Protein AF-A0A3D0CVY9-F1 (afdb_monomer)

Secondary structure (DSSP, 8-state):
--TTSPPSSEEEETTS--TT-B-HHHHTTTS-EEEEEEETT------HHHHTT-SS-SEEEE-SSEEEEEEETT--HHHHHHHHTEEE--TT-HHHHHHHHHHHSS-BSEEEEEETTTS-EEEP---HHHHHHTTTEEEEEHHHHHT----TTS-HHHHHHHHHHHHH--EEEEEEEETTEEEEEEEEEES--GGG-SEEE-S--B-SEEE-SSEEEEEEEE---BS-EEEEHHHHHHHTTSS-HHHHHHHHHHHHHHHHHHHHTTTHHHHHHHH-TT--HHHHHTSHHHHHHHTT--GGG-HHHHHHHHHHHHHTTTGGGGGG-EEEES-EEEEEEEHHHHHHTT-TT----TTEEEEETTTTEEEE-HHHHH--TT-TT---HHHHTTS--TTPEEEEEEEE-TTS-EEEEEE-SS--TT--EEEEEPTTPPP--EEPTTS-EESS-B--GGGSPPPGGG--------S-GGGSS-TTTTSPP-HHHHHHHHHHHHHHTTHHHHHHHHHHHHHHHHSSS-SS-SS-HHHHHHIIIII----HHHHHHHHHHHHHHHHTT--B-GGGGGGSSS-HHHHTTPPBPSS-HHHHHHHHHHHHHHHHHHHHHHHHHH----HHHHHHHHT-HHHHHHHHHHHHHHHHHHT-TT-TTS-HHHHHHHHHHHHHHHHTTS-HHHHHHHHHHHHHHHHT---TT--GGGGG----EETTEE------TTSPPPPPHHHHHHHHHHTTTSS---EE-TTS-EE-----------EEEEEESHHHHHHHHHHHHTTPPPPSSGGGS-HHHHHHHHHHHHHHHTTTTTT-EEEEEEETTEEEEE-TTS-EEEEEPTT----TT-EEEEEEEEEETTEEEEEE-S----TT------

Structure (mmCIF, N/CA/C/O backbone):
data_AF-A0A3D0CVY9-F1
#
_entry.id   AF-A0A3D0CVY9-F1
#
loop_
_atom_site.group_PDB
_atom_site.id
_atom_site.type_symbol
_atom_site.label_atom_id
_atom_site.label_alt_id
_atom_site.label_comp_id
_atom_site.label_asym_id
_atom_site.label_entity_id
_atom_site.label_seq_id
_atom_site.pdbx_PDB_ins_code
_atom_site.Cartn_x
_atom_site.Cartn_y
_atom_site.Cartn_z
_atom_site.occupancy
_atom_site.B_iso_or_equiv
_atom_site.auth_seq_id
_atom_site.auth_comp_id
_atom_site.auth_asym_id
_atom_site.auth_atom_id
_atom_site.pdbx_PDB_model_num
ATOM 1 N N . MET A 1 1 ? -30.158 -17.301 -20.193 1.00 41.97 1 MET A N 1
ATOM 2 C CA . MET A 1 1 ? -28.993 -16.488 -19.794 1.00 41.97 1 MET A CA 1
ATOM 3 C C . MET A 1 1 ? -27.790 -17.409 -19.795 1.00 41.97 1 MET A C 1
ATOM 5 O O . MET A 1 1 ? -27.898 -18.497 -19.237 1.00 41.97 1 MET A O 1
ATOM 9 N N . SER A 1 2 ? -26.732 -17.072 -20.533 1.00 38.12 2 SER A N 1
ATOM 10 C CA . SER A 1 2 ? -25.506 -17.877 -20.563 1.00 38.12 2 SER A CA 1
ATOM 11 C C . SER A 1 2 ? -24.929 -17.959 -19.154 1.00 38.12 2 SER A C 1
ATOM 13 O O . SER A 1 2 ? -24.841 -16.944 -18.475 1.00 38.12 2 SER A O 1
ATOM 15 N N . ARG A 1 3 ? -24.542 -19.160 -18.715 1.00 47.50 3 ARG A N 1
ATOM 16 C CA . ARG A 1 3 ? -23.958 -19.419 -17.386 1.00 47.50 3 ARG A CA 1
ATOM 17 C C . ARG A 1 3 ? -22.575 -18.768 -17.163 1.00 47.50 3 ARG A C 1
ATOM 19 O O . ARG A 1 3 ? -22.016 -18.953 -16.091 1.00 47.50 3 ARG A O 1
ATOM 26 N N . ASP A 1 4 ? -22.079 -17.987 -18.125 1.00 54.25 4 ASP A N 1
ATOM 27 C CA . ASP A 1 4 ? -20.678 -17.553 -18.212 1.00 54.25 4 ASP A CA 1
ATOM 28 C C . ASP A 1 4 ? -20.463 -16.027 -18.127 1.00 54.25 4 ASP A C 1
ATOM 30 O O . ASP A 1 4 ? -19.349 -15.568 -18.357 1.00 54.25 4 ASP A O 1
ATOM 34 N N . GLU A 1 5 ? -21.480 -15.211 -17.822 1.00 64.50 5 GLU A N 1
ATOM 35 C CA . GLU A 1 5 ? -21.205 -13.807 -17.461 1.00 64.50 5 GLU A CA 1
ATOM 36 C C . GLU A 1 5 ? -20.689 -13.757 -16.021 1.00 64.50 5 GLU A C 1
ATOM 38 O O . GLU A 1 5 ? -21.258 -14.405 -15.145 1.00 64.50 5 GLU A O 1
ATOM 43 N N . GLU A 1 6 ? -19.603 -13.031 -15.758 1.00 73.94 6 GLU A N 1
ATOM 44 C CA . GLU A 1 6 ? -19.131 -12.801 -14.389 1.00 73.94 6 GLU A CA 1
ATOM 45 C C . GLU A 1 6 ? -20.167 -11.965 -13.615 1.00 73.94 6 GLU A C 1
ATOM 47 O O . GLU A 1 6 ? -20.751 -11.033 -14.177 1.00 73.94 6 GLU A O 1
ATOM 52 N N . PRO A 1 7 ? -20.469 -12.312 -12.351 1.00 82.62 7 PRO A N 1
ATOM 53 C CA . PRO A 1 7 ? -21.402 -11.531 -11.551 1.00 82.62 7 PRO A CA 1
ATOM 54 C C . PRO A 1 7 ? -20.848 -10.115 -11.290 1.00 82.62 7 PRO A C 1
ATOM 56 O O . PRO A 1 7 ? -19.637 -9.955 -11.149 1.00 82.62 7 PRO A O 1
ATOM 59 N N . PRO A 1 8 ? -21.704 -9.083 -11.155 1.00 85.25 8 PRO A N 1
ATOM 60 C CA . PRO A 1 8 ? -21.285 -7.706 -10.854 1.00 85.25 8 PRO A CA 1
ATOM 61 C C . PRO A 1 8 ? -20.867 -7.511 -9.381 1.00 85.25 8 PRO A C 1
ATOM 63 O O . PRO A 1 8 ? -20.978 -6.414 -8.838 1.00 85.25 8 PRO A O 1
ATOM 66 N N . TYR A 1 9 ? -20.446 -8.584 -8.714 1.00 88.38 9 TYR A N 1
ATOM 67 C CA . TYR A 1 9 ? -20.070 -8.631 -7.307 1.00 88.38 9 TYR A CA 1
ATOM 68 C C . TYR A 1 9 ? -18.950 -9.647 -7.094 1.00 88.38 9 TYR A C 1
ATOM 70 O O . TYR A 1 9 ? -18.844 -10.643 -7.814 1.00 88.38 9 TYR A O 1
ATOM 78 N N . ALA A 1 10 ? -18.136 -9.415 -6.069 1.00 88.31 10 ALA A N 1
ATOM 79 C CA . ALA A 1 10 ? -17.170 -10.394 -5.605 1.00 88.31 10 ALA A CA 1
ATOM 80 C C . ALA A 1 10 ? -17.887 -11.451 -4.753 1.00 88.31 10 ALA A C 1
ATOM 82 O O . ALA A 1 10 ? -18.637 -11.122 -3.833 1.00 88.31 10 ALA A O 1
ATOM 83 N N . ARG A 1 11 ? -17.653 -12.727 -5.072 1.00 91.12 11 ARG A N 1
ATOM 84 C CA . ARG A 1 11 ? -18.157 -13.878 -4.317 1.00 91.12 11 ARG A CA 1
ATOM 85 C C . ARG A 1 11 ? -17.014 -14.493 -3.518 1.00 91.12 11 ARG A C 1
ATOM 87 O O . ARG A 1 11 ? -16.023 -14.912 -4.113 1.00 91.12 11 ARG A O 1
ATOM 94 N N . ILE A 1 12 ? -17.189 -14.597 -2.205 1.00 90.44 12 ILE A N 1
ATOM 95 C CA . ILE A 1 12 ? -16.275 -15.292 -1.292 1.00 90.44 12 ILE A CA 1
ATOM 96 C C . ILE A 1 12 ? -17.067 -16.402 -0.599 1.00 90.44 12 ILE A C 1
ATOM 98 O O . ILE A 1 12 ? -18.124 -16.135 -0.041 1.00 90.44 12 ILE A O 1
ATOM 102 N N . ALA A 1 13 ? -16.590 -17.638 -0.636 1.00 91.88 13 ALA A N 1
ATOM 103 C CA . ALA A 1 13 ? -17.253 -18.798 -0.034 1.00 91.88 13 ALA A CA 1
ATOM 104 C C . ALA A 1 13 ? -16.212 -19.825 0.439 1.00 91.88 13 ALA A C 1
ATOM 106 O O . ALA A 1 13 ? -15.012 -19.602 0.284 1.00 91.88 13 ALA A O 1
ATOM 107 N N . GLU A 1 14 ? -16.663 -20.970 0.954 1.00 84.94 14 GLU A N 1
ATOM 108 C CA . GLU A 1 14 ? -15.798 -22.071 1.422 1.00 84.94 14 GLU A CA 1
ATOM 109 C C . GLU A 1 14 ? -14.785 -22.557 0.373 1.00 84.94 14 GLU A C 1
ATOM 111 O O . GLU A 1 14 ? -13.689 -22.993 0.710 1.00 84.94 14 GLU A O 1
ATOM 116 N N . ASP A 1 15 ? -15.131 -22.468 -0.914 1.00 81.00 15 ASP A N 1
ATOM 117 C CA . ASP A 1 15 ? -14.267 -22.881 -2.021 1.00 81.00 15 ASP A CA 1
ATOM 118 C C . ASP A 1 15 ? -13.319 -21.774 -2.516 1.00 81.00 15 ASP A C 1
ATOM 120 O O . ASP A 1 15 ? -12.544 -21.987 -3.455 1.00 81.00 15 ASP A O 1
ATOM 124 N N . THR A 1 16 ? -13.360 -20.585 -1.905 1.00 78.50 16 THR A N 1
ATOM 125 C CA . THR A 1 16 ? -12.443 -19.488 -2.224 1.00 78.50 16 THR A CA 1
ATOM 126 C C . THR A 1 16 ? -11.051 -19.771 -1.646 1.00 78.50 16 THR A C 1
ATOM 128 O O . THR A 1 16 ? -10.917 -20.035 -0.455 1.00 78.50 16 THR A O 1
ATOM 131 N N . PRO A 1 17 ? -9.974 -19.696 -2.449 1.00 71.25 17 PRO A N 1
ATOM 132 C CA . PRO A 1 17 ? -8.620 -19.901 -1.948 1.00 71.25 17 PRO A CA 1
ATOM 133 C C . PRO A 1 17 ? -8.174 -18.707 -1.091 1.00 71.25 17 PRO A C 1
ATOM 135 O O . PRO A 1 17 ? -7.850 -17.644 -1.614 1.00 71.25 17 PRO A O 1
ATOM 138 N N . LEU A 1 18 ? -8.118 -18.896 0.229 1.00 67.12 18 LEU A N 1
ATOM 139 C CA . LEU A 1 18 ? -7.779 -17.846 1.205 1.00 67.12 18 LEU A CA 1
ATOM 140 C C . LEU A 1 18 ? -6.325 -17.885 1.692 1.00 67.12 18 LEU A C 1
ATOM 142 O O . LEU A 1 18 ? -5.956 -17.185 2.632 1.00 67.12 18 LEU A O 1
ATOM 146 N N . GLY A 1 19 ? -5.478 -18.723 1.090 1.00 60.81 19 GLY A N 1
ATOM 147 C CA . GLY A 1 19 ? -4.076 -18.821 1.488 1.00 60.81 19 GLY A CA 1
ATOM 148 C C . GLY A 1 19 ? -3.930 -19.168 2.973 1.00 60.81 19 GLY A C 1
ATOM 149 O O . GLY A 1 19 ? -3.215 -18.473 3.692 1.00 60.81 19 GLY A O 1
ATOM 150 N N . ALA A 1 20 ? -4.572 -20.253 3.411 1.00 71.25 20 ALA A N 1
ATOM 151 C CA . ALA A 1 20 ? -4.610 -20.764 4.789 1.00 71.25 20 ALA A CA 1
ATOM 152 C C . ALA A 1 20 ? -5.264 -19.856 5.841 1.00 71.25 20 ALA A C 1
ATOM 154 O O . ALA A 1 20 ? -5.331 -20.241 7.006 1.00 71.25 20 ALA A O 1
ATOM 155 N N . ALA A 1 21 ? -5.736 -18.672 5.453 1.00 78.88 21 ALA A N 1
ATOM 156 C CA . ALA A 1 21 ? -6.642 -17.917 6.290 1.00 78.88 21 ALA A CA 1
ATOM 157 C C . ALA A 1 21 ? -8.031 -18.564 6.261 1.00 78.88 21 ALA A C 1
ATOM 159 O O . ALA A 1 21 ? -8.429 -19.140 5.251 1.00 78.88 21 ALA A O 1
ATOM 160 N N . ILE A 1 22 ? -8.753 -18.439 7.363 1.00 83.31 22 ILE A N 1
ATOM 161 C CA . ILE A 1 22 ? -10.087 -19.007 7.551 1.00 83.31 22 ILE A CA 1
ATOM 162 C C . ILE A 1 22 ? -11.064 -17.929 7.998 1.00 83.31 22 ILE A C 1
ATOM 164 O O . ILE A 1 22 ? -10.629 -16.903 8.521 1.00 83.31 22 ILE A O 1
ATOM 168 N N . TYR A 1 23 ? -12.368 -18.149 7.840 1.00 91.75 23 TYR A N 1
ATOM 169 C CA . TYR A 1 23 ? -13.398 -17.302 8.460 1.00 91.75 23 TYR A CA 1
ATOM 170 C C . TYR A 1 23 ? -13.871 -17.962 9.763 1.00 91.75 23 TYR A C 1
ATOM 172 O O . TYR A 1 23 ? -14.784 -18.790 9.720 1.00 91.75 23 TYR A O 1
ATOM 180 N N . PRO A 1 24 ? -13.306 -17.621 10.942 1.00 91.06 24 PRO A N 1
ATOM 181 C CA . PRO A 1 24 ? -13.443 -18.460 12.138 1.00 91.06 24 PRO A CA 1
ATOM 182 C C . PRO A 1 24 ? -14.890 -18.586 12.631 1.00 91.06 24 PRO A C 1
ATOM 184 O O . PRO A 1 24 ? -15.291 -19.625 13.148 1.00 91.06 24 PRO A O 1
ATOM 187 N N . PHE A 1 25 ? -15.688 -17.530 12.459 1.00 93.62 25 PHE A N 1
ATOM 188 C CA . PHE A 1 25 ? -17.104 -17.513 12.834 1.00 93.62 25 PHE A CA 1
ATOM 189 C C . PHE A 1 25 ? -18.012 -18.241 11.837 1.00 93.62 25 PHE A C 1
ATOM 191 O O . PHE A 1 25 ? -19.135 -18.573 12.200 1.00 93.62 25 PHE A O 1
ATOM 198 N N . LEU A 1 26 ? -17.549 -18.488 10.608 1.00 94.94 26 LEU A N 1
ATOM 199 C CA . LEU A 1 26 ? -18.335 -19.152 9.567 1.00 94.94 26 LEU A CA 1
ATOM 200 C C . LEU A 1 26 ? -18.007 -20.646 9.493 1.00 94.94 26 LEU A C 1
ATOM 202 O O . LEU A 1 26 ? -18.912 -21.473 9.470 1.00 94.94 26 LEU A O 1
ATOM 206 N N . GLU A 1 27 ? -16.726 -21.010 9.558 1.00 88.62 27 GLU A N 1
ATOM 207 C CA . GLU A 1 27 ? -16.293 -22.413 9.482 1.00 88.62 27 GLU A CA 1
ATOM 208 C C . GLU A 1 27 ? -16.772 -23.249 10.674 1.00 88.62 27 GLU A C 1
ATOM 210 O O . GLU A 1 27 ? -17.171 -24.402 10.512 1.00 88.62 27 GLU A O 1
ATOM 215 N N . ASN A 1 28 ? -16.844 -22.649 11.865 1.00 85.38 28 ASN A N 1
ATOM 216 C CA . ASN A 1 28 ? -17.339 -23.328 13.065 1.00 85.38 28 ASN A CA 1
ATOM 217 C C . ASN A 1 28 ? -18.839 -23.666 13.018 1.00 85.38 28 ASN A C 1
ATOM 219 O O . ASN A 1 28 ? -19.308 -24.437 13.856 1.00 85.38 28 ASN A O 1
ATOM 223 N N . LEU A 1 29 ? -19.599 -23.114 12.066 1.00 91.88 29 LEU A N 1
ATOM 224 C CA . LEU A 1 29 ? -21.027 -23.411 11.928 1.00 91.88 29 LEU A CA 1
ATOM 225 C C . LEU A 1 29 ? -21.279 -24.780 11.287 1.00 91.88 29 LEU A C 1
ATOM 227 O O . LEU A 1 29 ? -22.366 -25.334 11.459 1.00 91.88 29 LEU A O 1
ATOM 231 N N . GLY A 1 30 ? -20.311 -25.320 10.535 1.00 90.31 30 GLY A N 1
ATOM 232 C CA . GLY A 1 30 ? -20.497 -26.548 9.754 1.00 90.31 30 GLY A CA 1
ATOM 233 C C . GLY A 1 30 ? -21.605 -26.423 8.698 1.00 90.31 30 GLY A C 1
ATOM 234 O O . GLY A 1 30 ? -22.334 -27.385 8.445 1.00 90.31 30 GLY A O 1
ATOM 235 N N . ARG A 1 31 ? -21.781 -25.222 8.134 1.00 94.31 31 ARG A N 1
ATOM 236 C CA . ARG A 1 31 ? -22.812 -24.869 7.147 1.00 94.31 31 ARG A CA 1
ATOM 237 C C . ARG A 1 31 ? -22.184 -24.111 5.989 1.00 94.31 31 ARG A C 1
ATOM 239 O O . ARG A 1 31 ? -21.355 -23.244 6.237 1.00 94.31 31 ARG A O 1
ATOM 246 N N . ALA A 1 32 ? -22.691 -24.364 4.781 1.00 95.94 32 ALA A N 1
ATOM 247 C CA . ALA A 1 32 ? -22.317 -23.603 3.600 1.00 95.94 32 ALA A CA 1
ATOM 248 C C . ALA A 1 32 ? -22.626 -22.114 3.797 1.00 95.94 32 ALA A C 1
ATOM 250 O O . ALA A 1 32 ? -23.711 -21.741 4.250 1.00 95.94 32 ALA A O 1
ATOM 251 N N . TRP A 1 33 ? -21.673 -21.264 3.431 1.00 97.38 33 TRP A N 1
ATOM 252 C CA . TRP A 1 33 ? -21.807 -19.817 3.516 1.00 97.38 33 TRP A CA 1
ATOM 253 C C . TRP A 1 33 ? -21.249 -19.135 2.268 1.00 97.38 33 TRP A C 1
ATOM 255 O O . TRP A 1 33 ? -20.439 -19.691 1.520 1.00 97.38 33 TRP A O 1
ATOM 265 N N . THR A 1 34 ? -21.714 -17.921 1.999 1.00 97.31 34 THR A N 1
ATOM 266 C CA . THR A 1 34 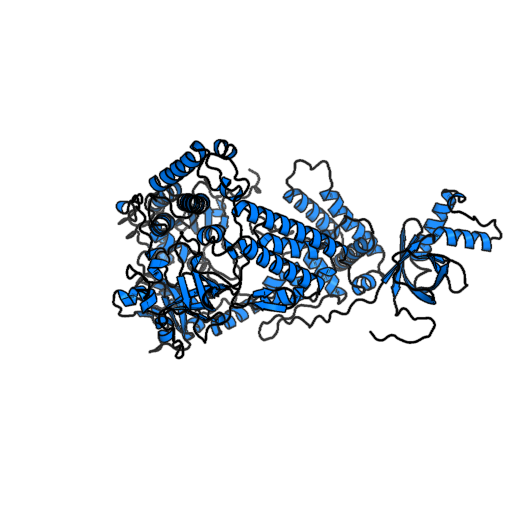? -21.216 -17.071 0.915 1.00 97.31 34 THR A CA 1
ATOM 267 C C . THR A 1 34 ? -21.322 -15.608 1.328 1.00 97.31 34 THR A C 1
ATOM 269 O O . THR A 1 34 ? -22.361 -15.160 1.802 1.00 97.31 34 THR A O 1
ATOM 272 N N . ILE A 1 35 ? -20.240 -14.857 1.144 1.00 96.00 35 ILE A N 1
ATOM 273 C CA . ILE A 1 35 ? -20.203 -13.401 1.244 1.00 96.00 35 ILE A CA 1
ATOM 274 C C . ILE A 1 35 ? -20.248 -12.833 -0.173 1.00 96.00 35 ILE A C 1
ATOM 276 O O . ILE A 1 35 ? -19.407 -13.149 -1.020 1.00 96.00 35 ILE A O 1
ATOM 280 N N . VAL A 1 36 ? -21.228 -11.974 -0.412 1.00 95.31 36 VAL A N 1
ATOM 281 C CA . VAL A 1 36 ? -21.396 -11.198 -1.634 1.00 95.31 36 VAL A CA 1
ATOM 282 C C . VAL A 1 36 ? -20.993 -9.760 -1.334 1.00 95.31 36 VAL A C 1
ATOM 284 O O . VAL A 1 36 ? -21.679 -9.064 -0.589 1.00 95.31 36 VAL A O 1
ATOM 287 N N . ALA A 1 37 ? -19.869 -9.321 -1.899 1.00 93.31 37 ALA A N 1
ATOM 288 C CA . ALA A 1 37 ? -19.351 -7.967 -1.729 1.00 93.31 37 ALA A CA 1
ATOM 289 C C . ALA A 1 37 ? -19.521 -7.157 -3.017 1.00 93.31 37 ALA A C 1
ATOM 291 O O . ALA A 1 37 ? -19.150 -7.610 -4.104 1.00 93.31 37 ALA A O 1
ATOM 292 N N . TYR A 1 38 ? -20.086 -5.958 -2.905 1.00 92.38 38 TYR A N 1
ATOM 293 C CA . TYR A 1 38 ? -20.409 -5.127 -4.060 1.00 92.38 38 TYR A CA 1
ATOM 294 C C . TYR A 1 38 ? -20.272 -3.631 -3.789 1.00 92.38 38 TYR A C 1
ATOM 296 O O . TYR A 1 38 ? -20.371 -3.155 -2.660 1.00 92.38 38 TYR A O 1
ATOM 304 N N . ASP A 1 39 ? -20.050 -2.880 -4.865 1.00 89.94 39 ASP A N 1
ATOM 305 C CA . ASP A 1 39 ? -19.974 -1.423 -4.842 1.00 89.94 39 ASP A CA 1
ATOM 306 C C . ASP A 1 39 ? -21.279 -0.791 -4.332 1.00 89.94 39 ASP A C 1
ATOM 308 O O . ASP A 1 39 ? -22.371 -1.222 -4.696 1.00 89.94 39 ASP A O 1
ATOM 312 N N . LEU A 1 40 ? -21.178 0.312 -3.579 1.00 87.00 40 LEU A N 1
ATOM 313 C CA . LEU A 1 40 ? -22.342 1.034 -3.032 1.00 87.00 40 LEU A CA 1
ATOM 314 C C . LEU A 1 40 ? -23.405 1.409 -4.081 1.00 87.00 40 LEU A C 1
ATOM 316 O O . LEU A 1 40 ? -24.575 1.518 -3.725 1.00 87.00 40 LEU A O 1
ATOM 320 N N . ASP A 1 41 ? -23.025 1.625 -5.343 1.00 82.88 41 ASP A N 1
ATOM 321 C CA . ASP A 1 41 ? -23.928 2.015 -6.441 1.00 82.88 41 ASP A CA 1
ATOM 322 C C . ASP A 1 41 ? -24.398 0.834 -7.304 1.00 82.88 41 ASP A C 1
ATOM 324 O O . ASP A 1 41 ? -25.216 1.018 -8.207 1.00 82.88 41 ASP A O 1
ATOM 328 N N . ALA A 1 42 ? -23.887 -0.372 -7.059 1.00 84.25 42 ALA A N 1
ATOM 329 C CA . ALA A 1 42 ? -24.253 -1.535 -7.844 1.00 84.25 42 ALA A CA 1
ATOM 330 C C . ALA A 1 42 ? -25.675 -1.992 -7.483 1.00 84.25 42 ALA A C 1
ATOM 332 O O . ALA A 1 42 ? -25.993 -2.262 -6.324 1.00 84.25 42 ALA A O 1
ATOM 333 N N . GLU A 1 43 ? -26.538 -2.108 -8.492 1.00 82.31 43 GLU A N 1
ATOM 334 C CA . GLU A 1 43 ? -27.782 -2.862 -8.363 1.00 82.31 43 GLU A CA 1
ATOM 335 C C . GLU A 1 43 ? -27.443 -4.347 -8.463 1.00 82.31 43 GLU A C 1
ATOM 337 O O . GLU A 1 43 ? -27.254 -4.894 -9.552 1.00 82.31 43 GLU A O 1
ATOM 342 N N . VAL A 1 44 ? -27.308 -4.992 -7.307 1.00 86.00 44 VAL A N 1
ATOM 343 C CA . VAL A 1 44 ? -26.939 -6.402 -7.227 1.00 86.00 44 VAL A CA 1
ATOM 344 C C . VAL A 1 44 ? -28.152 -7.238 -6.860 1.00 86.00 44 VAL A C 1
ATOM 346 O O . VAL A 1 44 ? -28.785 -7.043 -5.829 1.00 86.00 44 VAL A O 1
ATOM 349 N N . THR A 1 45 ? -28.461 -8.204 -7.720 1.00 89.94 45 THR A N 1
ATOM 350 C CA . THR A 1 45 ? -29.300 -9.353 -7.380 1.00 89.94 45 THR A CA 1
ATOM 351 C C . THR A 1 45 ? -28.388 -10.574 -7.378 1.00 89.94 45 THR A C 1
ATOM 353 O O . THR A 1 45 ? -27.996 -11.024 -8.462 1.00 89.94 45 THR A O 1
ATOM 356 N N . PRO A 1 46 ? -27.979 -11.079 -6.201 1.00 91.44 46 PRO A N 1
ATOM 357 C CA . PRO A 1 46 ? -27.129 -12.255 -6.138 1.00 91.44 46 PRO A CA 1
ATOM 358 C C . PRO A 1 46 ? -27.826 -13.465 -6.767 1.00 91.44 46 PRO A C 1
ATOM 360 O O . PRO A 1 46 ? -29.056 -13.563 -6.798 1.00 91.44 46 PRO A O 1
ATOM 363 N N . ARG A 1 47 ? -27.042 -14.391 -7.314 1.00 92.00 47 ARG A N 1
ATOM 364 C CA . ARG A 1 47 ? -27.576 -15.629 -7.893 1.00 92.00 47 ARG A CA 1
ATOM 365 C C . ARG A 1 47 ? -28.177 -16.489 -6.789 1.00 92.00 47 ARG A C 1
ATOM 367 O O . ARG A 1 47 ? -27.616 -16.571 -5.708 1.00 92.00 47 ARG A O 1
ATOM 374 N N . GLU A 1 48 ? -29.227 -17.237 -7.112 1.00 92.75 48 GLU A N 1
ATOM 375 C CA . GLU A 1 48 ? -29.883 -18.159 -6.169 1.00 92.75 48 GLU A CA 1
ATOM 376 C C . GLU A 1 48 ? -28.907 -19.158 -5.514 1.00 92.75 48 GLU A C 1
ATOM 378 O O . GLU A 1 48 ? -29.046 -19.488 -4.341 1.00 92.75 48 GLU A O 1
ATOM 383 N N . VAL A 1 49 ? -27.876 -19.596 -6.250 1.00 91.62 49 VAL A N 1
ATOM 384 C CA . VAL A 1 49 ? -26.816 -20.475 -5.722 1.00 91.62 49 VAL A CA 1
ATOM 385 C C . VAL A 1 49 ? -25.922 -19.791 -4.681 1.00 91.62 49 VAL A C 1
ATOM 387 O O . VAL A 1 49 ? -25.400 -20.467 -3.804 1.00 91.62 49 VAL A O 1
ATOM 390 N N . ASP A 1 50 ? -25.762 -18.471 -4.767 1.00 93.12 50 ASP A N 1
ATOM 391 C CA . ASP A 1 50 ? -24.936 -17.675 -3.853 1.00 93.12 50 ASP A CA 1
ATOM 392 C C . ASP A 1 50 ? -25.728 -17.207 -2.622 1.00 93.12 50 ASP A C 1
ATOM 394 O O . ASP A 1 50 ? -25.129 -16.772 -1.644 1.00 93.12 50 ASP A O 1
ATOM 398 N N . THR A 1 51 ? -27.063 -17.303 -2.658 1.00 96.06 51 THR A N 1
ATOM 399 C CA . THR A 1 51 ? -27.944 -16.984 -1.521 1.00 96.06 51 THR A CA 1
ATOM 400 C C . THR A 1 51 ? -28.519 -18.212 -0.831 1.00 96.06 51 THR A C 1
ATOM 402 O O . THR A 1 51 ? -29.233 -18.068 0.156 1.00 96.06 51 THR A O 1
ATOM 405 N N . PHE A 1 52 ? -28.274 -19.416 -1.356 1.00 96.25 52 PHE A N 1
ATOM 406 C CA . PHE A 1 52 ? -28.903 -20.660 -0.890 1.00 96.25 52 PHE A CA 1
ATOM 407 C C . PHE A 1 52 ? -30.443 -20.605 -0.912 1.00 96.25 52 PHE A C 1
ATOM 409 O O . PHE A 1 52 ? -31.121 -21.227 -0.099 1.00 96.25 52 PHE A O 1
ATOM 416 N N . GLY A 1 53 ? -31.013 -19.831 -1.843 1.00 94.56 53 GLY A N 1
ATOM 417 C CA . GLY A 1 53 ? -32.458 -19.604 -1.936 1.00 94.56 53 GLY A CA 1
ATOM 418 C C . GLY A 1 53 ? -33.032 -18.649 -0.881 1.00 94.56 53 GLY A C 1
ATOM 419 O O . GLY A 1 53 ? -34.249 -18.460 -0.844 1.00 94.56 53 GLY A O 1
ATOM 420 N N . LEU A 1 54 ? -32.194 -18.024 -0.047 1.00 94.81 54 LEU A N 1
ATOM 421 C CA . LEU A 1 54 ? -32.623 -16.990 0.893 1.00 94.81 54 LEU A CA 1
ATOM 422 C C . LEU A 1 54 ? -32.995 -15.704 0.144 1.00 94.81 54 LEU A C 1
ATOM 424 O O . LEU A 1 54 ? -32.321 -15.301 -0.809 1.00 94.81 54 LEU A O 1
ATOM 428 N N . SER A 1 55 ? -34.076 -15.059 0.587 1.00 92.31 55 SER A N 1
ATOM 429 C CA . SER A 1 55 ? -34.544 -13.776 0.046 1.00 92.31 55 SER A CA 1
ATOM 430 C C . SER A 1 55 ? -33.828 -12.567 0.646 1.00 92.31 55 SER A C 1
ATOM 432 O O . SER A 1 55 ? -33.863 -11.490 0.059 1.00 92.31 55 SER A O 1
ATOM 434 N N . GLU A 1 56 ? -33.204 -12.743 1.810 1.00 94.38 56 GLU A N 1
ATOM 435 C CA . GLU A 1 56 ? -32.485 -11.713 2.556 1.00 94.38 56 GLU A CA 1
ATOM 436 C C . GLU A 1 56 ? -31.161 -12.292 3.073 1.00 94.38 56 GLU A C 1
ATOM 438 O O . GLU A 1 56 ? -31.089 -13.500 3.329 1.00 94.38 56 GLU A O 1
ATOM 443 N N . PRO A 1 57 ? -30.104 -11.472 3.204 1.00 97.25 57 PRO A N 1
ATOM 444 C CA . PRO A 1 57 ? -28.851 -11.925 3.788 1.00 97.25 57 PRO A CA 1
ATOM 445 C C . PRO A 1 57 ? -29.007 -12.221 5.282 1.00 97.25 57 PRO A C 1
ATOM 447 O O . PRO A 1 57 ? -29.782 -11.582 5.986 1.00 97.25 57 PRO A O 1
ATOM 450 N N . THR A 1 58 ? -28.207 -13.160 5.774 1.00 97.56 58 THR A N 1
ATOM 451 C CA . THR A 1 58 ? -28.065 -13.487 7.197 1.00 97.56 58 THR A CA 1
ATOM 452 C C . THR A 1 58 ? -27.422 -12.338 7.982 1.00 97.56 58 THR A C 1
ATOM 454 O O . THR A 1 58 ? -27.794 -12.090 9.121 1.00 97.56 58 THR A O 1
ATOM 457 N N . LEU A 1 59 ? -26.454 -11.624 7.394 1.00 97.38 59 LEU A N 1
ATOM 458 C CA . LEU A 1 59 ? -25.904 -10.374 7.935 1.00 97.38 59 LEU A CA 1
ATOM 459 C C . LEU A 1 59 ? -25.550 -9.409 6.804 1.00 97.38 59 LEU A C 1
ATOM 461 O O . LEU A 1 59 ? -25.087 -9.822 5.744 1.00 97.38 59 LEU A O 1
ATOM 465 N N . ARG A 1 60 ? -25.678 -8.111 7.078 1.00 96.75 60 ARG A N 1
ATOM 466 C CA . ARG A 1 60 ? -25.223 -7.014 6.215 1.00 96.75 60 ARG A CA 1
ATOM 467 C C . ARG A 1 60 ? -24.365 -6.027 6.994 1.00 96.75 60 ARG A C 1
ATOM 469 O O . ARG A 1 60 ? -24.715 -5.645 8.115 1.00 96.75 60 ARG A O 1
ATOM 476 N N . TRP A 1 61 ? -23.280 -5.566 6.381 1.00 95.31 61 TRP A N 1
ATOM 477 C CA . TRP A 1 61 ? -22.481 -4.452 6.891 1.00 95.31 61 TRP A CA 1
ATOM 478 C C . TRP A 1 61 ? -21.883 -3.616 5.757 1.00 95.31 61 TRP A C 1
ATOM 480 O O . TRP A 1 61 ? -21.735 -4.072 4.623 1.00 95.31 61 TRP A O 1
ATOM 490 N N . VAL A 1 62 ? -21.539 -2.371 6.080 1.00 91.25 62 VAL A N 1
ATOM 491 C CA . VAL A 1 62 ? -20.838 -1.453 5.173 1.00 91.25 62 VAL A CA 1
ATOM 492 C C . VAL A 1 62 ? -19.326 -1.575 5.386 1.00 91.25 62 VAL A C 1
ATOM 494 O O . VAL A 1 62 ? -18.845 -1.472 6.516 1.00 91.25 62 VAL A O 1
ATOM 497 N N . GLY A 1 63 ? -18.585 -1.834 4.309 1.00 83.88 63 GLY A N 1
ATOM 498 C CA . GLY A 1 63 ? -17.120 -1.792 4.269 1.00 83.88 63 GLY A CA 1
ATOM 499 C C . GLY A 1 63 ? -16.594 -0.422 3.827 1.00 83.88 63 GLY A C 1
ATOM 500 O O . GLY A 1 63 ? -17.367 0.517 3.652 1.00 83.88 63 GLY A O 1
ATOM 501 N N . ASP A 1 64 ? -15.281 -0.313 3.620 1.00 69.88 64 ASP A N 1
ATOM 502 C CA . ASP A 1 64 ? -14.629 0.961 3.268 1.00 69.88 64 ASP A CA 1
ATOM 503 C C . ASP A 1 64 ? -15.100 1.516 1.903 1.00 69.88 64 ASP A C 1
ATOM 505 O O . ASP A 1 64 ? -15.185 2.729 1.701 1.00 69.88 64 ASP A O 1
ATOM 509 N N . ASP A 1 65 ? -15.454 0.633 0.971 1.00 72.06 65 ASP A N 1
ATOM 510 C CA . ASP A 1 65 ? -15.744 0.941 -0.431 1.00 72.06 65 ASP A CA 1
ATOM 511 C C . ASP A 1 65 ? -17.020 0.263 -0.976 1.00 72.06 65 ASP A C 1
ATOM 513 O O . ASP A 1 65 ? -17.447 0.538 -2.105 1.00 72.06 65 ASP A O 1
ATOM 517 N N . GLY A 1 66 ? -17.707 -0.539 -0.156 1.00 89.69 66 GLY A N 1
ATOM 518 C CA . GLY A 1 66 ? -18.853 -1.333 -0.595 1.00 89.69 66 GLY A CA 1
ATOM 519 C C . GLY A 1 66 ? -19.772 -1.833 0.517 1.00 89.69 66 GLY A C 1
ATOM 520 O O . GLY A 1 66 ? -19.668 -1.449 1.682 1.00 89.69 66 GLY A O 1
ATOM 521 N N . VAL A 1 67 ? -20.694 -2.705 0.128 1.00 93.38 67 VAL A N 1
ATOM 522 C CA . VAL A 1 67 ? -21.580 -3.455 1.021 1.00 93.38 67 VAL A CA 1
ATOM 523 C C . VAL A 1 67 ? -21.192 -4.922 0.956 1.00 93.38 67 VAL A C 1
ATOM 525 O O . VAL A 1 67 ? -20.907 -5.440 -0.126 1.00 93.38 67 VAL A O 1
ATOM 528 N N . SER A 1 68 ? -21.209 -5.579 2.109 1.00 95.88 68 SER A N 1
ATOM 529 C CA . SER A 1 68 ? -21.020 -7.019 2.216 1.00 95.88 68 SER A CA 1
ATOM 530 C C . SER A 1 68 ? -22.271 -7.661 2.791 1.00 95.88 68 SER A C 1
ATOM 532 O O . SER A 1 68 ? -22.718 -7.302 3.884 1.00 95.88 68 SER A O 1
ATOM 534 N N . ASP A 1 69 ? -22.787 -8.635 2.052 1.00 97.12 69 ASP A N 1
ATOM 535 C CA . ASP A 1 69 ? -23.917 -9.470 2.431 1.00 97.12 69 ASP A CA 1
ATOM 536 C C . ASP A 1 69 ? -23.431 -10.893 2.685 1.00 97.12 69 ASP A C 1
ATOM 538 O O . ASP A 1 69 ? -22.894 -11.541 1.789 1.00 97.12 69 ASP A O 1
ATOM 542 N N . LEU A 1 70 ? -23.628 -11.390 3.900 1.00 97.75 70 LEU A N 1
ATOM 543 C CA . LEU A 1 70 ? -23.379 -12.778 4.266 1.00 97.75 70 LEU A CA 1
ATOM 544 C C . LEU A 1 70 ? -24.674 -13.577 4.142 1.00 97.75 70 LEU A C 1
ATOM 546 O O . LEU A 1 70 ? -25.679 -13.217 4.746 1.00 97.75 70 LEU A O 1
ATOM 550 N N . TYR A 1 71 ? -24.610 -14.700 3.441 1.00 98.12 71 TYR A N 1
ATOM 551 C CA . TYR A 1 71 ? -25.644 -15.726 3.388 1.00 98.12 71 TYR A CA 1
ATOM 552 C C . TYR A 1 71 ? -25.093 -17.001 4.024 1.00 98.12 71 TYR A C 1
ATOM 554 O O . TYR A 1 71 ? -24.005 -17.450 3.658 1.00 98.12 71 TYR A O 1
ATOM 562 N N . VAL A 1 72 ? -25.833 -17.591 4.960 1.00 97.88 72 VAL A N 1
ATOM 563 C CA . VAL A 1 72 ? -25.524 -18.901 5.551 1.00 97.88 72 VAL A CA 1
ATOM 564 C C . VAL A 1 72 ? -26.712 -19.826 5.320 1.00 97.88 72 VAL A C 1
ATOM 566 O O . VAL A 1 72 ? -27.843 -19.471 5.645 1.00 97.88 72 VAL A O 1
ATOM 569 N N . ASP A 1 73 ? -26.460 -20.999 4.740 1.00 97.38 73 ASP A N 1
ATOM 570 C CA . ASP A 1 73 ? -27.497 -21.933 4.295 1.00 97.38 73 ASP A CA 1
ATOM 571 C C . ASP A 1 73 ? -28.503 -22.266 5.410 1.00 97.38 73 ASP A C 1
ATOM 573 O O . ASP A 1 73 ? -28.169 -22.884 6.429 1.00 97.38 73 ASP A O 1
ATOM 577 N N . GLY A 1 74 ? -29.750 -21.838 5.192 1.00 96.12 74 GLY A N 1
ATOM 578 C CA . GLY A 1 74 ? -30.874 -22.071 6.092 1.00 96.12 74 GLY A CA 1
ATOM 579 C C . GLY A 1 74 ? -30.814 -21.323 7.426 1.00 96.12 74 GLY A C 1
ATOM 580 O O . GLY A 1 74 ? -31.478 -21.772 8.356 1.00 96.12 74 GLY A O 1
ATOM 581 N N . MET A 1 75 ? -30.039 -20.236 7.545 1.00 97.31 75 MET A N 1
ATOM 582 C CA . MET A 1 75 ? -29.952 -19.433 8.772 1.00 97.31 75 MET A CA 1
ATOM 583 C C . MET A 1 75 ? -30.435 -17.993 8.579 1.00 97.31 75 MET A C 1
ATOM 585 O O . MET A 1 75 ? -29.909 -17.230 7.761 1.00 97.31 75 MET A O 1
ATOM 589 N N . THR A 1 76 ? -31.391 -17.603 9.415 1.00 96.62 76 THR A N 1
ATOM 590 C CA . THR A 1 76 ? -31.763 -16.205 9.662 1.00 96.62 76 THR A CA 1
ATOM 591 C C . THR A 1 76 ? -30.702 -15.479 10.500 1.00 96.62 76 THR A C 1
ATOM 593 O O . THR A 1 76 ? -29.835 -16.108 11.111 1.00 96.62 76 THR A O 1
ATOM 596 N N . THR A 1 77 ? -30.789 -14.146 10.579 1.00 96.69 77 THR A N 1
ATOM 597 C CA . THR A 1 77 ? -29.944 -13.318 11.459 1.00 96.69 77 THR A CA 1
ATOM 598 C C . THR A 1 77 ? -29.957 -13.813 12.907 1.00 96.69 77 THR A C 1
ATOM 600 O O . THR A 1 77 ? -28.901 -13.988 13.509 1.00 96.69 77 THR A O 1
ATOM 603 N N . GLU A 1 78 ? -31.141 -14.071 13.472 1.00 96.62 78 GLU A N 1
ATOM 604 C CA . GLU A 1 78 ? -31.295 -14.498 14.869 1.00 96.62 78 GLU A CA 1
ATOM 605 C C . GLU A 1 78 ? -30.636 -15.862 15.117 1.00 96.62 78 GLU A C 1
ATOM 607 O O . GLU A 1 78 ? -29.877 -16.024 16.073 1.00 96.62 78 GLU A O 1
ATOM 612 N N . GLU A 1 79 ? -30.860 -16.825 14.220 1.00 97.25 79 GLU A N 1
ATOM 613 C CA . GLU A 1 79 ? -30.255 -18.158 14.307 1.00 97.25 79 GLU A CA 1
ATOM 614 C C . GLU A 1 79 ? -28.731 -18.101 14.186 1.00 97.25 79 GLU A C 1
ATOM 616 O O . GLU A 1 79 ? -28.031 -18.793 14.926 1.00 97.25 79 GLU A O 1
ATOM 621 N N . PHE A 1 80 ? -28.205 -17.255 13.298 1.00 97.06 80 PHE A N 1
ATOM 622 C CA . PHE A 1 80 ? -26.768 -17.053 13.147 1.00 97.06 80 PHE A CA 1
ATOM 623 C C . PHE A 1 80 ? -26.136 -16.442 14.401 1.00 97.06 80 PHE A C 1
ATOM 625 O O . PHE A 1 80 ? -25.114 -16.938 14.885 1.00 97.06 80 PHE A O 1
ATOM 632 N N . LEU A 1 81 ? -26.735 -15.384 14.955 1.00 97.19 81 LEU A N 1
ATOM 633 C CA . LEU A 1 81 ? -26.245 -14.739 16.176 1.00 97.19 81 LEU A CA 1
ATOM 634 C C . LEU A 1 81 ? -26.289 -15.705 17.366 1.00 97.19 81 LEU A C 1
ATOM 636 O O . LEU A 1 81 ? -25.310 -15.812 18.105 1.00 97.19 81 LEU A O 1
ATOM 640 N N . ALA A 1 82 ? -27.361 -16.490 17.495 1.00 96.38 82 ALA A N 1
ATOM 641 C CA . ALA A 1 82 ? -27.471 -17.530 18.514 1.00 96.38 82 ALA A CA 1
ATOM 642 C C . ALA A 1 82 ? -26.423 -18.646 18.339 1.00 96.38 82 ALA A C 1
ATOM 644 O O . ALA A 1 82 ? -25.806 -19.066 19.318 1.00 96.38 82 ALA A O 1
ATOM 645 N N . ALA A 1 83 ? -26.187 -19.112 17.108 1.00 96.25 83 ALA A N 1
ATOM 646 C CA . ALA A 1 83 ? -25.230 -20.183 16.818 1.00 96.25 83 ALA A CA 1
ATOM 647 C C . ALA A 1 83 ? -23.769 -19.751 17.018 1.00 96.25 83 ALA A C 1
ATOM 649 O O . ALA A 1 83 ? -22.945 -20.536 17.487 1.00 96.25 83 ALA A O 1
ATOM 650 N N . THR A 1 84 ? -23.445 -18.502 16.684 1.00 95.94 84 THR A N 1
ATOM 651 C CA . THR A 1 84 ? -22.096 -17.935 16.846 1.00 95.94 84 THR A CA 1
ATOM 652 C C . THR A 1 84 ? -21.844 -17.361 18.242 1.00 95.94 84 THR A C 1
ATOM 654 O O . THR A 1 84 ? -20.691 -17.145 18.617 1.00 95.94 84 THR A O 1
ATOM 657 N N . GLY A 1 85 ? -22.904 -17.108 19.016 1.00 96.31 85 GLY A N 1
ATOM 658 C CA . GLY A 1 85 ? -22.849 -16.399 20.294 1.00 96.31 85 GLY A CA 1
ATOM 659 C C . GLY A 1 85 ? -22.573 -14.900 20.156 1.00 96.31 85 GLY A C 1
ATOM 660 O O . GLY A 1 85 ? -22.189 -14.262 21.139 1.00 96.31 85 GLY A O 1
ATOM 661 N N . LEU A 1 86 ? -22.710 -14.334 18.957 1.00 97.25 86 LEU A N 1
ATOM 662 C CA . LEU A 1 86 ? -22.493 -12.912 18.714 1.00 97.25 86 LEU A CA 1
ATOM 663 C C . LEU A 1 86 ? -23.685 -12.086 19.204 1.00 97.25 86 LEU A C 1
ATOM 665 O O . LEU A 1 86 ? -24.835 -12.389 18.911 1.00 97.25 86 LEU A O 1
ATOM 669 N N . GLU A 1 87 ? -23.395 -10.990 19.896 1.00 97.38 87 GLU A N 1
ATOM 670 C CA . GLU A 1 87 ? -24.375 -9.960 20.245 1.00 97.38 87 GLU A CA 1
ATOM 671 C C . GLU A 1 87 ? -23.981 -8.656 19.546 1.00 97.38 87 GLU A C 1
ATOM 673 O O . GLU A 1 87 ? -22.843 -8.192 19.681 1.00 97.38 87 GLU A O 1
ATOM 678 N N . LEU A 1 88 ? -24.914 -8.073 18.789 1.00 96.94 88 LEU A N 1
ATOM 679 C CA . LEU A 1 88 ? -24.711 -6.844 18.023 1.00 96.94 88 LEU A CA 1
ATOM 680 C C . LEU A 1 88 ? -25.474 -5.685 18.666 1.00 96.94 88 LEU A C 1
ATOM 682 O O . LEU A 1 88 ? -26.625 -5.833 19.071 1.00 96.94 88 LEU A O 1
ATOM 686 N N . SER A 1 89 ? -24.854 -4.509 18.723 1.00 94.31 89 SER A N 1
ATOM 687 C CA . SER A 1 89 ? -25.461 -3.304 19.281 1.00 94.31 89 SER A CA 1
ATOM 688 C C . SER A 1 89 ? -25.256 -2.099 18.373 1.00 94.31 89 SER A C 1
ATOM 690 O O . SER A 1 89 ? -24.132 -1.739 18.020 1.00 94.31 89 SER A O 1
ATOM 692 N N . LEU A 1 90 ? -26.359 -1.416 18.066 1.00 92.25 90 LEU A N 1
ATOM 693 C CA . LEU A 1 90 ? -26.378 -0.149 17.337 1.00 92.25 90 LEU A CA 1
ATOM 694 C C . LEU A 1 90 ? -26.259 1.072 18.263 1.00 92.25 90 LEU A C 1
ATOM 696 O O . LEU A 1 90 ? -26.562 2.182 17.847 1.00 92.25 90 LEU A O 1
ATOM 700 N N . ALA A 1 91 ? -25.785 0.923 19.505 1.00 90.75 91 ALA A N 1
ATOM 701 C CA . ALA A 1 91 ? -25.677 2.034 20.462 1.00 90.75 91 ALA A CA 1
ATOM 702 C C . ALA A 1 91 ? -24.802 3.213 19.984 1.00 90.75 91 ALA A C 1
ATOM 704 O O . ALA A 1 91 ? -24.884 4.295 20.551 1.00 90.75 91 ALA A O 1
ATOM 705 N N . LYS A 1 92 ? -23.961 3.013 18.960 1.00 89.06 92 LYS A N 1
ATOM 706 C CA . LYS A 1 92 ? -23.199 4.076 18.276 1.00 89.06 92 LYS A CA 1
ATOM 707 C C . LYS A 1 92 ? -23.526 4.198 16.779 1.00 89.06 92 LYS A C 1
ATOM 709 O O . LYS A 1 92 ? -22.771 4.803 16.023 1.00 89.06 92 LYS A O 1
ATOM 714 N N . GLY A 1 93 ? -24.639 3.609 16.345 1.00 90.88 93 GLY A N 1
ATOM 715 C CA . GLY A 1 93 ? -25.105 3.581 14.960 1.00 90.88 93 GLY A CA 1
ATOM 716 C C . GLY A 1 93 ? -24.458 2.513 14.067 1.00 90.88 93 GLY A C 1
ATOM 717 O O . GLY A 1 93 ? -23.490 1.837 14.431 1.00 90.88 93 GLY A O 1
ATOM 718 N N . GLY A 1 94 ? -25.014 2.371 12.862 1.00 91.69 94 GLY A N 1
ATOM 719 C CA . GLY A 1 94 ? -24.678 1.304 11.917 1.00 91.69 94 GLY A CA 1
ATOM 720 C C . GLY A 1 94 ? -23.280 1.371 11.299 1.00 91.69 94 GLY A C 1
ATOM 721 O O . GLY A 1 94 ? -22.728 0.318 10.985 1.00 91.69 94 GLY A O 1
ATOM 722 N N . PHE A 1 95 ? -22.656 2.550 11.178 1.00 89.94 95 PHE A N 1
ATOM 723 C CA . PHE A 1 95 ? -21.265 2.667 10.698 1.00 89.94 95 PHE A CA 1
ATOM 724 C C . PHE A 1 95 ? -20.273 2.062 11.689 1.00 89.94 95 PHE A C 1
ATOM 726 O O . PHE A 1 95 ? -19.435 1.238 11.316 1.00 89.94 95 PHE A O 1
ATOM 733 N N . VAL A 1 96 ? -20.402 2.425 12.970 1.00 90.94 96 VAL A N 1
ATOM 734 C CA . VAL A 1 96 ? -19.530 1.892 14.019 1.00 90.94 96 VAL A CA 1
ATOM 735 C C . VAL A 1 96 ? -19.726 0.387 14.127 1.00 90.94 96 VAL A C 1
ATOM 737 O O . VAL A 1 96 ? -18.734 -0.337 14.119 1.00 90.94 96 VAL A O 1
ATOM 740 N N . LEU A 1 97 ? -20.974 -0.094 14.145 1.00 93.75 97 LEU A N 1
ATOM 741 C CA . LEU A 1 97 ? -21.259 -1.529 14.155 1.00 93.75 97 LEU A CA 1
ATOM 742 C C . LEU A 1 97 ? -20.659 -2.240 12.932 1.00 93.75 97 LEU A C 1
ATOM 744 O O . LEU A 1 97 ? -19.960 -3.237 13.097 1.00 93.75 97 LEU A O 1
ATOM 748 N N . SER A 1 98 ? -20.856 -1.704 11.724 1.00 93.62 98 SER A N 1
ATOM 749 C CA . SER A 1 98 ? -20.327 -2.293 10.485 1.00 93.62 98 SER A CA 1
ATOM 750 C C . SER A 1 98 ? -18.804 -2.432 10.515 1.00 93.62 98 SER A C 1
ATOM 752 O O . SER A 1 98 ? -18.278 -3.491 10.177 1.00 93.62 98 SER A O 1
ATOM 754 N N . LYS A 1 99 ? -18.092 -1.419 11.027 1.00 90.12 99 LYS A N 1
ATOM 755 C CA . LYS A 1 99 ? -16.635 -1.462 11.232 1.00 90.12 99 LYS A CA 1
ATOM 756 C C . LYS A 1 99 ? -16.202 -2.538 12.235 1.00 90.12 99 LYS A C 1
ATOM 758 O O . LYS A 1 99 ? -15.086 -3.048 12.156 1.00 90.12 99 LYS A O 1
ATOM 763 N N . ARG A 1 100 ? -17.035 -2.861 13.228 1.00 92.62 100 ARG A N 1
ATOM 764 C CA . ARG A 1 100 ? -16.746 -3.926 14.207 1.00 92.62 100 ARG A CA 1
ATOM 765 C C . ARG A 1 100 ? -17.059 -5.310 13.649 1.00 92.62 100 ARG A C 1
ATOM 767 O O . ARG A 1 100 ? -16.288 -6.229 13.917 1.00 92.62 100 ARG A O 1
ATOM 774 N N . ILE A 1 101 ? -18.125 -5.443 12.854 1.00 94.75 101 ILE A N 1
ATOM 775 C CA . ILE A 1 101 ? -18.475 -6.676 12.133 1.00 94.75 101 ILE A CA 1
ATOM 776 C C . ILE A 1 101 ? -17.390 -7.009 11.108 1.00 94.75 101 ILE A C 1
ATOM 778 O O . ILE A 1 101 ? -16.878 -8.125 11.123 1.00 94.75 101 ILE A O 1
ATOM 782 N N . SER A 1 102 ? -16.962 -6.045 10.284 1.00 91.88 102 SER A N 1
ATOM 783 C CA . SER A 1 102 ? -15.929 -6.270 9.259 1.00 91.88 102 SER A CA 1
ATOM 784 C C . SER A 1 102 ? -14.621 -6.806 9.845 1.00 91.88 102 SER A C 1
ATOM 786 O O . SER A 1 102 ? -13.906 -7.566 9.199 1.00 91.88 102 SER A O 1
ATOM 788 N N . ARG A 1 103 ? -14.325 -6.459 11.101 1.00 90.00 103 ARG A N 1
ATOM 789 C CA . ARG A 1 103 ? -13.125 -6.902 11.806 1.00 90.00 103 ARG A CA 1
ATOM 790 C C . ARG A 1 103 ? -13.143 -8.378 12.207 1.00 90.00 103 ARG A C 1
ATOM 792 O O . ARG A 1 103 ? -12.067 -8.962 12.298 1.00 90.00 103 ARG A O 1
ATOM 799 N N . ILE A 1 104 ? -14.321 -8.952 12.457 1.00 92.06 104 ILE A N 1
ATOM 800 C CA . ILE A 1 104 ? -14.496 -10.373 12.819 1.00 92.06 104 ILE A CA 1
ATOM 801 C C . ILE A 1 104 ? -14.966 -11.230 11.636 1.00 92.06 104 ILE A C 1
ATOM 803 O O . ILE A 1 104 ? -14.731 -12.433 11.624 1.00 92.06 104 ILE A O 1
ATOM 807 N N . MET A 1 105 ? -15.571 -10.605 10.621 1.00 92.56 105 MET A N 1
ATOM 808 C CA . MET A 1 105 ? -15.966 -11.216 9.347 1.00 92.56 105 MET A CA 1
ATOM 809 C C . MET A 1 105 ? -14.889 -11.011 8.272 1.00 92.56 105 MET A C 1
ATOM 811 O O . MET A 1 105 ? -15.195 -10.759 7.107 1.00 92.56 105 MET A O 1
ATOM 815 N N . ARG A 1 106 ? -13.615 -11.097 8.669 1.00 87.69 106 ARG A N 1
ATOM 816 C CA . ARG A 1 106 ? -12.456 -11.112 7.768 1.00 87.69 106 ARG A CA 1
ATOM 817 C C . ARG A 1 106 ? -11.716 -12.441 7.908 1.00 87.69 106 ARG A C 1
ATOM 819 O O . ARG A 1 106 ? -11.827 -13.079 8.956 1.00 87.69 106 ARG A O 1
ATOM 826 N N . PRO A 1 107 ? -10.940 -12.857 6.899 1.00 87.19 107 PRO A N 1
ATOM 827 C CA . PRO A 1 107 ? -10.166 -14.077 7.014 1.00 87.19 107 PRO A CA 1
ATOM 828 C C . PRO A 1 107 ? -8.989 -13.881 7.986 1.00 87.19 107 PRO A C 1
ATOM 830 O O . PRO A 1 107 ? -8.320 -12.845 7.973 1.00 87.19 107 PRO A O 1
ATOM 833 N N . HIS A 1 108 ? -8.723 -14.882 8.823 1.00 85.38 108 HIS A N 1
ATOM 834 C CA . HIS A 1 108 ? -7.638 -14.902 9.802 1.00 85.38 108 HIS A CA 1
ATOM 835 C C . HIS A 1 108 ? -6.711 -16.091 9.566 1.00 85.38 108 HIS A C 1
ATOM 837 O O . HIS A 1 108 ? -7.163 -17.229 9.500 1.00 85.38 108 HIS A O 1
ATOM 843 N N . VAL A 1 109 ? -5.405 -15.831 9.496 1.00 81.75 109 VAL A N 1
ATOM 844 C CA . VAL A 1 109 ? -4.379 -16.888 9.427 1.00 81.75 109 VAL A CA 1
ATOM 845 C C . VAL A 1 109 ? -4.084 -17.462 10.813 1.00 81.75 109 VAL A C 1
ATOM 847 O O . VAL A 1 109 ? -3.943 -18.669 10.972 1.00 81.75 109 VAL A O 1
ATOM 850 N N . VAL A 1 110 ? -4.008 -16.593 11.824 1.00 88.19 110 VAL A N 1
ATOM 851 C CA . VAL A 1 110 ? -3.786 -16.976 13.221 1.00 88.19 110 VAL A CA 1
ATOM 852 C C . VAL A 1 110 ? -4.973 -16.482 14.031 1.00 88.19 110 VAL A C 1
ATOM 854 O O . VAL A 1 110 ? -5.163 -15.279 14.221 1.00 88.19 110 VAL A O 1
ATOM 857 N N . SER A 1 111 ? -5.814 -17.413 14.469 1.00 92.75 111 SER A N 1
ATOM 858 C CA . SER A 1 111 ? -6.941 -17.114 15.346 1.00 92.75 111 SER A CA 1
ATOM 859 C C . SER A 1 111 ? -7.357 -18.333 16.158 1.00 92.75 111 SER A C 1
ATOM 861 O O . SER A 1 111 ? -6.959 -19.455 15.851 1.00 92.75 111 SER A O 1
ATOM 863 N N . GLY A 1 112 ? -8.137 -18.112 17.210 1.00 93.44 112 GLY A N 1
ATOM 864 C CA . GLY A 1 112 ? -8.632 -19.176 18.067 1.00 93.44 112 GLY A CA 1
ATOM 865 C C . GLY A 1 112 ? -9.784 -18.713 18.944 1.00 93.44 112 GLY A C 1
ATOM 866 O O . GLY A 1 112 ? -9.936 -17.523 19.225 1.00 93.44 112 GLY A O 1
ATOM 867 N N . PHE A 1 113 ? -10.587 -19.680 19.375 1.00 94.88 113 PHE A N 1
ATOM 868 C CA . PHE A 1 113 ? -11.608 -19.487 20.392 1.00 94.88 113 PHE A CA 1
ATOM 869 C C . PHE A 1 113 ? -11.183 -20.219 21.662 1.00 94.88 113 PHE A C 1
ATOM 871 O O . PHE A 1 113 ? -11.002 -21.436 21.652 1.00 94.88 113 PHE A O 1
ATOM 878 N N . PHE A 1 114 ? -11.086 -19.475 22.748 1.00 96.00 114 PHE A N 1
ATOM 879 C CA . PHE A 1 114 ? -10.598 -19.920 24.044 1.00 96.00 114 PHE A CA 1
ATOM 880 C C . PHE A 1 114 ? -11.726 -19.867 25.066 1.00 96.00 114 PHE A C 1
ATOM 882 O O . PHE A 1 114 ? -12.667 -19.084 24.907 1.00 96.00 114 PHE A O 1
ATOM 889 N N . ASP A 1 115 ? -11.648 -20.657 26.125 1.00 94.56 115 ASP A N 1
ATOM 890 C CA . ASP A 1 115 ? -12.559 -20.486 27.254 1.00 94.56 115 ASP A CA 1
ATOM 891 C C . ASP A 1 115 ? -12.262 -19.156 27.969 1.00 94.56 115 ASP A C 1
ATOM 893 O O . ASP A 1 115 ? -11.132 -18.663 27.962 1.00 94.56 115 ASP A O 1
ATOM 897 N N . ALA A 1 116 ? -13.267 -18.547 28.609 1.00 83.69 116 ALA A N 1
ATOM 898 C CA . ALA A 1 116 ? -13.134 -17.207 29.198 1.00 83.69 116 ALA A CA 1
ATOM 899 C C . ALA A 1 116 ? -11.963 -17.056 30.200 1.00 83.69 116 ALA A C 1
ATOM 901 O O . ALA A 1 116 ? -11.456 -15.951 30.384 1.00 83.69 116 ALA A O 1
ATOM 902 N N . GLY A 1 117 ? -11.526 -18.147 30.841 1.00 86.94 117 GLY A N 1
ATOM 903 C CA . GLY A 1 117 ? -10.390 -18.164 31.773 1.00 86.94 117 GLY A CA 1
ATOM 904 C C . GLY A 1 117 ? -9.025 -18.470 31.144 1.00 86.94 117 GLY A C 1
ATOM 905 O O . GLY A 1 117 ? -8.012 -18.347 31.828 1.00 86.94 117 GLY A O 1
ATOM 906 N N . GLU A 1 118 ? -8.973 -18.875 29.874 1.00 93.62 118 GLU A N 1
ATOM 907 C CA . GLU A 1 118 ? -7.727 -19.244 29.185 1.00 93.62 118 GLU A CA 1
ATOM 908 C C . GLU A 1 118 ? -6.974 -18.041 28.610 1.00 93.62 118 GLU A C 1
ATOM 910 O O . GLU A 1 118 ? -5.787 -18.166 28.307 1.00 93.62 118 GLU A O 1
ATOM 915 N N . VAL A 1 119 ? -7.643 -16.890 28.474 1.00 95.56 119 VAL A N 1
ATOM 916 C CA . VAL A 1 119 ? -7.045 -15.627 28.019 1.00 95.56 119 VAL A CA 1
ATOM 917 C C . VAL A 1 119 ? -7.061 -14.623 29.167 1.00 95.56 119 VAL A C 1
ATOM 919 O O . VAL A 1 119 ? -8.091 -14.029 29.490 1.00 95.56 119 VAL A O 1
ATOM 922 N N . ALA A 1 120 ? -5.907 -14.419 29.791 1.00 95.69 120 ALA A N 1
ATOM 923 C CA . ALA A 1 120 ? -5.746 -13.516 30.920 1.00 95.69 120 ALA A CA 1
ATOM 924 C C . ALA A 1 120 ? -5.454 -12.084 30.441 1.00 95.69 120 ALA A C 1
ATOM 926 O O . ALA A 1 120 ? -4.354 -11.776 29.983 1.00 95.69 120 ALA A O 1
ATOM 927 N N . ILE A 1 121 ? -6.437 -11.189 30.562 1.00 95.38 121 ILE A N 1
ATOM 928 C CA . ILE A 1 121 ? -6.309 -9.783 30.150 1.00 95.38 121 ILE A CA 1
ATOM 929 C C . ILE A 1 121 ? -6.238 -8.887 31.383 1.00 95.38 121 ILE A C 1
ATOM 931 O O . ILE A 1 121 ? -7.191 -8.804 32.166 1.00 95.38 121 ILE A O 1
ATOM 935 N N . ARG A 1 122 ? -5.135 -8.150 31.519 1.00 95.25 122 ARG A N 1
ATOM 936 C CA . ARG A 1 122 ? -5.004 -7.070 32.494 1.00 95.25 122 ARG A CA 1
ATOM 937 C C . ARG A 1 122 ? -5.285 -5.738 31.819 1.00 95.25 122 ARG A C 1
ATOM 939 O O . ARG A 1 122 ? -4.598 -5.346 30.882 1.00 95.25 122 ARG A O 1
ATOM 946 N N . TYR A 1 123 ? -6.270 -5.020 32.344 1.00 94.88 123 TYR A N 1
ATOM 947 C CA . TYR A 1 123 ? -6.546 -3.660 31.903 1.00 94.88 123 TYR A CA 1
ATOM 948 C C . TYR A 1 123 ? -5.801 -2.653 32.774 1.00 94.88 123 TYR A C 1
ATOM 950 O O . TYR A 1 123 ? -5.791 -2.776 34.001 1.00 94.88 123 TYR A O 1
ATOM 958 N N . LEU A 1 124 ? -5.196 -1.659 32.136 1.00 93.25 124 LEU A N 1
ATOM 959 C CA . LEU A 1 124 ? -4.479 -0.582 32.799 1.00 93.25 124 LEU A CA 1
ATOM 960 C C . LEU A 1 124 ? -5.453 0.383 33.489 1.00 93.25 124 LEU A C 1
ATOM 962 O O . LEU A 1 124 ? -6.514 0.718 32.956 1.00 93.25 124 LEU A O 1
ATOM 966 N N . ASP A 1 125 ? -5.070 0.850 34.676 1.00 90.00 125 ASP A N 1
ATOM 967 C CA . ASP A 1 125 ? -5.730 1.965 35.351 1.00 90.00 125 ASP A CA 1
ATOM 968 C C . ASP A 1 125 ? -5.001 3.251 34.952 1.00 90.00 125 ASP A C 1
ATOM 970 O O . ASP A 1 125 ? -3.867 3.485 35.366 1.00 90.00 125 ASP A O 1
ATOM 974 N N . GLN A 1 126 ? -5.632 4.047 34.087 1.00 90.31 126 GLN A N 1
ATOM 975 C CA . GLN A 1 126 ? -5.013 5.202 33.432 1.00 90.31 126 GLN A CA 1
ATOM 976 C C . GLN A 1 126 ? -5.867 6.455 33.603 1.00 90.31 126 GLN A C 1
ATOM 978 O O . GLN A 1 126 ? -7.101 6.397 33.575 1.00 90.31 126 GLN A O 1
ATOM 983 N N . ASP A 1 127 ? -5.195 7.594 33.739 1.00 91.94 127 ASP A N 1
ATOM 984 C CA . ASP A 1 127 ? -5.803 8.906 33.557 1.00 91.94 127 ASP A CA 1
ATOM 985 C C . ASP A 1 127 ? -5.956 9.237 32.057 1.00 91.94 127 ASP A C 1
ATOM 987 O O . ASP A 1 127 ? -5.631 8.434 31.181 1.00 91.94 127 ASP A O 1
ATOM 991 N N . GLU A 1 128 ? -6.484 10.419 31.737 1.00 89.12 128 GLU A N 1
ATOM 992 C CA . GLU A 1 128 ? -6.704 10.830 30.341 1.00 89.12 128 GLU A CA 1
ATOM 993 C C . GLU A 1 128 ? -5.406 10.934 29.526 1.00 89.12 128 GLU A C 1
ATOM 995 O O . GLU A 1 128 ? -5.417 10.697 28.319 1.00 89.12 128 GLU A O 1
ATOM 1000 N N . ALA A 1 129 ? -4.281 11.265 30.168 1.00 90.12 129 ALA A N 1
ATOM 1001 C CA . ALA A 1 129 ? -2.979 11.302 29.510 1.00 90.12 129 ALA A CA 1
ATOM 1002 C C . ALA A 1 129 ? -2.506 9.883 29.169 1.00 90.12 129 ALA A C 1
ATOM 1004 O O . ALA A 1 129 ? -2.148 9.611 28.023 1.00 90.12 129 ALA A O 1
ATOM 1005 N N . GLY A 1 130 ? -2.586 8.961 30.130 1.00 91.62 130 GLY A N 1
ATOM 1006 C CA . GLY A 1 130 ? -2.248 7.555 29.938 1.00 91.62 130 GLY A CA 1
ATOM 1007 C C . GLY A 1 130 ? -3.103 6.876 28.869 1.00 91.62 130 GLY A C 1
ATOM 1008 O O . GLY A 1 130 ? -2.560 6.121 28.067 1.00 91.62 130 GLY A O 1
ATOM 1009 N N . LYS A 1 131 ? -4.406 7.190 28.795 1.00 91.50 131 LYS A N 1
ATOM 1010 C CA . LYS A 1 131 ? -5.285 6.691 27.720 1.00 91.50 131 LYS A CA 1
ATOM 1011 C C . LYS A 1 131 ? -4.777 7.098 26.342 1.00 91.50 131 LYS A C 1
ATOM 1013 O O . LYS A 1 131 ? -4.623 6.243 25.487 1.00 91.50 131 LYS A O 1
ATOM 1018 N N . LYS A 1 132 ? -4.428 8.374 26.153 1.00 91.00 132 LYS A N 1
ATOM 1019 C CA . LYS A 1 132 ? -3.887 8.872 24.877 1.00 91.00 132 LYS A CA 1
ATOM 1020 C C . LYS A 1 132 ? -2.546 8.245 24.507 1.00 91.00 132 LYS A C 1
ATOM 1022 O O . LYS A 1 132 ? -2.315 7.978 23.337 1.00 91.00 132 LYS A O 1
ATOM 1027 N N . VAL A 1 133 ? -1.665 8.016 25.483 1.00 94.31 133 VAL A N 1
ATOM 1028 C CA . VAL A 1 133 ? -0.378 7.328 25.256 1.00 94.31 133 VAL A CA 1
ATOM 1029 C C . VAL A 1 133 ? -0.596 5.890 24.780 1.00 94.31 133 VAL A C 1
ATOM 1031 O O . VAL A 1 133 ? 0.192 5.387 23.990 1.00 94.31 133 VAL A O 1
ATOM 1034 N N . TRP A 1 134 ? -1.673 5.241 25.221 1.00 95.44 134 TRP A N 1
ATOM 1035 C CA . TRP A 1 134 ? -1.980 3.849 24.898 1.00 95.44 134 TRP A CA 1
ATOM 1036 C C . TRP A 1 134 ? -3.078 3.672 23.841 1.00 95.44 134 TRP A C 1
ATOM 1038 O O . TRP A 1 134 ? -3.482 2.540 23.588 1.00 95.44 134 TRP A O 1
ATOM 1048 N N . ASP A 1 135 ? -3.556 4.744 23.208 1.00 92.31 135 ASP A N 1
ATOM 1049 C CA . ASP A 1 135 ? -4.628 4.665 22.210 1.00 92.31 135 ASP A CA 1
ATOM 1050 C C . ASP A 1 135 ? -4.170 3.824 21.008 1.00 92.31 135 ASP A C 1
ATOM 1052 O O . ASP A 1 135 ? -3.110 4.069 20.434 1.00 92.31 135 ASP A O 1
ATOM 1056 N N . GLY A 1 136 ? -4.908 2.760 20.693 1.00 91.94 136 GLY A N 1
ATOM 1057 C CA . GLY A 1 136 ? -4.512 1.770 19.683 1.00 91.94 136 GLY A CA 1
ATOM 1058 C C . GLY A 1 136 ? -3.347 0.841 20.073 1.00 91.94 136 GLY A C 1
ATOM 1059 O O . GLY A 1 136 ? -2.937 0.017 19.254 1.00 91.94 136 GLY A O 1
ATOM 1060 N N . ALA A 1 137 ? -2.823 0.913 21.305 1.00 95.88 137 ALA A N 1
ATOM 1061 C CA . ALA A 1 137 ? -1.674 0.128 21.767 1.00 95.88 137 ALA A CA 1
ATOM 1062 C C . ALA A 1 137 ? -2.027 -0.975 22.779 1.00 95.88 137 ALA A C 1
ATOM 1064 O O . ALA A 1 137 ? -3.022 -0.926 23.504 1.00 95.88 137 ALA A O 1
ATOM 1065 N N . GLY A 1 138 ? -1.142 -1.962 22.881 1.00 96.50 138 GLY A N 1
ATOM 1066 C CA . GLY A 1 138 ? -1.188 -3.020 23.878 1.00 96.50 138 GLY A CA 1
ATOM 1067 C C . GLY A 1 138 ? 0.149 -3.744 24.012 1.00 96.50 138 GLY A C 1
ATOM 1068 O O . GLY A 1 138 ? 1.104 -3.490 23.275 1.00 96.50 138 GLY A O 1
ATOM 1069 N N . VAL A 1 139 ? 0.206 -4.691 24.940 1.00 97.75 139 VAL A N 1
ATOM 1070 C CA . VAL A 1 139 ? 1.295 -5.669 25.025 1.00 97.75 139 VAL A CA 1
ATOM 1071 C C . VAL A 1 139 ? 0.687 -7.061 25.064 1.00 97.75 139 VAL A C 1
ATOM 1073 O O . VAL A 1 139 ? -0.313 -7.280 25.747 1.00 97.75 139 VAL A O 1
ATOM 1076 N N . ILE A 1 140 ? 1.282 -7.993 24.331 1.00 97.88 140 ILE A N 1
ATOM 1077 C CA . ILE A 1 140 ? 0.889 -9.402 24.303 1.00 97.88 140 ILE A CA 1
ATOM 1078 C C . ILE A 1 140 ? 2.069 -10.267 24.742 1.00 97.88 140 ILE A C 1
ATOM 1080 O O . ILE A 1 140 ? 3.210 -9.995 24.373 1.00 97.88 140 ILE A O 1
ATOM 1084 N N . SER A 1 141 ? 1.818 -11.314 25.522 1.00 97.44 141 SER A N 1
ATOM 1085 C CA . SER A 1 141 ? 2.865 -12.262 25.895 1.00 97.44 141 SER A CA 1
ATOM 1086 C C . SER A 1 141 ? 3.163 -13.240 24.758 1.00 97.44 141 SER A C 1
ATOM 1088 O O . SER A 1 141 ? 2.277 -13.674 24.012 1.00 97.44 141 SER A O 1
ATOM 1090 N N . ARG A 1 142 ? 4.413 -13.691 24.653 1.00 95.06 142 ARG A N 1
ATOM 1091 C CA . ARG A 1 142 ? 4.760 -14.766 23.720 1.00 95.06 142 ARG A CA 1
ATOM 1092 C C . ARG A 1 142 ? 4.109 -16.091 24.095 1.00 95.06 142 ARG A C 1
ATOM 1094 O O . ARG A 1 142 ? 3.862 -16.920 23.221 1.00 95.06 142 ARG A O 1
ATOM 1101 N N . ALA A 1 143 ? 3.793 -16.288 25.375 1.00 94.62 143 ALA A N 1
ATOM 1102 C CA . ALA A 1 143 ? 3.005 -17.426 25.829 1.00 94.62 143 ALA A CA 1
ATOM 1103 C C . ALA A 1 143 ? 1.626 -17.460 25.151 1.00 94.62 143 ALA A C 1
ATOM 1105 O O . ALA A 1 143 ? 1.234 -18.522 24.675 1.00 94.62 143 ALA A O 1
ATOM 1106 N N . MET A 1 144 ? 0.948 -16.315 25.005 1.00 95.62 144 MET A N 1
ATOM 1107 C CA . MET A 1 144 ? -0.319 -16.229 24.272 1.00 95.62 144 MET A CA 1
ATOM 1108 C C . MET A 1 144 ? -0.160 -16.621 22.799 1.00 95.62 144 MET A C 1
ATOM 1110 O O . MET A 1 144 ? -0.960 -17.397 22.281 1.00 95.62 144 MET A O 1
ATOM 1114 N N . LEU A 1 145 ? 0.899 -16.157 22.123 1.00 93.81 145 LEU A N 1
ATOM 1115 C CA . LEU A 1 145 ? 1.172 -16.550 20.731 1.00 93.81 145 LEU A CA 1
ATOM 1116 C C . LEU A 1 145 ? 1.390 -18.064 20.577 1.00 93.81 145 LEU A C 1
ATOM 1118 O O . LEU A 1 145 ? 1.006 -18.644 19.566 1.00 93.81 145 LEU A O 1
ATOM 1122 N N . ARG A 1 146 ? 1.964 -18.719 21.591 1.00 91.31 146 ARG A N 1
ATOM 1123 C CA . ARG A 1 146 ? 2.171 -20.176 21.612 1.00 91.31 146 ARG A CA 1
ATOM 1124 C C . ARG A 1 146 ? 0.898 -20.978 21.903 1.00 91.31 146 ARG A C 1
ATOM 1126 O O . ARG A 1 146 ? 0.915 -22.188 21.709 1.00 91.31 146 ARG A O 1
ATOM 1133 N N . LYS A 1 147 ? -0.189 -20.343 22.363 1.00 92.38 147 LYS A N 1
ATOM 1134 C CA . LYS A 1 147 ? -1.484 -21.016 22.583 1.00 92.38 147 LYS A CA 1
ATOM 1135 C C . LYS A 1 147 ? -2.231 -21.307 21.281 1.00 92.38 147 LYS A C 1
ATOM 1137 O O . LYS A 1 147 ? -3.137 -22.135 21.284 1.00 92.38 147 LYS A O 1
ATOM 1142 N N . PHE A 1 148 ? -1.889 -20.633 20.181 1.00 88.38 148 PHE A N 1
ATOM 1143 C CA . PHE A 1 148 ? -2.552 -20.869 18.903 1.00 88.38 148 PHE A CA 1
ATOM 1144 C C . PHE A 1 148 ? -2.168 -22.232 18.337 1.00 88.38 148 PHE A C 1
ATOM 1146 O O . PHE A 1 148 ? -1.003 -22.502 18.052 1.00 88.38 148 PHE A O 1
ATOM 1153 N N . VAL A 1 149 ? -3.180 -23.069 18.127 1.00 76.56 149 VAL A N 1
ATOM 1154 C CA . VAL A 1 149 ? -3.051 -24.299 17.351 1.00 76.56 149 VAL A CA 1
ATOM 1155 C C . VAL A 1 149 ? -3.330 -23.942 15.898 1.00 76.56 149 VAL A C 1
ATOM 1157 O O . VAL A 1 149 ? -4.452 -23.590 15.540 1.00 76.56 149 VAL A O 1
ATOM 1160 N N . LEU A 1 150 ? -2.297 -23.988 15.060 1.00 77.88 150 LEU A N 1
ATOM 1161 C CA . LEU A 1 150 ? -2.464 -23.829 13.616 1.00 77.88 150 LEU A CA 1
ATOM 1162 C C . LEU A 1 150 ? -3.203 -25.055 13.060 1.00 77.88 150 LEU A C 1
ATOM 1164 O O . LEU A 1 150 ? -3.002 -26.154 13.564 1.00 77.88 150 LEU A O 1
ATOM 1168 N N . SER A 1 151 ? -4.030 -24.905 12.023 1.00 69.31 151 SER A N 1
ATOM 1169 C CA . SER A 1 151 ? -4.794 -26.029 11.443 1.00 69.31 151 SER A CA 1
ATOM 1170 C C . SER A 1 151 ? -3.886 -27.165 10.946 1.00 69.31 151 SER A C 1
ATOM 1172 O O . SER A 1 151 ? -2.852 -26.892 10.335 1.00 69.31 151 SER A O 1
ATOM 1174 N N . ASP A 1 152 ? -4.261 -28.429 11.199 1.00 67.44 152 ASP A N 1
ATOM 1175 C CA . ASP A 1 152 ? -3.575 -29.626 10.662 1.00 67.44 152 ASP A CA 1
ATOM 1176 C C . ASP A 1 152 ? -3.763 -29.779 9.149 1.00 67.44 152 ASP A C 1
ATOM 1178 O O . ASP A 1 152 ? -2.973 -30.449 8.489 1.00 67.44 152 ASP A O 1
ATOM 1182 N N . GLU A 1 153 ? -4.779 -29.122 8.593 1.00 67.75 153 GLU A N 1
ATOM 1183 C CA . GLU A 1 153 ? -5.032 -29.065 7.152 1.00 67.75 153 GLU A CA 1
ATOM 1184 C C . GLU A 1 153 ? -4.149 -28.019 6.452 1.00 67.75 153 GLU A C 1
ATOM 1186 O O . GLU A 1 153 ? -4.115 -27.944 5.223 1.00 67.75 153 GLU A O 1
ATOM 1191 N N . MET A 1 154 ? -3.418 -27.205 7.224 1.00 70.81 154 MET A N 1
ATOM 1192 C CA . MET A 1 154 ? -2.445 -26.268 6.683 1.00 70.81 154 MET A CA 1
ATOM 1193 C C . MET A 1 154 ? -1.242 -27.018 6.113 1.00 70.81 154 MET A C 1
ATOM 1195 O O . MET A 1 154 ? -0.723 -27.958 6.711 1.00 70.81 154 MET A O 1
ATOM 1199 N N . GLU A 1 155 ? -0.754 -26.548 4.968 1.00 70.88 155 GLU A N 1
ATOM 1200 C CA . GLU A 1 155 ? 0.442 -27.098 4.338 1.00 70.88 155 GLU A CA 1
ATOM 1201 C C . GLU A 1 155 ? 1.652 -27.040 5.314 1.00 70.88 155 GLU A C 1
ATOM 1203 O O . GLU A 1 155 ? 1.877 -25.993 5.942 1.00 70.88 155 GLU A O 1
ATOM 1208 N N . PRO A 1 156 ? 2.417 -28.141 5.491 1.00 70.00 156 PRO A N 1
ATOM 1209 C CA . PRO A 1 156 ? 3.477 -28.231 6.501 1.00 70.00 156 PRO A CA 1
ATOM 1210 C C . PRO A 1 156 ? 4.534 -27.119 6.463 1.00 70.00 156 PRO A C 1
ATOM 1212 O O . PRO A 1 156 ? 4.931 -26.615 7.517 1.00 70.00 156 PRO A O 1
ATOM 1215 N N . ALA A 1 157 ? 4.984 -26.694 5.281 1.00 63.03 157 ALA A N 1
ATOM 1216 C CA . ALA A 1 157 ? 5.974 -25.629 5.134 1.00 63.03 157 ALA A CA 1
ATOM 1217 C C . ALA A 1 157 ? 5.412 -24.279 5.586 1.00 63.03 157 ALA A C 1
ATOM 1219 O O . ALA A 1 157 ? 6.105 -23.475 6.223 1.00 63.03 157 ALA A O 1
ATOM 1220 N N . LYS A 1 158 ? 4.137 -24.030 5.284 1.00 64.69 158 LYS A N 1
ATOM 1221 C CA . LYS A 1 158 ? 3.438 -22.820 5.715 1.00 64.69 158 LYS A CA 1
ATOM 1222 C C . LYS A 1 158 ? 3.212 -22.792 7.222 1.00 64.69 158 LYS A C 1
ATOM 1224 O O . LYS A 1 158 ? 3.449 -21.751 7.839 1.00 64.69 158 LYS A O 1
ATOM 1229 N N . ARG A 1 159 ? 2.834 -23.927 7.814 1.00 75.88 159 ARG A N 1
ATOM 1230 C CA . ARG A 1 159 ? 2.741 -24.096 9.271 1.00 75.88 159 ARG A CA 1
ATOM 1231 C C . ARG A 1 159 ? 4.083 -23.787 9.938 1.00 75.88 159 ARG A C 1
ATOM 1233 O O . ARG A 1 159 ? 4.136 -22.906 10.789 1.00 75.88 159 ARG A O 1
ATOM 1240 N N . ALA A 1 160 ? 5.176 -24.398 9.478 1.00 74.44 160 ALA A N 1
ATOM 1241 C CA . ALA A 1 160 ? 6.516 -24.159 10.025 1.00 74.44 160 ALA A CA 1
ATOM 1242 C C . ALA A 1 160 ? 6.984 -22.696 9.876 1.00 74.44 160 ALA A C 1
ATOM 1244 O O . ALA A 1 160 ? 7.734 -22.185 10.711 1.00 74.44 160 ALA A O 1
ATOM 1245 N N . ARG A 1 161 ? 6.566 -21.981 8.818 1.00 72.38 161 ARG A N 1
ATOM 1246 C CA . ARG A 1 161 ? 6.809 -20.532 8.700 1.00 72.38 161 ARG A CA 1
ATOM 1247 C C . ARG A 1 161 ? 6.064 -19.756 9.778 1.00 72.38 161 ARG A C 1
ATOM 1249 O O . ARG A 1 161 ? 6.688 -18.942 10.447 1.00 72.38 161 ARG A O 1
ATOM 1256 N N . LEU A 1 162 ? 4.764 -19.989 9.927 1.00 77.56 162 LEU A N 1
ATOM 1257 C CA . LEU A 1 162 ? 3.953 -19.267 10.906 1.00 77.56 162 LEU A CA 1
ATOM 1258 C C . LEU A 1 162 ? 4.402 -19.566 12.334 1.00 77.56 162 LEU A C 1
ATOM 1260 O O . LEU A 1 162 ? 4.461 -18.651 13.140 1.00 77.56 162 LEU A O 1
ATOM 1264 N N . GLU A 1 163 ? 4.798 -20.799 12.644 1.00 83.00 163 GLU A N 1
ATOM 1265 C CA . GLU A 1 163 ? 5.381 -21.142 13.947 1.00 83.00 163 GLU A CA 1
ATOM 1266 C C . GLU A 1 163 ? 6.662 -20.347 14.224 1.00 83.00 163 GLU A C 1
ATOM 1268 O O . GLU A 1 163 ? 6.814 -19.781 15.308 1.00 83.00 163 GLU A O 1
ATOM 1273 N N . ARG A 1 164 ? 7.563 -20.242 13.236 1.00 82.06 164 ARG A N 1
ATOM 1274 C CA . ARG A 1 164 ? 8.771 -19.409 13.346 1.00 82.06 164 ARG A CA 1
ATOM 1275 C C . ARG A 1 164 ? 8.428 -17.931 13.490 1.00 82.06 164 ARG A C 1
ATOM 1277 O O . ARG A 1 164 ? 8.976 -17.271 14.366 1.00 82.06 164 ARG A O 1
ATOM 1284 N N . GLU A 1 165 ? 7.509 -17.421 12.675 1.00 84.38 165 GLU A N 1
ATOM 1285 C CA . GLU A 1 165 ? 7.072 -16.028 12.741 1.00 84.38 165 GLU A CA 1
ATOM 1286 C C . GLU A 1 165 ? 6.457 -15.717 14.108 1.00 84.38 165 GLU A C 1
ATOM 1288 O O . GLU A 1 165 ? 6.884 -14.773 14.759 1.00 84.38 165 GLU A O 1
ATOM 1293 N N . LEU A 1 166 ? 5.554 -16.551 14.626 1.00 86.50 166 LEU A N 1
ATOM 1294 C CA . LEU A 1 166 ? 4.991 -16.408 15.973 1.00 86.50 166 LEU A CA 1
ATOM 1295 C C . LEU A 1 166 ? 6.055 -16.529 17.075 1.00 86.50 166 LEU A C 1
ATOM 1297 O O . LEU A 1 166 ? 5.920 -15.915 18.137 1.00 86.50 166 LEU A O 1
ATOM 1301 N N . ALA A 1 167 ? 7.137 -17.274 16.838 1.00 86.19 167 ALA A N 1
ATOM 1302 C CA . ALA A 1 167 ? 8.256 -17.368 17.768 1.00 86.19 167 ALA A CA 1
ATOM 1303 C C . ALA A 1 167 ? 9.126 -16.100 17.800 1.00 86.19 167 ALA A C 1
ATOM 1305 O O . ALA A 1 167 ? 9.684 -15.802 18.855 1.00 86.19 167 ALA A O 1
ATOM 1306 N N . THR A 1 168 ? 9.227 -15.343 16.701 1.00 86.62 168 THR A N 1
ATOM 1307 C CA . THR A 1 168 ? 10.167 -14.208 16.583 1.00 86.62 168 THR A CA 1
ATOM 1308 C C . THR A 1 168 ? 9.512 -12.841 16.400 1.00 86.62 168 THR A C 1
ATOM 1310 O O . THR A 1 168 ? 10.182 -11.823 16.561 1.00 86.62 168 THR A O 1
ATOM 1313 N N . VAL A 1 169 ? 8.224 -12.782 16.057 1.00 89.81 169 VAL A N 1
ATOM 1314 C CA . VAL A 1 169 ? 7.507 -11.538 15.754 1.00 89.81 169 VAL A CA 1
ATOM 1315 C C . VAL A 1 169 ? 7.509 -10.614 16.964 1.00 89.81 169 VAL A C 1
ATOM 1317 O O . VAL A 1 169 ? 7.135 -11.030 18.058 1.00 89.81 169 VAL A O 1
ATOM 1320 N N . ARG A 1 170 ? 7.922 -9.359 16.786 1.00 92.88 170 ARG A N 1
ATOM 1321 C CA . ARG A 1 170 ? 8.011 -8.366 17.873 1.00 92.88 170 ARG A CA 1
ATOM 1322 C C . ARG A 1 170 ? 6.772 -7.488 18.001 1.00 92.88 170 ARG A C 1
ATOM 1324 O O . ARG A 1 170 ? 6.555 -6.897 19.053 1.00 92.88 170 ARG A O 1
ATOM 1331 N N . ARG A 1 171 ? 5.950 -7.428 16.953 1.00 94.19 171 ARG A N 1
ATOM 1332 C CA . ARG A 1 171 ? 4.746 -6.603 16.891 1.00 94.19 171 ARG A CA 1
ATOM 1333 C C . ARG A 1 171 ? 3.629 -7.315 16.145 1.00 94.19 171 ARG A C 1
ATOM 1335 O O . ARG A 1 171 ? 3.848 -7.891 15.082 1.00 94.19 171 ARG A O 1
ATOM 1342 N N . VAL A 1 172 ? 2.420 -7.237 16.682 1.00 94.81 172 VAL A N 1
ATOM 1343 C CA . VAL A 1 172 ? 1.235 -7.824 16.056 1.00 94.81 172 VAL A CA 1
ATOM 1344 C C . VAL A 1 172 ? 0.059 -6.860 16.062 1.00 94.81 172 VAL A C 1
ATOM 1346 O O . VAL A 1 172 ? -0.095 -6.052 16.969 1.00 94.81 172 VAL A O 1
ATOM 1349 N N . GLU A 1 173 ? -0.806 -6.979 15.071 1.00 95.06 173 GLU A N 1
ATOM 1350 C CA . GLU A 1 173 ? -2.170 -6.480 15.116 1.00 95.06 173 GLU A CA 1
ATOM 1351 C C . GLU A 1 173 ? -3.027 -7.545 15.802 1.00 95.06 173 GLU A C 1
ATOM 1353 O O . GLU A 1 173 ? -2.949 -8.725 15.452 1.00 95.06 173 GLU A O 1
ATOM 1358 N N . PHE A 1 174 ? -3.858 -7.147 16.763 1.00 95.50 174 PHE A N 1
ATOM 1359 C CA . PHE A 1 174 ? -4.742 -8.072 17.466 1.00 95.50 174 PHE A CA 1
ATOM 1360 C C . PHE A 1 174 ? -6.212 -7.656 17.375 1.00 95.50 174 PHE A C 1
ATOM 1362 O O . PHE A 1 174 ? -6.586 -6.513 17.083 1.00 95.50 174 PHE A O 1
ATOM 1369 N N . THR A 1 175 ? -7.086 -8.627 17.599 1.00 96.12 175 THR A N 1
ATOM 1370 C CA . THR A 1 175 ? -8.513 -8.437 17.851 1.00 96.12 175 THR A CA 1
ATOM 1371 C C . THR A 1 175 ? -8.937 -9.470 18.873 1.00 96.12 175 THR A C 1
ATOM 1373 O O . THR A 1 175 ? -8.739 -10.661 18.652 1.00 96.12 175 THR A O 1
ATOM 1376 N N . ILE A 1 176 ? -9.513 -9.017 19.979 1.00 96.81 176 ILE A N 1
ATOM 1377 C CA . ILE A 1 176 ? -10.087 -9.874 21.011 1.00 96.81 176 ILE A CA 1
ATOM 1378 C C . ILE A 1 176 ? -11.577 -9.586 21.051 1.00 96.81 176 ILE A C 1
ATOM 1380 O O . ILE A 1 176 ? -11.973 -8.425 21.114 1.00 96.81 176 ILE A O 1
ATOM 1384 N N . LEU A 1 177 ? -12.400 -10.628 21.026 1.00 97.38 177 LEU A N 1
ATOM 1385 C CA . LEU A 1 177 ? -13.836 -10.512 21.231 1.00 97.38 177 LEU A CA 1
ATOM 1386 C C . LEU A 1 177 ? -14.243 -11.362 22.434 1.00 97.38 177 LEU A C 1
ATOM 1388 O O . LEU A 1 177 ? -14.034 -12.573 22.445 1.00 97.38 177 LEU A O 1
ATOM 1392 N N . SER A 1 178 ? -14.821 -10.712 23.439 1.00 96.12 178 SER A N 1
ATOM 1393 C CA . SER A 1 178 ? -15.294 -11.326 24.683 1.00 96.12 178 SER A CA 1
ATOM 1394 C C . SER A 1 178 ? -16.694 -10.817 25.038 1.00 96.12 178 SER A C 1
ATOM 1396 O O . SER A 1 178 ? -17.259 -9.972 24.336 1.00 96.12 178 SER A O 1
ATOM 1398 N N . GLU A 1 179 ? -17.232 -11.254 26.175 1.00 95.69 179 GLU A N 1
ATOM 1399 C CA . GLU A 1 179 ? -18.491 -10.732 26.729 1.00 95.69 179 GLU A CA 1
ATOM 1400 C C . GLU A 1 179 ? -18.439 -9.221 27.008 1.00 95.69 179 GLU A C 1
ATOM 1402 O O . GLU A 1 179 ? -19.466 -8.542 27.006 1.00 95.69 179 GLU A O 1
ATOM 1407 N N . ARG A 1 180 ? -17.243 -8.657 27.229 1.00 94.44 180 ARG A N 1
ATOM 1408 C CA . ARG A 1 180 ? -17.065 -7.209 27.435 1.00 94.44 180 ARG A CA 1
ATOM 1409 C C . ARG A 1 180 ? -17.187 -6.411 26.140 1.00 94.44 180 ARG A C 1
ATOM 1411 O O . ARG A 1 180 ? -17.488 -5.216 26.194 1.00 94.44 180 ARG A O 1
ATOM 1418 N N . GLY A 1 181 ? -16.938 -7.060 25.008 1.00 96.00 181 GLY A N 1
ATOM 1419 C CA . GLY A 1 181 ? -16.882 -6.461 23.685 1.00 96.00 181 GLY A CA 1
ATOM 1420 C C . GLY A 1 181 ? -15.582 -6.760 22.952 1.00 96.00 181 GLY A C 1
ATOM 1421 O O . GLY A 1 181 ? -14.928 -7.775 23.200 1.00 96.00 181 GLY A O 1
ATOM 1422 N N . GLN A 1 182 ? -15.241 -5.866 22.031 1.00 96.00 182 GLN A N 1
ATOM 1423 C CA . GLN A 1 182 ? -14.105 -5.970 21.131 1.00 96.00 182 GLN A CA 1
ATOM 1424 C C . GLN A 1 182 ? -12.953 -5.059 21.580 1.00 96.00 182 GLN A C 1
ATOM 1426 O O . GLN A 1 182 ? -13.092 -3.833 21.582 1.00 96.00 182 GLN A O 1
ATOM 1431 N N . ASP A 1 183 ? -11.803 -5.649 21.900 1.00 95.94 183 ASP A N 1
ATOM 1432 C CA . ASP A 1 183 ? -10.525 -4.944 22.036 1.00 95.94 183 ASP A CA 1
ATOM 1433 C C . ASP A 1 183 ? -9.722 -5.105 20.736 1.00 95.94 183 ASP A C 1
ATOM 1435 O O . ASP A 1 183 ? -9.716 -6.175 20.118 1.00 95.94 183 ASP A O 1
ATOM 1439 N N . LYS A 1 184 ? -9.056 -4.039 20.287 1.00 93.12 184 LYS A N 1
ATOM 1440 C CA . LYS A 1 184 ? -8.250 -4.049 19.060 1.00 93.12 184 LYS A CA 1
ATOM 1441 C C . LYS A 1 184 ? -7.111 -3.040 19.136 1.00 93.12 184 LYS A C 1
ATOM 1443 O O . LYS A 1 184 ? -7.220 -2.050 19.854 1.00 93.12 184 LYS A O 1
ATOM 1448 N N . GLY A 1 185 ? -6.094 -3.260 18.318 1.00 94.19 185 GLY A N 1
ATOM 1449 C CA . GLY A 1 185 ? -4.977 -2.341 18.144 1.00 94.19 185 GLY A CA 1
ATOM 1450 C C . GLY A 1 185 ? -3.730 -3.091 17.708 1.00 94.19 185 GLY A C 1
ATOM 1451 O O . GLY A 1 185 ? -3.799 -4.248 17.273 1.00 94.19 185 GLY A O 1
ATOM 1452 N N . HIS A 1 186 ? -2.589 -2.436 17.858 1.00 96.56 186 HIS A N 1
ATOM 1453 C CA . HIS A 1 186 ? -1.279 -3.053 17.746 1.00 96.56 186 HIS A CA 1
ATOM 1454 C C . HIS A 1 186 ? -0.736 -3.377 19.136 1.00 96.56 186 HIS A C 1
ATOM 1456 O O . HIS A 1 186 ? -0.900 -2.609 20.077 1.00 96.56 186 HIS A O 1
ATOM 1462 N N . ALA A 1 187 ? -0.078 -4.523 19.268 1.00 97.12 187 ALA A N 1
ATOM 1463 C CA . ALA A 1 187 ? 0.580 -4.936 20.490 1.00 97.12 187 ALA A CA 1
ATOM 1464 C C . ALA A 1 187 ? 2.057 -5.234 20.252 1.00 97.12 187 ALA A C 1
ATOM 1466 O O . ALA A 1 187 ? 2.428 -5.877 19.265 1.00 97.12 187 ALA A O 1
ATOM 1467 N N . ILE A 1 188 ? 2.886 -4.795 21.192 1.00 97.69 188 ILE A N 1
ATOM 1468 C CA . ILE A 1 188 ? 4.282 -5.217 21.283 1.00 97.69 188 ILE A CA 1
ATOM 1469 C C . ILE A 1 188 ? 4.313 -6.585 21.953 1.00 97.69 188 ILE A C 1
ATOM 1471 O O . ILE A 1 188 ? 3.575 -6.835 22.908 1.00 97.69 188 ILE A O 1
ATOM 1475 N N . VAL A 1 189 ? 5.131 -7.493 21.435 1.00 96.75 189 VAL A N 1
ATOM 1476 C CA . VAL A 1 189 ? 5.220 -8.847 21.971 1.00 96.75 189 VAL A CA 1
ATOM 1477 C C . VAL A 1 189 ? 6.315 -8.908 23.027 1.00 96.75 189 VAL A C 1
ATOM 1479 O O . VAL A 1 189 ? 7.498 -8.802 22.709 1.00 96.75 189 VAL A O 1
ATOM 1482 N N . ALA A 1 190 ? 5.909 -9.117 24.274 1.00 96.56 190 ALA A N 1
ATOM 1483 C CA . ALA A 1 190 ? 6.795 -9.353 25.404 1.00 96.56 190 ALA A CA 1
ATOM 1484 C C . ALA A 1 190 ? 7.074 -10.852 25.556 1.00 96.56 190 ALA A C 1
ATOM 1486 O O . ALA A 1 190 ? 6.174 -11.675 25.378 1.00 96.56 190 ALA A O 1
ATOM 1487 N N . ASP A 1 191 ? 8.294 -11.228 25.933 1.00 92.75 191 ASP A N 1
ATOM 1488 C CA . ASP A 1 191 ? 8.597 -12.637 26.211 1.00 92.75 191 ASP A CA 1
ATOM 1489 C C . ASP A 1 191 ? 7.848 -13.138 27.451 1.00 92.75 191 ASP A C 1
ATOM 1491 O O . ASP A 1 191 ? 7.292 -14.238 27.441 1.00 92.75 191 ASP A O 1
ATOM 1495 N N . GLU A 1 192 ? 7.745 -12.289 28.474 1.00 89.19 192 GLU A N 1
ATOM 1496 C CA . GLU A 1 192 ? 6.979 -12.542 29.689 1.00 89.19 192 GLU A CA 1
ATOM 1497 C C . GLU A 1 192 ? 6.191 -11.291 30.085 1.00 89.19 192 GLU A C 1
ATOM 1499 O O . GLU A 1 192 ? 6.700 -10.172 30.029 1.00 89.19 192 GLU A O 1
ATOM 1504 N N . LEU A 1 193 ? 4.942 -11.491 30.509 1.00 93.00 193 LEU A N 1
ATOM 1505 C CA . LEU A 1 193 ? 4.135 -10.460 31.156 1.00 93.00 193 LEU A CA 1
ATOM 1506 C C . LEU A 1 193 ? 3.983 -10.782 32.649 1.00 93.00 193 LEU A C 1
ATOM 1508 O O . LEU A 1 193 ? 3.942 -11.962 33.019 1.00 93.00 193 LEU A O 1
ATOM 1512 N N . PRO A 1 194 ? 3.856 -9.761 33.519 1.00 85.75 194 PRO A N 1
ATOM 1513 C CA . PRO A 1 194 ? 3.634 -9.969 34.944 1.00 85.75 194 PRO A CA 1
ATOM 1514 C C . PRO A 1 194 ? 2.421 -10.861 35.215 1.00 85.75 194 PRO A C 1
ATOM 1516 O O . PRO A 1 194 ? 1.434 -10.824 34.479 1.00 85.75 194 PRO A O 1
ATOM 1519 N N . ASP A 1 195 ? 2.484 -11.631 36.300 1.00 86.56 195 ASP A N 1
ATOM 1520 C CA . ASP A 1 195 ? 1.371 -12.438 36.819 1.00 86.56 195 ASP A CA 1
ATOM 1521 C C . ASP A 1 195 ? 0.807 -13.483 35.829 1.00 86.56 195 ASP A C 1
ATOM 1523 O O . ASP A 1 195 ? -0.318 -13.951 35.995 1.00 86.56 195 ASP A O 1
ATOM 1527 N N . GLY A 1 196 ? 1.576 -13.861 34.798 1.00 86.31 196 GLY A N 1
ATOM 1528 C CA . GLY A 1 196 ? 1.149 -14.832 33.785 1.00 86.31 196 GLY A CA 1
ATOM 1529 C C . GLY A 1 196 ? 0.049 -14.314 32.854 1.00 86.31 196 GLY A C 1
ATOM 1530 O O . GLY A 1 196 ? -0.702 -15.114 32.300 1.00 86.31 196 GLY A O 1
ATOM 1531 N N . MET A 1 197 ? -0.078 -12.992 32.708 1.00 94.94 197 MET A N 1
ATOM 1532 C CA . MET A 1 197 ? -1.061 -12.381 31.812 1.00 94.94 197 MET A CA 1
ATOM 1533 C C . MET A 1 197 ? -0.737 -12.660 30.336 1.00 94.94 197 MET A C 1
ATOM 1535 O O . MET A 1 197 ? 0.421 -12.771 29.933 1.00 94.94 197 MET A O 1
ATOM 1539 N N . ASP A 1 198 ? -1.774 -12.723 29.509 1.00 97.31 198 ASP A N 1
ATOM 1540 C CA . ASP A 1 198 ? -1.652 -12.825 28.054 1.00 97.31 198 ASP A CA 1
ATOM 1541 C C . ASP A 1 198 ? -1.622 -11.454 27.391 1.00 97.31 198 ASP A C 1
ATOM 1543 O O . ASP A 1 198 ? -0.889 -11.260 26.425 1.00 97.31 198 ASP A O 1
ATOM 1547 N N . PHE A 1 199 ? -2.391 -10.504 27.927 1.00 97.56 199 PHE A N 1
ATOM 1548 C CA . PHE A 1 199 ? -2.489 -9.150 27.398 1.00 97.56 199 PHE A CA 1
ATOM 1549 C C . PHE A 1 199 ? -2.440 -8.089 28.496 1.00 97.56 199 PHE A C 1
ATOM 1551 O O . PHE A 1 199 ? -3.015 -8.255 29.576 1.00 97.56 199 PHE A O 1
ATOM 1558 N N . LEU A 1 200 ? -1.824 -6.958 28.162 1.00 96.81 200 LEU A N 1
ATOM 1559 C CA . LEU A 1 200 ? -1.888 -5.705 28.903 1.00 96.81 200 LEU A CA 1
ATOM 1560 C C . LEU A 1 200 ? -2.483 -4.628 27.991 1.00 96.81 200 LEU A C 1
ATOM 1562 O O . LEU A 1 200 ? -1.850 -4.245 27.007 1.00 96.81 200 LEU A O 1
ATOM 1566 N N . LEU A 1 201 ? -3.699 -4.168 28.295 1.00 95.75 201 LEU A N 1
ATOM 1567 C CA . LEU A 1 201 ? -4.488 -3.297 27.411 1.00 95.75 201 LEU A CA 1
ATOM 1568 C C . LEU A 1 201 ? -5.008 -2.046 28.135 1.00 95.75 201 LEU A C 1
ATOM 1570 O O . LEU A 1 201 ? -5.274 -2.102 29.340 1.00 95.75 201 LEU A O 1
ATOM 1574 N N . PRO A 1 202 ? -5.241 -0.928 27.428 1.00 93.06 202 PRO A N 1
ATOM 1575 C CA . PRO A 1 202 ? -6.025 0.181 27.963 1.00 93.06 202 PRO A CA 1
ATOM 1576 C C . PRO A 1 202 ? -7.510 -0.210 28.090 1.00 93.06 202 PRO A C 1
ATOM 1578 O O . PRO A 1 202 ? -8.002 -1.112 27.408 1.00 93.06 202 PRO A O 1
ATOM 1581 N N . ARG A 1 203 ? -8.270 0.468 28.963 1.00 88.88 203 ARG A N 1
ATOM 1582 C CA . ARG A 1 203 ? -9.725 0.235 29.129 1.00 88.88 203 ARG A CA 1
ATOM 1583 C C . ARG A 1 203 ? -10.539 0.871 28.000 1.00 88.88 203 ARG A C 1
ATOM 1585 O O . ARG A 1 203 ? -11.284 1.825 28.220 1.00 88.88 203 ARG A O 1
ATOM 1592 N N . GLU A 1 204 ? -10.424 0.305 26.807 1.00 85.88 204 GLU A N 1
ATOM 1593 C CA . GLU A 1 204 ? -10.989 0.858 25.573 1.00 85.88 204 GLU A CA 1
ATOM 1594 C C . GLU A 1 204 ? -11.904 -0.093 24.796 1.00 85.88 204 GLU A C 1
ATOM 1596 O O . GLU A 1 204 ? -12.212 0.148 23.625 1.00 85.88 204 GLU A O 1
ATOM 1601 N N . THR A 1 205 ? -12.400 -1.135 25.460 1.00 92.00 205 THR A N 1
ATOM 1602 C CA . THR A 1 205 ? -13.251 -2.161 24.856 1.00 92.00 205 THR A CA 1
ATOM 1603 C C . THR A 1 205 ? -14.484 -1.557 24.184 1.00 92.00 205 THR A C 1
ATOM 1605 O O . THR A 1 205 ? -15.324 -0.905 24.819 1.00 92.00 205 THR A O 1
ATOM 1608 N N . LYS A 1 206 ? -14.599 -1.781 22.874 1.00 93.62 206 LYS A N 1
ATOM 1609 C CA . LYS A 1 206 ? -15.698 -1.295 22.035 1.00 93.62 206 LYS A CA 1
ATOM 1610 C C . LYS A 1 206 ? -16.868 -2.279 22.159 1.00 93.62 206 LYS A C 1
ATOM 1612 O O . LYS A 1 206 ? -16.678 -3.484 22.044 1.00 93.62 206 LYS A O 1
ATOM 1617 N N . ARG A 1 207 ? -18.076 -1.798 22.458 1.00 94.75 207 ARG A N 1
ATOM 1618 C CA . ARG A 1 207 ? -19.183 -2.648 22.953 1.00 94.75 207 ARG A CA 1
ATOM 1619 C C . ARG A 1 207 ? -20.193 -3.053 21.888 1.00 94.75 207 ARG A C 1
ATOM 1621 O O . ARG A 1 207 ? -21.155 -3.737 22.228 1.00 94.75 207 ARG A O 1
ATOM 1628 N N . GLU A 1 208 ? -20.000 -2.599 20.653 1.00 94.50 208 GLU A N 1
ATOM 1629 C CA . GLU A 1 208 ? -20.968 -2.765 19.566 1.00 94.50 208 GLU A CA 1
ATOM 1630 C C . GLU A 1 208 ? -21.046 -4.213 19.068 1.00 94.50 208 GLU A C 1
ATOM 1632 O O . GLU A 1 208 ? -22.059 -4.608 18.506 1.00 94.50 208 GLU A O 1
ATOM 1637 N N . VAL A 1 209 ? -20.010 -5.017 19.313 1.00 96.00 209 VAL A N 1
ATOM 1638 C CA . VAL A 1 209 ? -20.026 -6.466 19.090 1.00 96.00 209 VAL A CA 1
ATOM 1639 C C . VAL A 1 209 ? -19.472 -7.140 20.335 1.00 96.00 209 VAL A C 1
ATOM 1641 O O . VAL A 1 209 ? -18.433 -6.710 20.844 1.00 96.00 209 VAL A O 1
ATOM 1644 N N . ARG A 1 210 ? -20.151 -8.178 20.826 1.00 97.19 210 ARG A N 1
ATOM 1645 C CA . ARG A 1 210 ? -19.729 -9.001 21.972 1.00 97.19 210 ARG A CA 1
ATOM 1646 C C . ARG A 1 210 ? -19.846 -10.479 21.638 1.00 97.19 210 ARG A C 1
ATOM 1648 O O . ARG A 1 210 ? -20.593 -10.856 20.739 1.00 97.19 210 ARG A O 1
ATOM 1655 N N . LEU A 1 211 ? -19.125 -11.299 22.391 1.00 96.31 211 LEU A N 1
ATOM 1656 C CA . LEU A 1 211 ? -19.223 -12.753 22.332 1.00 96.31 211 LEU A CA 1
ATOM 1657 C C . LEU A 1 211 ? -19.785 -13.268 23.655 1.00 96.31 211 LEU A C 1
ATOM 1659 O O . LEU A 1 211 ? -19.131 -13.160 24.685 1.00 96.31 211 LEU A O 1
ATOM 1663 N N . THR A 1 212 ? -21.003 -13.799 23.622 1.00 95.31 212 THR A N 1
ATOM 1664 C CA . THR A 1 212 ? -21.783 -14.235 24.796 1.00 95.31 212 THR A CA 1
ATOM 1665 C C . THR A 1 212 ? -21.806 -15.753 24.971 1.00 95.31 212 THR A C 1
ATOM 1667 O O . THR A 1 212 ? -22.468 -16.278 25.861 1.00 95.31 212 THR A O 1
ATOM 1670 N N . SER A 1 213 ? -21.035 -16.484 24.162 1.00 91.56 213 SER A N 1
ATOM 1671 C CA . SER A 1 213 ? -20.929 -17.945 24.228 1.00 91.56 213 SER A CA 1
ATOM 1672 C C . SER A 1 213 ? -20.110 -18.464 25.423 1.00 91.56 213 SER A C 1
ATOM 1674 O O . SER A 1 213 ? -19.775 -19.646 25.447 1.00 91.56 213 SER A O 1
ATOM 1676 N N . GLY A 1 214 ? -19.687 -17.599 26.354 1.00 90.88 214 GLY A N 1
ATOM 1677 C CA . GLY A 1 214 ? -18.718 -17.929 27.409 1.00 90.88 214 GLY A CA 1
ATOM 1678 C C . GLY A 1 214 ? -17.292 -18.197 26.901 1.00 90.88 214 GLY A C 1
ATOM 1679 O O . GLY A 1 214 ? -16.464 -18.739 27.635 1.00 90.88 214 GLY A O 1
ATOM 1680 N N . ARG A 1 215 ? -16.999 -17.828 25.645 1.00 95.06 215 ARG A N 1
ATOM 1681 C CA . ARG A 1 215 ? -15.680 -17.963 25.007 1.00 95.06 215 ARG A CA 1
ATOM 1682 C C . ARG A 1 215 ? -15.085 -16.594 24.697 1.00 95.06 215 ARG A C 1
ATOM 1684 O O . ARG A 1 215 ? -15.802 -15.602 24.584 1.00 95.06 215 ARG A O 1
ATOM 1691 N N . THR A 1 216 ? -13.777 -16.573 24.493 1.00 96.62 216 THR A N 1
ATOM 1692 C CA . THR A 1 216 ? -13.012 -15.424 24.015 1.00 96.62 216 THR A CA 1
ATOM 1693 C C . THR A 1 216 ? -12.408 -15.768 22.662 1.00 96.62 216 THR A C 1
ATOM 1695 O O . THR A 1 216 ? -11.633 -16.714 22.541 1.00 96.62 216 THR A O 1
ATOM 1698 N N . PHE A 1 217 ? -12.740 -14.997 21.635 1.00 96.75 217 PHE A N 1
ATOM 1699 C CA . PHE A 1 217 ? -12.064 -15.081 20.345 1.00 96.75 217 PHE A CA 1
ATOM 1700 C C . PHE A 1 217 ? -10.824 -14.190 20.354 1.00 96.75 217 PHE A C 1
ATOM 1702 O O . PHE A 1 217 ? -10.891 -13.048 20.810 1.00 96.75 217 PHE A O 1
ATOM 1709 N N . VAL A 1 218 ? -9.714 -14.686 19.810 1.00 97.06 218 VAL A N 1
ATOM 1710 C CA . VAL A 1 218 ? -8.504 -13.896 19.566 1.00 97.06 218 VAL A CA 1
ATOM 1711 C C . VAL A 1 218 ? -8.043 -14.125 18.133 1.00 97.06 218 VAL A C 1
ATOM 1713 O O . VAL A 1 218 ? -7.844 -15.264 17.722 1.00 97.06 218 VAL A O 1
ATOM 1716 N N . GLY A 1 219 ? -7.855 -13.046 17.380 1.00 94.69 219 GLY A N 1
ATOM 1717 C CA . GLY A 1 219 ? -7.253 -13.046 16.049 1.00 94.69 219 GLY A CA 1
ATOM 1718 C C . GLY A 1 219 ? -6.001 -12.178 16.026 1.00 94.69 219 GLY A C 1
ATOM 1719 O O . GLY A 1 219 ? -5.997 -11.089 16.603 1.00 94.69 219 GLY A O 1
ATOM 1720 N N . ILE A 1 220 ? -4.947 -12.653 15.363 1.00 93.06 220 ILE A N 1
ATOM 1721 C CA . ILE A 1 220 ? -3.631 -12.006 15.330 1.00 93.06 220 ILE A CA 1
ATOM 1722 C C . ILE A 1 220 ? -3.109 -11.926 13.896 1.00 93.06 220 ILE A C 1
ATOM 1724 O O . ILE A 1 220 ? -3.365 -12.795 13.059 1.00 93.06 220 ILE A O 1
ATOM 1728 N N . SER A 1 221 ? -2.375 -10.863 13.592 1.00 88.62 221 SER A N 1
ATOM 1729 C CA . SER A 1 221 ? -1.608 -10.721 12.355 1.00 88.62 221 SER A CA 1
ATOM 1730 C C . SER A 1 221 ? -0.255 -10.091 12.665 1.00 88.62 221 SER A C 1
ATOM 1732 O O . SER A 1 221 ? -0.187 -9.117 13.409 1.00 88.62 221 SER A O 1
ATOM 1734 N N . ALA A 1 222 ? 0.830 -10.655 12.135 1.00 87.94 222 ALA A N 1
ATOM 1735 C CA . ALA A 1 222 ? 2.152 -10.057 12.282 1.00 87.94 222 ALA A CA 1
ATOM 1736 C C . ALA A 1 222 ? 2.202 -8.699 11.567 1.00 87.94 222 ALA A C 1
ATOM 1738 O O . ALA A 1 222 ? 1.645 -8.546 10.478 1.00 87.94 222 ALA A O 1
ATOM 1739 N N . VAL A 1 223 ? 2.847 -7.713 12.191 1.00 88.12 223 VAL A N 1
ATOM 1740 C CA . VAL A 1 223 ? 2.980 -6.358 11.646 1.00 88.12 223 VAL A CA 1
ATOM 1741 C C . VAL A 1 223 ? 4.454 -6.064 11.437 1.00 88.12 223 VAL A C 1
ATOM 1743 O O . VAL A 1 223 ? 5.239 -6.110 12.381 1.00 88.12 223 VAL A O 1
ATOM 1746 N N . HIS A 1 224 ? 4.806 -5.721 10.199 1.00 84.06 224 HIS A N 1
ATOM 1747 C CA . HIS A 1 224 ? 6.178 -5.445 9.786 1.00 84.06 224 HIS A CA 1
ATOM 1748 C C . HIS A 1 224 ? 6.308 -4.013 9.262 1.00 84.06 224 HIS A C 1
ATOM 1750 O O . HIS A 1 224 ? 5.412 -3.492 8.585 1.00 84.06 224 HIS A O 1
ATOM 1756 N N . GLY A 1 225 ? 7.441 -3.382 9.570 1.00 84.19 225 GLY A N 1
ATOM 1757 C CA . GLY A 1 225 ? 7.862 -2.145 8.917 1.00 84.19 225 GLY A CA 1
ATOM 1758 C C . GLY A 1 225 ? 8.349 -2.397 7.487 1.00 84.19 225 GLY A C 1
ATOM 1759 O O . GLY A 1 225 ? 8.461 -3.537 7.042 1.00 84.19 225 GLY A O 1
ATOM 1760 N N . ALA A 1 226 ? 8.659 -1.326 6.765 1.00 81.81 226 ALA A N 1
ATOM 1761 C CA . ALA A 1 226 ? 9.338 -1.393 5.474 1.00 81.81 226 ALA A CA 1
ATOM 1762 C C . ALA A 1 226 ? 10.518 -0.418 5.465 1.00 81.81 226 ALA A C 1
ATOM 1764 O O . ALA A 1 226 ? 10.348 0.746 5.806 1.00 81.81 226 ALA A O 1
ATOM 1765 N N . ALA A 1 227 ? 11.700 -0.872 5.051 1.00 74.56 227 ALA A N 1
ATOM 1766 C CA . ALA A 1 227 ? 12.877 -0.013 4.870 1.00 74.56 227 ALA A CA 1
ATOM 1767 C C . ALA A 1 227 ? 12.944 0.617 3.463 1.00 74.56 227 ALA A C 1
ATOM 1769 O O . ALA A 1 227 ? 13.948 1.209 3.093 1.00 74.56 227 ALA A O 1
ATOM 1770 N N . GLU A 1 228 ? 11.873 0.477 2.679 1.00 76.38 228 GLU A N 1
ATOM 1771 C CA . GLU A 1 228 ? 11.708 1.121 1.381 1.00 76.38 228 GLU A CA 1
ATOM 1772 C C . GLU A 1 228 ? 10.535 2.094 1.442 1.00 76.38 228 GLU A C 1
ATOM 1774 O O . GLU A 1 228 ? 9.477 1.784 2.006 1.00 76.38 228 GLU A O 1
ATOM 1779 N N . MET A 1 229 ? 10.694 3.255 0.807 1.00 85.50 229 MET A N 1
ATOM 1780 C CA . MET A 1 229 ? 9.668 4.284 0.782 1.00 85.50 229 MET A CA 1
ATOM 1781 C C . MET A 1 229 ? 9.340 4.770 -0.626 1.00 85.50 229 MET A C 1
ATOM 1783 O O . MET A 1 229 ? 10.212 4.992 -1.465 1.00 85.50 229 MET A O 1
ATOM 1787 N N . ARG A 1 230 ? 8.039 4.976 -0.874 1.00 86.94 230 ARG A N 1
ATOM 1788 C CA . ARG A 1 230 ? 7.541 5.636 -2.082 1.00 86.94 230 ARG A CA 1
ATOM 1789 C C . ARG A 1 230 ? 6.582 6.760 -1.724 1.00 86.94 230 ARG A C 1
ATOM 1791 O O . ARG A 1 230 ? 5.522 6.508 -1.157 1.00 86.94 230 ARG A O 1
ATOM 1798 N N . LEU A 1 231 ? 6.917 7.980 -2.129 1.00 90.19 231 LEU A N 1
ATOM 1799 C CA . LEU A 1 231 ? 6.044 9.136 -1.987 1.00 90.19 231 LEU A CA 1
ATOM 1800 C C . LEU A 1 231 ? 4.830 9.011 -2.896 1.00 90.19 231 LEU A C 1
ATOM 1802 O O . LEU A 1 231 ? 4.954 8.924 -4.120 1.00 90.19 231 LEU A O 1
ATOM 1806 N N . ASP A 1 232 ? 3.649 9.065 -2.295 1.00 90.44 232 ASP A N 1
ATOM 1807 C CA . ASP A 1 232 ? 2.416 9.317 -3.018 1.00 90.44 232 ASP A CA 1
ATOM 1808 C C . ASP A 1 232 ? 2.331 10.781 -3.489 1.00 90.44 232 ASP A C 1
ATOM 1810 O O . ASP A 1 232 ? 2.957 11.679 -2.927 1.00 90.44 232 ASP A O 1
ATOM 1814 N N . ILE A 1 233 ? 1.538 11.036 -4.533 1.00 91.25 233 ILE A N 1
ATOM 1815 C CA . ILE A 1 233 ? 1.380 12.378 -5.112 1.00 91.25 233 ILE A CA 1
ATOM 1816 C C . ILE A 1 233 ? 0.899 13.443 -4.111 1.00 91.25 233 ILE A C 1
ATOM 1818 O O . ILE A 1 233 ? 1.275 14.605 -4.253 1.00 91.25 233 ILE A O 1
ATOM 1822 N N . GLN A 1 234 ? 0.101 13.080 -3.104 1.00 92.00 234 GLN A N 1
ATOM 1823 C CA . GLN A 1 234 ? -0.350 14.023 -2.081 1.00 92.00 234 GLN A CA 1
ATOM 1824 C C . GLN A 1 234 ? 0.825 14.419 -1.184 1.00 92.00 234 GLN A C 1
ATOM 1826 O O . GLN A 1 234 ? 1.051 15.614 -0.998 1.00 92.00 234 GLN A O 1
ATOM 1831 N N . SER A 1 235 ? 1.646 13.458 -0.754 1.00 93.62 235 SER A N 1
ATOM 1832 C CA . SER A 1 235 ? 2.901 13.720 -0.036 1.00 93.62 235 SER A CA 1
ATOM 1833 C C . SER A 1 235 ? 3.884 14.563 -0.865 1.00 93.62 235 SER A C 1
ATOM 1835 O O . SER A 1 235 ? 4.418 15.544 -0.351 1.00 93.62 235 SER A O 1
ATOM 1837 N N . VAL A 1 236 ? 4.066 14.255 -2.161 1.00 94.25 236 VAL A N 1
ATOM 1838 C CA . VAL A 1 236 ? 4.905 15.054 -3.085 1.00 94.25 236 VAL A CA 1
ATOM 1839 C C . VAL A 1 236 ? 4.449 16.517 -3.116 1.00 94.25 236 VAL A C 1
ATOM 1841 O O . VAL A 1 236 ? 5.267 17.428 -3.036 1.00 94.25 236 VAL A O 1
ATOM 1844 N N . VAL A 1 237 ? 3.140 16.761 -3.209 1.00 95.00 237 VAL A N 1
ATOM 1845 C CA . VAL A 1 237 ? 2.575 18.119 -3.251 1.00 95.00 237 VAL A CA 1
ATOM 1846 C C . VAL A 1 237 ? 2.668 18.827 -1.898 1.00 95.00 237 VAL A C 1
ATOM 1848 O O . VAL A 1 237 ? 3.024 20.005 -1.844 1.00 95.00 237 VAL A O 1
ATOM 1851 N N . ASN A 1 238 ? 2.361 18.132 -0.806 1.00 94.88 238 ASN A N 1
ATOM 1852 C CA . ASN A 1 238 ? 2.303 18.721 0.531 1.00 94.88 238 ASN A CA 1
ATOM 1853 C C . ASN A 1 238 ? 3.677 19.090 1.083 1.00 94.88 238 ASN A C 1
ATOM 1855 O O . ASN A 1 238 ? 3.794 20.116 1.758 1.00 94.88 238 ASN A O 1
ATOM 1859 N N . LEU A 1 239 ? 4.696 18.290 0.769 1.00 96.00 239 LEU A N 1
ATOM 1860 C CA . LEU A 1 239 ? 6.060 18.487 1.251 1.00 96.00 239 LEU A CA 1
ATOM 1861 C C . LEU A 1 239 ? 6.911 19.340 0.299 1.00 96.00 239 LEU A C 1
ATOM 1863 O O . LEU A 1 239 ? 7.987 19.773 0.686 1.00 96.00 239 LEU A O 1
ATOM 1867 N N . TYR A 1 240 ? 6.437 19.674 -0.905 1.00 95.19 240 TYR A N 1
ATOM 1868 C CA . TYR A 1 240 ? 7.124 20.635 -1.774 1.00 95.19 240 TYR A CA 1
ATOM 1869 C C . TYR A 1 240 ? 7.208 22.041 -1.127 1.00 95.19 240 TYR A C 1
ATOM 1871 O O . TYR A 1 240 ? 6.187 22.537 -0.611 1.00 95.19 240 TYR A O 1
ATOM 1879 N N . PRO A 1 241 ? 8.365 22.741 -1.216 1.00 95.69 241 PRO A N 1
ATOM 1880 C CA . PRO A 1 241 ? 9.586 22.400 -1.973 1.00 95.69 241 PRO A CA 1
ATOM 1881 C C . PRO A 1 241 ? 10.676 21.592 -1.246 1.00 95.69 241 PRO A C 1
ATOM 1883 O O . PRO A 1 241 ? 11.768 21.495 -1.785 1.00 95.69 241 PRO A O 1
ATOM 1886 N N . PHE A 1 242 ? 10.431 20.991 -0.076 1.00 97.25 242 PHE A N 1
ATOM 1887 C CA . PHE A 1 242 ? 11.449 20.162 0.597 1.00 97.25 242 PHE A CA 1
ATOM 1888 C C . PHE A 1 242 ? 11.956 19.023 -0.299 1.00 97.25 242 PHE A C 1
ATOM 1890 O O . PHE A 1 242 ? 13.158 18.811 -0.407 1.00 97.25 242 PHE A O 1
ATOM 1897 N N . PHE A 1 243 ? 11.037 18.335 -0.982 1.00 96.00 243 PHE A N 1
ATOM 1898 C CA . PHE A 1 243 ? 11.383 17.399 -2.048 1.00 96.00 243 PHE A CA 1
ATOM 1899 C C . PHE A 1 243 ? 11.334 18.103 -3.403 1.00 96.00 243 PHE A C 1
ATOM 1901 O O . PHE A 1 243 ? 10.264 18.274 -3.998 1.00 96.00 243 PHE A O 1
ATOM 1908 N N . GLU A 1 244 ? 12.498 18.518 -3.891 1.00 94.12 244 GLU A N 1
ATOM 1909 C CA . GLU A 1 244 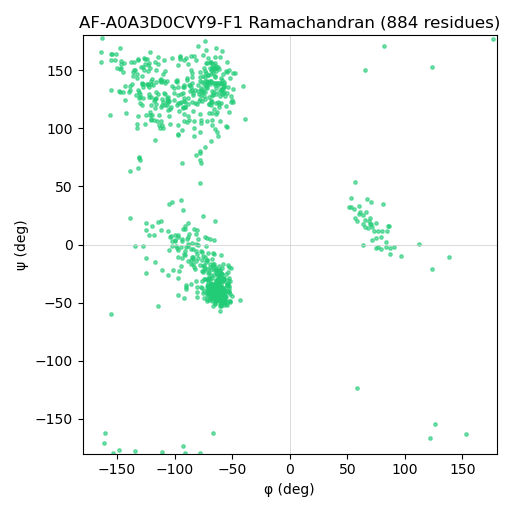? 12.620 19.166 -5.194 1.00 94.12 244 GLU A CA 1
ATOM 1910 C C . GLU A 1 244 ? 12.508 18.148 -6.347 1.00 94.12 244 GLU A C 1
ATOM 1912 O O . GLU A 1 244 ? 12.979 17.010 -6.225 1.00 94.12 244 GLU A O 1
ATOM 1917 N N . PRO A 1 245 ? 11.911 18.527 -7.497 1.00 94.88 245 PRO A N 1
ATOM 1918 C CA . PRO A 1 245 ? 11.771 17.638 -8.650 1.00 94.88 245 PRO A CA 1
ATOM 1919 C C . PRO A 1 245 ? 13.084 16.998 -9.096 1.00 94.88 245 PRO A C 1
ATOM 1921 O O . PRO A 1 245 ? 13.110 15.823 -9.448 1.00 94.88 245 PRO A O 1
ATOM 1924 N N . GLU A 1 246 ? 14.173 17.756 -9.083 1.00 95.31 246 GLU A N 1
ATOM 1925 C CA . GLU A 1 246 ? 15.489 17.322 -9.531 1.00 95.31 246 GLU A CA 1
ATOM 1926 C C . GLU A 1 246 ? 16.035 16.197 -8.641 1.00 95.31 246 GLU A C 1
ATOM 1928 O O . GLU A 1 246 ? 16.525 15.194 -9.165 1.00 95.31 246 GLU A O 1
ATOM 1933 N N . GLN A 1 247 ? 15.872 16.320 -7.319 1.00 94.06 247 GLN A N 1
ATOM 1934 C CA . GLN A 1 247 ? 16.260 15.298 -6.345 1.00 94.06 247 GLN A CA 1
ATOM 1935 C C . GLN A 1 247 ? 15.384 14.044 -6.467 1.00 94.06 247 GLN A C 1
ATOM 1937 O O . GLN A 1 247 ? 15.897 12.928 -6.511 1.00 94.06 247 GLN A O 1
ATOM 1942 N N . LEU A 1 248 ? 14.067 14.211 -6.614 1.00 95.06 248 LEU A N 1
ATOM 1943 C CA . LEU A 1 248 ? 13.147 13.090 -6.829 1.00 95.06 248 LEU A CA 1
ATOM 1944 C C . LEU A 1 248 ? 13.471 12.310 -8.112 1.00 95.06 248 LEU A C 1
ATOM 1946 O O . LEU A 1 248 ? 13.444 11.080 -8.129 1.00 95.06 248 LEU A O 1
ATOM 1950 N N . LEU A 1 249 ? 13.796 13.019 -9.195 1.00 95.50 249 LEU A N 1
ATOM 1951 C CA . LEU A 1 249 ? 14.208 12.410 -10.459 1.00 95.50 249 LEU A CA 1
ATOM 1952 C C . LEU A 1 249 ? 15.585 11.753 -10.368 1.00 95.50 249 LEU A C 1
ATOM 1954 O O . LEU A 1 249 ? 15.856 10.835 -11.138 1.00 95.50 249 LEU A O 1
ATOM 1958 N N . GLU A 1 250 ? 16.465 12.237 -9.494 1.00 93.81 250 GLU A N 1
ATOM 1959 C CA . GLU A 1 250 ? 17.757 11.612 -9.214 1.00 93.81 250 GLU A CA 1
ATOM 1960 C C . GLU A 1 250 ? 17.571 10.261 -8.529 1.00 93.81 250 GLU A C 1
ATOM 1962 O O . GLU A 1 250 ? 18.032 9.258 -9.065 1.00 93.81 250 GLU A O 1
ATOM 1967 N N . TRP A 1 251 ? 16.818 10.194 -7.430 1.00 92.56 251 TRP A N 1
ATOM 1968 C CA . TRP A 1 251 ? 16.536 8.921 -6.757 1.00 92.56 251 TRP A CA 1
ATOM 1969 C C . TRP A 1 251 ? 15.797 7.934 -7.659 1.00 92.56 251 TRP A C 1
ATOM 1971 O O . TRP A 1 251 ? 16.121 6.749 -7.678 1.00 92.56 251 TRP A O 1
ATOM 1981 N N . LEU A 1 252 ? 14.866 8.419 -8.485 1.00 91.38 252 LEU A N 1
ATOM 1982 C CA . LEU A 1 252 ? 14.216 7.590 -9.497 1.00 91.38 252 LEU A CA 1
ATOM 1983 C C . LEU A 1 252 ? 15.225 7.002 -10.500 1.00 91.38 252 LEU A C 1
ATOM 1985 O O . LEU A 1 252 ? 15.158 5.815 -10.818 1.00 91.38 252 LEU A O 1
ATOM 1989 N N . ARG A 1 253 ? 16.170 7.815 -10.989 1.00 92.31 253 ARG A N 1
ATOM 1990 C CA . ARG A 1 253 ? 17.236 7.356 -11.894 1.00 92.31 253 ARG A CA 1
ATOM 1991 C C . ARG A 1 253 ? 18.153 6.349 -11.209 1.00 92.31 253 ARG A C 1
ATOM 1993 O O . ARG A 1 253 ? 18.388 5.298 -11.789 1.00 92.31 253 ARG A O 1
ATOM 2000 N N . GLN A 1 254 ? 18.568 6.614 -9.974 1.00 88.69 254 GLN A N 1
ATOM 2001 C CA . GLN A 1 254 ? 19.388 5.704 -9.175 1.00 88.69 254 GLN A CA 1
ATOM 2002 C C . GLN A 1 254 ? 18.710 4.348 -8.949 1.00 88.69 254 GLN A C 1
ATOM 2004 O O . GLN A 1 254 ? 19.357 3.326 -9.153 1.00 88.69 254 GLN A O 1
ATOM 2009 N N . GLU A 1 255 ? 17.415 4.315 -8.599 1.00 86.19 255 GLU A N 1
ATOM 2010 C CA . GLU A 1 255 ? 16.666 3.055 -8.446 1.00 86.19 255 GLU A CA 1
ATOM 2011 C C . GLU A 1 255 ? 16.643 2.269 -9.765 1.00 86.19 255 GLU A C 1
ATOM 2013 O O . GLU A 1 255 ? 16.905 1.065 -9.785 1.00 86.19 255 GLU A O 1
ATOM 2018 N N . GLY A 1 256 ? 16.339 2.951 -10.875 1.00 86.88 256 GLY A N 1
ATOM 2019 C CA . GLY A 1 256 ? 16.283 2.330 -12.197 1.00 86.88 256 GLY A CA 1
ATOM 2020 C C . GLY A 1 256 ? 17.647 1.830 -12.675 1.00 86.88 256 GLY A C 1
ATOM 2021 O O . GLY A 1 256 ? 17.737 0.730 -13.219 1.00 86.88 256 GLY A O 1
ATOM 2022 N N . ASP A 1 257 ? 18.714 2.593 -12.443 1.00 88.25 257 ASP A N 1
ATOM 2023 C CA . ASP A 1 257 ? 20.076 2.209 -12.809 1.00 88.25 257 ASP A CA 1
ATOM 2024 C C . ASP A 1 257 ? 20.572 1.041 -11.954 1.00 88.25 257 ASP A C 1
ATOM 2026 O O . ASP A 1 257 ? 21.025 0.053 -12.526 1.00 88.25 257 ASP A O 1
ATOM 2030 N N . LEU A 1 258 ? 20.386 1.077 -10.629 1.00 83.00 258 LEU A N 1
ATOM 2031 C CA . LEU A 1 258 ? 20.715 -0.035 -9.728 1.00 83.00 258 LEU A CA 1
ATOM 2032 C C . LEU A 1 258 ? 19.998 -1.323 -10.157 1.00 83.00 258 LEU A C 1
ATOM 2034 O O . LEU A 1 258 ? 20.598 -2.399 -10.210 1.00 83.00 258 LEU A O 1
ATOM 2038 N N . PHE A 1 259 ? 18.716 -1.210 -10.502 1.00 83.31 259 PHE A N 1
ATOM 2039 C CA . PHE A 1 259 ? 17.912 -2.333 -10.962 1.00 83.31 259 PHE A CA 1
ATOM 2040 C C . PHE A 1 259 ? 18.414 -2.901 -12.299 1.00 83.31 259 PHE A C 1
ATOM 2042 O O . PHE A 1 259 ? 18.607 -4.112 -12.431 1.00 83.31 259 PHE A O 1
ATOM 2049 N N . LEU A 1 260 ? 18.665 -2.042 -13.291 1.00 86.69 260 LEU A N 1
ATOM 2050 C CA . LEU A 1 260 ? 19.143 -2.456 -14.612 1.00 86.69 260 LEU A CA 1
ATOM 2051 C C . LEU A 1 260 ? 20.580 -2.993 -14.571 1.00 86.69 260 LEU A C 1
ATOM 2053 O O . LEU A 1 260 ? 20.868 -3.989 -15.232 1.00 86.69 260 LEU A O 1
ATOM 2057 N N . GLU A 1 261 ? 21.463 -2.399 -13.769 1.00 84.75 261 GLU A N 1
ATOM 2058 C CA . GLU A 1 261 ? 22.811 -2.914 -13.498 1.00 84.75 261 GLU A CA 1
ATOM 2059 C C . GLU A 1 261 ? 22.762 -4.268 -12.784 1.00 84.75 261 GLU A C 1
ATOM 2061 O O . GLU A 1 261 ? 23.554 -5.158 -13.093 1.00 84.75 261 GLU A O 1
ATOM 2066 N N . GLY A 1 262 ? 21.808 -4.461 -11.869 1.00 79.00 262 GLY A N 1
ATOM 2067 C CA . GLY A 1 262 ? 21.542 -5.753 -11.239 1.00 79.00 262 GLY A CA 1
ATOM 2068 C C . GLY A 1 262 ? 21.178 -6.830 -12.263 1.00 79.00 262 GLY A C 1
ATOM 2069 O O . GLY A 1 262 ? 21.704 -7.942 -12.200 1.00 79.00 262 GLY A O 1
ATOM 2070 N N . ILE A 1 263 ? 20.351 -6.491 -13.258 1.00 81.50 263 ILE A N 1
ATOM 2071 C CA . ILE A 1 263 ? 20.047 -7.380 -14.389 1.00 81.50 263 ILE A CA 1
ATOM 2072 C C . ILE A 1 263 ? 21.295 -7.638 -15.231 1.00 81.50 263 ILE A C 1
ATOM 2074 O O . ILE A 1 263 ? 21.615 -8.793 -15.502 1.00 81.50 263 ILE A O 1
ATOM 2078 N N . GLU A 1 264 ? 22.018 -6.590 -15.624 1.00 82.69 264 GLU A N 1
ATOM 2079 C CA . GLU A 1 264 ? 23.225 -6.693 -16.451 1.00 82.69 264 GLU A CA 1
ATOM 2080 C C . GLU A 1 264 ? 24.305 -7.564 -15.809 1.00 82.69 264 GLU A C 1
ATOM 2082 O O . GLU A 1 264 ? 24.912 -8.381 -16.502 1.00 82.69 264 GLU A O 1
ATOM 2087 N N . ALA A 1 265 ? 24.500 -7.441 -14.497 1.00 77.19 265 ALA A N 1
ATOM 2088 C CA . ALA A 1 265 ? 25.483 -8.196 -13.728 1.00 77.19 265 ALA A CA 1
ATOM 2089 C C . ALA A 1 265 ? 25.017 -9.613 -13.344 1.00 77.19 265 ALA A C 1
ATOM 2091 O O . ALA A 1 265 ? 25.798 -10.364 -12.767 1.00 77.19 265 ALA A O 1
ATOM 2092 N N . GLY A 1 266 ? 23.766 -9.994 -13.631 1.00 70.31 266 GLY A N 1
ATOM 2093 C CA . GLY A 1 266 ? 23.201 -11.275 -13.183 1.00 70.31 266 GLY A CA 1
ATOM 2094 C C . GLY A 1 266 ? 22.938 -11.344 -11.672 1.00 70.31 266 GLY A C 1
ATOM 2095 O O . GLY A 1 266 ? 22.747 -12.426 -11.129 1.00 70.31 266 GLY A O 1
ATOM 2096 N N . ARG A 1 267 ? 22.895 -10.194 -10.987 1.00 68.19 267 ARG A N 1
ATOM 2097 C CA . ARG A 1 267 ? 22.650 -10.054 -9.538 1.00 68.19 267 ARG A CA 1
ATOM 2098 C C . ARG A 1 267 ? 21.169 -9.887 -9.190 1.00 68.19 267 ARG A C 1
ATOM 2100 O O . ARG A 1 267 ? 20.821 -9.508 -8.078 1.00 68.19 267 ARG A O 1
ATOM 2107 N N . VAL A 1 268 ? 20.272 -10.199 -10.126 1.00 65.56 268 VAL A N 1
ATOM 2108 C CA . VAL A 1 268 ? 18.814 -10.174 -9.908 1.00 65.56 268 VAL A CA 1
ATOM 2109 C C . VAL A 1 268 ? 18.417 -11.026 -8.701 1.00 65.56 268 VAL A C 1
ATOM 2111 O O . VAL A 1 268 ? 17.518 -10.645 -7.958 1.00 65.56 268 VAL A O 1
ATOM 2114 N N . ASN A 1 269 ? 19.128 -12.134 -8.467 1.00 55.78 269 ASN A N 1
ATOM 2115 C CA . ASN A 1 269 ? 18.918 -13.003 -7.312 1.00 55.78 269 ASN A CA 1
ATOM 2116 C C . ASN A 1 269 ? 19.114 -12.253 -5.988 1.00 55.78 269 ASN A C 1
ATOM 2118 O O . ASN A 1 269 ? 18.316 -12.436 -5.081 1.00 55.78 269 ASN A O 1
ATOM 2122 N N . GLU A 1 270 ? 20.120 -11.382 -5.882 1.00 56.81 270 GLU A N 1
ATOM 2123 C CA . GLU A 1 270 ? 20.400 -10.606 -4.664 1.00 56.81 270 GLU A CA 1
ATOM 2124 C C . GLU A 1 270 ? 19.279 -9.595 -4.386 1.00 56.81 270 GLU A C 1
ATOM 2126 O O . GLU A 1 270 ? 18.787 -9.501 -3.262 1.00 56.81 270 GLU A O 1
ATOM 2131 N N . ALA A 1 271 ? 18.812 -8.896 -5.427 1.00 50.47 271 ALA A N 1
ATOM 2132 C CA . ALA A 1 271 ? 17.696 -7.955 -5.326 1.00 50.47 271 ALA A CA 1
ATOM 2133 C C . ALA A 1 271 ? 16.368 -8.661 -4.984 1.00 50.47 271 ALA A C 1
ATOM 2135 O O . ALA A 1 271 ? 15.587 -8.163 -4.178 1.00 50.47 271 ALA A O 1
ATOM 2136 N N . MET A 1 272 ? 16.119 -9.847 -5.549 1.00 55.22 272 MET A N 1
ATOM 2137 C CA . MET A 1 272 ? 14.931 -10.654 -5.241 1.00 55.22 272 MET A CA 1
ATOM 2138 C C . MET A 1 272 ? 15.005 -11.284 -3.839 1.00 55.22 272 MET A C 1
ATOM 2140 O O . MET A 1 272 ? 14.003 -11.322 -3.132 1.00 55.22 272 MET A O 1
ATOM 2144 N N . GLN A 1 273 ? 16.189 -11.701 -3.377 1.00 47.53 273 GLN A N 1
ATOM 2145 C CA . GLN A 1 273 ? 16.399 -12.248 -2.028 1.00 47.53 273 GLN A CA 1
ATOM 2146 C C . GLN A 1 273 ? 16.125 -11.226 -0.915 1.00 47.53 273 GLN A C 1
ATOM 2148 O O . GLN A 1 273 ? 15.689 -11.616 0.168 1.00 47.53 273 GLN A O 1
ATOM 2153 N N . GLN A 1 274 ? 16.345 -9.930 -1.163 1.00 43.25 274 GLN A N 1
ATOM 2154 C CA . GLN A 1 274 ? 15.984 -8.866 -0.217 1.00 43.25 274 GLN A CA 1
ATOM 2155 C C . GLN A 1 274 ? 14.463 -8.706 -0.073 1.00 43.25 274 GLN A C 1
ATOM 2157 O O . GLN A 1 274 ? 13.978 -8.481 1.034 1.00 43.25 274 GLN A O 1
ATOM 2162 N N . ILE A 1 275 ? 13.715 -8.906 -1.161 1.00 39.09 275 ILE A N 1
ATOM 2163 C CA . ILE A 1 275 ? 12.244 -8.857 -1.191 1.00 39.09 275 ILE A CA 1
ATOM 2164 C C . ILE A 1 275 ? 11.632 -10.115 -0.540 1.00 39.09 275 ILE A C 1
ATOM 2166 O O . ILE A 1 275 ? 10.555 -10.053 0.050 1.00 39.09 275 ILE A O 1
ATOM 2170 N N . ASP A 1 276 ? 12.330 -11.253 -0.612 1.00 47.00 276 ASP A N 1
ATOM 2171 C CA . ASP A 1 276 ? 11.753 -12.583 -0.385 1.00 47.00 276 ASP A CA 1
ATOM 2172 C C . ASP A 1 276 ? 12.308 -13.316 0.865 1.00 47.00 276 ASP A C 1
ATOM 2174 O O . ASP A 1 276 ? 12.128 -14.531 0.987 1.00 47.00 276 ASP A O 1
ATOM 2178 N N . ARG A 1 277 ? 12.932 -12.618 1.841 1.00 44.31 277 ARG A N 1
ATOM 2179 C CA . ARG A 1 277 ? 13.510 -13.226 3.078 1.00 44.31 277 ARG A CA 1
ATOM 2180 C C . ARG A 1 277 ? 12.550 -14.142 3.861 1.00 44.31 277 ARG A C 1
ATOM 2182 O O . ARG A 1 277 ? 13.007 -14.979 4.638 1.00 44.31 277 ARG A O 1
ATOM 2189 N N . HIS A 1 278 ? 11.238 -14.007 3.654 1.00 44.25 278 HIS A N 1
ATOM 2190 C CA . HIS A 1 278 ? 10.189 -14.775 4.337 1.00 44.25 278 HIS A CA 1
ATOM 2191 C C . HIS A 1 278 ? 9.219 -15.506 3.380 1.00 44.25 278 HIS A C 1
ATOM 2193 O O . HIS A 1 278 ? 8.169 -15.995 3.817 1.00 44.25 278 HIS A O 1
ATOM 2199 N N . ALA A 1 279 ? 9.546 -15.595 2.084 1.00 45.53 279 ALA A N 1
ATOM 2200 C CA . ALA A 1 279 ? 8.691 -16.234 1.084 1.00 45.53 279 ALA A CA 1
ATOM 2201 C C . ALA A 1 279 ? 8.738 -17.776 1.168 1.00 45.53 279 ALA A C 1
ATOM 2203 O O . ALA A 1 279 ? 9.793 -18.375 1.375 1.00 45.53 279 ALA A O 1
ATOM 2204 N N . THR A 1 280 ? 7.589 -18.436 1.006 1.00 49.31 280 THR A N 1
ATOM 2205 C CA . THR A 1 280 ? 7.476 -19.911 0.937 1.00 49.31 280 THR A CA 1
ATOM 2206 C C . THR A 1 280 ? 7.771 -20.447 -0.464 1.00 49.31 280 THR A C 1
ATOM 2208 O O . THR A 1 280 ? 7.662 -19.722 -1.454 1.00 49.31 280 THR A O 1
ATOM 2211 N N . LEU A 1 281 ? 8.060 -21.752 -0.573 1.00 50.56 281 LEU A N 1
ATOM 2212 C CA . LEU A 1 281 ? 8.191 -22.436 -1.866 1.00 50.56 281 LEU A CA 1
ATOM 2213 C C . LEU A 1 281 ? 6.937 -22.247 -2.736 1.00 50.56 281 LEU A C 1
ATOM 2215 O O . LEU A 1 281 ? 7.050 -22.085 -3.946 1.00 50.56 281 LEU A O 1
ATOM 2219 N N . GLU A 1 282 ? 5.744 -22.201 -2.142 1.00 51.88 282 GLU A N 1
ATOM 2220 C CA . GLU A 1 282 ? 4.489 -21.951 -2.861 1.00 51.88 282 GLU A CA 1
ATOM 2221 C C . GLU A 1 282 ? 4.386 -20.510 -3.397 1.00 51.88 282 GLU A C 1
ATOM 2223 O O . GLU A 1 282 ? 3.985 -20.305 -4.538 1.00 51.88 282 GLU A O 1
ATOM 2228 N N . GLU A 1 283 ? 4.798 -19.499 -2.627 1.00 53.34 283 GLU A N 1
ATOM 2229 C CA . GLU A 1 283 ? 4.812 -18.094 -3.075 1.00 53.34 283 GLU A CA 1
ATOM 2230 C C . GLU A 1 283 ? 5.856 -17.848 -4.177 1.00 53.34 283 GLU A C 1
ATOM 2232 O O . GLU A 1 283 ? 5.633 -17.045 -5.089 1.00 53.34 283 GLU A O 1
ATOM 2237 N N . VAL A 1 284 ? 6.975 -18.574 -4.124 1.00 56.44 284 VAL A N 1
ATOM 2238 C CA . VAL A 1 284 ? 8.024 -18.553 -5.151 1.00 56.44 284 VAL A CA 1
ATOM 2239 C C . VAL A 1 284 ? 7.587 -19.313 -6.407 1.00 56.44 284 VAL A C 1
ATOM 2241 O O . VAL A 1 284 ? 7.700 -18.782 -7.508 1.00 56.44 284 VAL A O 1
ATOM 2244 N N . THR A 1 285 ? 7.006 -20.508 -6.272 1.00 52.53 285 THR A N 1
ATOM 2245 C CA . THR A 1 285 ? 6.495 -21.317 -7.404 1.00 52.53 285 THR A CA 1
ATOM 2246 C C . THR A 1 285 ? 5.187 -20.778 -7.989 1.00 52.53 285 THR A C 1
ATOM 2248 O O . THR A 1 285 ? 4.848 -21.038 -9.149 1.00 52.53 285 THR A O 1
ATOM 2251 N N . GLY A 1 286 ? 4.426 -19.998 -7.219 1.00 56.12 286 GLY A N 1
ATOM 2252 C CA . GLY A 1 286 ? 3.216 -19.285 -7.637 1.00 56.12 286 GLY A CA 1
ATOM 2253 C C . GLY A 1 286 ? 3.483 -18.256 -8.731 1.00 56.12 286 GLY A C 1
ATOM 2254 O O . GLY A 1 286 ? 2.615 -17.992 -9.565 1.00 56.12 286 GLY A O 1
ATOM 2255 N N . TRP A 1 287 ? 4.710 -17.739 -8.789 1.00 69.81 287 TRP A N 1
ATOM 2256 C CA . TRP A 1 287 ? 5.145 -16.782 -9.789 1.00 69.81 287 TRP A CA 1
ATOM 2257 C C . TRP A 1 287 ? 6.332 -17.338 -10.585 1.00 69.81 287 TRP A C 1
ATOM 2259 O O . TRP A 1 287 ? 7.457 -17.395 -10.115 1.00 69.81 287 TRP A O 1
ATOM 2269 N N . HIS A 1 288 ? 6.084 -17.723 -11.839 1.00 77.62 288 HIS A N 1
ATOM 2270 C CA . HIS A 1 288 ? 7.075 -18.411 -12.680 1.00 77.62 288 HIS A CA 1
ATOM 2271 C C . HIS A 1 288 ? 8.430 -17.689 -12.817 1.00 77.62 288 HIS A C 1
ATOM 2273 O O . HIS A 1 288 ? 9.452 -18.356 -12.924 1.00 77.62 288 HIS A O 1
ATOM 2279 N N . LEU A 1 289 ? 8.468 -16.349 -12.806 1.00 77.88 289 LEU A N 1
ATOM 2280 C CA . LEU A 1 289 ? 9.736 -15.611 -12.846 1.00 77.88 289 LEU A CA 1
ATOM 2281 C C . LEU A 1 289 ? 10.525 -15.791 -11.540 1.00 77.88 289 LEU A C 1
ATOM 2283 O O . LEU A 1 289 ? 11.725 -16.036 -11.603 1.00 77.88 289 LEU A O 1
ATOM 2287 N N . ARG A 1 290 ? 9.853 -15.748 -10.379 1.00 74.06 290 ARG A N 1
ATOM 2288 C CA . ARG A 1 290 ? 10.457 -16.073 -9.077 1.00 74.06 290 ARG A CA 1
ATOM 2289 C C . ARG A 1 290 ? 10.976 -17.498 -9.051 1.00 74.06 290 ARG A C 1
ATOM 2291 O O . ARG A 1 290 ? 12.125 -17.702 -8.693 1.00 74.06 290 ARG A O 1
ATOM 2298 N N . GLU A 1 291 ? 10.162 -18.465 -9.467 1.00 76.69 291 GLU A N 1
ATOM 2299 C CA . GLU A 1 291 ? 10.572 -19.870 -9.517 1.00 76.69 291 GLU A CA 1
ATOM 2300 C C . GLU A 1 291 ? 11.808 -20.067 -10.397 1.00 76.69 291 GLU A C 1
ATOM 2302 O O . GLU A 1 291 ? 12.748 -20.751 -10.001 1.00 76.69 291 GLU A O 1
ATOM 2307 N N . PHE A 1 292 ? 11.823 -19.455 -11.581 1.00 82.00 292 PHE A N 1
ATOM 2308 C CA . PHE A 1 292 ? 12.942 -19.541 -12.510 1.00 82.00 292 PHE A CA 1
ATOM 2309 C C . PHE A 1 292 ? 14.237 -19.001 -11.886 1.00 82.00 292 PHE A C 1
ATOM 2311 O O . PHE A 1 292 ? 15.233 -19.718 -11.852 1.00 82.00 292 PHE A O 1
ATOM 2318 N N . VAL A 1 293 ? 14.191 -17.784 -11.336 1.00 77.12 293 VAL A N 1
ATOM 2319 C CA . VAL A 1 293 ? 15.315 -17.112 -10.659 1.00 77.12 293 VAL A CA 1
ATOM 2320 C C . VAL A 1 293 ? 15.792 -17.925 -9.448 1.00 77.12 293 VAL A C 1
ATOM 2322 O O . VAL A 1 293 ? 16.976 -18.230 -9.321 1.00 77.12 293 VAL A O 1
ATOM 2325 N N . ALA A 1 294 ? 14.859 -18.372 -8.603 1.00 71.12 294 ALA A N 1
ATOM 2326 C CA . ALA A 1 294 ? 15.132 -19.194 -7.425 1.00 71.12 294 ALA A CA 1
ATOM 2327 C C . ALA A 1 294 ? 15.760 -20.555 -7.762 1.00 71.12 294 ALA A C 1
ATOM 2329 O O . ALA A 1 294 ? 16.535 -21.085 -6.974 1.00 71.12 294 ALA A O 1
ATOM 2330 N N . SER A 1 295 ? 15.463 -21.105 -8.940 1.00 72.31 295 SER A N 1
ATOM 2331 C CA . SER A 1 295 ? 16.033 -22.373 -9.415 1.00 72.31 295 SER A CA 1
ATOM 2332 C C . SER A 1 295 ? 17.419 -22.211 -10.061 1.00 72.31 295 SER A C 1
ATOM 2334 O O . SER A 1 295 ? 17.865 -23.110 -10.773 1.00 72.31 295 SER A O 1
ATOM 2336 N N . GLY A 1 296 ? 18.073 -21.056 -9.887 1.00 73.75 296 GLY A N 1
ATOM 2337 C CA . GLY A 1 296 ? 19.366 -20.734 -10.501 1.00 73.75 296 GLY A CA 1
ATOM 2338 C C . GLY A 1 296 ? 19.269 -20.182 -11.927 1.00 73.75 296 GLY A C 1
ATOM 2339 O O . GLY A 1 296 ? 20.278 -20.087 -12.625 1.00 73.75 296 GLY A O 1
ATOM 2340 N N . GLY A 1 297 ? 18.065 -19.828 -12.382 1.00 78.88 297 GLY A N 1
ATOM 2341 C CA . GLY A 1 297 ? 17.835 -19.281 -13.712 1.00 78.88 297 GLY A CA 1
ATOM 2342 C C . GLY A 1 297 ? 18.272 -17.827 -13.829 1.00 78.88 297 GLY A C 1
ATOM 2343 O O . GLY A 1 297 ? 17.876 -16.977 -13.036 1.00 78.88 297 GLY A O 1
ATOM 2344 N N . ASP A 1 298 ? 19.036 -17.514 -14.871 1.00 82.44 298 ASP A N 1
ATOM 2345 C CA . ASP A 1 298 ? 19.404 -16.136 -15.190 1.00 82.44 298 ASP A CA 1
ATOM 2346 C C . ASP A 1 298 ? 18.421 -15.551 -16.208 1.00 82.44 298 ASP A C 1
ATOM 2348 O O . ASP A 1 298 ? 18.226 -16.084 -17.304 1.00 82.44 298 ASP A O 1
ATOM 2352 N N . VAL A 1 299 ? 17.774 -14.440 -15.855 1.00 84.94 299 VAL A N 1
ATOM 2353 C CA . VAL A 1 299 ? 16.775 -13.788 -16.717 1.00 84.94 299 VAL A CA 1
ATOM 2354 C C . VAL A 1 299 ? 17.361 -13.355 -18.061 1.00 84.94 299 VAL A C 1
ATOM 2356 O O . VAL A 1 299 ? 16.629 -13.293 -19.048 1.00 84.94 299 VAL A O 1
ATOM 2359 N N . ARG A 1 300 ? 18.681 -13.134 -18.137 1.00 84.88 300 ARG A N 1
ATOM 2360 C CA . ARG A 1 300 ? 19.413 -12.842 -19.378 1.00 84.88 300 ARG A CA 1
ATOM 2361 C C . ARG A 1 300 ? 19.433 -14.022 -20.347 1.00 84.88 300 ARG A C 1
ATOM 2363 O O . ARG A 1 300 ? 19.866 -13.857 -21.479 1.00 84.88 300 ARG A O 1
ATOM 2370 N N . TRP A 1 301 ? 18.956 -15.203 -19.969 1.00 86.50 301 TRP A N 1
ATOM 2371 C CA . TRP A 1 301 ? 18.794 -16.306 -20.916 1.00 86.50 301 TRP A CA 1
ATOM 2372 C C . TRP A 1 301 ? 17.660 -16.065 -21.916 1.00 86.50 301 TRP A C 1
ATOM 2374 O O . TRP A 1 301 ? 17.663 -16.639 -23.004 1.00 86.50 301 TRP A O 1
ATOM 2384 N N . PHE A 1 302 ? 16.690 -15.220 -21.557 1.00 88.06 302 PHE A N 1
ATOM 2385 C CA . PHE A 1 302 ? 15.389 -15.170 -22.213 1.00 88.06 302 PHE A CA 1
ATOM 2386 C C . PHE A 1 302 ? 14.873 -13.726 -22.347 1.00 88.06 302 PHE A C 1
ATOM 2388 O O . PHE A 1 302 ? 14.542 -13.092 -21.339 1.00 88.06 302 PHE A O 1
ATOM 2395 N N . PRO A 1 303 ? 14.753 -13.183 -23.577 1.00 86.44 303 PRO A N 1
ATOM 2396 C CA . PRO A 1 303 ? 14.309 -11.806 -23.808 1.00 86.44 303 PRO A CA 1
ATOM 2397 C C . PRO A 1 303 ? 12.981 -11.445 -23.124 1.00 86.44 303 PRO A C 1
ATOM 2399 O O . PRO A 1 303 ? 12.800 -10.316 -22.666 1.00 86.44 303 PRO A O 1
ATOM 2402 N N . SER A 1 304 ? 12.020 -12.368 -23.069 1.00 87.25 304 SER A N 1
ATOM 2403 C CA . SER A 1 304 ? 10.729 -12.152 -22.413 1.00 87.25 304 SER A CA 1
ATOM 2404 C C . SER A 1 304 ? 10.821 -12.093 -20.890 1.00 87.25 304 SER A C 1
ATOM 2406 O O . SER A 1 304 ? 10.030 -11.363 -20.293 1.00 87.25 304 SER A O 1
ATOM 2408 N N . LEU A 1 305 ? 11.772 -12.789 -20.258 1.00 85.94 305 LEU A N 1
ATOM 2409 C CA . LEU A 1 305 ? 11.979 -12.693 -18.809 1.00 85.94 305 LEU A CA 1
ATOM 2410 C C . LEU A 1 305 ? 12.596 -11.346 -18.431 1.00 85.94 305 LEU A C 1
ATOM 2412 O O . LEU A 1 305 ? 12.108 -10.712 -17.499 1.00 85.94 305 LEU A O 1
ATOM 2416 N N . VAL A 1 306 ? 13.569 -10.854 -19.211 1.00 85.56 306 VAL A N 1
ATOM 2417 C CA . VAL A 1 306 ? 14.098 -9.485 -19.061 1.00 85.56 306 VAL A CA 1
ATOM 2418 C C . VAL A 1 306 ? 12.971 -8.458 -19.166 1.00 85.56 306 VAL A C 1
ATOM 2420 O O . VAL A 1 306 ? 12.836 -7.605 -18.292 1.00 85.56 306 VAL A O 1
ATOM 2423 N N . ARG A 1 307 ? 12.130 -8.550 -20.209 1.00 86.50 307 ARG A N 1
ATOM 2424 C CA . ARG A 1 307 ? 11.005 -7.617 -20.380 1.00 86.50 307 ARG A CA 1
ATOM 2425 C C . ARG A 1 307 ? 10.033 -7.674 -19.210 1.00 86.50 307 ARG A C 1
ATOM 2427 O O . ARG A 1 307 ? 9.735 -6.636 -18.641 1.00 86.50 307 ARG A O 1
ATOM 2434 N N . THR A 1 308 ? 9.613 -8.874 -18.814 1.00 82.06 308 THR A N 1
ATOM 2435 C CA . THR A 1 308 ? 8.683 -9.072 -17.692 1.00 82.06 308 THR A CA 1
ATOM 2436 C C . THR A 1 308 ? 9.227 -8.463 -16.403 1.00 82.06 308 THR A C 1
ATOM 2438 O O . THR A 1 308 ? 8.500 -7.761 -15.707 1.00 82.06 308 THR A O 1
ATOM 2441 N N . LEU A 1 309 ? 10.509 -8.688 -16.108 1.00 81.31 309 LEU A N 1
ATOM 2442 C CA . LEU A 1 309 ? 11.155 -8.170 -14.908 1.00 81.31 309 LEU A CA 1
ATOM 2443 C C . LEU A 1 309 ? 11.216 -6.631 -14.908 1.00 81.31 309 LEU A C 1
ATOM 2445 O O . LEU A 1 309 ? 10.862 -5.995 -13.916 1.00 81.31 309 LEU A O 1
ATOM 2449 N N . VAL A 1 310 ? 11.611 -6.015 -16.027 1.00 83.44 310 VAL A N 1
ATOM 2450 C CA . VAL A 1 310 ? 11.667 -4.546 -16.137 1.00 83.44 310 VAL A CA 1
ATOM 2451 C C . VAL A 1 310 ? 10.275 -3.914 -16.155 1.00 83.44 310 VAL A C 1
ATOM 2453 O O . VAL A 1 310 ? 10.061 -2.887 -15.513 1.00 83.44 310 VAL A O 1
ATOM 2456 N N . ASP A 1 311 ? 9.302 -4.531 -16.820 1.00 81.69 311 ASP A N 1
ATOM 2457 C CA . ASP A 1 311 ? 7.920 -4.040 -16.855 1.00 81.69 311 ASP A CA 1
ATOM 2458 C C . ASP A 1 311 ? 7.291 -4.048 -15.458 1.00 81.69 311 ASP A C 1
ATOM 2460 O O . ASP A 1 311 ? 6.543 -3.136 -15.106 1.00 81.69 311 ASP A O 1
ATOM 2464 N N . GLN A 1 312 ? 7.635 -5.032 -14.624 1.00 75.88 312 GLN A N 1
ATOM 2465 C CA . GLN A 1 312 ? 7.237 -5.050 -13.219 1.00 75.88 312 GLN A CA 1
ATOM 2466 C C . GLN A 1 312 ? 7.882 -3.925 -12.419 1.00 75.88 312 GLN A C 1
ATOM 2468 O O . GLN A 1 312 ? 7.184 -3.268 -11.651 1.00 75.88 312 GLN A O 1
ATOM 2473 N N . HIS A 1 313 ? 9.175 -3.660 -12.617 1.00 79.19 313 HIS A N 1
ATOM 2474 C CA . HIS A 1 313 ? 9.830 -2.509 -11.997 1.00 79.19 313 HIS A CA 1
ATOM 2475 C C . HIS A 1 313 ? 9.120 -1.200 -12.371 1.00 79.19 313 HIS A C 1
ATOM 2477 O O . HIS A 1 313 ? 8.744 -0.433 -11.484 1.00 79.19 313 HIS A O 1
ATOM 2483 N N . LEU A 1 314 ? 8.820 -0.997 -13.658 1.00 77.81 314 LEU A N 1
ATOM 2484 C CA . LEU A 1 314 ? 8.057 0.158 -14.139 1.00 77.81 314 LEU A CA 1
ATOM 2485 C C . LEU A 1 314 ? 6.628 0.193 -13.583 1.00 77.81 314 LEU A C 1
ATOM 2487 O O . LEU A 1 314 ? 6.084 1.269 -13.323 1.00 77.81 314 LEU A O 1
ATOM 2491 N N . ALA A 1 315 ? 5.974 -0.955 -13.392 1.00 70.50 315 ALA A N 1
ATOM 2492 C CA . ALA A 1 315 ? 4.643 -1.029 -12.786 1.00 70.50 315 ALA A CA 1
ATOM 2493 C C . ALA A 1 315 ? 4.628 -0.469 -11.354 1.00 70.50 315 ALA A C 1
ATOM 2495 O O . ALA A 1 315 ? 3.642 0.164 -10.980 1.00 70.50 315 ALA A O 1
ATOM 2496 N N . ARG A 1 316 ? 5.731 -0.581 -10.595 1.00 69.56 316 ARG A N 1
ATOM 2497 C CA . ARG A 1 316 ? 5.851 0.000 -9.239 1.00 69.56 316 ARG A CA 1
ATOM 2498 C C . ARG A 1 316 ? 5.786 1.530 -9.216 1.00 69.56 316 ARG A C 1
ATOM 2500 O O . ARG A 1 316 ? 5.440 2.104 -8.187 1.00 69.56 316 ARG A O 1
ATOM 2507 N N . LEU A 1 317 ? 6.064 2.190 -10.342 1.00 65.88 317 LEU A N 1
ATOM 2508 C CA . LEU A 1 317 ? 5.914 3.643 -10.507 1.00 65.88 317 LEU A CA 1
ATOM 2509 C C . LEU A 1 317 ? 4.466 4.063 -10.811 1.00 65.88 317 LEU A C 1
ATOM 2511 O O . LEU A 1 317 ? 4.199 5.248 -11.018 1.00 65.88 317 LEU A O 1
ATOM 2515 N N . ASN A 1 318 ? 3.533 3.104 -10.886 1.00 62.78 318 ASN A N 1
ATOM 2516 C CA . ASN A 1 318 ? 2.193 3.290 -11.434 1.00 62.78 318 ASN A CA 1
ATOM 2517 C C . ASN A 1 318 ? 2.235 3.896 -12.848 1.00 62.78 318 ASN A C 1
ATOM 2519 O O . ASN A 1 318 ? 1.416 4.750 -13.178 1.00 62.78 318 ASN A O 1
ATOM 2523 N N . HIS A 1 319 ? 3.180 3.472 -13.700 1.00 57.25 319 HIS A N 1
ATOM 2524 C CA . HIS A 1 319 ? 3.364 4.058 -15.038 1.00 57.25 319 HIS A CA 1
ATOM 2525 C C . HIS A 1 319 ? 2.096 3.997 -15.913 1.00 57.25 319 HIS A C 1
ATOM 2527 O O . HIS A 1 319 ? 1.867 4.880 -16.737 1.00 57.25 319 HIS A O 1
ATOM 2533 N N . SER A 1 320 ? 1.242 2.986 -15.715 1.00 48.34 320 SER A N 1
ATOM 2534 C CA . SER A 1 320 ? -0.048 2.839 -16.401 1.00 48.34 320 SER A CA 1
ATOM 2535 C C . SER A 1 320 ? -1.121 3.814 -15.893 1.00 48.34 320 SER A C 1
ATOM 2537 O O . SER A 1 320 ? -2.079 4.111 -16.606 1.00 48.34 320 SER A O 1
ATOM 2539 N N . THR A 1 321 ? -0.945 4.364 -14.689 1.00 54.97 321 THR A N 1
ATOM 2540 C CA . THR A 1 321 ? -1.819 5.356 -14.053 1.00 54.97 321 THR A CA 1
ATOM 2541 C C . THR A 1 321 ? -0.979 6.426 -13.352 1.00 54.97 321 THR A C 1
ATOM 2543 O O . THR A 1 321 ? -1.052 6.566 -12.130 1.00 54.97 321 THR A O 1
ATOM 2546 N N . LEU A 1 322 ? -0.184 7.196 -14.113 1.00 65.75 322 LEU A N 1
ATOM 2547 C CA . LEU A 1 322 ? 0.714 8.239 -13.570 1.00 65.75 322 LEU A CA 1
ATOM 2548 C C . LEU A 1 322 ? 0.004 9.266 -12.670 1.00 65.75 322 LEU A C 1
ATOM 2550 O O . LEU A 1 322 ? 0.637 9.944 -11.872 1.00 65.75 322 LEU A O 1
ATOM 2554 N N . GLU A 1 323 ? -1.322 9.356 -12.747 1.00 67.31 323 GLU A N 1
ATOM 2555 C CA . GLU A 1 323 ? -2.167 10.130 -11.831 1.00 67.31 323 GLU A CA 1
ATOM 2556 C C . GLU A 1 323 ? -2.007 9.712 -10.364 1.00 67.31 323 GLU A C 1
ATOM 2558 O O . GLU A 1 323 ? -2.139 10.552 -9.475 1.00 67.31 323 GLU A O 1
ATOM 2563 N N . ASN A 1 324 ? -1.682 8.445 -10.109 1.00 73.25 324 ASN A N 1
ATOM 2564 C CA . ASN A 1 324 ? -1.409 7.870 -8.793 1.00 73.25 324 ASN A CA 1
ATOM 2565 C C . ASN A 1 324 ? 0.095 7.697 -8.558 1.00 73.25 324 ASN A C 1
ATOM 2567 O O . ASN A 1 324 ? 0.506 6.702 -7.965 1.00 73.25 324 ASN A O 1
ATOM 2571 N N . LEU A 1 325 ? 0.903 8.642 -9.045 1.00 81.50 325 LEU A N 1
ATOM 2572 C CA . LEU A 1 325 ? 2.362 8.619 -8.976 1.00 81.50 325 LEU A CA 1
ATOM 2573 C C . LEU A 1 325 ? 2.888 8.112 -7.618 1.00 81.50 325 LEU A C 1
ATOM 2575 O O . LEU A 1 325 ? 2.371 8.478 -6.553 1.00 81.50 325 LEU A O 1
ATOM 2579 N N . ARG A 1 326 ? 3.908 7.252 -7.686 1.00 85.69 326 ARG A N 1
ATOM 2580 C CA . ARG A 1 326 ? 4.652 6.712 -6.543 1.00 85.69 326 ARG A CA 1
ATOM 2581 C C . ARG A 1 326 ? 6.146 6.834 -6.825 1.00 85.69 326 ARG A C 1
ATOM 2583 O O . ARG A 1 326 ? 6.674 6.071 -7.631 1.00 85.69 326 ARG A O 1
ATOM 2590 N N . LEU A 1 327 ? 6.809 7.806 -6.201 1.00 90.06 327 LEU A N 1
ATOM 2591 C CA . LEU A 1 327 ? 8.233 8.075 -6.433 1.00 90.06 327 LEU A CA 1
ATOM 2592 C C . LEU A 1 327 ? 9.089 7.473 -5.325 1.00 90.06 327 LEU A C 1
ATOM 2594 O O . LEU A 1 327 ? 8.780 7.713 -4.161 1.00 90.06 327 LEU A O 1
ATOM 2598 N N . PRO A 1 328 ? 10.143 6.715 -5.654 1.00 89.69 328 PRO A N 1
ATOM 2599 C CA . PRO A 1 328 ? 11.049 6.198 -4.642 1.00 89.69 328 PRO A CA 1
ATOM 2600 C C . PRO A 1 328 ? 11.848 7.324 -3.994 1.00 89.69 328 PRO A C 1
ATOM 2602 O O . PRO A 1 328 ? 12.281 8.250 -4.681 1.00 89.69 328 PRO A O 1
ATOM 2605 N N . ILE A 1 329 ? 12.049 7.225 -2.684 1.00 91.25 329 ILE A N 1
ATOM 2606 C CA . ILE A 1 329 ? 12.928 8.121 -1.933 1.00 91.25 329 ILE A CA 1
ATOM 2607 C C . ILE A 1 329 ? 13.649 7.335 -0.819 1.00 91.25 329 ILE A C 1
ATOM 2609 O O . ILE A 1 329 ? 13.115 6.319 -0.363 1.00 91.25 329 ILE A O 1
ATOM 2613 N N . PRO A 1 330 ? 14.813 7.808 -0.334 1.00 92.00 330 PRO A N 1
ATOM 2614 C CA . PRO A 1 330 ? 15.455 7.273 0.863 1.00 92.00 330 PRO A CA 1
ATOM 2615 C C . PRO A 1 330 ? 14.535 7.333 2.083 1.00 92.00 330 PRO A C 1
ATOM 2617 O O . PRO A 1 330 ? 13.850 8.338 2.294 1.00 92.00 330 PRO A O 1
ATOM 2620 N N . GLY A 1 331 ? 14.554 6.287 2.905 1.00 93.00 331 GLY A N 1
ATOM 2621 C CA . GLY A 1 331 ? 13.778 6.198 4.138 1.00 93.00 331 GLY A CA 1
ATOM 2622 C C . GLY A 1 331 ? 12.829 5.001 4.166 1.00 93.00 331 GLY A C 1
ATOM 2623 O O . GLY A 1 331 ? 12.933 4.086 3.356 1.00 93.00 331 GLY A O 1
ATOM 2624 N N . GLY A 1 332 ? 11.895 5.000 5.113 1.00 92.50 332 GLY A N 1
ATOM 2625 C CA . GLY A 1 332 ? 11.094 3.818 5.420 1.00 92.50 332 GLY A CA 1
ATOM 2626 C C . GLY A 1 332 ? 9.728 4.132 6.011 1.00 92.50 332 GLY A C 1
ATOM 2627 O O . GLY A 1 332 ? 9.338 5.287 6.182 1.00 92.50 332 GLY A O 1
ATOM 2628 N N . ARG A 1 333 ? 8.990 3.070 6.315 1.00 93.56 333 ARG A N 1
ATOM 2629 C CA . ARG A 1 333 ? 7.668 3.089 6.928 1.00 93.56 333 ARG A CA 1
ATOM 2630 C C . ARG A 1 333 ? 7.676 2.241 8.195 1.00 93.56 333 ARG A C 1
ATOM 2632 O O . ARG A 1 333 ? 7.742 1.015 8.103 1.00 93.56 333 ARG A O 1
ATOM 2639 N N . LEU A 1 334 ? 7.552 2.875 9.356 1.00 95.62 334 LEU A N 1
ATOM 2640 C CA . LEU A 1 334 ? 7.478 2.205 10.661 1.00 95.62 334 LEU A CA 1
ATOM 2641 C C . LEU A 1 334 ? 6.230 2.664 11.415 1.00 95.62 334 LEU A C 1
ATOM 2643 O O . LEU A 1 334 ? 5.720 3.753 11.168 1.00 95.62 334 LEU A O 1
ATOM 2647 N N . TYR A 1 335 ? 5.736 1.850 12.340 1.00 96.31 335 TYR A N 1
ATOM 2648 C CA . TYR A 1 335 ? 4.574 2.201 13.155 1.00 96.31 335 TYR A CA 1
ATOM 2649 C C . TYR A 1 335 ? 4.991 2.994 14.384 1.00 96.31 335 TYR A C 1
ATOM 2651 O O . TYR A 1 335 ? 5.919 2.590 15.083 1.00 96.31 335 TYR A O 1
ATOM 2659 N N . VAL A 1 336 ? 4.316 4.104 14.667 1.00 96.62 336 VAL A N 1
ATOM 2660 C CA . VAL A 1 336 ? 4.664 4.929 15.829 1.00 96.62 336 VAL A CA 1
ATOM 2661 C C . VAL A 1 336 ? 4.222 4.261 17.128 1.00 96.62 336 VAL A C 1
ATOM 2663 O O . VAL A 1 336 ? 3.217 3.551 17.165 1.00 96.62 336 VAL A O 1
ATOM 2666 N N . MET A 1 337 ? 5.015 4.423 18.186 1.00 97.00 337 MET A N 1
ATOM 2667 C CA . MET A 1 337 ? 4.671 3.940 19.521 1.00 97.00 337 MET A CA 1
ATOM 2668 C C . MET A 1 337 ? 5.398 4.762 20.602 1.00 97.00 337 MET A C 1
ATOM 2670 O O . MET A 1 337 ? 6.612 4.956 20.500 1.00 97.00 337 MET A O 1
ATOM 2674 N N . PRO A 1 338 ? 4.712 5.226 21.657 1.00 97.06 338 PRO A N 1
ATOM 2675 C CA . PRO A 1 338 ? 5.358 5.811 22.825 1.00 97.06 338 PRO A CA 1
ATOM 2676 C C . PRO A 1 338 ? 6.224 4.804 23.593 1.00 97.06 338 PRO A C 1
ATOM 2678 O O . PRO A 1 338 ? 5.892 3.617 23.697 1.00 97.06 338 PRO A O 1
ATOM 2681 N N . ALA A 1 339 ? 7.332 5.284 24.157 1.00 96.88 339 ALA A N 1
ATOM 2682 C CA . ALA A 1 339 ? 8.305 4.466 24.877 1.00 96.88 339 ALA A CA 1
ATOM 2683 C C . ALA A 1 339 ? 7.703 3.701 26.071 1.00 96.88 339 ALA A C 1
ATOM 2685 O O . ALA A 1 339 ? 8.104 2.560 26.321 1.00 96.88 339 ALA A O 1
ATOM 2686 N N . ALA A 1 340 ? 6.682 4.247 26.747 1.00 95.44 340 ALA A N 1
ATOM 2687 C CA . ALA A 1 340 ? 5.987 3.566 27.844 1.00 95.44 340 ALA A CA 1
ATOM 2688 C C . ALA A 1 340 ? 5.437 2.184 27.470 1.00 95.44 340 ALA A C 1
ATOM 2690 O O . ALA A 1 340 ? 5.436 1.277 28.309 1.00 95.44 340 ALA A O 1
ATOM 2691 N N . VAL A 1 341 ? 4.984 1.997 26.228 1.00 95.75 341 VAL A N 1
ATOM 2692 C CA . VAL A 1 341 ? 4.477 0.698 25.760 1.00 95.75 341 VAL A CA 1
ATOM 2693 C C . VAL A 1 341 ? 5.628 -0.304 25.633 1.00 95.75 341 VAL A C 1
ATOM 2695 O O . VAL A 1 341 ? 5.493 -1.458 26.039 1.00 95.75 341 VAL A O 1
ATOM 2698 N N . GLY A 1 342 ? 6.788 0.143 25.143 1.00 95.94 342 GLY A N 1
ATOM 2699 C CA . GLY A 1 342 ? 8.001 -0.671 25.061 1.00 95.94 342 GLY A CA 1
ATOM 2700 C C . GLY A 1 342 ? 8.529 -1.076 26.438 1.00 95.94 342 GLY A C 1
ATOM 2701 O O . GLY A 1 342 ? 8.857 -2.244 26.653 1.00 95.94 342 GLY A O 1
ATOM 2702 N N . TRP A 1 343 ? 8.530 -0.158 27.408 1.00 95.06 343 TRP A N 1
ATOM 2703 C CA . TRP A 1 343 ? 8.893 -0.472 28.797 1.00 95.06 343 TRP A CA 1
ATOM 2704 C C . TRP A 1 343 ? 7.953 -1.499 29.420 1.00 95.06 343 TRP A C 1
ATOM 2706 O O . TRP A 1 343 ? 8.409 -2.445 30.061 1.00 95.06 343 TRP A O 1
ATOM 2716 N N . ALA A 1 344 ? 6.646 -1.365 29.188 1.00 94.38 344 ALA A N 1
ATOM 2717 C CA . ALA A 1 344 ? 5.662 -2.338 29.649 1.00 94.38 344 ALA A CA 1
ATOM 2718 C C . ALA A 1 344 ? 5.833 -3.721 28.994 1.00 94.38 344 ALA A C 1
ATOM 2720 O O . ALA A 1 344 ? 5.453 -4.728 29.592 1.00 94.38 344 ALA A O 1
ATOM 2721 N N . ALA A 1 345 ? 6.439 -3.778 27.804 1.00 95.00 345 ALA A N 1
ATOM 2722 C CA . ALA A 1 345 ? 6.829 -5.013 27.130 1.00 95.00 345 ALA A CA 1
ATOM 2723 C C . ALA A 1 345 ? 8.199 -5.571 27.565 1.00 95.00 345 ALA A C 1
ATOM 2725 O O . ALA A 1 345 ? 8.630 -6.601 27.050 1.00 95.00 345 ALA A O 1
ATOM 2726 N N . GLY A 1 346 ? 8.886 -4.919 28.511 1.00 93.56 346 GLY A N 1
ATOM 2727 C CA . GLY A 1 346 ? 10.180 -5.361 29.037 1.00 93.56 346 GLY A CA 1
ATOM 2728 C C . GLY A 1 346 ? 11.400 -4.900 28.230 1.00 93.56 346 GLY A C 1
ATOM 2729 O O . GLY A 1 346 ? 12.494 -5.434 28.423 1.00 93.56 346 GLY A O 1
ATOM 2730 N N . LEU A 1 347 ? 11.255 -3.908 27.344 1.00 92.12 347 LEU A N 1
ATOM 2731 C CA . LEU A 1 347 ? 12.368 -3.335 26.577 1.00 92.12 347 LEU A CA 1
ATOM 2732 C C . LEU A 1 347 ? 13.193 -2.368 27.450 1.00 92.12 347 LEU A C 1
ATOM 2734 O O . LEU A 1 347 ? 13.044 -1.151 27.389 1.00 92.12 347 LEU A O 1
ATOM 2738 N N . ASN A 1 348 ? 14.080 -2.927 28.279 1.00 75.44 348 ASN A N 1
ATOM 2739 C CA . ASN A 1 348 ? 14.822 -2.217 29.338 1.00 75.44 348 ASN A CA 1
ATOM 2740 C C . ASN A 1 348 ? 15.942 -1.258 28.860 1.00 75.44 348 ASN A C 1
ATOM 2742 O O . ASN A 1 348 ? 16.674 -0.727 29.691 1.00 75.44 348 ASN A O 1
ATOM 2746 N N . GLY A 1 349 ? 16.101 -1.048 27.550 1.00 80.62 349 GLY A N 1
ATOM 2747 C CA . GLY A 1 349 ? 17.106 -0.151 26.954 1.00 80.62 349 GLY A CA 1
ATOM 2748 C C . GLY A 1 349 ? 16.518 0.945 26.064 1.00 80.62 349 GLY A C 1
ATOM 2749 O O . GLY A 1 349 ? 17.264 1.617 25.366 1.00 80.62 349 GLY A O 1
ATOM 2750 N N . LEU A 1 350 ? 15.192 1.098 26.050 1.00 92.62 350 LEU A N 1
ATOM 2751 C CA . LEU A 1 350 ? 14.514 2.084 25.218 1.00 92.62 350 LEU A CA 1
ATOM 2752 C C . LEU A 1 350 ? 14.521 3.454 25.913 1.00 92.62 350 LEU A C 1
ATOM 2754 O O . LEU A 1 350 ? 13.645 3.725 26.729 1.00 92.62 350 LEU A O 1
ATOM 2758 N N . ASP A 1 351 ? 15.500 4.308 25.621 1.00 92.75 351 ASP A N 1
ATOM 2759 C CA . ASP A 1 351 ? 15.543 5.692 26.112 1.00 92.75 351 ASP A CA 1
ATOM 2760 C C . ASP A 1 351 ? 15.355 6.659 24.941 1.00 92.75 351 ASP A C 1
ATOM 2762 O O . ASP A 1 351 ? 16.245 6.830 24.109 1.00 92.75 351 ASP A O 1
ATOM 2766 N N . VAL A 1 352 ? 14.170 7.273 24.857 1.00 96.94 352 VAL A N 1
ATOM 2767 C CA . VAL A 1 352 ? 13.838 8.247 23.809 1.00 96.94 352 VAL A CA 1
ATOM 2768 C C . VAL A 1 352 ? 13.675 9.628 24.444 1.00 96.94 352 VAL A C 1
ATOM 2770 O O . VAL A 1 352 ? 12.617 9.927 25.019 1.00 96.94 352 VAL A O 1
ATOM 2773 N N . PRO A 1 353 ? 14.698 10.499 24.356 1.00 97.19 353 PRO A N 1
ATOM 2774 C CA . PRO A 1 353 ? 14.614 11.852 24.881 1.00 97.19 353 PRO A CA 1
ATOM 2775 C C . PRO A 1 353 ? 13.575 12.698 24.143 1.00 97.19 353 PRO A C 1
ATOM 2777 O O . PRO A 1 353 ? 13.206 12.437 22.998 1.00 97.19 353 PRO A O 1
ATOM 2780 N N . ARG A 1 354 ? 13.158 13.795 24.779 1.00 97.38 354 ARG A N 1
ATOM 2781 C CA . ARG A 1 354 ? 12.263 14.769 24.148 1.00 97.38 354 ARG A CA 1
ATOM 2782 C C . ARG A 1 354 ? 12.880 15.387 22.884 1.00 97.38 354 ARG A C 1
ATOM 2784 O O . ARG A 1 354 ? 14.060 15.744 22.859 1.00 97.38 354 ARG A O 1
ATOM 2791 N N . GLY A 1 355 ? 12.065 15.556 21.849 1.00 97.06 355 GLY A N 1
ATOM 2792 C CA . GLY A 1 355 ? 12.429 15.996 20.506 1.00 97.06 355 GLY A CA 1
ATOM 2793 C C . GLY A 1 355 ? 13.167 14.938 19.682 1.00 97.06 355 GLY A C 1
ATOM 2794 O O . GLY A 1 355 ? 13.754 15.295 18.656 1.00 97.06 355 GLY A O 1
ATOM 2795 N N . GLN A 1 356 ? 13.198 13.678 20.131 1.00 97.94 356 GLN A N 1
ATOM 2796 C CA . GLN A 1 356 ? 13.905 12.589 19.457 1.00 97.94 356 GLN A CA 1
ATOM 2797 C C . GLN A 1 356 ? 12.984 11.429 19.062 1.00 97.94 356 GLN A C 1
ATOM 2799 O O . GLN A 1 356 ? 11.839 11.336 19.506 1.00 97.94 356 GLN A O 1
ATOM 2804 N N . ILE A 1 357 ? 13.501 10.563 18.194 1.00 98.19 357 ILE A N 1
ATOM 2805 C CA . ILE A 1 357 ? 12.852 9.350 17.700 1.00 98.19 357 ILE A CA 1
ATOM 2806 C C . ILE A 1 357 ? 13.882 8.221 17.640 1.00 98.19 357 ILE A C 1
ATOM 2808 O O . ILE A 1 357 ? 14.998 8.451 17.179 1.00 98.19 357 ILE A O 1
ATOM 2812 N N . GLN A 1 358 ? 13.520 7.017 18.082 1.00 98.00 358 GLN A N 1
ATOM 2813 C CA . GLN A 1 358 ? 14.344 5.822 17.883 1.00 98.00 358 GLN A CA 1
ATOM 2814 C C . GLN A 1 358 ? 13.722 4.924 16.815 1.00 98.00 358 GLN A C 1
ATOM 2816 O O . GLN A 1 358 ? 12.566 4.510 16.933 1.00 98.00 358 GLN A O 1
ATOM 2821 N N . LEU A 1 359 ? 14.489 4.623 15.770 1.00 96.94 359 LEU A N 1
ATOM 2822 C CA . LEU A 1 359 ? 14.060 3.756 14.673 1.00 96.94 359 LEU A CA 1
ATOM 2823 C C . LEU A 1 359 ? 14.447 2.303 14.976 1.00 96.94 359 LEU A C 1
ATOM 2825 O O . LEU A 1 359 ? 15.629 2.011 15.104 1.00 96.94 359 LEU A O 1
ATOM 2829 N N . ASP A 1 360 ? 13.462 1.408 15.092 1.00 94.75 360 ASP A N 1
ATOM 2830 C CA . ASP A 1 360 ? 13.649 -0.044 15.242 1.00 94.75 360 ASP A CA 1
ATOM 2831 C C . ASP A 1 360 ? 13.025 -0.746 14.028 1.00 94.75 360 ASP A C 1
ATOM 2833 O O . ASP A 1 360 ? 11.831 -1.068 14.000 1.00 94.75 360 ASP A O 1
ATOM 2837 N N . VAL A 1 361 ? 13.831 -0.946 12.986 1.00 90.69 361 VAL A N 1
ATOM 2838 C CA . VAL A 1 361 ? 13.415 -1.565 11.719 1.00 90.69 361 VAL A CA 1
ATOM 2839 C C . VAL A 1 361 ? 13.043 -3.026 11.945 1.00 90.69 361 VAL A C 1
ATOM 2841 O O . VAL A 1 361 ? 12.040 -3.494 11.404 1.00 90.69 361 VAL A O 1
ATOM 2844 N N . ALA A 1 362 ? 13.796 -3.736 12.788 1.00 85.62 362 ALA A N 1
ATOM 2845 C CA . ALA A 1 362 ? 13.534 -5.138 13.111 1.00 85.62 362 ALA A CA 1
ATOM 2846 C C . ALA A 1 362 ? 12.203 -5.330 13.861 1.00 85.62 362 ALA A C 1
ATOM 2848 O O . ALA A 1 362 ? 11.508 -6.325 13.651 1.00 85.62 362 ALA A O 1
ATOM 2849 N N . GLY A 1 363 ? 11.839 -4.391 14.735 1.00 88.38 363 GLY A N 1
ATOM 2850 C CA . GLY A 1 363 ? 10.546 -4.339 15.420 1.00 88.38 363 GLY A CA 1
ATOM 2851 C C . GLY A 1 363 ? 9.439 -3.633 14.635 1.00 88.38 363 GLY A C 1
ATOM 2852 O O . GLY A 1 363 ? 8.302 -3.576 15.110 1.00 88.38 363 GLY A O 1
ATOM 2853 N N . GLY A 1 364 ? 9.746 -3.072 13.462 1.00 92.25 364 GLY A N 1
ATOM 2854 C CA . GLY A 1 364 ? 8.804 -2.299 12.654 1.00 92.25 364 GLY A CA 1
ATOM 2855 C C . GLY A 1 364 ? 8.247 -1.064 13.369 1.00 92.25 364 GLY A C 1
ATOM 2856 O O . GLY A 1 364 ? 7.121 -0.657 13.070 1.00 92.25 364 GLY A O 1
ATOM 2857 N N . THR A 1 365 ? 8.980 -0.504 14.335 1.00 96.38 365 THR A N 1
ATOM 2858 C CA . THR A 1 365 ? 8.467 0.501 15.276 1.00 96.38 365 THR A CA 1
ATOM 2859 C C . THR A 1 365 ? 9.346 1.750 15.308 1.00 96.38 365 THR A C 1
ATOM 2861 O O . THR A 1 365 ? 10.569 1.679 15.351 1.00 96.38 365 THR A O 1
ATOM 2864 N N . ALA A 1 366 ? 8.700 2.910 15.286 1.00 97.56 366 ALA A N 1
ATOM 2865 C CA . ALA A 1 366 ? 9.306 4.207 15.522 1.00 97.56 366 ALA A CA 1
ATOM 2866 C C . ALA A 1 366 ? 8.928 4.677 16.927 1.00 97.56 366 ALA A C 1
ATOM 2868 O O . ALA A 1 366 ? 7.791 5.090 17.176 1.00 97.56 366 ALA A O 1
ATOM 2869 N N . TRP A 1 367 ? 9.878 4.581 17.848 1.00 98.06 367 TRP A N 1
ATOM 2870 C CA . TRP A 1 367 ? 9.659 4.913 19.245 1.00 98.06 367 TRP A CA 1
ATOM 2871 C C . TRP A 1 367 ? 9.784 6.413 19.480 1.00 98.06 367 TRP A C 1
ATOM 2873 O O . TRP A 1 367 ? 10.748 7.042 19.039 1.00 98.06 367 TRP A O 1
ATOM 2883 N N . VAL A 1 368 ? 8.819 6.979 20.198 1.00 98.06 368 VAL A N 1
ATOM 2884 C CA . VAL A 1 368 ? 8.773 8.406 20.541 1.00 98.06 368 VAL A CA 1
ATOM 2885 C C . VAL A 1 368 ? 8.630 8.599 22.046 1.00 98.06 368 VAL A C 1
ATOM 2887 O O . VAL A 1 368 ? 8.190 7.706 22.770 1.00 98.06 368 VAL A O 1
ATOM 2890 N N . ASN A 1 369 ? 8.997 9.781 22.531 1.00 97.88 369 ASN A N 1
ATOM 2891 C CA . ASN A 1 369 ? 8.818 10.134 23.932 1.00 97.88 369 ASN A CA 1
ATOM 2892 C C . ASN A 1 369 ? 7.323 10.298 24.288 1.00 97.88 369 ASN A C 1
ATOM 2894 O O . ASN A 1 369 ? 6.570 10.931 23.545 1.00 97.88 369 ASN A O 1
ATOM 2898 N N . ASP A 1 370 ? 6.904 9.789 25.450 1.00 97.00 370 ASP A N 1
ATOM 2899 C CA . ASP A 1 370 ? 5.502 9.845 25.897 1.00 97.00 370 ASP A CA 1
ATOM 2900 C C . ASP A 1 370 ? 4.983 11.283 26.058 1.00 97.00 370 ASP A C 1
ATOM 2902 O O . ASP A 1 370 ? 3.835 11.582 25.728 1.00 97.00 370 ASP A O 1
ATOM 2906 N N . GLU A 1 371 ? 5.818 12.204 26.551 1.00 96.94 371 GLU A N 1
ATOM 2907 C CA . GLU A 1 371 ? 5.419 13.603 26.703 1.00 96.94 371 GLU A CA 1
ATOM 2908 C C . GLU A 1 371 ? 5.294 14.291 25.350 1.00 96.94 371 GLU A C 1
ATOM 2910 O O . GLU A 1 371 ? 4.406 15.119 25.185 1.00 96.94 371 GLU A O 1
ATOM 2915 N N . ASP A 1 372 ? 6.131 13.941 24.374 1.00 97.69 372 ASP A N 1
ATOM 2916 C CA . ASP A 1 372 ? 6.058 14.490 23.019 1.00 97.69 372 ASP A CA 1
ATOM 2917 C C . ASP A 1 372 ? 4.842 13.979 22.253 1.00 97.69 372 ASP A C 1
ATOM 2919 O O . ASP A 1 372 ? 4.243 14.735 21.481 1.00 97.69 372 ASP A O 1
ATOM 2923 N N . TRP A 1 373 ? 4.425 12.735 22.516 1.00 97.31 373 TRP A N 1
ATOM 2924 C CA . TRP A 1 373 ? 3.155 12.201 22.030 1.00 97.31 373 TRP A CA 1
ATOM 2925 C C . TRP A 1 373 ? 1.982 13.118 22.392 1.00 97.31 373 TRP A C 1
ATOM 2927 O O . TRP A 1 373 ? 1.125 13.407 21.553 1.00 97.31 373 TRP A O 1
ATOM 2937 N N . LEU A 1 374 ? 1.998 13.653 23.617 1.00 96.19 374 LEU A N 1
ATOM 2938 C CA . LEU A 1 374 ? 0.945 14.508 24.167 1.00 96.19 374 LEU A CA 1
ATOM 2939 C C . LEU A 1 374 ? 1.153 16.005 23.901 1.00 96.19 374 LEU A C 1
ATOM 2941 O O . LEU A 1 374 ? 0.180 16.717 23.648 1.00 96.19 374 LEU A O 1
ATOM 2945 N N . ARG A 1 375 ? 2.396 16.487 23.961 1.00 96.19 375 ARG A N 1
ATOM 2946 C CA . ARG A 1 375 ? 2.786 17.898 23.852 1.00 96.19 375 ARG A CA 1
ATOM 2947 C C . ARG A 1 375 ? 4.228 18.020 23.384 1.00 96.19 375 ARG A C 1
ATOM 2949 O O . ARG A 1 375 ? 5.137 17.771 24.163 1.00 96.19 375 ARG A O 1
ATOM 2956 N N . LEU A 1 376 ? 4.461 18.513 22.175 1.00 94.81 376 LEU A N 1
ATOM 2957 C CA . LEU A 1 376 ? 5.807 18.718 21.644 1.00 94.81 376 LEU A CA 1
ATOM 2958 C C . LEU A 1 376 ? 6.442 20.001 22.232 1.00 94.81 376 LEU A C 1
ATOM 2960 O O . LEU A 1 376 ? 5.739 21.008 22.351 1.00 94.81 376 LEU A O 1
ATOM 2964 N N . PRO A 1 377 ? 7.748 20.032 22.572 1.00 90.69 377 PRO A N 1
ATOM 2965 C CA . PRO A 1 377 ? 8.372 21.197 23.210 1.00 90.69 377 PRO A CA 1
ATOM 2966 C C . PRO A 1 377 ? 8.349 22.464 22.349 1.00 90.69 377 PRO A C 1
ATOM 2968 O O . PRO A 1 377 ? 8.317 23.574 22.874 1.00 90.69 377 PRO A O 1
ATOM 2971 N N . ASP A 1 378 ? 8.389 22.304 21.027 1.00 92.62 378 ASP A N 1
ATOM 2972 C CA . ASP A 1 378 ? 8.456 23.395 20.051 1.00 92.62 378 ASP A CA 1
ATOM 2973 C C . ASP A 1 378 ? 7.079 23.774 19.465 1.00 92.62 378 ASP A C 1
ATOM 2975 O O . ASP A 1 378 ? 6.996 24.575 18.520 1.00 92.62 378 ASP A O 1
ATOM 2979 N N . SER A 1 379 ? 6.002 23.184 19.998 1.00 94.88 379 SER A N 1
ATOM 2980 C CA . SER A 1 379 ? 4.634 23.496 19.599 1.00 94.88 379 SER A CA 1
ATOM 2981 C C . SER A 1 379 ? 4.139 24.753 20.324 1.00 94.88 379 SER A C 1
ATOM 2983 O O . SER A 1 379 ? 4.029 24.749 21.551 1.00 94.88 379 SER A O 1
ATOM 2985 N N . PRO A 1 380 ? 3.722 25.812 19.602 1.00 94.00 380 PRO A N 1
ATOM 2986 C CA . PRO A 1 380 ? 3.187 27.022 20.226 1.00 94.00 380 PRO A CA 1
ATOM 2987 C C . PRO A 1 380 ? 1.769 26.849 20.791 1.00 94.00 380 PRO A C 1
ATOM 2989 O O . PRO A 1 380 ? 1.277 27.743 21.475 1.00 94.00 380 PRO A O 1
ATOM 2992 N N . LYS A 1 381 ? 1.093 25.736 20.481 1.00 93.12 381 LYS A N 1
ATOM 2993 C CA . LYS A 1 381 ? -0.270 25.422 20.940 1.00 93.12 381 LYS A CA 1
ATOM 2994 C C . LYS A 1 381 ? -0.315 24.257 21.922 1.00 93.12 381 LYS A C 1
ATOM 2996 O O . LYS A 1 381 ? -1.383 23.701 22.148 1.00 93.12 381 LYS A O 1
ATOM 3001 N N . ASP A 1 382 ? 0.840 23.844 22.440 1.00 93.19 382 ASP A N 1
ATOM 3002 C CA . ASP A 1 382 ? 0.948 22.675 23.316 1.00 93.19 382 ASP A CA 1
ATOM 3003 C C . ASP A 1 382 ? 0.410 21.364 22.706 1.00 93.19 382 ASP A C 1
ATOM 3005 O O . ASP A 1 382 ? 0.073 20.432 23.429 1.00 93.19 382 ASP A O 1
ATOM 3009 N N . ALA A 1 383 ? 0.349 21.277 21.373 1.00 95.12 383 ALA A N 1
ATOM 3010 C CA . ALA A 1 383 ? -0.001 20.073 20.637 1.00 95.12 383 ALA A CA 1
ATOM 3011 C C . ALA A 1 383 ? 1.149 19.054 20.655 1.00 95.12 383 ALA A C 1
ATOM 3013 O O . ALA A 1 383 ? 2.318 19.415 20.504 1.00 95.12 383 ALA A O 1
ATOM 3014 N N . GLY A 1 384 ? 0.812 17.780 20.838 1.00 96.56 384 GLY A N 1
ATOM 3015 C CA . GLY A 1 384 ? 1.731 16.650 20.697 1.00 96.56 384 GLY A CA 1
ATOM 3016 C C . GLY A 1 384 ? 1.762 16.062 19.295 1.00 96.56 384 GLY A C 1
ATOM 3017 O O . GLY A 1 384 ? 1.041 16.512 18.402 1.00 96.56 384 GLY A O 1
ATOM 3018 N N . ILE A 1 385 ? 2.571 15.018 19.129 1.00 96.75 385 ILE A N 1
ATOM 3019 C CA . ILE A 1 385 ? 2.707 14.250 17.883 1.00 96.75 385 ILE A CA 1
ATOM 3020 C C . ILE A 1 385 ? 1.342 13.795 17.360 1.00 96.75 385 ILE A C 1
ATOM 3022 O O . ILE A 1 385 ? 1.031 14.069 16.202 1.00 96.75 385 ILE A O 1
ATOM 3026 N N . ALA A 1 386 ? 0.509 13.186 18.213 1.00 94.12 386 ALA A N 1
ATOM 3027 C CA . ALA A 1 386 ? -0.803 12.675 17.816 1.00 94.12 386 ALA A CA 1
ATOM 3028 C C . ALA A 1 386 ? -1.674 13.773 17.184 1.00 94.12 386 ALA A C 1
ATOM 3030 O O . ALA A 1 386 ? -2.208 13.614 16.090 1.00 94.12 386 ALA A O 1
ATOM 3031 N N . ALA A 1 387 ? -1.754 14.938 17.834 1.00 93.75 387 ALA A N 1
ATOM 3032 C CA . ALA A 1 387 ? -2.555 16.065 17.361 1.00 93.75 387 ALA A CA 1
ATOM 3033 C C . ALA A 1 387 ? -1.969 16.735 16.106 1.00 93.75 387 ALA A C 1
ATOM 3035 O O . ALA A 1 387 ? -2.719 17.122 15.212 1.00 93.75 387 ALA A O 1
ATOM 3036 N N . ILE A 1 388 ? -0.640 16.874 16.024 1.00 95.56 388 ILE A N 1
ATOM 3037 C CA . ILE A 1 388 ? 0.042 17.470 14.864 1.00 95.56 388 ILE A CA 1
ATOM 3038 C C . ILE A 1 388 ? -0.136 16.608 13.615 1.00 95.56 388 ILE A C 1
ATOM 3040 O O . ILE A 1 388 ? -0.241 17.157 12.522 1.00 95.56 388 ILE A O 1
ATOM 3044 N N . LEU A 1 389 ? -0.182 15.286 13.773 1.00 94.31 389 LEU A N 1
ATOM 3045 C CA . LEU A 1 389 ? -0.382 14.322 12.692 1.00 94.31 389 LEU A CA 1
ATOM 3046 C C . LEU A 1 389 ? -1.861 13.956 12.483 1.00 94.31 389 LEU A C 1
ATOM 3048 O O . LEU A 1 389 ? -2.170 12.841 12.067 1.00 94.31 389 LEU A O 1
ATOM 3052 N N . GLY A 1 390 ? -2.777 14.882 12.776 1.00 88.44 390 GLY A N 1
ATOM 3053 C CA . GLY A 1 390 ? -4.194 14.719 12.450 1.00 88.44 390 GLY A CA 1
ATOM 3054 C C . GLY A 1 390 ? -4.911 13.665 13.294 1.00 88.44 390 GLY A C 1
ATOM 3055 O O . GLY A 1 390 ? -5.746 12.946 12.772 1.00 88.44 390 GLY A O 1
ATOM 3056 N N . GLY A 1 391 ? -4.575 13.537 14.580 1.00 87.62 391 GLY A N 1
ATOM 3057 C CA . GLY A 1 391 ? -5.211 12.565 15.478 1.00 87.62 391 GLY A CA 1
ATOM 3058 C C . GLY A 1 391 ? -4.646 11.152 15.352 1.00 87.62 391 GLY A C 1
ATOM 3059 O O . GLY A 1 391 ? -5.399 10.193 15.460 1.00 87.62 391 GLY A O 1
ATOM 3060 N N . ALA A 1 392 ? -3.340 11.037 15.100 1.00 90.81 392 ALA A N 1
ATOM 3061 C CA . ALA A 1 392 ? -2.675 9.748 14.965 1.00 90.81 392 ALA A CA 1
ATOM 3062 C C . ALA A 1 392 ? -2.818 8.885 16.229 1.00 90.81 392 ALA A C 1
ATOM 3064 O O . ALA A 1 392 ? -2.711 9.406 17.344 1.00 90.81 392 ALA A O 1
ATOM 3065 N N . ASP A 1 393 ? -2.993 7.583 16.036 1.00 91.94 393 ASP A N 1
ATOM 3066 C CA . ASP A 1 393 ? -2.972 6.563 17.084 1.00 91.94 393 ASP A CA 1
ATOM 3067 C C . ASP A 1 393 ? -1.734 5.657 16.948 1.00 91.94 393 ASP A C 1
ATOM 3069 O O . ASP A 1 393 ? -0.851 5.875 16.112 1.00 91.94 393 ASP A O 1
ATOM 3073 N N . ASN A 1 394 ? -1.615 4.661 17.822 1.00 93.44 394 ASN A N 1
ATOM 3074 C CA . ASN A 1 394 ? -0.453 3.777 17.837 1.00 93.44 394 ASN A CA 1
ATOM 3075 C C . ASN A 1 394 ? -0.546 2.609 16.841 1.00 93.44 394 ASN A C 1
ATOM 3077 O O . ASN A 1 394 ? 0.411 1.834 16.739 1.00 93.44 394 ASN A O 1
ATOM 3081 N N . ASP A 1 395 ? -1.660 2.438 16.117 1.00 89.88 395 ASP A N 1
ATOM 3082 C CA . ASP A 1 395 ? -1.756 1.538 14.960 1.00 89.88 395 ASP A CA 1
ATOM 3083 C C . ASP A 1 395 ? -1.419 2.221 13.624 1.00 89.88 395 ASP A C 1
ATOM 3085 O O . ASP A 1 395 ? -1.241 1.531 12.614 1.00 89.88 395 ASP A O 1
ATOM 3089 N N . ASP A 1 396 ? -1.187 3.535 13.624 1.00 92.06 396 ASP A N 1
ATOM 3090 C CA . ASP A 1 396 ? -0.735 4.284 12.456 1.00 92.06 396 ASP A CA 1
ATOM 3091 C C . ASP A 1 396 ? 0.738 4.048 12.079 1.00 92.06 396 ASP A C 1
ATOM 3093 O O . ASP A 1 396 ? 1.658 3.991 12.903 1.00 92.06 396 ASP A O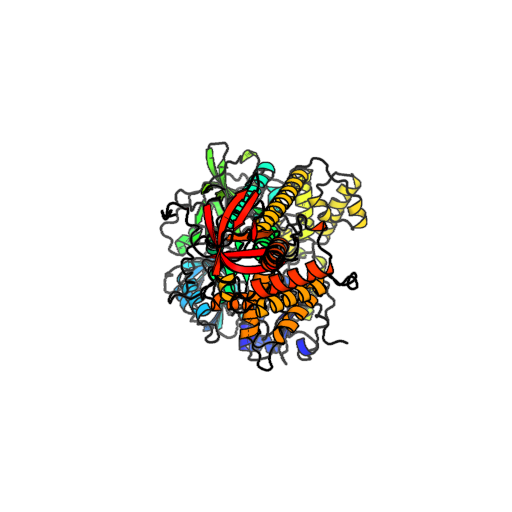 1
ATOM 3097 N N . ALA A 1 397 ? 0.973 3.982 10.768 1.00 93.00 397 ALA A N 1
ATOM 3098 C CA . ALA A 1 397 ? 2.307 3.980 10.185 1.00 93.00 397 ALA A CA 1
ATOM 3099 C C . ALA A 1 397 ? 2.767 5.404 9.844 1.00 93.00 397 ALA A C 1
ATOM 3101 O O . ALA A 1 397 ? 2.024 6.186 9.246 1.00 93.00 397 ALA A O 1
ATOM 3102 N N . LEU A 1 398 ? 4.028 5.704 10.147 1.00 95.75 398 LEU A N 1
ATOM 3103 C CA . LEU A 1 398 ? 4.719 6.913 9.722 1.00 95.75 398 LEU A CA 1
ATOM 3104 C C . LEU A 1 398 ? 5.656 6.606 8.562 1.00 95.75 398 LEU A C 1
ATOM 3106 O O . LEU A 1 398 ? 6.407 5.631 8.587 1.00 95.75 398 LEU A O 1
ATOM 3110 N N . TRP A 1 399 ? 5.636 7.483 7.569 1.00 96.19 399 TRP A N 1
ATOM 3111 C CA . TRP A 1 399 ? 6.703 7.617 6.591 1.00 96.19 399 TRP A CA 1
ATOM 3112 C C . TRP A 1 399 ? 7.835 8.431 7.209 1.00 96.19 399 TRP A C 1
ATOM 3114 O O . TRP A 1 399 ? 7.575 9.462 7.830 1.00 96.19 399 TRP A O 1
ATOM 3124 N N . LEU A 1 400 ? 9.069 7.950 7.073 1.00 97.44 400 LEU A N 1
ATOM 3125 C CA . LEU A 1 400 ? 10.239 8.437 7.799 1.00 97.44 400 LEU A CA 1
ATOM 3126 C C . LEU A 1 400 ? 11.391 8.674 6.829 1.00 97.44 400 LEU A C 1
ATOM 3128 O O . LEU A 1 400 ? 11.961 7.722 6.297 1.00 97.44 400 LEU A O 1
ATOM 3132 N N . HIS A 1 401 ? 11.744 9.939 6.624 1.00 97.31 401 HIS A N 1
ATOM 3133 C CA . HIS A 1 401 ? 12.862 10.358 5.786 1.00 97.31 401 HIS A CA 1
ATOM 3134 C C . HIS A 1 401 ? 13.990 10.928 6.660 1.00 97.31 401 HIS A C 1
ATOM 3136 O O . HIS A 1 401 ? 13.887 12.080 7.099 1.00 97.31 401 HIS A O 1
ATOM 3142 N N . PRO A 1 402 ? 15.045 10.152 6.960 1.00 97.19 402 PRO A N 1
ATOM 3143 C CA . PRO A 1 402 ? 16.247 10.688 7.584 1.00 97.19 402 PRO A CA 1
ATOM 3144 C C . PRO A 1 402 ? 17.002 11.589 6.602 1.00 97.19 402 PRO A C 1
ATOM 3146 O O . PRO A 1 402 ? 17.092 11.288 5.415 1.00 97.19 402 PRO A O 1
ATOM 3149 N N . PHE A 1 403 ? 17.550 12.699 7.089 1.00 97.62 403 PHE A N 1
ATOM 3150 C CA . PHE A 1 403 ? 18.348 13.627 6.292 1.00 97.62 403 PHE A CA 1
ATOM 3151 C C . PHE A 1 403 ? 19.326 14.423 7.164 1.00 97.62 403 PHE A C 1
ATOM 3153 O O . PHE A 1 403 ? 19.142 14.565 8.376 1.00 97.62 403 PHE A O 1
ATOM 3160 N N . THR A 1 404 ? 20.376 14.948 6.540 1.00 98.00 404 THR A N 1
ATOM 3161 C CA . THR A 1 404 ? 21.245 15.967 7.140 1.00 98.00 404 THR A CA 1
ATOM 3162 C C . THR A 1 404 ? 20.717 17.336 6.732 1.00 98.00 404 THR A C 1
ATOM 3164 O O . THR A 1 404 ? 20.659 17.640 5.539 1.00 98.00 404 THR A O 1
ATOM 3167 N N . ASP A 1 405 ? 20.302 18.141 7.704 1.00 98.00 405 ASP A N 1
ATOM 3168 C CA . ASP A 1 405 ? 19.686 19.446 7.467 1.00 98.00 405 ASP A CA 1
ATOM 3169 C C . ASP A 1 405 ? 20.733 20.536 7.152 1.00 98.00 405 ASP A C 1
ATOM 3171 O O . ASP A 1 405 ? 21.942 20.337 7.288 1.00 98.00 405 ASP A O 1
ATOM 3175 N N . HIS A 1 406 ? 20.276 21.718 6.741 1.00 96.00 406 HIS A N 1
ATOM 3176 C CA . HIS A 1 406 ? 21.104 22.876 6.386 1.00 96.00 406 HIS A CA 1
ATOM 3177 C C . HIS A 1 406 ? 22.030 23.375 7.514 1.00 96.00 406 HIS A C 1
ATOM 3179 O O . HIS A 1 406 ? 22.986 24.103 7.243 1.00 96.00 406 HIS A O 1
ATOM 3185 N N . ASP A 1 407 ? 21.734 23.029 8.768 1.00 96.50 407 ASP A N 1
ATOM 3186 C CA . ASP A 1 407 ? 22.539 23.322 9.959 1.00 96.50 407 ASP A CA 1
ATOM 3187 C C . ASP A 1 407 ? 23.566 22.215 10.280 1.00 96.50 407 ASP A C 1
ATOM 3189 O O . ASP A 1 407 ? 24.371 22.367 11.199 1.00 96.50 407 ASP A O 1
ATOM 3193 N N . GLY A 1 408 ? 23.581 21.134 9.495 1.00 96.88 408 GLY A N 1
ATOM 3194 C CA . GLY A 1 408 ? 24.444 19.969 9.674 1.00 96.88 408 GLY A CA 1
ATOM 3195 C C . GLY A 1 408 ? 23.911 18.941 10.674 1.00 96.88 408 GLY A C 1
ATOM 3196 O O . GLY A 1 408 ? 24.553 17.907 10.863 1.00 96.88 408 GLY A O 1
ATOM 3197 N N . GLU A 1 409 ? 22.764 19.184 11.314 1.00 97.38 409 GLU A N 1
ATOM 3198 C CA . GLU A 1 409 ? 22.162 18.215 12.227 1.00 97.38 409 GLU A CA 1
ATOM 3199 C C . GLU A 1 409 ? 21.445 17.096 11.463 1.00 97.38 409 GLU A C 1
ATOM 3201 O O . GLU A 1 409 ? 20.806 17.314 10.430 1.00 97.38 409 GLU A O 1
ATOM 3206 N N . ARG A 1 410 ? 21.506 15.877 12.009 1.00 97.88 410 ARG A N 1
ATOM 3207 C CA . ARG A 1 410 ? 20.696 14.754 11.530 1.00 97.88 410 ARG A CA 1
ATOM 3208 C C . ARG A 1 410 ? 19.272 14.900 12.046 1.00 97.88 410 ARG A C 1
ATOM 3210 O O . ARG A 1 410 ? 19.056 15.070 13.247 1.00 97.88 410 ARG A O 1
ATOM 3217 N N . LYS A 1 411 ? 18.302 14.811 11.142 1.00 98.19 411 LYS A N 1
ATOM 3218 C CA . LYS A 1 411 ? 16.870 14.906 11.442 1.00 98.19 411 LYS A CA 1
ATOM 3219 C C . LYS A 1 411 ? 16.115 13.807 10.706 1.00 98.19 411 LYS A C 1
ATOM 3221 O O . LYS A 1 411 ? 16.575 13.287 9.696 1.00 98.19 411 LYS A O 1
ATOM 3226 N N . VAL A 1 412 ? 14.944 13.468 11.221 1.00 98.31 412 VAL A N 1
ATOM 3227 C CA . VAL A 1 412 ? 13.967 12.581 10.598 1.00 98.31 412 VAL A CA 1
ATOM 3228 C C . VAL A 1 412 ? 12.712 13.401 10.346 1.00 98.31 412 VAL A C 1
ATOM 3230 O O . VAL A 1 412 ? 12.087 13.906 11.284 1.00 98.31 412 VAL A O 1
ATOM 3233 N N . LEU A 1 413 ? 12.357 13.548 9.072 1.00 98.38 413 LEU A N 1
ATOM 3234 C CA . LEU A 1 413 ? 11.056 14.056 8.659 1.00 98.38 413 LEU A CA 1
ATOM 3235 C C . LEU A 1 413 ? 10.048 12.908 8.743 1.00 98.38 413 LEU A C 1
ATOM 3237 O O . LEU A 1 413 ? 10.228 11.890 8.076 1.00 98.38 413 LEU A O 1
ATOM 3241 N N . ALA A 1 414 ? 9.002 13.076 9.552 1.00 97.94 414 ALA A N 1
ATOM 3242 C CA . ALA A 1 414 ? 7.972 12.060 9.767 1.00 97.94 414 ALA A CA 1
ATOM 3243 C C . ALA A 1 414 ? 6.571 12.578 9.414 1.00 97.94 414 ALA A C 1
ATOM 3245 O O . ALA A 1 414 ? 6.217 13.693 9.800 1.00 97.94 414 ALA A O 1
ATOM 3246 N N . TRP A 1 415 ? 5.764 11.790 8.700 1.00 96.62 415 TRP A N 1
ATOM 3247 C CA . TRP A 1 415 ? 4.375 12.141 8.360 1.00 96.62 415 TRP A CA 1
ATOM 3248 C C . TRP A 1 415 ? 3.501 10.898 8.115 1.00 96.62 415 TRP A C 1
ATOM 3250 O O . TRP A 1 415 ? 4.008 9.796 7.913 1.00 96.62 415 TRP A O 1
ATOM 3260 N N . ARG A 1 416 ? 2.174 11.076 8.119 1.00 92.19 416 ARG A N 1
ATOM 3261 C CA . ARG A 1 416 ? 1.183 10.043 7.753 1.00 92.19 416 ARG A CA 1
ATOM 3262 C C . ARG A 1 416 ? 0.777 10.169 6.286 1.00 92.19 416 ARG A C 1
ATOM 3264 O O . ARG A 1 416 ? 0.968 11.211 5.675 1.00 92.19 416 ARG A O 1
ATOM 3271 N N . SER A 1 417 ? 0.197 9.123 5.707 1.00 84.88 417 SER A N 1
ATOM 3272 C CA . SER A 1 417 ? -0.453 9.215 4.394 1.00 84.88 417 SER A CA 1
ATOM 3273 C C . SER A 1 417 ? -1.853 8.596 4.474 1.00 84.88 417 SER A C 1
ATOM 3275 O O . SER A 1 417 ? -1.954 7.445 4.903 1.00 84.88 417 SER A O 1
ATOM 3277 N N . PRO A 1 418 ? -2.918 9.315 4.066 1.00 83.19 418 PRO A N 1
ATOM 3278 C CA . PRO A 1 418 ? -2.902 10.688 3.546 1.00 83.19 418 PRO A CA 1
ATOM 3279 C C . PRO A 1 418 ? -2.532 11.728 4.623 1.00 83.19 418 PRO A C 1
ATOM 3281 O O . PRO A 1 418 ? -2.711 11.480 5.809 1.00 83.19 418 PRO A O 1
ATOM 3284 N N . ASN A 1 419 ? -2.038 12.896 4.200 1.00 88.25 419 ASN A N 1
ATOM 3285 C CA . ASN A 1 419 ? -1.789 14.055 5.068 1.00 88.25 419 ASN A CA 1
ATOM 3286 C C . ASN A 1 419 ? -2.353 15.355 4.482 1.00 88.25 419 ASN A C 1
ATOM 3288 O O . ASN A 1 419 ? -2.529 15.485 3.270 1.00 88.25 419 ASN A O 1
ATOM 3292 N N . GLN A 1 420 ? -2.585 16.363 5.313 1.00 90.38 420 GLN A N 1
ATOM 3293 C CA . GLN A 1 420 ? -2.813 17.741 4.870 1.00 90.38 420 GLN A CA 1
ATOM 3294 C C . GLN A 1 420 ? -1.510 18.569 4.914 1.00 90.38 420 GLN A C 1
ATOM 3296 O O . GLN A 1 420 ? -0.565 18.216 5.626 1.00 90.38 420 GLN A O 1
ATOM 3301 N N . PRO A 1 421 ? -1.418 19.694 4.177 1.00 91.81 421 PRO A N 1
ATOM 3302 C CA . PRO A 1 421 ? -0.298 20.622 4.309 1.00 91.81 421 PRO A CA 1
ATOM 3303 C C . PRO A 1 421 ? -0.012 20.997 5.773 1.00 91.81 421 PRO A C 1
ATOM 3305 O O . PRO A 1 421 ? -0.876 21.536 6.460 1.00 91.81 421 PRO A O 1
ATOM 3308 N N . GLY A 1 422 ? 1.216 20.738 6.227 1.00 92.94 422 GLY A N 1
ATOM 3309 C CA . GLY A 1 422 ? 1.663 21.023 7.594 1.00 92.94 422 GLY A CA 1
ATOM 3310 C C . GLY A 1 422 ? 1.596 19.839 8.567 1.00 92.94 422 GLY A C 1
ATOM 3311 O O . GLY A 1 422 ? 2.169 19.944 9.649 1.00 92.94 422 GLY A O 1
ATOM 3312 N N . GLU A 1 423 ? 0.969 18.714 8.211 1.00 94.94 423 GLU A N 1
ATOM 3313 C CA . GLU A 1 423 ? 1.003 17.474 9.009 1.00 94.94 423 GLU A CA 1
ATOM 3314 C C . GLU A 1 423 ? 2.330 16.734 8.806 1.00 94.94 423 GLU A C 1
ATOM 3316 O O . GLU A 1 423 ? 2.436 15.786 8.024 1.00 94.94 423 GLU A O 1
ATOM 3321 N N . TYR A 1 424 ? 3.366 17.210 9.490 1.00 96.81 424 TYR A N 1
ATOM 3322 C CA . TYR A 1 424 ? 4.676 16.573 9.551 1.00 96.81 424 TYR A CA 1
ATOM 3323 C C . TYR A 1 424 ? 5.375 16.891 10.878 1.00 96.81 424 TYR A C 1
ATOM 3325 O O . TYR A 1 424 ? 5.022 17.842 11.581 1.00 96.81 424 TYR A O 1
ATOM 3333 N N . LEU A 1 425 ? 6.414 16.123 11.192 1.00 97.56 425 LEU A N 1
ATOM 3334 C CA . LEU A 1 425 ? 7.299 16.320 12.335 1.00 97.56 425 LEU A CA 1
ATOM 3335 C C . LEU A 1 425 ? 8.755 16.356 11.888 1.00 97.56 425 LEU A C 1
ATOM 3337 O O . LEU A 1 425 ? 9.126 15.724 10.902 1.00 97.56 425 LEU A O 1
ATOM 3341 N N . LEU A 1 426 ? 9.575 17.060 12.662 1.00 97.81 426 LEU A N 1
ATOM 3342 C CA . LEU A 1 426 ? 11.028 17.009 12.577 1.00 97.81 426 LEU A CA 1
ATOM 3343 C C . LEU A 1 426 ? 11.545 16.575 13.942 1.00 97.81 426 LEU A C 1
ATOM 3345 O O . LEU A 1 426 ? 11.417 17.320 14.913 1.00 97.81 426 LEU A O 1
ATOM 3349 N N . LEU A 1 427 ? 12.093 15.368 14.009 1.00 98.06 427 LEU A N 1
ATOM 3350 C CA . LEU A 1 427 ? 12.662 14.791 15.226 1.00 98.06 427 LEU A CA 1
ATOM 3351 C C . LEU A 1 427 ? 14.128 14.451 14.974 1.00 98.06 427 LEU A C 1
ATOM 3353 O O . LEU A 1 427 ? 14.517 14.184 13.839 1.00 98.06 427 LEU A O 1
ATOM 3357 N N . ARG A 1 428 ? 14.959 14.466 16.013 1.00 97.88 428 ARG A N 1
ATOM 3358 C CA . ARG A 1 428 ? 16.344 13.986 15.893 1.00 97.88 428 ARG A CA 1
ATOM 3359 C C . ARG A 1 428 ? 16.378 12.471 16.108 1.00 97.88 428 ARG A C 1
ATOM 3361 O O . ARG A 1 428 ? 15.713 12.008 17.031 1.00 97.88 428 ARG A O 1
ATOM 3368 N N . PRO A 1 429 ? 17.106 11.693 15.293 1.00 97.81 429 PRO A N 1
ATOM 3369 C CA . PRO A 1 429 ? 17.297 10.282 15.595 1.00 97.81 429 PRO A CA 1
ATOM 3370 C C . PRO A 1 429 ? 18.106 10.141 16.892 1.00 97.81 429 PRO A C 1
ATOM 3372 O O . PRO A 1 429 ? 18.994 10.958 17.154 1.00 97.81 429 PRO A O 1
ATOM 3375 N N . THR A 1 430 ? 17.802 9.128 17.698 1.00 97.44 430 THR A N 1
ATOM 3376 C CA . THR A 1 430 ? 18.680 8.710 18.802 1.00 97.44 430 THR A CA 1
ATOM 3377 C C . THR A 1 430 ? 19.948 8.047 18.253 1.00 97.44 430 THR A C 1
ATOM 3379 O O . THR A 1 430 ? 19.958 7.573 17.116 1.00 97.44 430 THR A O 1
ATOM 3382 N N . ASP A 1 431 ? 21.006 7.964 19.066 1.00 94.31 431 ASP A N 1
ATOM 3383 C CA . ASP A 1 431 ? 22.264 7.304 18.675 1.00 94.31 431 ASP A CA 1
ATOM 3384 C C . ASP A 1 431 ? 22.079 5.803 18.362 1.00 94.31 431 ASP A C 1
ATOM 3386 O O . ASP A 1 431 ? 22.803 5.257 17.535 1.00 94.31 431 ASP A O 1
ATOM 3390 N N . ASP A 1 432 ? 21.079 5.164 18.980 1.00 93.00 432 ASP A N 1
ATOM 3391 C CA . ASP A 1 432 ? 20.733 3.745 18.804 1.00 93.00 432 ASP A CA 1
ATOM 3392 C C . ASP A 1 432 ? 19.666 3.503 17.714 1.00 93.00 432 ASP A C 1
ATOM 3394 O O . ASP A 1 432 ? 19.054 2.434 17.664 1.00 93.00 432 ASP A O 1
ATOM 3398 N N . SER A 1 433 ? 19.371 4.499 16.873 1.00 95.56 433 SER A N 1
ATOM 3399 C CA . SER A 1 433 ? 18.444 4.323 15.748 1.00 95.56 433 SER A CA 1
ATOM 3400 C C . SER A 1 433 ? 19.063 3.473 14.641 1.00 95.56 433 SER A C 1
ATOM 3402 O O . SER A 1 433 ? 20.199 3.711 14.236 1.00 95.56 433 SER A O 1
ATOM 3404 N N . ASP A 1 434 ? 18.281 2.545 14.091 1.00 94.19 434 ASP A N 1
ATOM 3405 C CA . ASP A 1 434 ? 18.630 1.861 12.849 1.00 94.19 434 ASP A CA 1
ATOM 3406 C C . ASP A 1 434 ? 18.716 2.864 11.684 1.00 94.19 434 ASP A C 1
ATOM 3408 O O . ASP A 1 434 ? 17.863 3.747 11.526 1.00 94.19 434 ASP A O 1
ATOM 3412 N N . ASP A 1 435 ? 19.720 2.688 10.823 1.00 91.19 435 ASP A N 1
ATOM 3413 C CA . ASP A 1 435 ? 19.856 3.462 9.592 1.00 91.19 435 ASP A CA 1
ATOM 3414 C C . ASP A 1 435 ? 18.865 2.966 8.524 1.00 91.19 435 ASP A C 1
ATOM 3416 O O . ASP A 1 435 ? 18.782 1.776 8.213 1.00 91.19 435 ASP A O 1
ATOM 3420 N N . LEU A 1 436 ? 18.143 3.898 7.898 1.00 90.19 436 LEU A N 1
ATOM 3421 C CA . LEU A 1 436 ? 17.298 3.622 6.732 1.00 90.19 436 LEU A CA 1
ATOM 3422 C C . LEU A 1 436 ? 18.097 3.889 5.447 1.00 90.19 436 LEU A C 1
ATOM 3424 O O . LEU A 1 436 ? 17.871 4.886 4.758 1.00 90.19 436 LEU A O 1
ATOM 3428 N N . CYS A 1 437 ? 19.078 3.025 5.171 1.00 85.62 437 CYS A N 1
ATOM 3429 C CA . CYS A 1 437 ? 20.005 3.176 4.048 1.00 85.62 437 CYS A CA 1
ATOM 3430 C C . CYS A 1 437 ? 19.305 3.119 2.682 1.00 85.62 437 CYS A C 1
ATOM 3432 O O . CYS A 1 437 ? 18.466 2.259 2.418 1.00 85.62 437 CYS A O 1
ATOM 3434 N N . TRP A 1 438 ? 19.738 3.988 1.773 1.00 86.44 438 TRP A N 1
ATOM 3435 C CA . TRP A 1 438 ? 19.419 3.954 0.351 1.00 86.44 438 TRP A CA 1
ATOM 3436 C C . TRP A 1 438 ? 20.631 3.487 -0.452 1.00 86.44 438 TRP A C 1
ATOM 3438 O O . TRP A 1 438 ? 21.703 4.082 -0.353 1.00 86.44 438 TRP A O 1
ATOM 3448 N N . SER A 1 439 ? 20.465 2.454 -1.275 1.00 82.44 439 SER A N 1
ATOM 3449 C CA . SER A 1 439 ? 21.528 1.975 -2.162 1.00 82.44 439 SER A CA 1
ATOM 3450 C C . SER A 1 439 ? 21.546 2.764 -3.472 1.00 82.44 439 SER A C 1
ATOM 3452 O O . SER A 1 439 ? 20.562 2.781 -4.214 1.00 82.44 439 SER A O 1
ATOM 3454 N N . ALA A 1 440 ? 22.684 3.376 -3.786 1.00 78.81 440 ALA A N 1
ATOM 3455 C CA . ALA A 1 440 ? 22.936 4.064 -5.046 1.00 78.81 440 ALA A CA 1
ATOM 3456 C C . ALA A 1 440 ? 23.807 3.208 -5.998 1.00 78.81 440 ALA A C 1
ATOM 3458 O O . ALA A 1 440 ? 24.497 2.277 -5.557 1.00 78.81 440 ALA A O 1
ATOM 3459 N N . PRO A 1 441 ? 23.796 3.498 -7.317 1.00 73.88 441 PRO A N 1
ATOM 3460 C CA . PRO A 1 441 ? 24.680 2.844 -8.282 1.00 73.88 441 PRO A CA 1
ATOM 3461 C C . PRO A 1 441 ? 26.153 2.905 -7.855 1.00 73.88 441 PRO A C 1
ATOM 3463 O O . PRO A 1 441 ? 26.609 3.891 -7.280 1.00 73.88 441 PRO A O 1
ATOM 3466 N N . GLY A 1 442 ? 26.910 1.840 -8.127 1.00 72.69 442 GLY A N 1
ATOM 3467 C CA . GLY A 1 442 ? 28.310 1.722 -7.694 1.00 72.69 442 GLY A CA 1
ATOM 3468 C C . GLY A 1 442 ? 28.520 1.220 -6.257 1.00 72.69 442 GLY A C 1
ATOM 3469 O O . GLY A 1 442 ? 29.670 1.077 -5.843 1.00 72.69 442 GLY A O 1
ATOM 3470 N N . GLY A 1 443 ? 27.446 0.896 -5.526 1.00 74.38 443 GLY A N 1
ATOM 3471 C CA . GLY A 1 443 ? 27.515 0.298 -4.184 1.00 74.38 443 GLY A CA 1
ATOM 3472 C C . GLY A 1 443 ? 27.652 1.309 -3.044 1.00 74.38 443 GLY A C 1
ATOM 3473 O O . GLY A 1 443 ? 28.022 0.928 -1.937 1.00 74.38 443 GLY A O 1
ATOM 3474 N N . GLU A 1 444 ? 27.382 2.587 -3.308 1.00 81.94 444 GLU A N 1
ATOM 3475 C CA . GLU A 1 444 ? 27.300 3.621 -2.277 1.00 81.94 444 GLU A CA 1
ATOM 3476 C C . GLU A 1 444 ? 25.996 3.466 -1.476 1.00 81.94 444 GLU A C 1
ATOM 3478 O O . GLU A 1 444 ? 24.924 3.274 -2.052 1.00 81.94 444 GLU A O 1
ATOM 3483 N N . GLU A 1 445 ? 26.082 3.561 -0.148 1.00 85.81 445 GLU A N 1
ATOM 3484 C CA . GLU A 1 445 ? 24.919 3.587 0.743 1.00 85.81 445 GLU A CA 1
ATOM 3485 C C . GLU A 1 445 ? 24.748 4.978 1.354 1.00 85.81 445 GLU A C 1
ATOM 3487 O O . GLU A 1 445 ? 25.688 5.565 1.894 1.00 85.81 445 GLU A O 1
ATOM 3492 N N . ILE A 1 446 ? 23.527 5.503 1.272 1.00 86.06 446 ILE A N 1
ATOM 3493 C CA . ILE A 1 446 ? 23.159 6.835 1.746 1.00 86.06 446 ILE A CA 1
ATOM 3494 C C . ILE A 1 446 ? 22.108 6.690 2.851 1.00 86.06 446 ILE A C 1
ATOM 3496 O O . ILE A 1 446 ? 20.949 6.413 2.561 1.00 86.06 446 ILE A O 1
ATOM 3500 N N . SER A 1 447 ? 22.483 6.923 4.112 1.00 85.44 447 SER A N 1
ATOM 3501 C CA . SER A 1 447 ? 21.531 6.901 5.244 1.00 85.44 447 SER A CA 1
ATOM 3502 C C . SER A 1 447 ? 20.904 8.272 5.533 1.00 85.44 447 SER A C 1
ATOM 3504 O O . SER A 1 447 ? 19.744 8.355 5.915 1.00 85.44 447 SER A O 1
ATOM 3506 N N . PHE A 1 448 ? 21.656 9.364 5.346 1.00 93.88 448 PHE A N 1
ATOM 3507 C CA . PHE A 1 448 ? 21.217 10.737 5.645 1.00 93.88 448 PHE A CA 1
ATOM 3508 C C . PHE A 1 448 ? 21.500 11.669 4.456 1.00 93.88 448 PHE A C 1
ATOM 3510 O O . PHE A 1 448 ? 22.461 12.447 4.514 1.00 93.88 448 PHE A O 1
ATOM 3517 N N . PRO A 1 449 ? 20.702 11.606 3.369 1.00 94.62 449 PRO A N 1
ATOM 3518 C CA . PRO A 1 449 ? 20.826 12.547 2.255 1.00 94.62 449 PRO A CA 1
ATOM 3519 C C . PRO A 1 449 ? 20.728 14.002 2.738 1.00 94.62 449 PRO A C 1
ATOM 3521 O O . PRO A 1 449 ? 20.166 14.283 3.794 1.00 94.62 449 PRO A O 1
ATOM 3524 N N . SER A 1 450 ? 21.273 14.951 1.979 1.00 95.12 450 SER A N 1
ATOM 3525 C CA . SER A 1 450 ? 21.115 16.373 2.303 1.00 95.12 450 SER A CA 1
ATOM 3526 C C . SER A 1 450 ? 19.666 16.830 2.109 1.00 95.12 450 SER A C 1
ATOM 3528 O O . SER A 1 450 ? 19.029 16.476 1.115 1.00 95.12 450 SER A O 1
ATOM 3530 N N . GLY A 1 451 ? 19.176 17.666 3.023 1.00 95.62 451 GLY A N 1
ATOM 3531 C CA . GLY A 1 451 ? 17.878 18.334 2.930 1.00 95.62 451 GLY A CA 1
ATOM 3532 C C . GLY A 1 451 ? 17.905 19.714 3.588 1.00 95.62 451 GLY A C 1
ATOM 3533 O O . GLY A 1 451 ? 18.863 20.071 4.271 1.00 95.62 451 GLY A O 1
ATOM 3534 N N . ASP A 1 452 ? 16.854 20.507 3.377 1.00 97.44 452 ASP A N 1
ATOM 3535 C CA . ASP A 1 452 ? 16.709 21.832 3.990 1.00 97.44 452 ASP A CA 1
ATOM 3536 C C . ASP A 1 452 ? 15.311 21.983 4.589 1.00 97.44 452 ASP A C 1
ATOM 3538 O O . ASP A 1 452 ? 14.332 22.266 3.896 1.00 97.44 452 ASP A O 1
ATOM 3542 N N . SER A 1 453 ? 15.209 21.806 5.903 1.00 96.94 453 SER A N 1
ATOM 3543 C CA . SER A 1 453 ? 13.941 21.874 6.631 1.00 96.94 453 SER A CA 1
ATOM 3544 C C . SER A 1 453 ? 13.252 23.238 6.539 1.00 96.94 453 SER A C 1
ATOM 3546 O O . SER A 1 453 ? 12.040 23.317 6.738 1.00 96.94 453 SER A O 1
ATOM 3548 N N . ARG A 1 454 ? 13.966 24.314 6.176 1.00 96.56 454 ARG A N 1
ATOM 3549 C CA . ARG A 1 454 ? 13.376 25.652 5.970 1.00 96.56 454 ARG A CA 1
ATOM 3550 C C . ARG A 1 454 ? 12.480 25.711 4.735 1.00 96.56 454 ARG A C 1
ATOM 3552 O O . ARG A 1 454 ? 11.696 26.649 4.605 1.00 96.56 454 ARG A O 1
ATOM 3559 N N . LEU A 1 455 ? 12.600 24.732 3.836 1.00 96.62 455 LEU A N 1
ATOM 3560 C CA . LEU A 1 455 ? 11.740 24.570 2.666 1.00 96.62 455 LEU A CA 1
ATOM 3561 C C . LEU A 1 455 ? 10.390 23.926 3.007 1.00 96.62 455 LEU A C 1
ATOM 3563 O O . LEU A 1 455 ? 9.479 23.954 2.181 1.00 96.62 455 LEU A O 1
ATOM 3567 N N . LEU A 1 456 ? 10.221 23.372 4.210 1.00 95.94 456 LEU A N 1
ATOM 3568 C CA . LEU A 1 456 ? 8.925 22.873 4.657 1.00 95.94 456 LEU A CA 1
ATOM 3569 C C . LEU A 1 456 ? 7.981 24.046 4.956 1.00 95.94 456 LEU A C 1
ATOM 3571 O O . LEU A 1 456 ? 8.360 25.059 5.544 1.00 95.94 456 LEU A O 1
ATOM 3575 N N . GLY A 1 457 ? 6.712 23.896 4.569 1.00 92.56 457 GLY A N 1
ATOM 3576 C CA . GLY A 1 457 ? 5.672 24.856 4.944 1.00 92.56 457 GLY A CA 1
ATOM 3577 C C . GLY A 1 457 ? 5.442 24.893 6.463 1.00 92.56 457 GLY A C 1
ATOM 3578 O O . GLY A 1 457 ? 5.915 24.011 7.181 1.00 92.56 457 GLY A O 1
ATOM 3579 N N . PRO A 1 458 ? 4.686 25.871 6.991 1.00 94.19 458 PRO A N 1
ATOM 3580 C CA . PRO A 1 458 ? 4.366 25.902 8.415 1.00 94.19 458 PRO A CA 1
ATOM 3581 C C . PRO A 1 458 ? 3.667 24.611 8.865 1.00 94.19 458 PRO A C 1
ATOM 3583 O O . PRO A 1 458 ? 2.756 24.127 8.192 1.00 94.19 458 PRO A O 1
ATOM 3586 N N . ARG A 1 459 ? 4.094 24.069 10.011 1.00 95.12 459 ARG A N 1
ATOM 3587 C CA . ARG A 1 459 ? 3.497 22.881 10.637 1.00 95.12 459 ARG A CA 1
ATOM 3588 C C . ARG A 1 459 ? 2.055 23.155 11.090 1.00 95.12 459 ARG A C 1
ATOM 3590 O O . ARG A 1 459 ? 1.710 24.300 11.386 1.00 95.12 459 ARG A O 1
ATOM 3597 N N . ALA A 1 460 ? 1.213 22.125 11.138 1.00 93.38 460 ALA A N 1
ATOM 3598 C CA . ALA A 1 460 ? -0.232 22.232 11.369 1.00 93.38 460 ALA A CA 1
ATOM 3599 C C . ALA A 1 460 ? -0.597 22.960 12.678 1.00 93.38 460 ALA A C 1
ATOM 3601 O O . ALA A 1 460 ? -1.509 23.787 12.714 1.00 93.38 460 ALA A O 1
ATOM 3602 N N . ASP A 1 461 ? 0.172 22.749 13.743 1.00 94.56 461 ASP A N 1
ATOM 3603 C CA . ASP A 1 461 ? 0.039 23.456 15.022 1.00 94.56 461 ASP A CA 1
ATOM 3604 C C . ASP A 1 461 ? 0.360 24.958 14.935 1.00 94.56 461 ASP A C 1
ATOM 3606 O O . ASP A 1 461 ? -0.059 25.724 15.800 1.00 94.56 461 ASP A O 1
ATOM 3610 N N . ARG A 1 462 ? 1.030 25.423 13.879 1.00 94.75 462 ARG A N 1
ATOM 3611 C CA . ARG A 1 462 ? 1.302 26.848 13.614 1.00 94.75 462 ARG A CA 1
ATOM 3612 C C . ARG A 1 462 ? 0.303 27.480 12.644 1.00 94.75 462 ARG A C 1
ATOM 3614 O O . ARG A 1 462 ? 0.282 28.701 12.507 1.00 94.75 462 ARG A O 1
ATOM 3621 N N . LEU A 1 463 ? -0.539 26.677 11.996 1.00 90.25 463 LEU A N 1
ATOM 3622 C CA . LEU A 1 463 ? -1.594 27.150 11.101 1.00 90.25 463 LEU A CA 1
ATOM 3623 C C . LEU A 1 463 ? -2.862 27.498 11.892 1.00 90.25 463 LEU A C 1
ATOM 3625 O O . LEU A 1 463 ? -3.179 26.863 12.894 1.00 90.25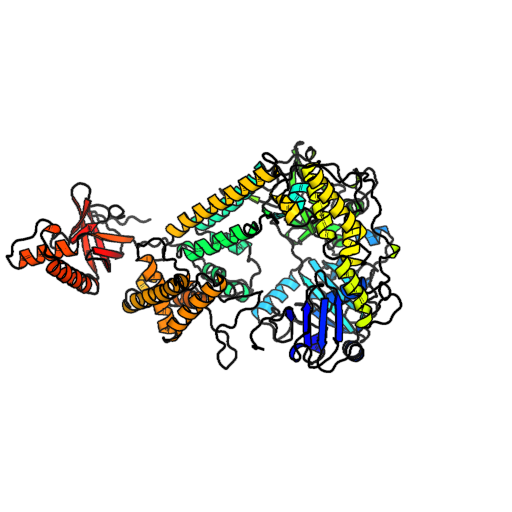 463 LEU A O 1
ATOM 3629 N N . MET A 1 464 ? -3.623 28.494 11.442 1.00 85.19 464 MET A N 1
ATOM 3630 C CA . MET A 1 464 ? -4.958 28.805 11.977 1.00 85.19 464 MET A CA 1
ATOM 3631 C C . MET A 1 464 ? -5.963 28.938 10.826 1.00 85.19 464 MET A C 1
ATOM 3633 O O . MET A 1 464 ? -6.330 30.059 10.476 1.00 85.19 464 MET A O 1
ATOM 3637 N N . PRO A 1 465 ? -6.360 27.823 10.185 1.00 87.62 465 PRO A N 1
ATOM 3638 C CA . PRO A 1 465 ? -7.336 27.874 9.102 1.00 87.62 465 PRO A CA 1
ATOM 3639 C C . PRO A 1 465 ? -8.710 28.317 9.628 1.00 87.62 465 PRO A C 1
ATOM 3641 O O . PRO A 1 465 ? -9.138 27.865 10.691 1.00 87.62 465 PRO A O 1
ATOM 3644 N N . ASP A 1 466 ? -9.411 29.169 8.874 1.00 92.75 466 ASP A N 1
ATOM 3645 C CA . ASP A 1 466 ? -10.807 29.545 9.144 1.00 92.75 466 ASP A CA 1
ATOM 3646 C C . ASP A 1 466 ? -11.738 28.451 8.607 1.00 92.75 466 ASP A C 1
ATOM 3648 O O . ASP A 1 466 ? -12.295 28.557 7.511 1.00 92.75 466 ASP A O 1
ATOM 3652 N N . TYR A 1 467 ? -11.828 27.339 9.341 1.00 94.12 467 TYR A N 1
ATOM 3653 C CA . TYR A 1 467 ? -12.693 26.226 8.960 1.00 94.12 467 TYR A CA 1
ATOM 3654 C C . TYR A 1 467 ? -14.166 26.646 8.973 1.00 94.12 467 TYR A C 1
ATOM 3656 O O . TYR A 1 467 ? -14.651 27.252 9.926 1.00 94.12 467 TYR A O 1
ATOM 3664 N N . LEU A 1 468 ? -14.896 26.273 7.922 1.00 95.12 468 LEU A N 1
ATOM 3665 C CA . LEU A 1 468 ? -16.319 26.583 7.774 1.00 95.12 468 LEU A CA 1
ATOM 3666 C C . LEU A 1 468 ? -17.226 25.739 8.684 1.00 95.12 468 LEU A C 1
ATOM 3668 O O . LEU A 1 468 ? -18.380 26.112 8.873 1.00 95.12 468 LEU A O 1
ATOM 3672 N N . GLY A 1 469 ? -16.727 24.618 9.215 1.00 92.94 469 GLY A N 1
ATOM 3673 C CA . GLY A 1 469 ? -17.496 23.704 10.061 1.00 92.94 469 GLY A CA 1
ATOM 3674 C C . GLY A 1 469 ? -18.618 22.988 9.305 1.00 92.94 469 GLY A C 1
ATOM 3675 O O . GLY A 1 469 ? -19.706 22.836 9.842 1.00 92.94 469 GLY A O 1
ATOM 3676 N N . LEU A 1 470 ? -18.380 22.583 8.050 1.00 93.81 470 LEU A N 1
ATOM 3677 C CA . LEU A 1 470 ? -19.405 21.963 7.185 1.00 93.81 470 LEU A CA 1
ATOM 3678 C C . LEU A 1 470 ? -19.652 20.470 7.457 1.00 93.81 470 LEU A C 1
ATOM 3680 O O . LEU A 1 470 ? -20.375 19.827 6.703 1.00 93.81 470 LEU A O 1
ATOM 3684 N N . VAL A 1 471 ? -19.017 19.905 8.482 1.00 90.81 471 VAL A N 1
ATOM 3685 C CA . VAL A 1 471 ? -19.331 18.563 8.978 1.00 90.81 471 VAL A CA 1
ATOM 3686 C C . VAL A 1 471 ? -20.288 18.745 10.145 1.00 90.81 471 VAL A C 1
ATOM 3688 O O . VAL A 1 471 ? -19.903 19.332 11.153 1.00 90.81 471 VAL A O 1
ATOM 3691 N N . ASP A 1 472 ? -21.523 18.267 9.997 1.00 83.00 472 ASP A N 1
ATOM 3692 C CA . ASP A 1 472 ? -22.529 18.344 11.055 1.00 83.00 472 ASP A CA 1
ATOM 3693 C C . ASP A 1 472 ? -22.356 17.174 12.046 1.00 83.00 472 ASP A C 1
ATOM 3695 O O . ASP A 1 472 ? -22.701 16.033 11.704 1.00 83.00 472 ASP A O 1
ATOM 3699 N N . PRO A 1 473 ? -21.838 17.414 13.268 1.00 78.31 473 PRO A N 1
ATOM 3700 C CA . PRO A 1 473 ? -21.648 16.362 14.260 1.00 78.31 473 PRO A CA 1
ATOM 3701 C C . PRO A 1 473 ? -22.972 15.771 14.755 1.00 78.31 473 PRO A C 1
ATOM 3703 O O . PRO A 1 473 ? -22.974 14.624 15.192 1.00 78.31 473 PRO A O 1
ATOM 3706 N N . ASP A 1 474 ? -24.100 16.481 14.641 1.00 80.75 474 ASP A N 1
ATOM 3707 C CA . ASP A 1 474 ? -25.413 15.957 15.046 1.00 80.75 474 ASP A CA 1
ATOM 3708 C C . ASP A 1 474 ? -25.916 14.875 14.075 1.00 80.75 474 ASP A C 1
ATOM 3710 O O . ASP A 1 474 ? -26.841 14.121 14.378 1.00 80.75 474 ASP A O 1
ATOM 3714 N N . THR A 1 475 ? -25.282 14.759 12.905 1.00 79.12 475 THR A N 1
ATOM 3715 C CA . THR A 1 475 ? -25.521 13.669 11.953 1.00 79.12 475 THR A CA 1
ATOM 3716 C C . THR A 1 475 ? -24.546 12.496 12.114 1.00 79.12 475 THR A C 1
ATOM 3718 O O . THR A 1 475 ? -24.648 11.526 11.354 1.00 79.12 475 THR A O 1
ATOM 3721 N N . ALA A 1 476 ? -23.589 12.593 13.045 1.00 73.38 476 ALA A N 1
ATOM 3722 C CA . ALA A 1 476 ? -22.511 11.635 13.276 1.00 73.38 476 ALA A CA 1
ATOM 3723 C C . ALA A 1 476 ? -22.908 10.600 14.341 1.00 73.38 476 ALA A C 1
ATOM 3725 O O . ALA A 1 476 ? -23.121 10.944 15.501 1.00 73.38 476 ALA A O 1
ATOM 3726 N N . GLY A 1 477 ? -22.967 9.312 13.977 1.00 65.50 477 GLY A N 1
ATOM 3727 C CA . GLY A 1 477 ? -23.639 8.317 14.826 1.00 65.50 477 GLY A CA 1
ATOM 3728 C C . GLY A 1 477 ? -25.148 8.605 14.918 1.00 65.50 477 GLY A C 1
ATOM 3729 O O . GLY A 1 477 ? -25.593 9.728 14.727 1.00 65.50 477 GLY A O 1
ATOM 3730 N N . GLY A 1 478 ? -25.981 7.580 15.093 1.00 68.31 478 GLY A N 1
ATOM 3731 C CA . GLY A 1 478 ? -27.443 7.770 15.154 1.00 68.31 478 GLY A CA 1
ATOM 3732 C C . GLY A 1 478 ? -28.243 6.958 14.138 1.00 68.31 478 GLY A C 1
ATOM 3733 O O . GLY A 1 478 ? -29.421 6.680 14.360 1.00 68.31 478 GLY A O 1
ATOM 3734 N N . LEU A 1 479 ? -27.625 6.505 13.040 1.00 81.62 479 LEU A N 1
ATOM 3735 C CA . LEU A 1 479 ? -28.310 5.636 12.076 1.00 81.62 479 LEU A CA 1
ATOM 3736 C C . LEU A 1 479 ? -28.591 4.272 12.714 1.00 81.62 479 LEU A C 1
ATOM 3738 O O . LEU A 1 479 ? -27.683 3.453 12.866 1.00 81.62 479 LEU A O 1
ATOM 3742 N N . GLY A 1 480 ? -29.847 4.066 13.113 1.00 80.88 480 GLY A N 1
ATOM 3743 C CA . GLY A 1 480 ? -30.285 2.887 13.858 1.00 80.88 480 GLY A CA 1
ATOM 3744 C C . GLY A 1 480 ? -29.979 2.937 15.358 1.00 80.88 480 GLY A C 1
ATOM 3745 O O . GLY A 1 480 ? -30.108 1.915 16.023 1.00 80.88 480 GLY A O 1
ATOM 3746 N N . GLU A 1 481 ? -29.568 4.083 15.915 1.00 85.06 481 GLU A N 1
ATOM 3747 C CA . GLU A 1 481 ? -29.233 4.161 17.341 1.00 85.06 481 GLU A CA 1
ATOM 3748 C C . GLU A 1 481 ? -30.426 3.797 18.233 1.00 85.06 481 GLU A C 1
ATOM 3750 O O . GLU A 1 481 ? -31.556 4.234 18.018 1.00 85.06 481 GLU A O 1
ATOM 3755 N N . GLY A 1 482 ? -30.160 2.941 19.223 1.00 81.94 482 GLY A N 1
ATOM 3756 C CA . GLY A 1 482 ? -31.169 2.408 20.138 1.00 81.94 482 GLY A CA 1
ATOM 3757 C C . GLY A 1 482 ? -32.080 1.328 19.543 1.00 81.94 482 GLY A C 1
ATOM 3758 O O . GLY A 1 482 ? -32.903 0.789 20.278 1.00 81.94 482 GLY A O 1
ATOM 3759 N N . GLN A 1 483 ? -31.940 0.994 18.257 1.00 89.31 483 GLN A N 1
ATOM 3760 C CA . GLN A 1 483 ? -32.676 -0.101 17.621 1.00 89.31 483 GLN A CA 1
ATOM 3761 C C . GLN A 1 483 ? -31.920 -1.426 17.768 1.00 89.31 483 GLN A C 1
ATOM 3763 O O . GLN A 1 483 ? -30.695 -1.452 17.927 1.00 89.31 483 GLN A O 1
ATOM 3768 N N . GLU A 1 484 ? -32.658 -2.534 17.711 1.00 90.81 484 GLU A N 1
ATOM 3769 C CA . GLU A 1 484 ? -32.062 -3.860 17.553 1.00 90.81 484 GLU A CA 1
ATOM 3770 C C . GLU A 1 484 ? -31.475 -4.002 16.144 1.00 90.81 484 GLU A C 1
ATOM 3772 O O . GLU A 1 484 ? -31.912 -3.339 15.199 1.00 90.81 484 GLU A O 1
ATOM 3777 N N . TYR A 1 485 ? -30.442 -4.834 16.010 1.00 93.69 485 TYR A N 1
ATOM 3778 C CA . TYR A 1 485 ? -29.851 -5.085 14.704 1.00 93.69 485 TYR A CA 1
ATOM 3779 C C . TYR A 1 485 ? -30.838 -5.830 13.804 1.00 93.69 485 TYR A C 1
ATOM 3781 O O . TYR A 1 485 ? -31.329 -6.898 14.158 1.00 93.69 485 TYR A O 1
ATOM 3789 N N . ASP A 1 486 ? -31.037 -5.291 12.608 1.00 91.69 486 ASP A N 1
ATOM 3790 C CA . ASP A 1 486 ? -31.732 -5.937 11.505 1.00 91.69 486 ASP A CA 1
ATOM 3791 C C . ASP A 1 486 ? -31.107 -5.468 10.180 1.00 91.69 486 ASP A C 1
ATOM 3793 O O . ASP A 1 486 ? -30.580 -4.351 10.084 1.00 91.69 486 ASP A O 1
ATOM 3797 N N . VAL A 1 487 ? -31.158 -6.311 9.146 1.00 91.31 487 VAL A N 1
ATOM 3798 C CA . VAL A 1 487 ? -30.596 -6.004 7.819 1.00 91.31 487 VAL A CA 1
ATOM 3799 C C . VAL A 1 487 ? -31.217 -4.731 7.231 1.00 91.31 487 VAL A C 1
ATOM 3801 O O . VAL A 1 487 ? -30.508 -3.912 6.635 1.00 91.31 487 VAL A O 1
ATOM 3804 N N . GLY A 1 488 ? -32.516 -4.516 7.443 1.00 88.62 488 GLY A N 1
ATOM 3805 C CA . GLY A 1 488 ? -33.235 -3.316 7.035 1.00 88.62 488 GLY A CA 1
ATOM 3806 C C . GLY A 1 488 ? -32.760 -2.056 7.759 1.00 88.62 488 GLY A C 1
ATOM 3807 O O . GLY A 1 488 ? -32.686 -0.994 7.144 1.00 88.62 488 GLY A O 1
ATOM 3808 N N . VAL A 1 489 ? -32.344 -2.152 9.026 1.00 88.12 489 VAL A N 1
ATOM 3809 C CA . VAL A 1 489 ? -31.796 -1.004 9.777 1.00 88.12 489 VAL A CA 1
ATOM 3810 C C . VAL A 1 489 ? -30.437 -0.571 9.211 1.00 88.12 489 VAL A C 1
ATOM 3812 O O . VAL A 1 489 ? -30.148 0.626 9.110 1.00 88.12 489 VAL A O 1
ATOM 3815 N N . VAL A 1 490 ? -29.616 -1.520 8.750 1.00 90.81 490 VAL A N 1
ATOM 3816 C CA . VAL A 1 490 ? -28.328 -1.224 8.093 1.00 90.81 490 VAL A CA 1
ATOM 3817 C C . VAL A 1 490 ? -28.523 -0.544 6.731 1.00 90.81 490 VAL A C 1
ATOM 3819 O O . VAL A 1 490 ? -27.637 0.186 6.286 1.00 90.81 490 VAL A O 1
ATOM 3822 N N . GLN A 1 491 ? -29.687 -0.672 6.089 1.00 90.69 491 GLN A N 1
ATOM 3823 C CA . GLN A 1 491 ? -29.962 -0.025 4.801 1.00 90.69 491 GLN A CA 1
ATOM 3824 C C . GLN A 1 491 ? -29.805 1.504 4.855 1.00 90.69 491 GLN A C 1
ATOM 3826 O O . GLN A 1 491 ? -29.226 2.091 3.943 1.00 90.69 491 GLN A O 1
ATOM 3831 N N . ALA A 1 492 ? -30.213 2.152 5.951 1.00 89.69 492 ALA A N 1
ATOM 3832 C CA . ALA A 1 492 ? -29.998 3.591 6.135 1.00 89.69 492 ALA A CA 1
ATOM 3833 C C . ALA A 1 492 ? -28.498 3.956 6.195 1.00 89.69 492 ALA A C 1
ATOM 3835 O O . ALA A 1 492 ? -28.080 5.015 5.725 1.00 89.69 492 ALA A O 1
ATOM 3836 N N . THR A 1 493 ? -27.670 3.051 6.731 1.00 91.19 493 THR A N 1
ATOM 3837 C CA . THR A 1 493 ? -26.201 3.182 6.747 1.00 91.19 493 THR A CA 1
ATOM 3838 C C . THR A 1 493 ? -25.637 3.079 5.329 1.00 91.19 493 THR A C 1
ATOM 3840 O O . THR A 1 493 ? -24.810 3.902 4.942 1.00 91.19 493 THR A O 1
ATOM 3843 N N . VAL A 1 494 ? -26.133 2.132 4.524 1.00 91.62 494 VAL A N 1
ATOM 3844 C CA . VAL A 1 494 ? -25.769 1.982 3.102 1.00 91.62 494 VAL A CA 1
ATOM 3845 C C . VAL A 1 494 ? -26.126 3.240 2.306 1.00 91.62 494 VAL A C 1
ATOM 3847 O O . VAL A 1 494 ? -25.306 3.743 1.540 1.00 91.62 494 VAL A O 1
ATOM 3850 N N . GLU A 1 495 ? -27.325 3.789 2.503 1.00 91.00 495 GLU A N 1
ATOM 3851 C CA . GLU A 1 495 ? -27.774 5.012 1.827 1.00 91.00 495 GLU A CA 1
ATOM 3852 C C . GLU A 1 495 ? -26.909 6.220 2.191 1.00 91.00 495 GLU A C 1
ATOM 3854 O O . GLU A 1 495 ? -26.505 6.982 1.307 1.00 91.00 495 GLU A O 1
ATOM 3859 N N . ARG A 1 496 ? -26.554 6.371 3.473 1.00 90.31 496 ARG A N 1
ATOM 3860 C CA . ARG A 1 496 ? -25.626 7.419 3.910 1.00 90.31 496 ARG A CA 1
ATOM 3861 C C . ARG A 1 496 ? -24.225 7.214 3.338 1.00 90.31 496 ARG A C 1
ATOM 3863 O O . ARG A 1 496 ? -23.629 8.177 2.862 1.00 90.31 496 ARG A O 1
ATOM 3870 N N . ALA A 1 497 ? -23.711 5.987 3.314 1.00 90.56 497 ALA A N 1
ATOM 3871 C CA . ALA A 1 497 ? -22.415 5.682 2.709 1.00 90.56 497 ALA A CA 1
ATOM 3872 C C . ALA A 1 497 ? -22.409 6.026 1.210 1.00 90.56 497 ALA A C 1
ATOM 3874 O O . ALA A 1 497 ? -21.476 6.664 0.719 1.00 90.56 497 ALA A O 1
ATOM 3875 N N . ARG A 1 498 ? -23.495 5.707 0.493 1.00 90.44 498 ARG A N 1
ATOM 3876 C CA . ARG A 1 498 ? -23.700 6.097 -0.910 1.00 90.44 498 ARG A CA 1
ATOM 3877 C C . ARG A 1 498 ? -23.719 7.621 -1.078 1.00 90.44 498 ARG A C 1
ATOM 3879 O O . ARG A 1 498 ? -23.072 8.147 -1.984 1.00 90.44 498 ARG A O 1
ATOM 3886 N N . ALA A 1 499 ? -24.401 8.347 -0.191 1.00 89.69 499 ALA A N 1
ATOM 3887 C CA . ALA A 1 499 ? -24.425 9.812 -0.203 1.00 89.69 499 ALA A CA 1
ATOM 3888 C C . ALA A 1 499 ? -23.039 10.433 0.068 1.00 89.69 499 ALA A C 1
ATOM 3890 O O . ALA A 1 499 ? -22.662 11.416 -0.579 1.00 89.69 499 ALA A O 1
ATOM 3891 N N . ASN A 1 500 ? -22.243 9.823 0.946 1.00 91.06 500 ASN A N 1
ATOM 3892 C CA . ASN A 1 500 ? -20.892 10.273 1.290 1.00 91.06 500 ASN A CA 1
ATOM 3893 C C . ASN A 1 500 ? -19.819 9.837 0.275 1.00 91.06 500 ASN A C 1
ATOM 3895 O O . ASN A 1 500 ? -18.713 10.389 0.276 1.00 91.06 500 ASN A O 1
ATOM 3899 N N . ARG A 1 501 ? -20.122 8.882 -0.618 1.00 88.56 501 ARG A N 1
ATOM 3900 C CA . ARG A 1 501 ? -19.158 8.290 -1.560 1.00 88.56 501 ARG A CA 1
ATOM 3901 C C . ARG A 1 501 ? -18.388 9.362 -2.334 1.00 88.56 501 ARG A C 1
ATOM 3903 O O . ARG A 1 501 ? -18.947 10.266 -2.960 1.00 88.56 501 ARG A O 1
ATOM 3910 N N . GLY A 1 502 ? -17.063 9.237 -2.298 1.00 88.38 502 GLY A N 1
ATOM 3911 C CA . GLY A 1 502 ? -16.133 10.119 -2.998 1.00 88.38 502 GLY A CA 1
ATOM 3912 C C . GLY A 1 502 ? -15.910 11.493 -2.357 1.00 88.38 502 GLY A C 1
ATOM 3913 O O . GLY A 1 502 ? -15.081 12.234 -2.878 1.00 88.38 502 GLY A O 1
ATOM 3914 N N . ALA A 1 503 ? -16.580 11.847 -1.253 1.00 92.44 503 ALA A N 1
ATOM 3915 C CA . ALA A 1 503 ? -16.385 13.133 -0.576 1.00 92.44 503 ALA A CA 1
ATOM 3916 C C . ALA A 1 503 ? -14.945 13.319 -0.074 1.00 92.44 503 ALA A C 1
ATOM 3918 O O . ALA A 1 503 ? -14.301 14.304 -0.430 1.00 92.44 503 ALA A O 1
ATOM 3919 N N . LEU A 1 504 ? -14.411 12.334 0.660 1.00 91.81 504 LEU A N 1
ATOM 3920 C CA . LEU A 1 504 ? -13.027 12.340 1.148 1.00 91.81 504 LEU A CA 1
ATOM 3921 C C . LEU A 1 504 ? -12.021 12.494 -0.004 1.00 91.81 504 LEU A C 1
ATOM 3923 O O . LEU A 1 504 ? -11.164 13.374 0.024 1.00 91.81 504 LEU A O 1
ATOM 3927 N N . GLY A 1 505 ? -12.174 11.701 -1.071 1.00 92.06 505 GLY A N 1
ATOM 3928 C CA . GLY A 1 505 ? -11.306 11.789 -2.249 1.00 92.06 505 GLY A CA 1
ATOM 3929 C C . GLY A 1 505 ? -11.390 13.145 -2.963 1.00 92.06 505 GLY A C 1
ATOM 3930 O O . GLY A 1 505 ? -10.365 13.693 -3.370 1.00 92.06 505 GLY A O 1
ATOM 3931 N N . GLN A 1 506 ? -12.590 13.723 -3.089 1.00 94.00 506 GLN A N 1
ATOM 3932 C CA . GLN A 1 506 ? -12.777 15.075 -3.633 1.00 94.00 506 GLN A CA 1
ATOM 3933 C C . GLN A 1 506 ? -12.114 16.137 -2.753 1.00 94.00 506 GLN A C 1
ATOM 3935 O O . GLN A 1 506 ? -11.542 17.087 -3.291 1.00 94.00 506 GLN A O 1
ATOM 3940 N N . TYR A 1 507 ? -12.148 15.964 -1.433 1.00 95.19 507 TYR A N 1
ATOM 3941 C CA . TYR A 1 507 ? -11.527 16.899 -0.509 1.00 95.19 507 TYR A CA 1
ATOM 3942 C C . TYR A 1 507 ? -9.999 16.827 -0.541 1.00 95.19 507 TYR A C 1
ATOM 3944 O O . TYR A 1 507 ? -9.365 17.857 -0.770 1.00 95.19 507 TYR A O 1
ATOM 3952 N N . CYS A 1 508 ? -9.395 15.634 -0.459 1.00 93.75 508 CYS A N 1
ATOM 3953 C CA . CYS A 1 508 ? -7.945 15.470 -0.641 1.00 93.75 508 CYS A CA 1
ATOM 3954 C C . CYS A 1 508 ? -7.477 16.060 -1.983 1.00 93.75 508 CYS A C 1
ATOM 3956 O O . CYS A 1 508 ? -6.449 16.734 -2.053 1.00 93.75 508 CYS A O 1
ATOM 3958 N N . ASN A 1 509 ? -8.260 15.875 -3.051 1.00 94.19 509 ASN A N 1
ATOM 3959 C CA . ASN A 1 509 ? -7.997 16.492 -4.350 1.00 94.19 509 ASN A CA 1
ATOM 3960 C C . ASN A 1 509 ? -8.026 18.025 -4.307 1.00 94.19 509 ASN A C 1
ATOM 3962 O O . ASN A 1 509 ? -7.150 18.662 -4.892 1.00 94.19 509 ASN A O 1
ATOM 3966 N N . ALA A 1 510 ? -9.003 18.622 -3.623 1.00 95.38 510 ALA A N 1
ATOM 3967 C CA . ALA A 1 510 ? -9.080 20.070 -3.457 1.00 95.38 510 ALA A CA 1
ATOM 3968 C C . ALA A 1 510 ? -7.899 20.618 -2.640 1.00 95.38 510 ALA A C 1
ATOM 3970 O O . ALA A 1 510 ? -7.343 21.650 -3.013 1.00 95.38 510 ALA A O 1
ATOM 3971 N N . LEU A 1 511 ? -7.466 19.911 -1.589 1.00 94.69 511 LEU A N 1
ATOM 3972 C CA . LEU A 1 511 ? -6.284 20.277 -0.802 1.00 94.69 511 LEU A CA 1
ATOM 3973 C C . LEU A 1 511 ? -4.997 20.211 -1.635 1.00 94.69 511 LEU A C 1
ATOM 3975 O O . LEU A 1 511 ? -4.213 21.159 -1.612 1.00 94.69 511 LEU A O 1
ATOM 3979 N N . MET A 1 512 ? -4.811 19.155 -2.435 1.00 94.94 512 MET A N 1
ATOM 3980 C CA . MET A 1 512 ? -3.683 19.056 -3.371 1.00 94.94 512 MET A CA 1
ATOM 3981 C C . MET A 1 512 ? -3.688 20.191 -4.399 1.00 94.94 512 MET A C 1
ATOM 3983 O O . MET A 1 512 ? -2.647 20.790 -4.659 1.00 94.94 512 MET A O 1
ATOM 3987 N N . LEU A 1 513 ? -4.850 20.510 -4.979 1.00 95.62 513 LEU A N 1
ATOM 3988 C CA . LEU A 1 513 ? -4.988 21.632 -5.910 1.00 95.62 513 LEU A CA 1
ATOM 3989 C C . LEU A 1 513 ? -4.628 22.957 -5.230 1.00 95.62 513 LEU A C 1
ATOM 3991 O O . LEU A 1 513 ? -3.851 23.728 -5.785 1.00 95.62 513 LEU A O 1
ATOM 3995 N N . ALA A 1 514 ? -5.137 23.205 -4.023 1.00 95.69 514 ALA A N 1
ATOM 3996 C CA . ALA A 1 514 ? -4.842 24.421 -3.275 1.00 95.69 514 ALA A CA 1
ATOM 3997 C C . ALA A 1 514 ? -3.344 24.560 -2.984 1.00 95.69 514 ALA A C 1
ATOM 3999 O O . ALA A 1 514 ? -2.747 25.600 -3.274 1.00 95.69 514 ALA A O 1
ATOM 4000 N N . LYS A 1 515 ? -2.716 23.485 -2.498 1.00 95.50 515 LYS A N 1
ATOM 4001 C CA . LYS A 1 515 ? -1.291 23.465 -2.178 1.00 95.50 515 LYS A CA 1
ATOM 4002 C C . LYS A 1 515 ? -0.422 23.639 -3.421 1.00 95.50 515 LYS A C 1
ATOM 4004 O O . LYS A 1 515 ? 0.504 24.446 -3.388 1.00 95.50 515 LYS A O 1
ATOM 4009 N N . ALA A 1 516 ? -0.726 22.941 -4.513 1.00 95.19 516 ALA A N 1
ATOM 4010 C CA . ALA A 1 516 ? 0.039 23.046 -5.753 1.00 95.19 516 ALA A CA 1
ATOM 4011 C C . ALA A 1 516 ? -0.075 24.441 -6.390 1.00 95.19 516 ALA A C 1
ATOM 4013 O O . ALA A 1 516 ? 0.927 24.983 -6.843 1.00 95.19 516 ALA A O 1
ATOM 4014 N N . LEU A 1 517 ? -1.275 25.030 -6.408 1.00 94.88 517 LEU A N 1
ATOM 4015 C CA . LEU A 1 517 ? -1.537 26.294 -7.105 1.00 94.88 517 LEU A CA 1
ATOM 4016 C C . LEU A 1 517 ? -1.209 27.536 -6.268 1.00 94.88 517 LEU A C 1
ATOM 4018 O O . LEU A 1 517 ? -0.808 28.556 -6.826 1.00 94.88 517 LEU A O 1
ATOM 4022 N N . PHE A 1 518 ? -1.405 27.468 -4.950 1.00 93.94 518 PHE A N 1
ATOM 4023 C CA . PHE A 1 518 ? -1.356 28.634 -4.059 1.00 93.94 518 PHE A CA 1
ATOM 4024 C C . PHE A 1 518 ? -0.413 28.457 -2.859 1.00 93.94 518 PHE A C 1
ATOM 4026 O O . PHE A 1 518 ? -0.258 29.380 -2.065 1.00 93.94 518 PHE A O 1
ATOM 4033 N N . GLY A 1 519 ? 0.241 27.301 -2.717 1.00 92.75 519 GLY A N 1
ATOM 4034 C CA . GLY A 1 519 ? 1.300 27.074 -1.728 1.00 92.75 519 GLY A CA 1
ATOM 4035 C C . GLY A 1 519 ? 0.839 26.621 -0.338 1.00 92.75 519 GLY A C 1
ATOM 4036 O O . GLY A 1 519 ? 1.695 26.289 0.487 1.00 92.75 519 GLY A O 1
ATOM 4037 N N . GLY A 1 520 ? -0.468 26.515 -0.078 1.00 92.31 520 GLY A N 1
ATOM 4038 C CA . GLY A 1 520 ? -1.005 26.121 1.229 1.00 92.31 520 GLY A CA 1
ATOM 4039 C C . GLY A 1 520 ? -2.445 25.605 1.193 1.00 92.31 520 GLY A C 1
ATOM 4040 O O . GLY A 1 520 ? -2.956 25.217 0.144 1.00 92.31 520 GLY A O 1
ATOM 4041 N N . LEU A 1 521 ? -3.087 25.583 2.364 1.00 92.56 521 LEU A N 1
ATOM 4042 C CA . LEU A 1 521 ? -4.506 25.250 2.496 1.00 92.56 521 LEU A CA 1
ATOM 4043 C C . LEU A 1 521 ? -5.393 26.306 1.802 1.00 92.56 521 LEU A C 1
ATOM 4045 O O . LEU A 1 521 ? -4.982 27.462 1.672 1.00 92.56 521 LEU A O 1
ATOM 4049 N N . PRO A 1 522 ? -6.623 25.944 1.392 1.00 92.94 522 PRO A N 1
ATOM 4050 C CA . PRO A 1 522 ? -7.647 26.928 1.043 1.00 92.94 522 PRO A CA 1
ATOM 4051 C C . PRO A 1 522 ? -7.846 27.945 2.178 1.00 92.94 522 PRO A C 1
ATOM 4053 O O . PRO A 1 522 ? -7.697 27.589 3.343 1.00 92.94 522 PRO A O 1
ATOM 4056 N N . GLU A 1 523 ? -8.241 29.183 1.859 1.00 89.62 523 GLU A N 1
ATOM 4057 C CA . GLU A 1 523 ? -8.484 30.226 2.876 1.00 89.62 523 GLU A CA 1
ATOM 4058 C C . GLU A 1 523 ? -9.562 29.818 3.890 1.00 89.62 523 GLU A C 1
ATOM 4060 O O . GLU A 1 523 ? -9.422 30.067 5.084 1.00 89.62 523 GLU A O 1
ATOM 4065 N N . ARG A 1 524 ? -10.635 29.186 3.395 1.00 94.19 524 ARG A N 1
ATOM 4066 C CA . ARG A 1 524 ? -11.794 28.755 4.188 1.00 94.19 524 ARG A CA 1
ATOM 4067 C C . ARG A 1 524 ? -12.141 27.298 3.872 1.00 94.19 524 ARG A C 1
ATOM 4069 O O . ARG A 1 524 ? -13.066 27.046 3.089 1.00 94.19 524 ARG A O 1
ATOM 4076 N N . PRO A 1 525 ? -11.338 26.339 4.366 1.00 94.75 525 PRO A N 1
ATOM 4077 C CA . PRO A 1 525 ? -11.588 24.923 4.147 1.00 94.75 525 PRO A CA 1
ATOM 4078 C C . PRO A 1 525 ? -12.883 24.482 4.860 1.00 94.75 525 PRO A C 1
ATOM 4080 O O . PRO A 1 525 ? -13.269 25.086 5.860 1.00 94.75 525 PRO A O 1
ATOM 4083 N N . PRO A 1 526 ? -13.577 23.441 4.369 1.00 95.25 526 PRO A N 1
ATOM 4084 C CA . PRO A 1 526 ? -14.854 22.996 4.919 1.00 95.25 526 PRO A CA 1
ATOM 4085 C C . PRO A 1 526 ? -14.736 22.511 6.371 1.00 95.25 526 PRO A C 1
ATOM 4087 O O . PRO A 1 526 ? -15.543 22.908 7.207 1.00 95.25 526 PRO A O 1
ATOM 4090 N N . ALA A 1 527 ? -13.728 21.689 6.669 1.00 94.25 527 ALA A N 1
ATOM 4091 C CA . ALA A 1 527 ? -13.436 21.120 7.986 1.00 94.25 527 ALA A CA 1
ATOM 4092 C C . ALA A 1 527 ? -11.990 20.567 8.013 1.00 94.25 527 ALA A C 1
ATOM 4094 O O . ALA A 1 527 ? -11.382 20.424 6.940 1.00 94.25 527 ALA A O 1
ATOM 4095 N N . PRO A 1 528 ? -11.419 20.265 9.193 1.00 91.94 528 PRO A N 1
ATOM 4096 C CA . PRO A 1 528 ? -10.198 19.467 9.315 1.00 91.94 528 PRO A CA 1
ATOM 4097 C C . PRO A 1 528 ? -10.261 18.164 8.500 1.00 91.94 528 PRO A C 1
ATOM 4099 O O . PRO A 1 528 ? -11.332 17.582 8.328 1.00 91.94 528 PRO A O 1
ATOM 4102 N N . LEU A 1 529 ? -9.116 17.700 7.981 1.00 91.75 529 LEU A N 1
ATOM 4103 C CA . LEU A 1 529 ? -9.068 16.460 7.195 1.00 91.75 529 LEU A CA 1
ATOM 4104 C C . LEU A 1 529 ? -9.516 15.238 8.013 1.00 91.75 529 LEU A C 1
ATOM 4106 O O . LEU A 1 529 ? -10.294 14.440 7.493 1.00 91.75 529 LEU A O 1
ATOM 4110 N N . GLU A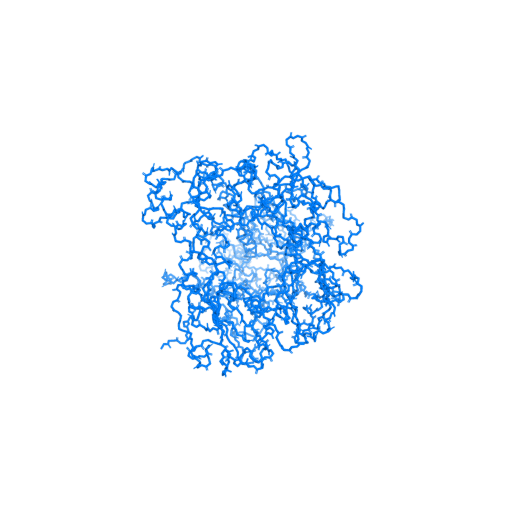 1 530 ? -9.093 15.134 9.277 1.00 89.62 530 GLU A N 1
ATOM 4111 C CA . GLU A 1 530 ? -9.490 14.027 10.161 1.00 89.62 530 GLU A CA 1
ATOM 4112 C C . GLU A 1 530 ? -11.009 13.980 10.376 1.00 89.62 530 GLU A C 1
ATOM 4114 O O . GLU A 1 530 ? -11.600 12.915 10.253 1.00 89.62 530 GLU A O 1
ATOM 4119 N N . ASP A 1 531 ? -11.678 15.125 10.555 1.00 91.44 531 ASP A N 1
ATOM 4120 C CA . ASP A 1 531 ? -13.140 15.166 10.716 1.00 91.44 531 ASP A CA 1
ATOM 4121 C C . ASP A 1 531 ? -13.866 14.590 9.487 1.00 91.44 531 ASP A C 1
ATOM 4123 O O . ASP A 1 531 ? -14.895 13.920 9.607 1.00 91.44 531 ASP A O 1
ATOM 4127 N N . ILE A 1 532 ? -13.327 14.817 8.285 1.00 92.38 532 ILE A N 1
ATOM 4128 C CA . ILE A 1 532 ? -13.887 14.291 7.032 1.00 92.38 532 ILE A CA 1
ATOM 4129 C C . ILE A 1 532 ? -13.559 12.804 6.856 1.00 92.38 532 ILE A C 1
ATOM 4131 O O . ILE A 1 532 ? -14.414 12.063 6.366 1.00 92.38 532 ILE A O 1
ATOM 4135 N N . ILE A 1 533 ? -12.366 12.352 7.264 1.00 89.56 533 ILE A N 1
ATOM 4136 C CA . ILE A 1 533 ? -12.013 10.923 7.316 1.00 89.56 533 ILE A CA 1
ATOM 4137 C C . ILE A 1 533 ? -12.982 10.206 8.258 1.00 89.56 533 ILE A C 1
ATOM 4139 O O . ILE A 1 533 ? -13.661 9.264 7.847 1.00 89.56 533 ILE A O 1
ATOM 4143 N N . ASP A 1 534 ? -13.136 10.705 9.479 1.00 88.56 534 ASP A N 1
ATOM 4144 C CA . ASP A 1 534 ? -14.019 10.136 10.491 1.00 88.56 534 ASP A CA 1
ATOM 4145 C C . ASP A 1 534 ? -15.464 10.090 10.027 1.00 88.56 534 ASP A C 1
ATOM 4147 O O . ASP A 1 534 ? -16.126 9.062 10.159 1.00 88.56 534 ASP A O 1
ATOM 4151 N N . SER A 1 535 ? -15.941 11.151 9.392 1.00 90.12 535 SER A N 1
ATOM 4152 C CA . SER A 1 535 ? -17.287 11.196 8.819 1.00 90.12 535 SER A CA 1
ATOM 4153 C C . SER A 1 535 ? -17.491 10.195 7.685 1.00 90.12 535 SER A C 1
ATOM 4155 O O . SER A 1 535 ? -18.565 9.604 7.569 1.00 90.12 535 SER A O 1
ATOM 4157 N N . ALA A 1 536 ? -16.467 9.965 6.862 1.00 86.81 536 ALA A N 1
ATOM 4158 C CA . ALA A 1 536 ? -16.542 9.035 5.744 1.00 86.81 536 ALA A CA 1
ATOM 4159 C C . ALA A 1 536 ? -16.496 7.565 6.189 1.00 86.81 536 ALA A C 1
ATOM 4161 O O . ALA A 1 536 ? -17.226 6.756 5.618 1.00 86.81 536 ALA A O 1
ATOM 4162 N N . VAL A 1 537 ? -15.662 7.219 7.183 1.00 82.12 537 VAL A N 1
ATOM 4163 C CA . VAL A 1 537 ? -15.349 5.810 7.510 1.00 82.12 537 VAL A CA 1
ATOM 4164 C C . VAL A 1 537 ? -15.611 5.386 8.962 1.00 82.12 537 VAL A C 1
ATOM 4166 O O . VAL A 1 537 ? -15.557 4.193 9.267 1.00 82.12 537 VAL A O 1
ATOM 4169 N N . LYS A 1 538 ? -15.877 6.311 9.894 1.00 83.44 538 LYS A N 1
ATOM 4170 C CA . LYS A 1 538 ? -16.120 5.994 11.320 1.00 83.44 538 LYS A CA 1
ATOM 4171 C C . LYS A 1 538 ? -17.548 6.324 11.765 1.00 83.44 538 LYS A C 1
ATOM 4173 O O . LYS A 1 538 ? -18.206 5.462 12.344 1.00 83.44 538 LYS A O 1
ATOM 4178 N N . THR A 1 539 ? -18.018 7.548 11.538 1.00 86.19 539 THR A N 1
ATOM 4179 C CA . THR A 1 539 ? -19.252 8.076 12.146 1.00 86.19 539 THR A CA 1
ATOM 4180 C C . THR A 1 539 ? -20.427 8.165 11.177 1.00 86.19 539 THR A C 1
ATOM 4182 O O . THR A 1 539 ? -21.575 8.086 11.615 1.00 86.19 539 THR A O 1
ATOM 4185 N N . GLY A 1 540 ? -20.166 8.307 9.874 1.00 87.06 540 GLY A N 1
ATOM 4186 C CA . GLY A 1 540 ? -21.214 8.463 8.866 1.00 87.06 540 GLY A CA 1
ATOM 4187 C C . GLY A 1 540 ? -21.871 9.844 8.830 1.00 87.06 540 GLY A C 1
ATOM 4188 O O . GLY A 1 540 ? -22.974 9.961 8.286 1.00 87.06 540 GLY A O 1
ATOM 4189 N N . ALA A 1 541 ? -21.244 10.879 9.404 1.00 90.88 541 ALA A N 1
ATOM 4190 C CA . ALA A 1 541 ? -21.765 12.247 9.339 1.00 90.88 541 ALA A CA 1
ATOM 4191 C C . ALA A 1 541 ? -21.994 12.686 7.881 1.00 90.88 541 ALA A C 1
ATOM 4193 O O . ALA A 1 541 ? -21.324 12.196 6.970 1.00 90.88 541 ALA A O 1
ATOM 4194 N N . ASP A 1 542 ? -22.968 13.559 7.630 1.00 91.38 542 ASP A N 1
ATOM 4195 C CA . ASP A 1 542 ? -23.303 13.974 6.266 1.00 91.38 542 ASP A CA 1
ATOM 4196 C C . ASP A 1 542 ? -22.170 14.815 5.659 1.00 91.38 542 ASP A C 1
ATOM 4198 O O . ASP A 1 542 ? -21.760 15.833 6.212 1.00 91.38 542 ASP A O 1
ATOM 4202 N N . LEU A 1 543 ? -21.669 14.385 4.499 1.00 94.19 543 LEU A N 1
ATOM 4203 C CA . LEU A 1 543 ? -20.612 15.065 3.749 1.00 94.19 543 LEU A CA 1
ATOM 4204 C C . LEU A 1 543 ? -21.133 15.793 2.500 1.00 94.19 543 LEU A C 1
ATOM 4206 O O . LEU A 1 543 ? -20.338 16.214 1.649 1.00 94.19 543 LEU A O 1
ATOM 4210 N N . SER A 1 544 ? -22.449 15.950 2.351 1.00 93.06 544 SER A N 1
ATOM 4211 C CA . SER A 1 544 ? -23.081 16.616 1.207 1.00 93.06 544 SER A CA 1
ATOM 4212 C C . SER A 1 544 ? -22.585 18.058 1.003 1.00 93.06 544 SER A C 1
ATOM 4214 O O . SER A 1 544 ? -22.233 18.439 -0.123 1.00 93.06 544 SER A O 1
ATOM 4216 N N . ASP A 1 545 ? -22.439 18.832 2.078 1.00 94.62 545 ASP A N 1
ATOM 4217 C CA . ASP A 1 545 ? -21.919 20.204 2.027 1.00 94.62 545 ASP A CA 1
ATOM 4218 C C . ASP A 1 545 ? -20.420 20.253 1.709 1.00 94.62 545 ASP A C 1
ATOM 4220 O O . ASP A 1 545 ? -19.977 21.094 0.921 1.00 94.62 545 ASP A O 1
ATOM 4224 N N . VAL A 1 546 ? -19.634 19.294 2.209 1.00 96.00 546 VAL A N 1
ATOM 4225 C CA . VAL A 1 546 ? -18.210 19.143 1.857 1.00 96.00 546 VAL A CA 1
ATOM 4226 C C . VAL A 1 546 ? -18.048 18.851 0.362 1.00 96.00 546 VAL A C 1
ATOM 4228 O O . VAL A 1 546 ? -17.215 19.466 -0.314 1.00 96.00 546 VAL A O 1
ATOM 4231 N N . ARG A 1 547 ? -18.875 17.957 -0.200 1.00 94.50 547 ARG A N 1
ATOM 4232 C CA . ARG A 1 547 ? -18.897 17.670 -1.647 1.00 94.50 547 ARG A CA 1
ATOM 4233 C C . ARG A 1 547 ? -19.260 18.912 -2.451 1.00 94.50 547 ARG A C 1
ATOM 4235 O O . ARG A 1 547 ? -18.592 19.215 -3.444 1.00 94.50 547 ARG A O 1
ATOM 4242 N N . THR A 1 548 ? -20.297 19.629 -2.027 1.00 95.12 548 THR A N 1
ATOM 4243 C CA . THR A 1 548 ? -20.737 20.871 -2.672 1.00 95.12 548 THR A CA 1
ATOM 4244 C C . THR A 1 548 ? -19.616 21.904 -2.665 1.00 95.12 548 THR A C 1
ATOM 4246 O O . THR A 1 548 ? -19.293 22.464 -3.715 1.00 95.12 548 THR A O 1
ATOM 4249 N N . TRP A 1 549 ? -18.940 22.084 -1.530 1.00 96.62 549 TRP A N 1
ATOM 4250 C CA . TRP A 1 549 ? -17.778 22.960 -1.411 1.00 96.62 549 TRP A CA 1
ATOM 4251 C C . TRP A 1 549 ? -16.664 22.564 -2.392 1.00 96.62 549 TRP A C 1
ATOM 4253 O O . TRP A 1 549 ? -16.184 23.414 -3.143 1.00 96.62 549 TRP A O 1
ATOM 4263 N N . CYS A 1 550 ? -16.308 21.276 -2.488 1.00 96.25 550 CYS A N 1
ATOM 4264 C CA . CYS A 1 550 ? -15.259 20.799 -3.403 1.00 96.25 550 CYS A CA 1
ATOM 4265 C C . CYS A 1 550 ? -15.600 21.055 -4.881 1.00 96.25 550 CYS A C 1
ATOM 4267 O O . CYS A 1 550 ? -14.727 21.396 -5.691 1.00 96.25 550 CYS A O 1
ATOM 4269 N N . GLN A 1 551 ? -16.874 20.890 -5.247 1.00 94.56 551 GLN A N 1
ATOM 4270 C CA . GLN A 1 551 ? -17.371 21.177 -6.591 1.00 94.56 551 GLN A CA 1
ATOM 4271 C C . GLN A 1 551 ? -17.320 22.673 -6.894 1.00 94.56 551 GLN A C 1
ATOM 4273 O O . GLN A 1 551 ? -16.820 23.052 -7.953 1.00 94.56 551 GLN A O 1
ATOM 4278 N N . VAL A 1 552 ? -17.791 23.520 -5.975 1.00 94.88 552 VAL A N 1
ATOM 4279 C CA . VAL A 1 552 ? -17.742 24.983 -6.117 1.00 94.88 552 VAL A CA 1
ATOM 4280 C C . VAL A 1 552 ? -16.295 25.455 -6.239 1.00 94.88 552 VAL A C 1
ATOM 4282 O O . VAL A 1 552 ? -15.980 26.185 -7.178 1.00 94.88 552 VAL A O 1
ATOM 4285 N N . TYR A 1 553 ? -15.399 24.967 -5.378 1.00 95.31 553 TYR A N 1
ATOM 4286 C CA . TYR A 1 553 ? -13.967 25.266 -5.426 1.00 95.31 553 TYR A CA 1
ATOM 4287 C C . TYR A 1 553 ? -13.352 24.902 -6.786 1.00 95.31 553 TYR A C 1
ATOM 4289 O O . TYR A 1 553 ? -12.708 25.728 -7.431 1.00 95.31 553 TYR A O 1
ATOM 4297 N N . SER A 1 554 ? -13.616 23.694 -7.294 1.00 94.12 554 SER A N 1
ATOM 4298 C CA . SER A 1 554 ? -13.105 23.270 -8.605 1.00 94.12 554 SER A CA 1
ATOM 4299 C C . SER A 1 554 ? -13.707 24.084 -9.760 1.00 94.12 554 SER A C 1
ATOM 4301 O O . SER A 1 554 ? -13.003 24.435 -10.705 1.00 94.12 554 SER A O 1
ATOM 4303 N N . GLN A 1 555 ? -15.002 24.410 -9.706 1.00 92.62 555 GLN A N 1
ATOM 4304 C CA . GLN A 1 555 ? -15.672 25.231 -10.720 1.00 92.62 555 GLN A CA 1
ATOM 4305 C C . GLN A 1 555 ? -15.142 26.665 -10.747 1.00 92.62 555 GLN A C 1
ATOM 4307 O O . GLN A 1 555 ? -15.017 27.241 -11.827 1.00 92.62 555 GLN A O 1
ATOM 4312 N N . GLU A 1 556 ? -14.815 27.231 -9.588 1.00 92.94 556 GLU A N 1
ATOM 4313 C CA . GLU A 1 556 ? -14.176 28.539 -9.469 1.00 92.94 556 GLU A CA 1
ATOM 4314 C C . GLU A 1 556 ? -12.830 28.581 -10.197 1.00 92.94 556 GLU A C 1
ATOM 4316 O O . GLU A 1 556 ? -12.597 29.521 -10.959 1.00 92.94 556 GLU A O 1
ATOM 4321 N N . LEU A 1 557 ? -11.981 27.560 -10.017 1.00 92.69 557 LEU A N 1
ATOM 4322 C CA . LEU A 1 557 ? -10.694 27.451 -10.716 1.00 92.69 557 LEU A CA 1
ATOM 4323 C C . LEU A 1 557 ? -10.882 27.431 -12.236 1.00 92.69 557 LEU A C 1
ATOM 4325 O O . LEU A 1 557 ? -10.210 28.170 -12.953 1.00 92.69 557 LEU A O 1
ATOM 4329 N N . VAL A 1 558 ? -11.842 26.639 -12.728 1.00 91.19 558 VAL A N 1
ATOM 4330 C CA . VAL A 1 558 ? -12.156 26.574 -14.165 1.00 91.19 558 VAL A CA 1
ATOM 4331 C C . VAL A 1 558 ? -12.706 27.907 -14.676 1.00 91.19 558 VAL A C 1
ATOM 4333 O O . VAL A 1 558 ? -12.280 28.380 -15.724 1.00 91.19 558 VAL A O 1
ATOM 4336 N N . ARG A 1 559 ? -13.629 28.541 -13.941 1.00 90.56 559 ARG A N 1
ATOM 4337 C CA . ARG A 1 559 ? -14.250 29.821 -14.323 1.00 90.56 559 ARG A CA 1
ATOM 4338 C C . ARG A 1 559 ? -13.236 30.961 -14.398 1.00 90.56 559 ARG A C 1
ATOM 4340 O O . ARG A 1 559 ? -13.375 31.830 -15.250 1.00 90.56 559 ARG A O 1
ATOM 4347 N N . LYS A 1 560 ? -12.254 30.972 -13.494 1.00 91.88 560 LYS A N 1
ATOM 4348 C CA . LYS A 1 560 ? -11.166 31.960 -13.458 1.00 91.88 560 LYS A CA 1
ATOM 4349 C C . LYS A 1 560 ? -10.056 31.658 -14.475 1.00 91.88 560 LYS A C 1
ATOM 4351 O O . LYS A 1 560 ? -9.096 32.416 -14.540 1.00 91.88 560 LYS A O 1
ATOM 4356 N N . GLU A 1 561 ? -10.182 30.571 -15.243 1.00 91.81 561 GLU A N 1
ATOM 4357 C CA . GLU A 1 561 ? -9.156 30.072 -16.167 1.00 91.81 561 GLU A CA 1
ATOM 4358 C C . GLU A 1 561 ? -7.789 29.873 -15.491 1.00 91.81 561 GLU A C 1
ATOM 4360 O O . GLU A 1 561 ? -6.739 30.037 -16.123 1.00 91.81 561 GLU A O 1
ATOM 4365 N N . THR A 1 562 ? -7.795 29.512 -14.201 1.00 93.06 562 THR A N 1
ATOM 4366 C CA . THR A 1 562 ? -6.574 29.246 -13.440 1.00 93.06 562 THR A CA 1
ATOM 4367 C C . THR A 1 562 ? -5.822 28.094 -14.110 1.00 93.06 562 THR A C 1
ATOM 4369 O O . THR A 1 562 ? -6.395 27.010 -14.246 1.00 93.06 562 THR A O 1
ATOM 4372 N N . PRO A 1 563 ? -4.561 28.286 -14.539 1.00 94.00 563 PRO A N 1
ATOM 4373 C CA . PRO A 1 563 ? -3.763 27.198 -15.087 1.00 94.00 563 PRO A CA 1
ATOM 4374 C C . PRO A 1 563 ? -3.558 26.090 -14.045 1.00 94.00 563 PRO A C 1
ATOM 4376 O O . PRO A 1 563 ? -3.158 26.382 -12.920 1.00 94.00 563 PRO A O 1
ATOM 4379 N N . VAL A 1 564 ? -3.803 24.831 -14.415 1.00 95.12 564 VAL A N 1
ATOM 4380 C CA . VAL A 1 564 ? -3.648 23.663 -13.529 1.00 95.12 564 VAL A CA 1
ATOM 4381 C C . VAL A 1 564 ? -2.601 22.691 -14.095 1.00 95.12 564 VAL A C 1
ATOM 4383 O O . VAL A 1 564 ? -2.656 22.410 -15.296 1.00 95.12 564 VAL A O 1
ATOM 4386 N N . PRO A 1 565 ? -1.700 22.128 -13.263 1.00 94.06 565 PRO A N 1
ATOM 4387 C CA . PRO A 1 565 ? -0.781 21.058 -13.663 1.00 94.06 565 PRO A CA 1
ATOM 4388 C C . PRO A 1 565 ? -1.501 19.869 -14.276 1.00 94.06 565 PRO A C 1
ATOM 4390 O O . PRO A 1 565 ? -2.510 19.411 -13.732 1.00 94.06 565 PRO A O 1
ATOM 4393 N N . ALA A 1 566 ? -0.975 19.343 -15.382 1.00 90.12 566 ALA A N 1
ATOM 4394 C CA . ALA A 1 566 ? -1.654 18.323 -16.184 1.00 90.12 566 ALA A CA 1
ATOM 4395 C C . ALA A 1 566 ? -2.016 17.081 -15.351 1.00 90.12 566 ALA A C 1
ATOM 4397 O O . ALA A 1 566 ? -3.129 16.560 -15.445 1.00 90.12 566 ALA A O 1
ATOM 4398 N N . ILE A 1 567 ? -1.112 16.671 -14.454 1.00 89.62 567 ILE A N 1
ATOM 4399 C CA . ILE A 1 567 ? -1.298 15.527 -13.547 1.00 89.62 567 ILE A CA 1
ATOM 4400 C C . ILE A 1 567 ? -2.478 15.700 -12.570 1.00 89.62 567 ILE A C 1
ATOM 4402 O O . ILE A 1 567 ? -3.033 14.716 -12.085 1.00 89.62 567 ILE A O 1
ATOM 4406 N N . LEU A 1 568 ? -2.906 16.938 -12.296 1.00 92.31 568 LEU A N 1
ATOM 4407 C CA . LEU A 1 568 ? -4.012 17.248 -11.385 1.00 92.31 568 LEU A CA 1
ATOM 4408 C C . LEU A 1 568 ? -5.346 17.493 -12.112 1.00 92.31 568 LEU A C 1
ATOM 4410 O O . LEU A 1 568 ? -6.374 17.662 -11.458 1.00 92.31 568 LEU A O 1
ATOM 4414 N N . HIS A 1 569 ? -5.398 17.471 -13.450 1.00 90.56 569 HIS A N 1
ATOM 4415 C CA . HIS A 1 569 ? -6.636 17.763 -14.198 1.00 90.56 569 HIS A CA 1
ATOM 4416 C C . HIS A 1 569 ? -7.781 16.812 -13.845 1.00 90.56 569 HIS A C 1
ATOM 4418 O O . HIS A 1 569 ? -8.927 17.241 -13.690 1.00 90.56 569 HIS A O 1
ATOM 4424 N N . ARG A 1 570 ? -7.488 15.516 -13.676 1.00 88.31 570 ARG A N 1
ATOM 4425 C CA . ARG A 1 570 ? -8.499 14.515 -13.295 1.00 88.31 570 ARG A CA 1
ATOM 4426 C C . ARG A 1 570 ? -8.966 14.631 -11.844 1.00 88.31 570 ARG A C 1
ATOM 4428 O O . ARG A 1 570 ? -10.014 14.076 -11.518 1.00 88.31 570 ARG A O 1
ATOM 4435 N N . ARG A 1 571 ? -8.252 15.401 -11.019 1.00 90.38 571 ARG A N 1
ATOM 4436 C CA . ARG A 1 571 ? -8.570 15.652 -9.608 1.00 90.38 571 ARG A CA 1
ATOM 4437 C C . ARG A 1 571 ? -9.590 16.778 -9.414 1.00 90.38 571 ARG A C 1
ATOM 4439 O O . ARG A 1 571 ? -10.163 16.890 -8.340 1.00 90.38 571 ARG A O 1
ATOM 4446 N N . LEU A 1 572 ? -9.890 17.565 -10.451 1.00 91.44 572 LEU A N 1
ATOM 4447 C CA . LEU A 1 572 ? -10.954 18.570 -10.395 1.00 91.44 572 LEU A CA 1
ATOM 4448 C C . LEU A 1 572 ? -12.339 17.917 -10.281 1.00 91.44 572 LEU A C 1
ATOM 4450 O O . LEU A 1 572 ? -12.732 17.111 -11.136 1.00 91.44 572 LEU A O 1
ATOM 4454 N N . SER A 1 573 ? -13.124 18.357 -9.299 1.00 90.56 573 SER A N 1
ATOM 4455 C CA . SER A 1 573 ? -14.510 17.931 -9.046 1.00 90.56 573 SER A CA 1
ATOM 4456 C C . SER A 1 573 ? -15.504 18.603 -10.005 1.00 90.56 573 SER A C 1
ATOM 4458 O O . SER A 1 573 ? -16.478 19.229 -9.593 1.00 90.56 573 SER A O 1
ATOM 4460 N N . VAL A 1 574 ? -15.245 18.505 -11.313 1.00 85.00 574 VAL A N 1
ATOM 4461 C CA . VAL A 1 574 ? -16.099 19.033 -12.390 1.00 85.00 574 VAL A CA 1
ATOM 4462 C C . VAL A 1 574 ? -16.448 17.944 -13.413 1.00 85.00 574 VAL A C 1
ATOM 4464 O O . VAL A 1 574 ? -15.633 17.048 -13.650 1.00 85.00 574 VAL A O 1
ATOM 4467 N N . PRO A 1 575 ? -17.621 18.020 -14.076 1.00 75.19 575 PRO A N 1
ATOM 4468 C CA . PRO A 1 575 ? -17.994 17.073 -15.126 1.00 75.19 575 PRO A CA 1
ATOM 4469 C C . PRO A 1 575 ? -16.987 17.039 -16.287 1.00 75.19 575 PRO A C 1
ATOM 4471 O O . PRO A 1 575 ? -16.449 18.076 -16.685 1.00 75.19 575 PRO A O 1
ATOM 4474 N N . GLY A 1 576 ? -16.804 15.866 -16.907 1.00 69.44 576 GLY A N 1
ATOM 4475 C CA . GLY A 1 576 ? -15.756 15.618 -17.911 1.00 69.44 576 GLY A CA 1
ATOM 4476 C C . GLY A 1 576 ? -15.707 16.605 -19.088 1.00 69.44 576 GLY A C 1
ATOM 4477 O O . GLY A 1 576 ? -14.622 16.996 -19.507 1.00 69.44 576 GLY A O 1
ATOM 4478 N N . ARG A 1 577 ? -16.857 17.101 -19.575 1.00 64.56 577 ARG A N 1
ATOM 4479 C CA . ARG A 1 577 ? -16.896 18.109 -20.658 1.00 64.56 577 ARG A CA 1
ATOM 4480 C C . ARG A 1 577 ? -16.257 19.449 -20.268 1.00 64.56 577 ARG A C 1
ATOM 4482 O O . ARG A 1 577 ? -15.634 20.074 -21.114 1.00 64.56 577 ARG A O 1
ATOM 4489 N N . ARG A 1 578 ? -16.389 19.880 -19.006 1.00 67.38 578 ARG A N 1
ATOM 4490 C CA . ARG A 1 578 ? -15.746 21.103 -18.477 1.00 67.38 578 ARG A CA 1
ATOM 4491 C C . ARG A 1 578 ? -14.293 20.865 -18.064 1.00 67.38 578 ARG A C 1
ATOM 4493 O O . ARG A 1 578 ? -13.515 21.806 -17.997 1.00 67.38 578 ARG A O 1
ATOM 4500 N N . ARG A 1 579 ? -13.916 19.611 -17.806 1.00 71.62 579 ARG A N 1
ATOM 4501 C CA . ARG A 1 579 ? -12.527 19.232 -17.524 1.00 71.62 579 ARG A CA 1
ATOM 4502 C C . ARG A 1 579 ? -11.637 19.366 -18.765 1.00 71.62 579 ARG A C 1
ATOM 4504 O O . ARG A 1 579 ? -10.503 19.802 -18.652 1.00 71.62 579 ARG A O 1
ATOM 4511 N N . ALA A 1 580 ? -12.170 19.068 -19.952 1.00 64.31 580 ALA A N 1
ATOM 4512 C CA . ALA A 1 580 ? -11.444 19.215 -21.219 1.00 64.31 580 ALA A CA 1
ATOM 4513 C C . ALA A 1 580 ? -11.093 20.674 -21.578 1.00 64.31 580 ALA A C 1
ATOM 4515 O O . ALA A 1 580 ? -10.212 20.901 -22.400 1.00 64.31 580 ALA A O 1
ATOM 4516 N N . SER A 1 581 ? -11.771 21.657 -20.975 1.00 73.12 581 SER A N 1
ATOM 4517 C CA . SER A 1 581 ? -11.492 23.086 -21.167 1.00 73.12 581 SER A CA 1
ATOM 4518 C C . SER A 1 581 ? -10.540 23.675 -20.119 1.00 73.12 581 SER A C 1
ATOM 4520 O O . SER A 1 581 ? -10.340 24.885 -20.101 1.00 73.12 581 SER A O 1
ATOM 4522 N N . VAL A 1 582 ? -9.985 22.858 -19.217 1.00 83.75 582 VAL A N 1
ATOM 4523 C CA . VAL A 1 582 ? -9.038 23.327 -18.196 1.00 83.75 582 VAL A CA 1
ATOM 4524 C C . VAL A 1 582 ? -7.726 23.712 -18.868 1.00 83.75 582 VAL A C 1
ATOM 4526 O O . VAL A 1 582 ? -7.125 22.922 -19.596 1.00 83.75 582 VAL A O 1
ATOM 4529 N N . ARG A 1 583 ? -7.261 24.933 -18.604 1.00 86.50 583 ARG A N 1
ATOM 4530 C CA . ARG A 1 583 ? -5.969 25.407 -19.092 1.00 86.50 583 ARG A CA 1
ATOM 4531 C C . ARG A 1 583 ? -4.845 24.669 -18.363 1.00 86.50 583 ARG A C 1
ATOM 4533 O O . ARG A 1 583 ? -4.744 24.751 -17.142 1.00 86.50 583 ARG A O 1
ATOM 4540 N N . ALA A 1 584 ? -3.993 23.968 -19.105 1.00 88.69 584 ALA A N 1
ATOM 4541 C CA . ALA A 1 584 ? -2.776 23.389 -18.547 1.00 88.69 584 ALA A CA 1
ATOM 4542 C C . ALA A 1 584 ? -1.748 24.485 -18.225 1.00 88.69 584 ALA A C 1
ATOM 4544 O O . ALA A 1 584 ? -1.653 25.494 -18.933 1.00 88.69 584 ALA A O 1
ATOM 4545 N N . THR A 1 585 ? -0.968 24.285 -17.169 1.00 90.38 585 THR A N 1
ATOM 4546 C CA . THR A 1 585 ? 0.290 25.013 -16.974 1.00 90.38 585 THR A CA 1
ATOM 4547 C C . THR A 1 585 ? 1.323 24.585 -18.022 1.00 90.38 585 THR A C 1
ATOM 4549 O O . THR A 1 585 ? 1.225 23.510 -18.608 1.00 90.38 585 THR A O 1
ATOM 4552 N N . THR A 1 586 ? 2.302 25.451 -18.298 1.00 79.31 586 THR A N 1
ATOM 4553 C CA . THR A 1 586 ? 3.401 25.162 -19.241 1.00 79.31 586 THR A CA 1
ATOM 4554 C C . THR A 1 586 ? 4.755 24.996 -18.554 1.00 79.31 586 THR A C 1
ATOM 4556 O O . THR A 1 586 ? 5.644 24.374 -19.119 1.00 79.31 586 THR A O 1
ATOM 4559 N N . GLU A 1 587 ? 4.920 25.540 -17.343 1.00 86.50 587 GLU A N 1
ATOM 4560 C CA . GLU A 1 587 ? 6.202 25.575 -16.620 1.00 86.50 587 GLU A CA 1
ATOM 4561 C C . GLU A 1 587 ? 6.046 25.278 -15.118 1.00 86.50 587 GLU A C 1
ATOM 4563 O O . GLU A 1 587 ? 6.879 25.674 -14.302 1.00 86.50 587 GLU A O 1
ATOM 4568 N N . HIS A 1 588 ? 4.972 24.600 -14.706 1.00 94.94 588 HIS A N 1
ATOM 4569 C CA . HIS A 1 588 ? 4.804 24.246 -13.298 1.00 94.94 588 HIS A CA 1
ATOM 4570 C C . HIS A 1 588 ? 5.769 23.117 -12.901 1.00 94.94 588 HIS A C 1
ATOM 4572 O O . HIS A 1 588 ? 6.081 22.238 -13.705 1.00 94.94 588 HIS A O 1
ATOM 4578 N N . TRP A 1 589 ? 6.237 23.108 -11.649 1.00 95.25 589 TRP A N 1
ATOM 4579 C CA . TRP A 1 589 ? 7.207 22.117 -11.164 1.00 95.25 589 TRP A CA 1
ATOM 4580 C C . TRP A 1 589 ? 6.688 20.672 -11.278 1.00 95.25 589 TRP A C 1
ATOM 4582 O O . TRP A 1 589 ? 7.436 19.789 -11.682 1.00 95.25 589 TRP A O 1
ATOM 4592 N N . LEU A 1 590 ? 5.391 20.443 -11.028 1.00 94.56 590 LEU A N 1
ATOM 4593 C CA . LEU A 1 590 ? 4.740 19.141 -11.253 1.00 94.56 590 LEU A CA 1
ATOM 4594 C C . LEU A 1 590 ? 4.774 18.689 -12.719 1.00 94.56 590 LEU A C 1
ATOM 4596 O O . LEU A 1 590 ? 4.916 17.495 -12.969 1.00 94.56 590 LEU A O 1
ATOM 4600 N N . ASP A 1 591 ? 4.646 19.606 -13.685 1.00 93.19 591 ASP A N 1
ATOM 4601 C CA . ASP A 1 591 ? 4.707 19.234 -15.104 1.00 93.19 591 ASP A CA 1
ATOM 4602 C C . ASP A 1 591 ? 6.139 18.861 -15.502 1.00 93.19 591 ASP A C 1
ATOM 4604 O O . ASP A 1 591 ? 6.336 17.899 -16.242 1.00 93.19 591 ASP A O 1
ATOM 4608 N N . ARG A 1 592 ? 7.147 19.570 -14.966 1.00 94.12 592 ARG A N 1
ATOM 4609 C CA . ARG A 1 592 ? 8.563 19.205 -15.147 1.00 94.12 592 ARG A CA 1
ATOM 4610 C C . ARG A 1 592 ? 8.878 17.846 -14.532 1.00 94.12 592 ARG A C 1
ATOM 4612 O O . ARG A 1 592 ? 9.515 17.025 -15.186 1.00 94.12 592 ARG A O 1
ATOM 4619 N N . LEU A 1 593 ? 8.396 17.595 -13.313 1.00 93.88 593 LEU A N 1
ATOM 4620 C CA . LEU A 1 593 ? 8.533 16.301 -12.647 1.00 93.88 593 LEU A CA 1
ATOM 4621 C C . LEU A 1 593 ? 7.891 15.190 -13.484 1.00 93.88 593 LEU A C 1
ATOM 4623 O O . LEU A 1 593 ? 8.544 14.192 -13.771 1.00 93.88 593 LEU A O 1
ATOM 4627 N N . LEU A 1 594 ? 6.650 15.381 -13.945 1.00 92.00 594 LEU A N 1
ATOM 4628 C CA . LEU A 1 594 ? 5.956 14.413 -14.796 1.00 92.00 594 LEU A CA 1
ATOM 4629 C C . LEU A 1 594 ? 6.720 14.146 -16.101 1.00 92.00 594 LEU A C 1
ATOM 4631 O O . LEU A 1 594 ? 6.882 12.987 -16.480 1.00 92.00 594 LEU A O 1
ATOM 4635 N N . ALA A 1 595 ? 7.214 15.191 -16.766 1.00 92.31 595 ALA A N 1
ATOM 4636 C CA . ALA A 1 595 ? 8.020 15.050 -17.976 1.00 92.31 595 ALA A CA 1
ATOM 4637 C C . ALA A 1 595 ? 9.318 14.268 -17.706 1.00 92.31 595 ALA A C 1
ATOM 4639 O O . ALA A 1 595 ? 9.685 13.399 -18.495 1.00 92.31 595 ALA A O 1
ATOM 4640 N N . GLY A 1 596 ? 9.981 14.519 -16.573 1.00 94.00 596 GLY A N 1
ATOM 4641 C CA . GLY A 1 596 ? 11.166 13.775 -16.144 1.00 94.00 596 GLY A CA 1
ATOM 4642 C C . GLY A 1 596 ? 10.876 12.300 -15.852 1.00 94.00 596 GLY A C 1
ATOM 4643 O O . GLY A 1 596 ? 11.629 11.434 -16.289 1.00 94.00 596 GLY A O 1
ATOM 4644 N N . VAL A 1 597 ? 9.754 11.995 -15.192 1.00 92.44 597 VAL A N 1
ATOM 4645 C CA . VAL A 1 597 ? 9.304 10.613 -14.944 1.00 92.44 597 VAL A CA 1
ATOM 4646 C C . VAL A 1 597 ? 9.022 9.897 -16.265 1.00 92.44 597 VAL A C 1
ATOM 4648 O O . VAL A 1 597 ? 9.462 8.768 -16.461 1.00 92.44 597 VAL A O 1
ATOM 4651 N N . GLN A 1 598 ? 8.339 10.555 -17.205 1.00 91.94 598 GLN A N 1
ATOM 4652 C CA . GLN A 1 598 ? 8.078 10.001 -18.537 1.00 91.94 598 GLN A CA 1
ATOM 4653 C C . GLN A 1 598 ? 9.371 9.750 -19.319 1.00 91.94 598 GLN A C 1
ATOM 4655 O O . GLN A 1 598 ? 9.507 8.703 -19.949 1.00 91.94 598 GLN A O 1
ATOM 4660 N N . ALA A 1 599 ? 10.331 10.675 -19.253 1.00 94.69 599 ALA A N 1
ATOM 4661 C CA . ALA A 1 599 ? 11.641 10.502 -19.870 1.00 94.69 599 ALA A CA 1
ATOM 4662 C C . ALA A 1 599 ? 12.416 9.331 -19.245 1.00 94.69 599 ALA A C 1
ATOM 4664 O O . ALA A 1 599 ? 13.015 8.542 -19.972 1.00 94.69 599 ALA A O 1
ATOM 4665 N N . HIS A 1 600 ? 12.361 9.172 -17.919 1.00 93.00 600 HIS A N 1
ATOM 4666 C CA . HIS A 1 600 ? 12.958 8.031 -17.226 1.00 93.00 600 HIS A CA 1
ATOM 4667 C C . HIS A 1 600 ? 12.321 6.705 -17.662 1.00 93.00 600 HIS A C 1
ATOM 4669 O O . HIS A 1 600 ? 13.047 5.780 -18.016 1.00 93.00 600 HIS A O 1
ATOM 4675 N N . ILE A 1 601 ? 10.986 6.625 -17.724 1.00 90.44 601 ILE A N 1
ATOM 4676 C CA . ILE A 1 601 ? 10.277 5.430 -18.211 1.00 90.44 601 ILE A CA 1
ATOM 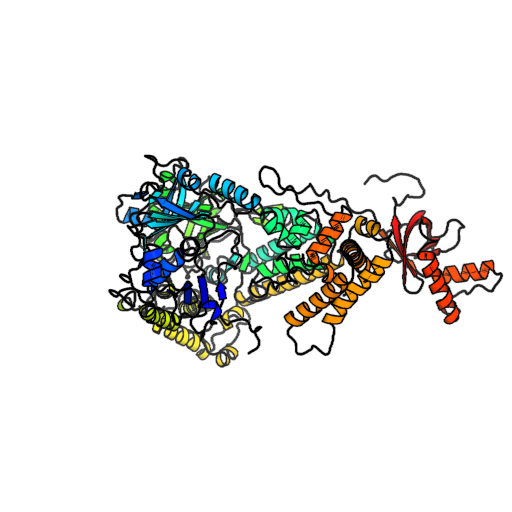4677 C C . ILE A 1 601 ? 10.752 5.075 -19.624 1.00 90.44 601 ILE A C 1
ATOM 4679 O O . ILE A 1 601 ? 11.162 3.943 -19.858 1.00 90.44 601 ILE A O 1
ATOM 4683 N N . GLN A 1 602 ? 10.788 6.045 -20.542 1.00 92.94 602 GLN A N 1
ATOM 4684 C CA . GLN A 1 602 ? 11.267 5.823 -21.911 1.00 92.94 602 GLN A CA 1
ATOM 4685 C C . GLN A 1 602 ? 12.729 5.354 -21.952 1.00 92.94 602 GLN A C 1
ATOM 4687 O O . GLN A 1 602 ? 13.078 4.488 -22.755 1.00 92.94 602 GLN A O 1
ATOM 4692 N N . ALA A 1 603 ? 13.591 5.899 -21.090 1.00 93.44 603 ALA A N 1
ATOM 4693 C CA . ALA A 1 603 ? 14.989 5.487 -20.993 1.00 93.44 603 ALA A CA 1
ATOM 4694 C C . ALA A 1 603 ? 15.130 4.043 -20.480 1.00 93.44 603 ALA A C 1
ATOM 4696 O O . ALA A 1 603 ? 15.897 3.262 -21.048 1.00 93.44 603 ALA A O 1
ATOM 4697 N N . VAL A 1 604 ? 14.357 3.664 -19.458 1.00 89.88 604 VAL A N 1
ATOM 4698 C CA . VAL A 1 604 ? 14.314 2.295 -18.923 1.00 89.88 604 VAL A CA 1
ATOM 4699 C C . VAL A 1 604 ? 13.746 1.323 -19.957 1.00 89.88 604 VAL A C 1
ATOM 4701 O O . VAL A 1 604 ? 14.322 0.258 -20.154 1.00 89.88 604 VAL A O 1
ATOM 4704 N N . GLU A 1 605 ? 12.688 1.684 -20.688 1.00 91.44 605 GLU A N 1
ATOM 4705 C CA . GLU A 1 605 ? 12.147 0.874 -21.789 1.00 91.44 605 GLU A CA 1
ATOM 4706 C C . GLU A 1 605 ? 13.161 0.693 -22.928 1.00 91.44 605 GLU A C 1
ATOM 4708 O O . GLU A 1 605 ? 13.298 -0.400 -23.480 1.00 91.44 605 GLU A O 1
ATOM 4713 N N . ALA A 1 606 ? 13.921 1.736 -23.270 1.00 92.25 606 ALA A N 1
ATOM 4714 C CA . ALA A 1 606 ? 14.984 1.631 -24.263 1.00 92.25 606 ALA A CA 1
ATOM 4715 C C . ALA A 1 606 ? 16.105 0.688 -23.790 1.00 92.25 606 ALA A C 1
ATOM 4717 O O . ALA A 1 606 ? 16.526 -0.192 -24.547 1.00 92.25 606 ALA A O 1
ATOM 4718 N N . ARG A 1 607 ? 16.555 0.810 -22.529 1.00 91.56 607 ARG A N 1
ATOM 4719 C CA . ARG A 1 607 ? 17.538 -0.116 -21.932 1.00 91.56 607 ARG A CA 1
ATOM 4720 C C . ARG A 1 607 ? 16.992 -1.542 -21.847 1.00 91.56 607 ARG A C 1
ATOM 4722 O O . ARG A 1 607 ? 17.720 -2.471 -22.185 1.00 91.56 607 ARG A O 1
ATOM 4729 N N . ARG A 1 608 ? 15.713 -1.728 -21.505 1.00 90.62 608 ARG A N 1
ATOM 4730 C CA . ARG A 1 608 ? 15.016 -3.027 -21.519 1.00 90.62 608 ARG A CA 1
ATOM 4731 C C . ARG A 1 608 ? 15.169 -3.719 -22.866 1.00 90.62 608 ARG A C 1
ATOM 4733 O O . ARG A 1 608 ? 15.532 -4.890 -22.897 1.00 90.62 608 ARG A O 1
ATOM 4740 N N . GLU A 1 609 ? 14.918 -3.020 -23.973 1.00 90.81 609 GLU A N 1
ATOM 4741 C CA . GLU A 1 609 ? 15.042 -3.619 -25.308 1.00 90.81 609 GLU A CA 1
ATOM 4742 C C . GLU A 1 609 ? 16.493 -3.943 -25.680 1.00 90.81 609 GLU A C 1
ATOM 4744 O O . GLU A 1 609 ? 16.739 -4.971 -26.310 1.00 90.81 609 GLU A O 1
ATOM 4749 N N . VAL A 1 610 ? 17.464 -3.133 -25.244 1.00 88.12 610 VAL A N 1
ATOM 4750 C CA . VAL A 1 610 ? 18.894 -3.450 -25.410 1.00 88.12 610 VAL A CA 1
ATOM 4751 C C . VAL A 1 610 ? 19.264 -4.718 -24.638 1.00 88.12 610 VAL A C 1
ATOM 4753 O O . VAL A 1 610 ? 19.910 -5.602 -25.197 1.00 88.12 610 VAL A O 1
ATOM 4756 N N . LEU A 1 611 ? 18.840 -4.843 -23.378 1.00 85.12 611 LEU A N 1
ATOM 4757 C CA . LEU A 1 611 ? 19.106 -6.023 -22.550 1.00 85.12 611 LEU A CA 1
ATOM 4758 C C . LEU A 1 611 ? 18.411 -7.269 -23.083 1.00 85.12 611 LEU A C 1
ATOM 4760 O O . LEU A 1 611 ? 19.037 -8.317 -23.213 1.00 85.12 611 LEU A O 1
ATOM 4764 N N . ALA A 1 612 ? 17.146 -7.143 -23.470 1.00 85.06 612 ALA A N 1
ATOM 4765 C CA . ALA A 1 612 ? 16.402 -8.229 -24.085 1.00 85.06 612 ALA A CA 1
ATOM 4766 C C . ALA A 1 612 ? 17.025 -8.657 -25.425 1.00 85.06 612 ALA A C 1
ATOM 4768 O O . ALA A 1 612 ? 16.982 -9.835 -25.759 1.00 85.06 612 ALA A O 1
ATOM 4769 N N . GLY A 1 613 ? 17.621 -7.733 -26.185 1.00 81.94 613 GLY A N 1
ATOM 4770 C CA . GLY A 1 613 ? 18.355 -8.042 -27.416 1.00 81.94 613 GLY A CA 1
ATOM 4771 C C . GLY A 1 613 ? 19.689 -8.761 -27.192 1.00 81.94 613 GLY A C 1
ATOM 4772 O O . GLY A 1 613 ? 20.147 -9.464 -28.087 1.00 81.94 613 GLY A O 1
ATOM 4773 N N . LYS A 1 614 ? 20.299 -8.611 -26.009 1.00 81.88 614 LYS A N 1
ATOM 4774 C CA . LYS A 1 614 ? 21.510 -9.341 -25.594 1.00 81.88 614 LYS A CA 1
ATOM 4775 C C . LYS A 1 614 ? 21.205 -10.704 -24.971 1.00 81.88 614 LYS A C 1
ATOM 4777 O O . LYS A 1 614 ? 22.127 -11.489 -24.770 1.00 81.88 614 LYS A O 1
ATOM 4782 N N . ALA A 1 615 ? 19.945 -10.964 -24.623 1.00 83.56 615 ALA A N 1
ATOM 4783 C CA . ALA A 1 615 ? 19.572 -12.178 -23.924 1.00 83.56 615 ALA A CA 1
ATOM 4784 C C . ALA A 1 615 ? 19.754 -13.416 -24.815 1.00 83.56 615 ALA A C 1
ATOM 4786 O O . ALA A 1 615 ? 19.317 -13.428 -25.969 1.00 83.56 615 ALA A O 1
ATOM 4787 N N . TYR A 1 616 ? 20.390 -14.458 -24.278 1.00 81.06 616 TYR A N 1
ATOM 4788 C CA . TYR A 1 616 ? 20.713 -15.668 -25.029 1.00 81.06 616 TYR A CA 1
ATOM 4789 C C . TYR A 1 616 ? 20.709 -16.915 -24.136 1.00 81.06 616 TYR A C 1
ATOM 4791 O O . TYR A 1 616 ? 21.342 -16.894 -23.076 1.00 81.06 616 TYR A O 1
ATOM 4799 N N . PRO A 1 617 ? 20.053 -18.020 -24.541 1.00 83.88 617 PRO A N 1
ATOM 4800 C CA . PRO A 1 617 ? 20.019 -19.215 -23.714 1.00 83.88 617 PRO A CA 1
ATOM 4801 C C . PRO A 1 617 ? 21.406 -19.847 -23.509 1.00 83.88 617 PRO A C 1
ATOM 4803 O O . PRO A 1 617 ? 22.271 -19.767 -24.383 1.00 83.88 617 PRO A O 1
ATOM 4806 N N . PRO A 1 618 ? 21.632 -20.541 -22.385 1.00 76.31 618 PRO A N 1
ATOM 4807 C CA . PRO A 1 618 ? 22.924 -21.142 -22.078 1.00 76.31 618 PRO A CA 1
ATOM 4808 C C . PRO A 1 618 ? 23.176 -22.391 -22.927 1.00 76.31 618 PRO A C 1
ATOM 4810 O O . PRO A 1 618 ? 22.247 -23.122 -23.281 1.00 76.31 618 PRO A O 1
ATOM 4813 N N . ARG A 1 619 ? 24.457 -22.699 -23.183 1.00 69.38 619 ARG A N 1
ATOM 4814 C CA . ARG A 1 619 ? 24.908 -23.864 -23.975 1.00 69.38 619 ARG A CA 1
ATOM 4815 C C . ARG A 1 619 ? 24.155 -25.148 -23.644 1.00 69.38 619 ARG A C 1
ATOM 4817 O O . ARG A 1 619 ? 23.748 -25.875 -24.541 1.00 69.38 619 ARG A O 1
ATOM 4824 N N . ARG A 1 620 ? 24.011 -25.451 -22.356 1.00 73.88 620 ARG A N 1
ATOM 4825 C CA . ARG A 1 620 ? 23.445 -26.719 -21.890 1.00 73.88 620 ARG A CA 1
ATOM 4826 C C . ARG A 1 620 ? 22.025 -26.951 -22.420 1.00 73.88 620 ARG A C 1
ATOM 4828 O O . ARG A 1 620 ? 21.652 -28.096 -22.657 1.00 73.88 620 ARG A O 1
ATOM 4835 N N . LEU A 1 621 ? 21.270 -25.879 -22.685 1.00 81.19 621 LEU A N 1
ATOM 4836 C CA . LEU A 1 621 ? 19.978 -25.968 -23.361 1.00 81.19 621 LEU A CA 1
ATOM 4837 C C . LEU A 1 621 ? 20.109 -26.448 -24.808 1.00 81.19 621 LEU A C 1
ATOM 4839 O O . LEU A 1 621 ? 19.340 -27.297 -25.242 1.00 81.19 621 LEU A O 1
ATOM 4843 N N . PHE A 1 622 ? 21.089 -25.930 -25.542 1.00 77.69 622 PHE A N 1
ATOM 4844 C CA . PHE A 1 622 ? 21.375 -26.369 -26.902 1.00 77.69 622 PHE A CA 1
ATOM 4845 C C . PHE A 1 622 ? 21.830 -27.831 -26.937 1.00 77.69 622 PHE A C 1
ATOM 4847 O O . PHE A 1 622 ? 21.289 -28.619 -27.714 1.00 77.69 622 PHE A O 1
ATOM 4854 N N . ASP A 1 623 ? 22.773 -28.209 -26.068 1.00 73.06 623 ASP A N 1
ATOM 4855 C CA . ASP A 1 623 ? 23.279 -29.584 -25.970 1.00 73.06 623 ASP A CA 1
ATOM 4856 C C . ASP A 1 623 ? 22.130 -30.575 -25.698 1.00 73.06 623 ASP A C 1
ATOM 4858 O O . ASP A 1 623 ? 22.045 -31.614 -26.347 1.00 73.06 623 ASP A O 1
ATOM 4862 N N . GLY A 1 624 ? 21.180 -30.212 -24.826 1.00 72.12 624 GLY A N 1
ATOM 4863 C CA . GLY A 1 624 ? 20.010 -31.034 -24.492 1.00 72.12 624 GLY A CA 1
ATOM 4864 C C . GLY A 1 624 ? 18.925 -31.141 -25.574 1.00 72.12 624 GLY A C 1
ATOM 4865 O O . GLY A 1 624 ? 17.912 -31.798 -25.340 1.00 72.12 624 GLY A O 1
ATOM 4866 N N . VAL A 1 625 ? 19.085 -30.479 -26.725 1.00 79.50 625 VAL A N 1
ATOM 4867 C CA . VAL A 1 625 ? 18.111 -30.493 -27.837 1.00 79.50 625 VAL A CA 1
ATOM 4868 C C . VAL A 1 625 ? 18.752 -30.924 -29.156 1.00 79.50 625 VAL A C 1
ATOM 4870 O O . VAL A 1 625 ? 18.066 -31.442 -30.035 1.00 79.50 625 VAL A O 1
ATOM 4873 N N . PHE A 1 626 ? 20.064 -30.747 -29.322 1.00 71.50 626 PHE A N 1
ATOM 4874 C CA . PHE A 1 626 ? 20.757 -31.073 -30.570 1.00 71.50 626 PHE A CA 1
ATOM 4875 C C . PHE A 1 626 ? 20.728 -32.554 -30.947 1.00 71.50 626 PHE A C 1
ATOM 4877 O O . PHE A 1 626 ? 20.801 -32.878 -32.134 1.00 71.50 626 PHE A O 1
ATOM 4884 N N . ASP A 1 627 ? 20.574 -33.441 -29.967 1.00 68.62 627 ASP A N 1
ATOM 4885 C CA . ASP A 1 627 ? 20.374 -34.869 -30.212 1.00 68.62 627 ASP A CA 1
ATOM 4886 C C . ASP A 1 627 ? 18.944 -35.205 -30.686 1.00 68.62 627 ASP A C 1
ATOM 4888 O O . ASP A 1 627 ? 18.687 -36.319 -31.142 1.00 68.62 627 ASP A O 1
ATOM 4892 N N . GLU A 1 628 ? 18.033 -34.224 -30.686 1.00 77.06 628 GLU A N 1
ATOM 4893 C CA . GLU A 1 628 ? 16.628 -34.347 -31.085 1.00 77.06 628 GLU A CA 1
ATOM 4894 C C . GLU A 1 628 ? 16.191 -33.217 -32.055 1.00 77.06 628 GLU A C 1
ATOM 4896 O O . GLU A 1 628 ? 15.320 -32.403 -31.732 1.00 77.06 628 GLU A O 1
ATOM 4901 N N . PRO A 1 629 ? 16.731 -33.143 -33.289 1.00 75.12 629 PRO A N 1
ATOM 4902 C CA . PRO A 1 629 ? 16.460 -32.038 -34.223 1.00 75.12 629 PRO A CA 1
ATOM 4903 C C . PRO A 1 629 ? 14.976 -31.877 -34.600 1.00 75.12 629 PRO A C 1
ATOM 4905 O O . PRO A 1 629 ? 14.535 -30.771 -34.917 1.00 75.12 629 PRO A O 1
ATOM 4908 N N . GLU A 1 630 ? 14.181 -32.949 -34.520 1.00 84.62 630 GLU A N 1
ATOM 4909 C CA . GLU A 1 630 ? 12.722 -32.897 -34.692 1.00 84.62 630 GLU A CA 1
ATOM 4910 C C . GLU A 1 630 ? 12.049 -31.981 -33.651 1.00 84.62 630 GLU A C 1
ATOM 4912 O O . GLU A 1 630 ? 11.079 -31.287 -33.963 1.00 84.62 630 GLU A O 1
ATOM 4917 N N . MET A 1 631 ? 12.582 -31.914 -32.426 1.00 90.19 631 MET A N 1
ATOM 4918 C CA . MET A 1 631 ? 12.023 -31.085 -31.354 1.00 90.19 631 MET A CA 1
ATOM 4919 C C . MET A 1 631 ? 12.220 -29.596 -31.622 1.00 90.19 631 MET A C 1
ATOM 4921 O O . MET A 1 631 ? 11.360 -28.798 -31.259 1.00 90.19 631 MET A O 1
ATOM 4925 N N . ILE A 1 632 ? 13.284 -29.209 -32.332 1.00 85.75 632 ILE A N 1
ATOM 4926 C CA . ILE A 1 632 ? 13.496 -27.824 -32.779 1.00 85.75 632 ILE A CA 1
ATOM 4927 C C . ILE A 1 632 ? 12.444 -27.438 -33.823 1.00 85.75 632 ILE A C 1
ATOM 4929 O O . ILE A 1 632 ? 11.864 -26.353 -33.751 1.00 85.75 632 ILE A O 1
ATOM 4933 N N . GLU A 1 633 ? 12.147 -28.330 -34.774 1.00 85.81 633 GLU A N 1
ATOM 4934 C CA . GLU A 1 633 ? 11.108 -28.104 -35.786 1.00 85.81 633 GLU A CA 1
ATOM 4935 C C . GLU A 1 633 ? 9.710 -28.007 -35.141 1.00 85.81 633 GLU A C 1
ATOM 4937 O O . GLU A 1 633 ? 8.931 -27.100 -35.457 1.00 85.81 633 GLU A O 1
ATOM 4942 N N . LEU A 1 634 ? 9.392 -28.898 -34.194 1.00 90.56 634 LEU A N 1
ATOM 4943 C CA . LEU A 1 634 ? 8.141 -28.854 -33.429 1.00 90.56 634 LEU A CA 1
ATOM 4944 C C . LEU A 1 634 ? 8.051 -27.614 -32.530 1.00 90.56 634 LEU A C 1
ATOM 4946 O O . LEU A 1 634 ? 6.997 -26.979 -32.480 1.00 90.56 634 LEU A O 1
ATOM 4950 N N . GLY A 1 635 ? 9.147 -27.217 -31.891 1.00 91.12 635 GLY A N 1
ATOM 4951 C CA . GLY A 1 635 ? 9.240 -25.999 -31.091 1.00 91.12 635 GLY A CA 1
ATOM 4952 C C . GLY A 1 635 ? 9.049 -24.725 -31.920 1.00 91.12 635 GLY A C 1
ATOM 4953 O O . GLY A 1 635 ? 8.301 -23.823 -31.538 1.00 91.12 635 GLY A O 1
ATOM 4954 N N . ALA A 1 636 ? 9.624 -24.668 -33.123 1.00 88.81 636 ALA A N 1
ATOM 4955 C CA . ALA A 1 636 ? 9.393 -23.569 -34.060 1.00 88.81 636 ALA A CA 1
ATOM 4956 C C . ALA A 1 636 ? 7.915 -23.480 -34.482 1.00 88.81 636 ALA A C 1
ATOM 4958 O O . ALA A 1 636 ? 7.360 -22.381 -34.608 1.00 88.81 636 ALA A O 1
ATOM 4959 N N . ARG A 1 637 ? 7.252 -24.631 -34.676 1.00 90.06 637 ARG A N 1
ATOM 4960 C CA . ARG A 1 637 ? 5.807 -24.697 -34.953 1.00 90.06 637 ARG A CA 1
ATOM 4961 C C . ARG A 1 637 ? 4.981 -24.226 -33.761 1.00 90.06 637 ARG A C 1
ATOM 4963 O O . ARG A 1 637 ? 4.050 -23.454 -33.976 1.00 90.06 637 ARG A O 1
ATOM 4970 N N . PHE A 1 638 ? 5.336 -24.6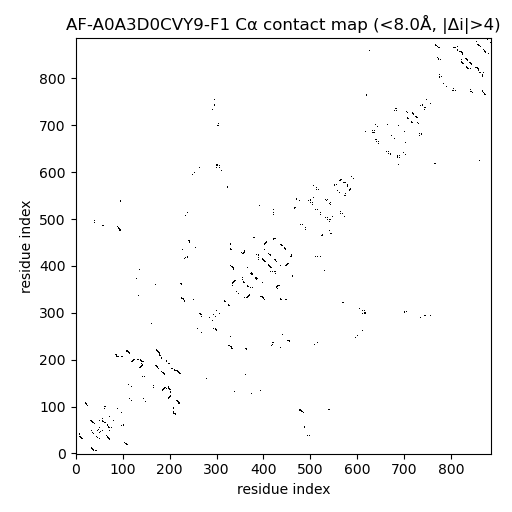26 -32.542 1.00 93.12 638 PHE A N 1
ATOM 4971 C CA . PHE A 1 638 ? 4.707 -24.144 -31.311 1.00 93.12 638 PHE A CA 1
ATOM 4972 C C . PHE A 1 638 ? 4.733 -22.606 -31.240 1.00 93.12 638 PHE A C 1
ATOM 4974 O O . PHE A 1 638 ? 3.682 -21.965 -31.160 1.00 93.12 638 PHE A O 1
ATOM 4981 N N . ASN A 1 639 ? 5.908 -21.996 -31.419 1.00 89.94 639 ASN A N 1
ATOM 4982 C CA . ASN A 1 639 ? 6.056 -20.537 -31.451 1.00 89.94 639 ASN A CA 1
ATOM 4983 C C . ASN A 1 639 ? 5.231 -19.883 -32.576 1.00 89.94 639 ASN A C 1
ATOM 4985 O O . ASN A 1 639 ? 4.632 -18.819 -32.395 1.00 89.94 639 ASN A O 1
ATOM 4989 N N . ALA A 1 640 ? 5.165 -20.520 -33.750 1.00 88.25 640 ALA A N 1
ATOM 4990 C CA . ALA A 1 640 ? 4.382 -20.028 -34.880 1.00 88.25 640 ALA A CA 1
ATOM 4991 C C . ALA A 1 640 ? 2.864 -20.080 -34.631 1.00 88.25 640 ALA A C 1
ATOM 4993 O O . ALA A 1 640 ? 2.154 -19.190 -35.101 1.00 88.25 640 ALA A O 1
ATOM 4994 N N . VAL A 1 641 ? 2.361 -21.075 -33.892 1.00 89.88 641 VAL A N 1
ATOM 4995 C CA . VAL A 1 641 ? 0.944 -21.168 -33.494 1.00 89.88 641 VAL A CA 1
ATOM 4996 C C . VAL A 1 641 ? 0.566 -19.994 -32.595 1.00 89.88 641 VAL A C 1
ATOM 4998 O O . VAL A 1 641 ? -0.427 -19.308 -32.866 1.00 89.88 641 VAL A O 1
ATOM 5001 N N . TYR A 1 642 ? 1.388 -19.711 -31.585 1.00 88.31 642 TYR A N 1
ATOM 5002 C CA . TYR A 1 642 ? 1.182 -18.580 -30.683 1.00 88.31 642 TYR A CA 1
ATOM 5003 C C . TYR A 1 642 ? 1.202 -17.241 -31.442 1.00 88.31 642 TYR A C 1
ATOM 5005 O O . TYR A 1 642 ? 0.208 -16.507 -31.469 1.00 88.31 642 TYR A O 1
ATOM 5013 N N . ALA A 1 643 ? 2.293 -16.958 -32.162 1.00 85.31 643 ALA A N 1
ATOM 5014 C CA . ALA A 1 643 ? 2.456 -15.707 -32.904 1.00 85.31 643 ALA A CA 1
ATOM 5015 C C . ALA A 1 643 ? 1.419 -15.540 -34.029 1.00 85.31 643 ALA A C 1
ATOM 5017 O O . ALA A 1 643 ? 0.954 -14.431 -34.303 1.00 85.31 643 ALA A O 1
ATOM 5018 N N . GLY A 1 644 ? 1.042 -16.632 -34.696 1.00 85.38 644 GLY A N 1
ATOM 5019 C CA . GLY A 1 644 ? 0.022 -16.634 -35.740 1.00 85.38 644 GLY A CA 1
ATOM 5020 C C . GLY A 1 644 ? -1.361 -16.282 -35.200 1.00 85.38 644 GLY A C 1
ATOM 5021 O O . GLY A 1 644 ? -2.109 -15.575 -35.873 1.00 85.38 644 GLY A O 1
ATOM 5022 N N . THR A 1 645 ? -1.685 -16.718 -33.982 1.00 84.31 645 THR A N 1
ATOM 5023 C CA . THR A 1 645 ? -2.964 -16.408 -33.329 1.00 84.31 645 THR A CA 1
ATOM 5024 C C . THR A 1 645 ? -3.037 -14.938 -32.916 1.00 84.31 645 THR A C 1
ATOM 5026 O O . THR A 1 645 ? -4.039 -14.286 -33.211 1.00 84.31 645 THR A O 1
ATOM 5029 N N . LEU A 1 646 ? -1.951 -14.378 -32.367 1.00 80.19 646 LEU A N 1
ATOM 5030 C CA . LEU A 1 646 ? -1.866 -12.948 -32.031 1.00 80.19 646 LEU A CA 1
ATOM 5031 C C . LEU A 1 646 ? -2.002 -12.027 -33.254 1.00 80.19 646 LEU A C 1
ATOM 5033 O O . LEU A 1 646 ? -2.645 -10.981 -33.179 1.00 80.19 646 LEU A O 1
ATOM 5037 N N . ASN A 1 647 ? -1.421 -12.422 -34.391 1.00 76.31 647 ASN A N 1
ATOM 5038 C CA . ASN A 1 647 ? -1.339 -11.598 -35.602 1.00 76.31 647 ASN A CA 1
ATOM 5039 C C . ASN A 1 647 ? -2.534 -11.743 -36.566 1.00 76.31 647 ASN A C 1
ATOM 5041 O O . ASN A 1 647 ? -2.517 -11.175 -37.665 1.00 76.31 647 ASN A O 1
ATOM 5045 N N . ARG A 1 648 ? -3.588 -12.496 -36.216 1.00 75.81 648 ARG A N 1
ATOM 5046 C CA . ARG A 1 648 ? -4.774 -12.645 -37.079 1.00 75.81 648 ARG A CA 1
ATOM 5047 C C . ARG A 1 648 ? -5.511 -11.305 -37.232 1.00 75.81 648 ARG A C 1
ATOM 5049 O O . ARG A 1 648 ? -6.354 -10.938 -36.422 1.00 75.81 648 ARG A O 1
ATOM 5056 N N . ARG A 1 649 ? -5.263 -10.620 -38.359 1.00 52.16 649 ARG A N 1
ATOM 5057 C CA . ARG A 1 649 ? -5.850 -9.317 -38.757 1.00 52.16 649 ARG A CA 1
ATOM 5058 C C . ARG A 1 649 ? -7.386 -9.230 -38.725 1.00 52.16 649 ARG A C 1
ATOM 5060 O O . ARG A 1 649 ? -7.916 -8.129 -38.685 1.00 52.16 649 ARG A O 1
ATOM 5067 N N . LYS A 1 650 ? -8.115 -10.355 -38.739 1.00 54.84 650 LYS A N 1
ATOM 5068 C CA . LYS A 1 650 ? -9.590 -10.372 -38.622 1.00 54.84 650 LYS A CA 1
ATOM 5069 C C . LYS A 1 650 ? -10.101 -10.148 -37.189 1.00 54.84 650 LYS A C 1
ATOM 5071 O O . LYS A 1 650 ? -11.302 -10.015 -37.000 1.00 54.84 650 LYS A O 1
ATOM 5076 N N . ILE A 1 651 ? -9.207 -10.079 -36.203 1.00 54.12 651 ILE A N 1
ATOM 5077 C CA . ILE A 1 651 ? -9.510 -9.920 -34.775 1.00 54.12 651 ILE A CA 1
ATOM 5078 C C . ILE A 1 651 ? -9.208 -8.468 -34.325 1.00 54.12 651 ILE A C 1
ATOM 5080 O O . ILE A 1 651 ? -8.714 -8.215 -33.235 1.00 54.12 651 ILE A O 1
ATOM 5084 N N . GLY A 1 652 ? -9.439 -7.478 -35.194 1.00 51.09 652 GLY A N 1
ATOM 5085 C CA . GLY A 1 652 ? -9.166 -6.063 -34.888 1.00 51.09 652 GLY A CA 1
ATOM 5086 C C . GLY A 1 652 ? -10.152 -5.423 -33.900 1.00 51.09 652 GLY A C 1
ATOM 5087 O O . GLY A 1 652 ? -9.856 -4.368 -33.357 1.00 51.09 652 GLY A O 1
ATOM 5088 N N . ALA A 1 653 ? -11.303 -6.062 -33.661 1.00 60.31 653 ALA A N 1
ATOM 5089 C CA . ALA A 1 653 ? -12.353 -5.574 -32.762 1.00 60.31 653 ALA A CA 1
ATOM 5090 C C . ALA A 1 653 ? -12.370 -6.271 -31.390 1.00 60.31 653 ALA A C 1
ATOM 5092 O O . ALA A 1 653 ? -13.216 -5.953 -30.561 1.00 60.31 653 ALA A O 1
ATOM 5093 N N . VAL A 1 654 ? -11.478 -7.239 -31.153 1.00 66.69 654 VAL A N 1
ATOM 5094 C CA . VAL A 1 654 ? -11.457 -7.983 -29.888 1.00 66.69 654 VAL A CA 1
ATOM 5095 C C . VAL A 1 654 ? -10.415 -7.367 -28.947 1.00 66.69 654 VAL A C 1
ATOM 5097 O O . VAL A 1 654 ? -9.286 -7.101 -29.391 1.00 66.69 654 VAL A O 1
ATOM 5100 N N . PRO A 1 655 ? -10.758 -7.172 -27.659 1.00 74.81 655 PRO A N 1
ATOM 5101 C CA . PRO A 1 655 ? -9.823 -6.721 -26.636 1.00 74.81 655 PRO A CA 1
ATOM 5102 C C . PRO A 1 655 ? -8.501 -7.501 -26.642 1.00 74.81 655 PRO A C 1
ATOM 5104 O O . PRO A 1 655 ? -8.437 -8.685 -26.985 1.00 74.81 655 PRO A O 1
ATOM 5107 N N . GLN A 1 656 ? -7.415 -6.817 -26.281 1.00 68.12 656 GLN A N 1
ATOM 5108 C CA . GLN A 1 656 ? -6.067 -7.391 -26.244 1.00 68.12 656 GLN A CA 1
ATOM 5109 C C . GLN A 1 656 ? -5.977 -8.616 -25.326 1.00 68.12 656 GLN A C 1
ATOM 5111 O O . GLN A 1 656 ? -5.351 -9.606 -25.699 1.00 68.12 656 GLN A O 1
ATOM 5116 N N . GLU A 1 657 ? -6.650 -8.577 -24.180 1.00 67.88 657 GLU A N 1
ATOM 5117 C CA . GLU A 1 657 ? -6.701 -9.671 -23.205 1.00 67.88 657 GLU A CA 1
ATOM 5118 C C . GLU A 1 657 ? -7.290 -10.946 -23.806 1.00 67.88 657 GLU A C 1
ATOM 5120 O O . GLU A 1 657 ? -6.688 -12.015 -23.732 1.00 67.88 657 GLU A O 1
ATOM 5125 N N . THR A 1 658 ? -8.415 -10.834 -24.512 1.00 72.44 658 THR A N 1
ATOM 5126 C CA . THR A 1 658 ? -9.028 -11.977 -25.194 1.00 72.44 658 THR A CA 1
ATOM 5127 C C . THR A 1 658 ? -8.116 -12.526 -26.294 1.00 72.44 658 THR A C 1
ATOM 5129 O O . THR A 1 658 ? -8.029 -13.738 -26.475 1.00 72.44 658 THR A O 1
ATOM 5132 N N . ARG A 1 659 ? -7.382 -11.667 -27.020 1.00 73.69 659 ARG A N 1
ATOM 5133 C CA . ARG A 1 659 ? -6.397 -12.121 -28.021 1.00 73.69 659 ARG A CA 1
ATOM 5134 C C . ARG A 1 659 ? -5.245 -12.901 -27.384 1.00 73.69 659 ARG A C 1
ATOM 5136 O O . ARG A 1 659 ? -4.830 -13.915 -27.947 1.00 73.69 659 ARG A O 1
ATOM 5143 N N . LEU A 1 660 ? -4.754 -12.455 -26.228 1.00 74.81 660 LEU A N 1
ATOM 5144 C CA . LEU A 1 660 ? -3.730 -13.159 -25.450 1.00 74.81 660 LEU A CA 1
ATOM 5145 C C . LEU A 1 660 ? -4.253 -14.510 -24.941 1.00 74.81 660 LEU A C 1
ATOM 5147 O O . LEU A 1 660 ? -3.575 -15.523 -25.113 1.00 74.81 660 LEU A O 1
ATOM 5151 N N . ALA A 1 661 ? -5.481 -14.553 -24.416 1.00 75.88 661 ALA A N 1
ATOM 5152 C CA . ALA A 1 661 ? -6.129 -15.785 -23.964 1.00 75.88 661 ALA A CA 1
ATOM 5153 C C . ALA A 1 661 ? -6.295 -16.806 -25.105 1.00 75.88 661 ALA A C 1
ATOM 5155 O O . ALA A 1 661 ? -5.948 -17.976 -24.951 1.00 75.88 661 ALA A O 1
ATOM 5156 N N . MET A 1 662 ? -6.732 -16.361 -26.288 1.00 79.88 662 MET A N 1
ATOM 5157 C CA . MET A 1 662 ? -6.836 -17.220 -27.474 1.00 79.88 662 MET A CA 1
ATOM 5158 C C . MET A 1 662 ? -5.473 -17.760 -27.928 1.00 79.88 662 MET A C 1
ATOM 5160 O O . MET A 1 662 ? -5.359 -18.931 -28.290 1.00 79.88 662 MET A O 1
ATOM 5164 N N . ALA A 1 663 ? -4.435 -16.918 -27.937 1.00 82.75 663 ALA A N 1
ATOM 5165 C CA . ALA A 1 663 ? -3.089 -17.332 -28.331 1.00 82.75 663 ALA A CA 1
ATOM 5166 C C . ALA A 1 663 ? -2.499 -18.358 -27.358 1.00 82.75 663 ALA A C 1
ATOM 5168 O O . ALA A 1 663 ? -1.899 -19.341 -27.797 1.00 82.75 663 ALA A O 1
ATOM 5169 N N . ARG A 1 664 ? -2.732 -18.170 -26.057 1.00 83.50 664 ARG A N 1
ATOM 5170 C CA . ARG A 1 664 ? -2.391 -19.139 -25.015 1.00 83.50 664 ARG A CA 1
ATOM 5171 C C . ARG A 1 664 ? -3.111 -20.468 -25.222 1.00 83.50 664 ARG A C 1
ATOM 5173 O O . ARG A 1 664 ? -2.444 -21.492 -25.304 1.00 83.50 664 ARG A O 1
ATOM 5180 N N . GLN A 1 665 ? -4.436 -20.456 -25.364 1.00 84.56 665 GLN A N 1
ATOM 5181 C CA . GLN A 1 665 ? -5.221 -21.678 -25.561 1.00 84.56 665 GLN A CA 1
ATOM 5182 C C . GLN A 1 665 ? -4.740 -22.461 -26.790 1.00 84.56 665 GLN A C 1
ATOM 5184 O O . GLN A 1 665 ? -4.665 -23.689 -26.762 1.00 84.56 665 GLN A O 1
ATOM 5189 N N . ALA A 1 666 ? -4.379 -21.763 -27.870 1.00 86.62 666 ALA A N 1
ATOM 5190 C CA . ALA A 1 666 ? -3.818 -22.387 -29.064 1.00 86.62 666 ALA A CA 1
ATOM 5191 C C . ALA A 1 666 ? -2.445 -23.036 -28.804 1.00 86.62 666 ALA A C 1
ATOM 5193 O O . ALA A 1 666 ? -2.172 -24.111 -29.337 1.00 86.62 666 ALA A O 1
ATOM 5194 N N . ALA A 1 667 ? -1.596 -22.405 -27.988 1.00 89.38 667 ALA A N 1
ATOM 5195 C CA . ALA A 1 667 ? -0.300 -22.945 -27.582 1.00 89.38 667 ALA A CA 1
ATOM 5196 C C . ALA A 1 667 ? -0.451 -24.176 -26.666 1.00 89.38 667 ALA A C 1
ATOM 5198 O O . ALA A 1 667 ? 0.188 -25.198 -26.910 1.00 89.38 667 ALA A O 1
ATOM 5199 N N . GLU A 1 668 ? -1.349 -24.125 -25.677 1.00 88.75 668 GLU A N 1
ATOM 5200 C CA . GLU A 1 668 ? -1.678 -25.265 -24.804 1.00 88.75 668 GLU A CA 1
ATOM 5201 C C . GLU A 1 668 ? -2.236 -26.438 -25.627 1.00 88.75 668 GLU A C 1
ATOM 5203 O O . GLU A 1 668 ? -1.700 -27.543 -25.577 1.00 88.75 668 GLU A O 1
ATOM 5208 N N . SER A 1 669 ? -3.204 -26.167 -26.511 1.00 89.44 669 SER A N 1
ATOM 5209 C CA . SER A 1 669 ? -3.789 -27.174 -27.412 1.00 89.44 669 SER A CA 1
ATOM 5210 C C . SER A 1 669 ? -2.767 -27.805 -28.362 1.00 89.44 669 SER A C 1
ATOM 5212 O O . SER A 1 669 ? -2.978 -28.915 -28.852 1.00 89.44 669 SER A O 1
ATOM 5214 N N . PHE A 1 670 ? -1.679 -27.100 -28.687 1.00 92.94 670 PHE A N 1
ATOM 5215 C CA . PHE A 1 670 ? -0.582 -27.668 -29.465 1.00 92.94 670 PHE A CA 1
ATOM 5216 C C . PHE A 1 670 ? 0.219 -28.673 -28.633 1.00 92.94 670 PHE A C 1
ATOM 5218 O O . PHE A 1 670 ? 0.492 -29.768 -29.119 1.00 92.94 670 PHE A O 1
ATOM 5225 N N . LEU A 1 671 ? 0.576 -28.326 -27.393 1.00 91.31 671 LEU A N 1
ATOM 5226 C CA . LEU A 1 671 ? 1.344 -29.203 -26.502 1.00 91.31 671 LEU A CA 1
ATOM 5227 C C . LEU A 1 671 ? 0.547 -30.446 -26.095 1.00 91.31 671 LEU A C 1
ATOM 5229 O O . LEU A 1 671 ? 1.101 -31.543 -26.089 1.00 91.31 671 LEU A O 1
ATOM 5233 N N . ASP A 1 672 ? -0.752 -30.305 -25.842 1.00 90.50 672 ASP A N 1
ATOM 5234 C CA . ASP A 1 672 ? -1.620 -31.399 -25.385 1.00 90.50 672 ASP A CA 1
ATOM 5235 C C . ASP A 1 672 ? -1.805 -32.526 -26.424 1.00 90.50 672 ASP A C 1
ATOM 5237 O O . ASP A 1 672 ? -2.329 -33.593 -26.106 1.00 90.50 672 ASP A O 1
ATOM 5241 N N . GLN A 1 673 ? -1.324 -32.337 -27.658 1.00 93.00 673 GLN A N 1
ATOM 5242 C CA . GLN A 1 673 ? -1.243 -33.388 -28.683 1.00 93.00 673 GLN A CA 1
ATOM 5243 C C . GLN A 1 673 ? -0.092 -34.380 -28.442 1.00 93.00 673 GLN A C 1
ATOM 5245 O O . GLN A 1 673 ? -0.003 -35.397 -29.134 1.00 93.00 673 GLN A O 1
ATOM 5250 N N . PHE A 1 674 ? 0.802 -34.093 -27.494 1.00 92.50 674 PHE A N 1
ATOM 5251 C CA . PHE A 1 674 ? 2.018 -34.858 -27.228 1.00 92.50 674 PHE A CA 1
ATOM 5252 C C . PHE A 1 674 ? 2.064 -35.362 -25.779 1.00 92.50 674 PHE A C 1
ATOM 5254 O O . PHE A 1 674 ? 1.456 -34.779 -24.882 1.00 92.50 674 PHE A O 1
ATOM 5261 N N . LEU A 1 675 ? 2.817 -36.443 -25.543 1.00 87.38 675 LEU A N 1
ATOM 5262 C CA . LEU A 1 675 ? 3.088 -36.962 -24.196 1.00 87.38 675 LEU A CA 1
ATOM 5263 C C . LEU A 1 675 ? 3.933 -35.968 -23.376 1.00 87.38 675 LEU A C 1
ATOM 5265 O O . LEU A 1 675 ? 4.732 -35.253 -23.985 1.00 87.38 675 LEU A O 1
ATOM 5269 N N . PRO A 1 676 ? 3.811 -35.933 -22.033 1.00 81.12 676 PRO A N 1
ATOM 5270 C CA . PRO A 1 676 ? 4.491 -34.951 -21.181 1.00 81.12 676 PRO A CA 1
ATOM 5271 C C . PRO A 1 676 ? 5.999 -34.816 -21.433 1.00 81.12 676 PRO A C 1
ATOM 5273 O O . PRO A 1 676 ? 6.498 -33.706 -21.592 1.00 81.12 676 PRO A O 1
ATOM 5276 N N . GLU A 1 677 ? 6.716 -35.928 -21.580 1.00 79.12 677 GLU A N 1
ATOM 5277 C CA . GLU A 1 677 ? 8.166 -35.940 -21.820 1.00 79.12 677 GLU A CA 1
ATOM 5278 C C . GLU A 1 677 ? 8.512 -35.279 -23.164 1.00 79.12 677 GLU A C 1
ATOM 5280 O O . GLU A 1 677 ? 9.499 -34.554 -23.302 1.00 79.12 677 GLU A O 1
ATOM 5285 N N . ARG A 1 678 ? 7.644 -35.477 -24.162 1.00 89.12 678 ARG A N 1
ATOM 5286 C CA . ARG A 1 678 ? 7.774 -34.859 -25.483 1.00 89.12 678 ARG A CA 1
ATOM 5287 C C . ARG A 1 678 ? 7.361 -33.390 -25.460 1.00 89.12 678 ARG A C 1
ATOM 5289 O O . ARG A 1 678 ? 7.938 -32.606 -26.201 1.00 89.12 678 ARG A O 1
ATOM 5296 N N . GLN A 1 679 ? 6.416 -32.992 -24.606 1.00 92.06 679 GLN A N 1
ATOM 5297 C CA . GLN A 1 679 ? 6.083 -31.578 -24.397 1.00 92.06 679 GLN A CA 1
ATOM 5298 C C . GLN A 1 679 ? 7.288 -30.806 -23.854 1.00 92.06 679 GLN A C 1
ATOM 5300 O O . GLN A 1 679 ? 7.604 -29.737 -24.370 1.00 92.06 679 GLN A O 1
ATOM 5305 N N . GLU A 1 680 ? 7.997 -31.359 -22.867 1.00 90.38 680 GLU A N 1
ATOM 5306 C CA . GLU A 1 680 ? 9.215 -30.749 -22.321 1.00 90.38 680 GLU A CA 1
ATOM 5307 C C . GLU A 1 680 ? 10.302 -30.592 -23.394 1.00 90.38 680 GLU A C 1
ATOM 5309 O O . GLU A 1 680 ? 10.885 -29.516 -23.539 1.00 90.38 680 GLU A O 1
ATOM 5314 N N . ALA A 1 681 ? 10.533 -31.630 -24.205 1.00 89.06 681 ALA A N 1
ATOM 5315 C CA . ALA A 1 681 ? 11.484 -31.569 -25.313 1.00 89.06 681 ALA A CA 1
ATOM 5316 C C . ALA A 1 681 ? 11.084 -30.530 -26.379 1.00 89.06 681 ALA A C 1
ATOM 5318 O O . ALA A 1 681 ? 11.932 -29.764 -26.842 1.00 89.06 681 ALA A O 1
ATOM 5319 N N . ILE A 1 682 ? 9.790 -30.428 -26.712 1.00 93.69 682 ILE A N 1
ATOM 5320 C CA . ILE A 1 682 ? 9.248 -29.399 -27.615 1.00 93.69 682 ILE A CA 1
ATOM 5321 C C . ILE A 1 682 ? 9.476 -27.994 -27.053 1.00 93.69 682 ILE A C 1
ATOM 5323 O O . ILE A 1 682 ? 9.820 -27.096 -27.818 1.00 93.69 682 ILE A O 1
ATOM 5327 N N . LEU A 1 683 ? 9.309 -27.780 -25.744 1.00 94.12 683 LEU A N 1
ATOM 5328 C CA . LEU A 1 683 ? 9.535 -26.477 -25.109 1.00 94.12 683 LEU A CA 1
ATOM 5329 C C . LEU A 1 683 ? 11.014 -26.077 -25.134 1.00 94.12 683 LEU A C 1
ATOM 5331 O O . LEU A 1 683 ? 11.322 -24.938 -25.493 1.00 94.12 683 LEU A O 1
ATOM 5335 N N . ARG A 1 684 ? 11.938 -27.012 -24.873 1.00 92.88 684 ARG A N 1
ATOM 5336 C CA . ARG A 1 684 ? 13.376 -26.763 -25.080 1.00 92.88 684 ARG A CA 1
ATOM 5337 C C . ARG A 1 684 ? 13.680 -26.451 -26.548 1.00 92.88 684 ARG A C 1
ATOM 5339 O O . ARG A 1 684 ? 14.375 -25.482 -26.850 1.00 92.88 684 ARG A O 1
ATOM 5346 N N . GLY A 1 685 ? 13.093 -27.213 -27.472 1.00 89.94 685 GLY A N 1
ATOM 5347 C CA . GLY A 1 685 ? 13.164 -26.952 -28.909 1.00 89.94 685 GLY A CA 1
ATOM 5348 C C . GLY A 1 685 ? 12.605 -25.585 -29.302 1.00 89.94 685 GLY A C 1
ATOM 5349 O O . GLY A 1 685 ? 13.169 -24.919 -30.167 1.00 89.94 685 GLY A O 1
ATOM 5350 N N . ALA A 1 686 ? 11.544 -25.120 -28.642 1.00 92.19 686 ALA A N 1
ATOM 5351 C CA . ALA A 1 686 ? 10.944 -23.813 -28.875 1.00 92.19 686 ALA A CA 1
ATOM 5352 C C . ALA A 1 686 ? 11.890 -22.686 -28.449 1.00 92.19 686 ALA A C 1
ATOM 5354 O O . ALA A 1 686 ? 12.084 -21.752 -29.229 1.00 92.19 686 ALA A O 1
ATOM 5355 N N . MET A 1 687 ? 12.524 -22.803 -27.281 1.00 91.56 687 MET A N 1
ATOM 5356 C CA . MET A 1 687 ? 13.541 -21.860 -26.801 1.00 91.56 687 MET A CA 1
ATOM 5357 C C . MET A 1 687 ? 14.735 -21.775 -27.764 1.00 91.56 687 MET A C 1
ATOM 5359 O O . MET A 1 687 ? 15.091 -20.689 -28.223 1.00 91.56 687 MET A O 1
ATOM 5363 N N . VAL A 1 688 ? 15.297 -22.927 -28.145 1.00 87.44 688 VAL A N 1
ATOM 5364 C CA . VAL A 1 688 ? 16.438 -23.023 -29.073 1.00 87.44 688 VAL A CA 1
ATOM 5365 C C . VAL A 1 688 ? 16.076 -22.483 -30.461 1.00 87.44 688 VAL A C 1
ATOM 5367 O O . VAL A 1 688 ? 16.830 -21.706 -31.044 1.00 87.44 688 VAL A O 1
ATOM 5370 N N . SER A 1 689 ? 14.883 -22.807 -30.974 1.00 87.31 689 SER A N 1
ATOM 5371 C CA . SER A 1 689 ? 14.434 -22.352 -32.297 1.00 87.31 689 SER A CA 1
ATOM 5372 C C . SER A 1 689 ? 14.364 -20.828 -32.432 1.00 87.31 689 SER A C 1
ATOM 5374 O O . SER A 1 689 ? 14.511 -20.310 -33.539 1.00 87.31 689 SER A O 1
ATOM 5376 N N . LEU A 1 690 ? 14.122 -20.103 -31.336 1.00 82.75 690 LEU A N 1
ATOM 5377 C CA . LEU A 1 690 ? 14.074 -18.641 -31.334 1.00 82.75 690 LEU A CA 1
ATOM 5378 C C . LEU A 1 690 ? 15.472 -18.041 -31.289 1.00 82.75 690 LEU A C 1
ATOM 5380 O O . LEU A 1 690 ? 15.761 -17.168 -32.100 1.00 82.75 690 LEU A O 1
ATOM 5384 N N . ALA A 1 691 ? 16.346 -18.568 -30.430 1.00 78.56 691 ALA A N 1
ATOM 5385 C CA . ALA A 1 691 ? 17.740 -18.132 -30.327 1.00 78.56 691 ALA A CA 1
ATOM 5386 C C . ALA A 1 691 ? 18.535 -18.318 -31.634 1.00 78.56 691 ALA A C 1
ATOM 5388 O O . ALA A 1 691 ? 19.545 -17.659 -31.857 1.00 78.56 691 ALA A O 1
ATOM 5389 N N . MET A 1 692 ? 18.080 -19.216 -32.507 1.00 74.06 692 MET A N 1
ATOM 5390 C CA . MET A 1 692 ? 18.687 -19.481 -33.813 1.00 74.06 692 MET A CA 1
ATOM 5391 C C . MET A 1 692 ? 18.081 -18.692 -34.980 1.00 74.06 692 MET A C 1
ATOM 5393 O O . MET A 1 692 ? 18.601 -18.750 -36.094 1.00 74.06 692 MET A O 1
ATOM 5397 N N . ASN A 1 693 ? 16.940 -18.030 -34.784 1.00 70.31 693 ASN A N 1
ATOM 5398 C CA . ASN A 1 693 ? 16.296 -17.250 -35.833 1.00 70.31 693 ASN A CA 1
ATOM 5399 C C . ASN A 1 693 ? 16.680 -15.773 -35.671 1.00 70.31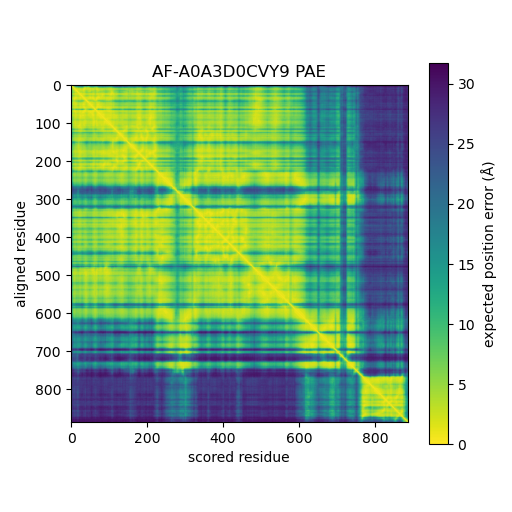 693 ASN A C 1
ATOM 5401 O O . ASN A 1 693 ? 16.052 -15.069 -34.887 1.00 70.31 693 ASN A O 1
ATOM 5405 N N . ASP A 1 694 ? 17.602 -15.273 -36.501 1.00 52.00 694 ASP A N 1
ATOM 5406 C CA . ASP A 1 694 ? 18.054 -13.861 -36.558 1.00 52.00 694 ASP A CA 1
ATOM 5407 C C . ASP A 1 694 ? 16.968 -12.848 -36.988 1.00 52.00 694 ASP A C 1
ATOM 5409 O O . ASP A 1 694 ? 17.260 -11.758 -37.482 1.00 52.00 694 ASP A O 1
ATOM 5413 N N . ARG A 1 695 ? 15.678 -13.184 -36.877 1.00 51.38 695 ARG A N 1
ATOM 5414 C CA . ARG A 1 695 ? 14.597 -12.244 -37.183 1.00 51.38 695 ARG A CA 1
ATOM 5415 C C . ARG A 1 695 ? 14.242 -11.450 -35.926 1.00 51.38 695 ARG A C 1
ATOM 5417 O O . ARG A 1 695 ? 13.524 -11.991 -35.080 1.00 51.38 695 ARG A O 1
ATOM 5424 N N . PRO A 1 696 ? 14.641 -10.167 -35.824 1.00 38.75 696 PRO A N 1
ATOM 5425 C CA . PRO A 1 696 ? 14.195 -9.314 -34.731 1.00 38.75 696 PRO A CA 1
ATOM 5426 C C . PRO A 1 696 ? 12.658 -9.267 -34.702 1.00 38.75 696 PRO A C 1
ATOM 5428 O O . PRO A 1 696 ? 12.011 -9.035 -35.726 1.00 38.75 696 PRO A O 1
ATOM 5431 N N . GLY A 1 697 ? 12.066 -9.542 -33.534 1.00 42.41 697 GLY A N 1
ATOM 5432 C CA . GLY A 1 697 ? 10.623 -9.403 -33.290 1.00 42.41 697 GLY A CA 1
ATOM 5433 C C . GLY A 1 697 ? 9.818 -10.690 -33.056 1.00 42.41 697 GLY A C 1
ATOM 5434 O O . GLY A 1 697 ? 8.613 -10.596 -32.826 1.00 42.41 697 GLY A O 1
ATOM 5435 N N . ARG A 1 698 ? 10.421 -11.888 -33.071 1.00 56.50 698 ARG A N 1
ATOM 5436 C CA . ARG A 1 698 ? 9.765 -13.104 -32.542 1.00 56.50 698 ARG A CA 1
ATOM 5437 C C . ARG A 1 698 ? 10.244 -13.361 -31.115 1.00 56.50 698 ARG A C 1
ATOM 5439 O O . ARG A 1 698 ? 11.301 -13.940 -30.922 1.00 56.50 698 ARG A O 1
ATOM 5446 N N . GLY A 1 699 ? 9.480 -12.879 -30.135 1.00 68.94 699 GLY A N 1
ATOM 5447 C CA . GLY A 1 699 ? 9.776 -13.091 -28.717 1.00 68.94 699 GLY A CA 1
ATOM 5448 C C . GLY A 1 699 ? 9.510 -14.528 -28.262 1.00 68.94 699 GLY A C 1
ATOM 5449 O O . GLY A 1 699 ? 8.675 -15.233 -28.830 1.00 68.94 699 GLY A O 1
ATOM 5450 N N . ASP A 1 700 ? 10.184 -14.925 -27.193 1.00 82.50 700 ASP A N 1
ATOM 5451 C CA . ASP A 1 700 ? 10.051 -16.188 -26.460 1.00 82.50 700 ASP A CA 1
ATOM 5452 C C . ASP A 1 700 ? 8.877 -16.205 -25.472 1.00 82.50 700 ASP A C 1
ATOM 5454 O O . ASP A 1 700 ? 8.709 -17.144 -24.703 1.00 82.50 700 ASP A O 1
ATOM 5458 N N . ALA A 1 701 ? 7.983 -15.220 -25.557 1.00 84.50 701 ALA A N 1
ATOM 5459 C CA . ALA A 1 701 ? 6.802 -15.100 -24.707 1.00 84.50 701 ALA A CA 1
ATOM 5460 C C . ALA A 1 701 ? 5.942 -16.375 -24.659 1.00 84.50 701 ALA A C 1
ATOM 5462 O O . ALA A 1 701 ? 5.332 -16.658 -23.634 1.00 84.50 701 ALA A O 1
ATOM 5463 N N . ALA A 1 702 ? 5.905 -17.160 -25.744 1.00 87.31 702 ALA A N 1
ATOM 5464 C CA . ALA A 1 702 ? 5.115 -18.388 -25.822 1.00 87.31 702 ALA A CA 1
ATOM 5465 C C . ALA A 1 702 ? 5.539 -19.448 -24.790 1.00 87.31 702 ALA A C 1
ATOM 5467 O O . ALA A 1 702 ? 4.680 -20.168 -24.285 1.00 87.31 702 ALA A O 1
ATOM 5468 N N . VAL A 1 703 ? 6.834 -19.543 -24.463 1.00 89.56 703 VAL A N 1
ATOM 5469 C CA . VAL A 1 703 ? 7.341 -20.514 -23.475 1.00 89.56 703 VAL A CA 1
ATOM 5470 C C . VAL A 1 703 ? 7.232 -20.001 -22.035 1.00 89.56 703 VAL A C 1
ATOM 5472 O O . VAL A 1 703 ? 7.366 -20.789 -21.104 1.00 89.56 703 VAL A O 1
ATOM 5475 N N . TRP A 1 704 ? 6.919 -18.716 -21.849 1.00 88.31 704 TRP A N 1
ATOM 5476 C CA . TRP A 1 704 ? 6.779 -18.053 -20.545 1.00 88.31 704 TRP A CA 1
ATOM 5477 C C . TRP A 1 704 ? 5.338 -17.647 -20.223 1.00 88.31 704 TRP A C 1
ATOM 5479 O O . TRP A 1 704 ? 5.097 -16.799 -19.368 1.00 88.31 704 TRP A O 1
ATOM 5489 N N . LEU A 1 705 ? 4.347 -18.256 -20.879 1.00 81.94 705 LEU A N 1
ATOM 5490 C CA . LEU A 1 705 ? 2.945 -18.031 -20.530 1.00 81.94 705 LEU A CA 1
ATOM 5491 C C . LEU A 1 705 ? 2.664 -18.634 -19.142 1.00 81.94 705 LEU A C 1
ATOM 5493 O O . LEU A 1 705 ? 2.637 -19.859 -18.992 1.00 81.94 705 LEU A O 1
ATOM 5497 N N . GLY A 1 706 ? 2.494 -17.765 -18.134 1.00 69.38 706 GLY A N 1
ATOM 5498 C CA . GLY A 1 706 ? 2.149 -18.121 -16.746 1.00 69.38 706 GLY A CA 1
ATOM 5499 C C . GLY A 1 706 ? 0.747 -18.724 -16.619 1.00 69.38 706 GLY A C 1
ATOM 5500 O O . GLY A 1 706 ? 0.179 -19.131 -17.617 1.00 69.38 706 GLY A O 1
ATOM 5501 N N . ASP A 1 707 ? 0.137 -18.768 -15.436 1.00 60.41 707 ASP A N 1
ATOM 5502 C CA . ASP A 1 707 ? -1.302 -19.069 -15.280 1.00 60.41 707 ASP A CA 1
ATOM 5503 C C . ASP A 1 707 ? -2.122 -17.774 -15.453 1.00 60.41 707 ASP A C 1
ATOM 5505 O O . ASP A 1 707 ? -1.631 -16.706 -15.097 1.00 60.41 707 ASP A O 1
ATOM 5509 N N . VAL A 1 708 ? -3.323 -17.813 -16.054 1.00 44.69 708 VAL A N 1
ATOM 5510 C CA . VAL A 1 708 ? -4.136 -16.587 -16.186 1.00 44.69 708 VAL A CA 1
ATOM 5511 C C . VAL A 1 708 ? -4.810 -16.323 -14.850 1.00 44.69 708 VAL A C 1
ATOM 5513 O O . VAL A 1 708 ? -5.584 -17.160 -14.403 1.00 44.69 708 VAL A O 1
ATOM 5516 N N . THR A 1 709 ? -4.587 -15.146 -14.276 1.00 37.88 709 THR A N 1
ATOM 5517 C CA . THR A 1 709 ? -5.460 -14.539 -13.267 1.00 37.88 709 THR A CA 1
ATOM 5518 C C . THR A 1 709 ? -6.265 -13.416 -13.922 1.00 37.88 709 THR A C 1
ATOM 5520 O O . THR A 1 709 ? -5.685 -12.440 -14.390 1.00 37.88 709 THR A O 1
ATOM 5523 N N . VAL A 1 710 ? -7.593 -13.541 -13.975 1.00 30.88 710 VAL A N 1
ATOM 5524 C CA . VAL A 1 710 ? -8.510 -12.434 -14.302 1.00 30.88 710 VAL A CA 1
ATOM 5525 C C . VAL A 1 710 ? -9.170 -12.011 -12.995 1.00 30.88 710 VAL A C 1
ATOM 5527 O O . VAL A 1 710 ? -9.695 -12.854 -12.278 1.00 30.88 710 VAL A O 1
ATOM 5530 N N . GLY A 1 711 ? -9.066 -10.732 -12.621 1.00 26.14 711 GLY A N 1
ATOM 5531 C CA . GLY A 1 711 ? -9.674 -10.224 -11.381 1.00 26.14 711 GLY A CA 1
ATOM 5532 C C . GLY A 1 711 ? -9.159 -10.879 -10.090 1.00 26.14 711 GLY A C 1
ATOM 5533 O O . GLY A 1 711 ? -9.901 -10.991 -9.124 1.00 26.14 711 GLY A O 1
ATOM 5534 N N . GLY A 1 712 ? -7.915 -11.377 -10.074 1.00 27.00 712 GLY A N 1
ATOM 5535 C CA . GLY A 1 712 ? -7.376 -12.146 -8.941 1.00 27.00 712 GLY A CA 1
ATOM 5536 C C . GLY A 1 712 ? -7.834 -13.612 -8.890 1.00 27.00 712 GLY A C 1
ATOM 5537 O O . GLY A 1 712 ? -7.316 -14.381 -8.084 1.00 27.00 712 GLY A O 1
ATOM 5538 N N . VAL A 1 713 ? -8.718 -14.041 -9.795 1.00 28.30 713 VAL A N 1
ATOM 5539 C CA . VAL A 1 713 ? -9.160 -15.431 -9.939 1.00 28.30 713 VAL A CA 1
ATOM 5540 C C . VAL A 1 713 ? -8.334 -16.111 -11.020 1.00 28.30 713 VAL A C 1
ATOM 5542 O O . VAL A 1 713 ? -8.302 -15.678 -12.172 1.00 28.30 713 VAL A O 1
ATOM 5545 N N . VAL A 1 714 ? -7.646 -17.195 -10.658 1.00 36.06 714 VAL A N 1
ATOM 5546 C CA . VAL A 1 714 ? -6.970 -18.051 -11.636 1.00 36.06 714 VAL A CA 1
ATOM 5547 C C . VAL A 1 714 ? -8.047 -18.664 -12.533 1.00 36.06 714 VAL A C 1
ATOM 5549 O O . VAL A 1 714 ? -8.825 -19.496 -12.063 1.00 36.06 714 VAL A O 1
ATOM 5552 N N . LEU A 1 715 ? -8.095 -18.293 -13.817 1.00 32.72 715 LEU A N 1
ATOM 5553 C CA . LEU A 1 715 ? -8.966 -18.986 -14.762 1.00 32.72 715 LEU A CA 1
ATOM 5554 C C . LEU A 1 715 ? -8.552 -20.460 -14.785 1.00 32.72 715 LEU A C 1
ATOM 5556 O O . LEU A 1 715 ? -7.355 -20.750 -14.889 1.00 32.72 715 LEU A O 1
ATOM 5560 N N . PRO A 1 716 ? -9.502 -21.402 -14.694 1.00 32.31 716 PRO A N 1
ATOM 5561 C CA . PRO A 1 716 ? -9.188 -22.816 -14.670 1.00 32.31 716 PRO A CA 1
ATOM 5562 C C . PRO A 1 716 ? -8.529 -23.218 -15.994 1.00 32.31 716 PRO A C 1
ATOM 5564 O O . PRO A 1 716 ? -9.199 -23.530 -16.976 1.00 32.31 716 PRO A O 1
ATOM 5567 N N . GLY A 1 717 ? -7.193 -23.268 -16.004 1.00 32.09 717 GLY A N 1
ATOM 5568 C CA . GLY A 1 717 ? -6.466 -24.188 -16.867 1.00 32.09 717 GLY A CA 1
ATOM 5569 C C . GLY A 1 717 ? -7.088 -25.562 -16.647 1.00 32.09 717 GLY A C 1
ATOM 5570 O O . GLY A 1 717 ? -7.263 -25.961 -15.494 1.00 32.09 717 GLY A O 1
ATOM 5571 N N . GLY A 1 718 ? -7.540 -26.204 -17.728 1.00 31.03 718 GLY A N 1
ATOM 5572 C CA . GLY A 1 718 ? -8.482 -27.323 -17.685 1.00 31.03 718 GLY A CA 1
ATOM 5573 C C . GLY A 1 718 ? -8.223 -28.279 -16.520 1.00 31.03 718 GLY A C 1
ATOM 5574 O O . GLY A 1 718 ? -7.243 -29.026 -16.525 1.00 31.03 718 GLY A O 1
ATOM 5575 N N . ARG A 1 719 ? -9.101 -28.245 -15.507 1.00 30.91 719 ARG A N 1
ATOM 5576 C CA . ARG A 1 719 ? -9.097 -29.241 -14.431 1.00 30.91 719 ARG A CA 1
ATOM 5577 C C . ARG A 1 719 ? -9.285 -30.611 -15.084 1.00 30.91 719 ARG A C 1
ATOM 5579 O O . ARG A 1 719 ? -10.214 -30.794 -15.875 1.00 30.91 719 ARG A O 1
ATOM 5586 N N . ARG A 1 720 ? -8.439 -31.593 -14.752 1.00 33.03 720 ARG A N 1
ATOM 5587 C CA . ARG A 1 720 ? -8.814 -32.998 -14.982 1.00 33.03 720 ARG A CA 1
ATOM 5588 C C . ARG A 1 720 ? -10.030 -33.321 -14.110 1.00 33.03 720 ARG A C 1
ATOM 5590 O O . ARG A 1 720 ? -10.213 -32.736 -13.041 1.00 33.03 720 ARG A O 1
ATOM 5597 N N . VAL A 1 721 ? -10.832 -34.290 -14.550 1.00 27.56 721 VAL A N 1
ATOM 5598 C CA . VAL A 1 721 ? -11.786 -34.991 -13.678 1.00 27.56 721 VAL A CA 1
ATOM 5599 C C . VAL A 1 721 ? -10.968 -35.563 -12.510 1.00 27.56 721 VAL A C 1
ATOM 5601 O O . VAL A 1 721 ? -10.210 -36.505 -12.715 1.00 27.56 721 VAL A O 1
ATOM 5604 N N . GLY A 1 722 ? -11.020 -34.914 -11.341 1.00 28.94 722 GLY A N 1
ATOM 5605 C CA . GLY A 1 722 ? -10.151 -35.215 -10.192 1.00 28.94 722 GLY A CA 1
ATOM 5606 C C . GLY A 1 722 ? -9.595 -34.002 -9.428 1.00 28.94 722 GLY A C 1
ATOM 5607 O O . GLY A 1 722 ? -9.067 -34.187 -8.343 1.00 28.94 722 GLY A O 1
ATOM 5608 N N . GLY A 1 723 ? -9.726 -32.771 -9.939 1.00 30.12 723 GLY A N 1
ATOM 5609 C CA . GLY A 1 723 ? -9.434 -31.551 -9.161 1.00 30.12 723 GLY A CA 1
ATOM 5610 C C . GLY A 1 723 ? -7.978 -31.060 -9.169 1.00 30.12 723 GLY A C 1
ATOM 5611 O O . GLY A 1 723 ? -7.730 -29.936 -8.743 1.00 30.12 723 GLY A O 1
ATOM 5612 N N . GLU A 1 724 ? -7.029 -31.818 -9.724 1.00 33.47 724 GLU A N 1
ATOM 5613 C CA . GLU A 1 724 ? -5.636 -31.368 -9.854 1.00 33.47 724 GLU A CA 1
ATOM 5614 C C . GLU A 1 724 ? -5.465 -30.298 -10.951 1.00 33.47 724 GLU A C 1
ATOM 5616 O O . GLU A 1 724 ? -5.935 -30.439 -12.089 1.00 33.47 724 GLU A O 1
ATOM 5621 N N . ARG A 1 725 ? -4.775 -29.209 -10.593 1.00 41.19 725 ARG A N 1
ATOM 5622 C CA . ARG A 1 725 ? -4.472 -28.054 -11.449 1.00 41.19 725 ARG A CA 1
ATOM 5623 C C . ARG A 1 725 ? -3.315 -28.396 -12.394 1.00 41.19 725 ARG A C 1
ATOM 5625 O O . ARG A 1 725 ? -2.243 -28.782 -11.937 1.00 41.19 725 ARG A O 1
ATOM 5632 N N . GLN A 1 726 ? -3.496 -28.237 -13.709 1.00 46.94 726 GLN A N 1
ATOM 5633 C CA . GLN A 1 726 ? -2.377 -28.403 -14.643 1.00 46.94 726 GLN A CA 1
ATOM 5634 C C . GLN A 1 726 ? -1.402 -27.218 -14.537 1.00 46.94 726 GLN A C 1
ATOM 5636 O O . GLN A 1 726 ? -1.854 -26.074 -14.491 1.00 46.94 726 GLN A O 1
ATOM 5641 N N . PRO A 1 727 ? -0.078 -27.451 -14.546 1.00 59.59 727 PRO A N 1
ATOM 5642 C CA . PRO A 1 727 ? 0.897 -26.370 -14.615 1.00 59.59 727 PRO A CA 1
ATOM 5643 C C . PRO A 1 727 ? 0.805 -25.648 -15.969 1.00 59.59 727 PRO A C 1
ATOM 5645 O O . PRO A 1 727 ? 0.814 -26.302 -17.023 1.00 59.59 727 PRO A O 1
ATOM 5648 N N . GLY A 1 728 ? 0.747 -24.310 -15.943 1.00 77.19 728 GLY A N 1
ATOM 5649 C CA . GLY A 1 728 ? 0.860 -23.463 -17.132 1.00 77.19 728 GLY A CA 1
ATOM 5650 C C . GLY A 1 728 ? 2.180 -23.655 -17.883 1.00 77.19 728 GLY A C 1
ATOM 5651 O O . GLY A 1 728 ? 3.127 -24.267 -17.377 1.00 77.19 728 GLY A O 1
ATOM 5652 N N . ILE A 1 729 ? 2.256 -23.131 -19.111 1.00 87.19 729 ILE A N 1
ATOM 5653 C CA . ILE A 1 729 ? 3.395 -23.366 -20.014 1.00 87.19 729 ILE A CA 1
ATOM 5654 C C . ILE A 1 729 ? 4.722 -22.931 -19.379 1.00 87.19 729 ILE A C 1
ATOM 5656 O O . ILE A 1 729 ? 5.689 -23.679 -19.464 1.00 87.19 729 ILE A O 1
ATOM 5660 N N . ALA A 1 730 ? 4.764 -21.801 -18.666 1.00 86.88 730 ALA A N 1
ATOM 5661 C CA . ALA A 1 730 ? 5.972 -21.334 -17.981 1.00 86.88 730 ALA A CA 1
ATOM 5662 C C . ALA A 1 730 ? 6.525 -22.354 -16.967 1.00 86.88 730 ALA A C 1
ATOM 5664 O O . ALA A 1 730 ? 7.730 -22.584 -16.914 1.00 86.88 730 ALA A O 1
ATOM 5665 N N . ARG A 1 731 ? 5.657 -23.035 -16.208 1.00 85.25 731 ARG A N 1
ATOM 5666 C CA . ARG A 1 731 ? 6.078 -24.093 -15.272 1.00 85.25 731 ARG A CA 1
ATOM 5667 C C . ARG A 1 731 ? 6.565 -25.340 -16.007 1.00 85.25 731 ARG A C 1
ATOM 5669 O O . ARG A 1 731 ? 7.562 -25.938 -15.609 1.00 85.25 731 ARG A O 1
ATOM 5676 N N . ARG A 1 732 ? 5.904 -25.718 -17.110 1.00 89.25 732 ARG A N 1
ATOM 5677 C CA . ARG A 1 732 ? 6.380 -26.813 -17.978 1.00 89.25 732 ARG A CA 1
ATOM 5678 C C . ARG A 1 732 ? 7.758 -26.487 -18.566 1.00 89.25 732 ARG A C 1
ATOM 5680 O O . ARG A 1 732 ? 8.606 -27.368 -18.630 1.00 89.25 732 ARG A O 1
ATOM 5687 N N . SER A 1 733 ? 8.004 -25.226 -18.917 1.00 92.06 733 SER A N 1
ATOM 5688 C CA . SER A 1 733 ? 9.303 -24.729 -19.379 1.00 92.06 733 SER A CA 1
ATOM 5689 C C . SER A 1 733 ? 10.380 -24.828 -18.298 1.00 92.06 733 SER A C 1
ATOM 5691 O O . SER A 1 733 ? 11.443 -25.377 -18.568 1.00 92.06 733 SER A O 1
ATOM 5693 N N . ILE A 1 734 ? 10.106 -24.391 -17.063 1.00 88.31 734 ILE A N 1
ATOM 5694 C CA . ILE A 1 734 ? 11.036 -24.536 -15.925 1.00 88.31 734 ILE A CA 1
ATOM 5695 C C . ILE A 1 734 ? 11.378 -26.011 -15.691 1.00 88.31 734 ILE A C 1
ATOM 5697 O O . ILE A 1 734 ? 12.552 -26.372 -15.616 1.00 88.31 734 ILE A O 1
ATOM 5701 N N . ARG A 1 735 ? 10.372 -26.892 -15.670 1.00 85.94 735 ARG A N 1
ATOM 5702 C CA . ARG A 1 735 ? 10.575 -28.343 -15.553 1.00 85.94 735 ARG A CA 1
ATOM 5703 C C . ARG A 1 735 ? 11.426 -28.902 -16.697 1.00 85.94 735 ARG A C 1
ATOM 5705 O O . ARG A 1 735 ? 12.339 -29.683 -16.452 1.00 85.94 735 ARG A O 1
ATOM 5712 N N . ALA A 1 736 ? 11.183 -28.458 -17.929 1.00 89.00 736 ALA A N 1
ATOM 5713 C CA . ALA A 1 736 ? 11.962 -28.874 -19.088 1.00 89.00 736 ALA A CA 1
ATOM 5714 C C . ALA A 1 736 ? 13.444 -28.468 -18.991 1.00 89.00 736 ALA A C 1
ATOM 5716 O O . ALA A 1 736 ? 14.297 -29.200 -19.501 1.00 89.00 736 ALA A O 1
ATOM 5717 N N . LEU A 1 737 ? 13.750 -27.338 -18.340 1.00 88.56 737 LEU A N 1
ATOM 5718 C CA . LEU A 1 737 ? 15.115 -26.890 -18.042 1.00 88.56 737 LEU A CA 1
ATOM 5719 C C . LEU A 1 737 ? 15.744 -27.668 -16.869 1.00 88.56 737 LEU A C 1
ATOM 5721 O O . LEU A 1 737 ? 16.924 -28.015 -16.939 1.00 88.56 737 LEU A O 1
ATOM 5725 N N . ARG A 1 738 ? 14.970 -28.022 -15.833 1.00 83.62 738 ARG A N 1
ATOM 5726 C CA . ARG A 1 738 ? 15.418 -28.929 -14.755 1.00 83.62 738 ARG A CA 1
ATOM 5727 C C . ARG A 1 738 ? 15.770 -30.320 -15.281 1.00 83.62 738 ARG A C 1
ATOM 5729 O O . ARG A 1 738 ? 16.789 -30.879 -14.898 1.00 83.62 738 ARG A O 1
ATOM 5736 N N . ALA A 1 739 ? 14.996 -30.847 -16.231 1.00 81.31 739 ALA A N 1
ATOM 5737 C CA . ALA A 1 739 ? 15.224 -32.172 -16.819 1.00 81.31 739 ALA A CA 1
ATOM 5738 C C . ALA A 1 739 ? 16.594 -32.319 -17.509 1.00 81.31 739 ALA A C 1
ATOM 5740 O O . ALA A 1 739 ? 17.116 -33.425 -17.625 1.00 81.31 739 ALA A O 1
ATOM 5741 N N . ILE A 1 740 ? 17.195 -31.209 -17.952 1.00 78.06 740 ILE A N 1
ATOM 5742 C CA . ILE A 1 740 ? 18.552 -31.186 -18.518 1.00 78.06 740 ILE A CA 1
ATOM 5743 C C . ILE A 1 740 ? 19.606 -30.719 -17.502 1.00 78.06 740 ILE A C 1
ATOM 5745 O O . ILE A 1 740 ? 20.778 -30.590 -17.854 1.00 78.06 740 ILE A O 1
ATOM 5749 N N . GLY A 1 741 ? 19.206 -30.473 -16.251 1.00 74.12 741 GLY A N 1
ATOM 5750 C CA . GLY A 1 741 ? 20.014 -29.965 -15.141 1.00 74.12 741 GLY A CA 1
ATOM 5751 C C . GLY A 1 741 ? 20.508 -28.534 -15.338 1.00 74.12 741 GLY A C 1
ATOM 5752 O O . GLY A 1 741 ? 21.603 -28.201 -14.894 1.00 74.12 741 GLY A O 1
ATOM 5753 N N . LEU A 1 742 ? 19.769 -27.717 -16.093 1.00 77.00 742 LEU A N 1
ATOM 5754 C CA . LEU A 1 742 ? 20.078 -26.294 -16.238 1.00 77.00 742 LEU A CA 1
ATOM 5755 C C . LEU A 1 742 ? 19.551 -25.470 -15.058 1.00 77.00 742 LEU A C 1
ATOM 5757 O O . LEU A 1 742 ? 20.139 -24.453 -14.714 1.00 77.00 742 LEU A O 1
ATOM 5761 N N . LEU A 1 743 ? 18.441 -25.916 -14.482 1.00 80.31 743 LEU A N 1
ATOM 5762 C CA . LEU A 1 743 ? 17.864 -25.375 -13.263 1.00 80.31 743 LEU A CA 1
ATOM 5763 C C . LEU A 1 743 ? 17.899 -26.457 -12.191 1.00 80.31 743 LEU A C 1
ATOM 5765 O O . LEU A 1 743 ? 17.758 -27.641 -12.516 1.00 80.31 743 LEU A O 1
ATOM 5769 N N . ASP A 1 744 ? 18.013 -26.038 -10.941 1.00 73.00 744 ASP A N 1
ATOM 5770 C CA . ASP A 1 744 ? 17.942 -26.929 -9.792 1.00 73.00 744 ASP A CA 1
ATOM 5771 C C . ASP A 1 744 ? 16.498 -27.077 -9.290 1.00 73.00 744 ASP A C 1
ATOM 5773 O O . ASP A 1 744 ? 15.597 -26.281 -9.597 1.00 73.00 744 ASP A O 1
ATOM 5777 N N . GLU A 1 745 ? 16.249 -28.143 -8.534 1.00 67.75 745 GLU A N 1
ATOM 5778 C CA . GLU A 1 745 ? 15.060 -28.197 -7.690 1.00 67.75 745 GLU A CA 1
ATOM 5779 C C . GLU A 1 745 ? 15.263 -27.244 -6.515 1.00 67.75 745 GLU A C 1
ATOM 5781 O O . GLU A 1 745 ? 16.335 -27.193 -5.913 1.00 67.75 745 GLU A O 1
ATOM 5786 N N . ILE A 1 746 ? 14.236 -26.452 -6.219 1.00 63.69 746 ILE A N 1
ATOM 5787 C CA . ILE A 1 746 ? 14.266 -25.574 -5.057 1.00 63.69 746 ILE A CA 1
ATOM 5788 C C . ILE A 1 746 ? 13.980 -26.465 -3.852 1.00 63.69 746 ILE A C 1
ATOM 5790 O O . ILE A 1 746 ? 12.870 -26.986 -3.729 1.00 63.69 746 ILE A O 1
ATOM 5794 N N . ASP A 1 747 ? 14.980 -26.649 -2.997 1.00 52.81 747 ASP A N 1
ATOM 5795 C CA . ASP A 1 747 ? 14.836 -27.418 -1.767 1.00 52.81 747 ASP A CA 1
ATOM 5796 C C . ASP A 1 747 ? 14.574 -26.484 -0.581 1.00 52.81 747 ASP A C 1
ATOM 5798 O O . ASP A 1 747 ? 14.934 -25.299 -0.580 1.00 52.81 747 ASP A O 1
ATOM 5802 N N . GLN A 1 748 ? 13.933 -27.020 0.444 1.00 47.47 748 GLN A N 1
ATOM 5803 C CA . GLN A 1 748 ? 13.649 -26.308 1.676 1.00 47.47 748 GLN A CA 1
ATOM 5804 C C . GLN A 1 748 ? 14.497 -26.912 2.797 1.00 47.47 748 GLN A C 1
ATOM 5806 O O . GLN A 1 748 ? 14.447 -28.116 3.041 1.00 47.47 748 GLN A O 1
ATOM 5811 N N . THR A 1 749 ? 15.282 -26.092 3.509 1.00 44.94 749 THR A N 1
ATOM 5812 C CA . THR A 1 749 ? 16.002 -26.585 4.694 1.00 44.94 749 THR A CA 1
ATOM 5813 C C . THR A 1 749 ? 15.023 -27.097 5.749 1.00 44.94 749 THR A C 1
ATOM 5815 O O . THR A 1 749 ? 13.864 -26.682 5.799 1.00 44.94 749 THR A O 1
ATOM 5818 N N . ALA A 1 750 ? 15.524 -27.913 6.683 1.00 32.94 750 ALA A N 1
ATOM 5819 C CA . ALA A 1 750 ? 14.806 -28.255 7.915 1.00 32.94 750 ALA A CA 1
ATOM 5820 C C . ALA A 1 750 ? 14.352 -27.010 8.710 1.00 32.94 750 ALA A C 1
ATOM 5822 O O . ALA A 1 750 ? 13.367 -27.067 9.439 1.00 32.94 750 ALA A O 1
ATOM 5823 N N . ASP A 1 751 ? 15.031 -25.876 8.512 1.00 31.05 751 ASP A N 1
ATOM 5824 C CA . ASP A 1 751 ? 14.692 -24.582 9.100 1.00 31.05 751 ASP A CA 1
ATOM 5825 C C . ASP A 1 751 ? 13.715 -23.771 8.246 1.00 31.05 751 ASP A C 1
ATOM 5827 O O . ASP A 1 751 ? 13.490 -22.611 8.557 1.00 31.05 751 ASP A O 1
ATOM 5831 N N . GLY A 1 752 ? 13.163 -24.316 7.159 1.00 34.19 752 GLY A N 1
ATOM 5832 C CA . GLY A 1 752 ? 12.170 -23.666 6.308 1.00 34.19 752 GLY A CA 1
ATOM 5833 C C . GLY A 1 752 ? 12.691 -22.492 5.469 1.00 34.19 752 GLY A C 1
ATOM 5834 O O . GLY A 1 752 ? 11.874 -21.681 5.023 1.00 34.19 752 GLY A O 1
ATOM 5835 N N . MET A 1 753 ? 14.010 -22.363 5.290 1.00 36.12 753 MET A N 1
ATOM 5836 C CA . MET A 1 753 ? 14.626 -21.456 4.314 1.00 36.12 753 MET A CA 1
ATOM 5837 C C . MET A 1 753 ? 14.690 -22.145 2.955 1.00 36.12 753 MET A C 1
ATOM 5839 O O . MET A 1 753 ? 15.018 -23.327 2.875 1.00 36.12 753 MET A O 1
ATOM 5843 N N . LEU A 1 754 ? 14.405 -21.403 1.886 1.00 47.19 754 LEU A N 1
ATOM 5844 C CA . LEU A 1 754 ? 14.702 -21.877 0.539 1.00 47.19 754 LEU A CA 1
ATOM 5845 C C . LEU A 1 754 ? 16.223 -21.961 0.408 1.00 47.19 754 LEU A C 1
ATOM 5847 O O . LEU A 1 754 ? 16.916 -20.948 0.539 1.00 47.19 754 LEU A O 1
ATOM 5851 N N . VAL A 1 755 ? 16.746 -23.170 0.206 1.00 40.84 755 VAL A N 1
ATOM 5852 C CA . VAL A 1 755 ? 18.145 -23.333 -0.181 1.00 40.84 755 VAL A CA 1
ATOM 5853 C C . VAL A 1 755 ? 18.206 -22.990 -1.648 1.00 40.84 755 VAL A C 1
ATOM 5855 O O . VAL A 1 755 ? 17.799 -23.769 -2.504 1.00 40.84 755 VAL A O 1
ATOM 5858 N N . TYR A 1 756 ? 18.727 -21.806 -1.928 1.00 51.72 756 TYR A N 1
ATOM 5859 C CA . TYR A 1 756 ? 19.223 -21.487 -3.249 1.00 51.72 756 TYR A CA 1
ATOM 5860 C C . TYR A 1 756 ? 20.584 -22.177 -3.355 1.00 51.72 756 TYR A C 1
ATOM 5862 O O . TYR A 1 756 ? 21.517 -21.741 -2.668 1.00 51.72 756 TYR A O 1
ATOM 5870 N N . PRO A 1 757 ? 20.743 -23.271 -4.125 1.00 44.06 757 PRO A N 1
ATOM 5871 C CA . PRO A 1 757 ? 22.086 -23.726 -4.442 1.00 44.06 757 PRO A CA 1
ATOM 5872 C C . PRO A 1 757 ? 22.816 -22.530 -5.055 1.00 44.06 757 PRO A C 1
ATOM 5874 O O . PRO A 1 757 ? 22.254 -21.815 -5.885 1.00 44.06 757 PRO A O 1
ATOM 5877 N N . ALA A 1 758 ? 24.021 -22.243 -4.555 1.00 38.88 758 ALA A N 1
ATOM 5878 C CA . ALA A 1 758 ? 24.828 -21.132 -5.030 1.00 38.88 758 ALA A CA 1
ATOM 5879 C C . ALA A 1 758 ? 24.997 -21.284 -6.545 1.00 38.88 758 ALA A C 1
ATOM 5881 O O . ALA A 1 758 ? 25.777 -22.116 -7.008 1.00 38.88 758 ALA A O 1
ATOM 5882 N N . ALA A 1 759 ? 24.213 -20.525 -7.309 1.00 37.53 759 ALA A N 1
ATOM 5883 C CA . ALA A 1 759 ? 24.318 -20.485 -8.750 1.00 37.53 759 ALA A CA 1
ATOM 5884 C C . ALA A 1 759 ? 25.655 -19.809 -9.063 1.00 37.53 759 ALA A C 1
ATOM 5886 O O . ALA A 1 759 ? 25.743 -18.586 -9.161 1.00 37.53 759 ALA A O 1
ATOM 5887 N N . GLU A 1 760 ? 26.726 -20.596 -9.160 1.00 32.66 760 GLU A N 1
ATOM 5888 C CA . GLU A 1 760 ? 27.946 -20.137 -9.806 1.00 32.66 760 GLU A CA 1
ATOM 5889 C C . GLU A 1 760 ? 27.574 -19.804 -11.250 1.00 32.66 760 GLU A C 1
ATOM 5891 O O . GLU A 1 760 ? 27.346 -20.690 -12.079 1.00 32.66 760 GLU A O 1
ATOM 5896 N N . VAL A 1 761 ? 27.506 -18.505 -11.545 1.00 38.84 761 VAL A N 1
ATOM 5897 C CA . VAL A 1 761 ? 27.447 -17.991 -12.909 1.00 38.84 761 VAL A CA 1
ATOM 5898 C C . VAL A 1 761 ? 28.741 -18.413 -13.593 1.00 38.84 761 VAL A C 1
ATOM 5900 O O . VAL A 1 761 ? 29.766 -17.744 -13.503 1.00 38.84 761 VAL A O 1
ATOM 5903 N N . ARG A 1 762 ? 28.713 -19.555 -14.275 1.00 34.69 762 ARG A N 1
ATOM 5904 C CA . ARG A 1 762 ? 29.740 -19.885 -15.257 1.00 34.69 762 ARG A CA 1
ATOM 5905 C C . ARG A 1 762 ? 29.332 -19.224 -16.555 1.00 34.69 762 ARG A C 1
ATOM 5907 O O . ARG A 1 762 ? 28.303 -19.588 -17.127 1.00 34.69 762 ARG A O 1
ATOM 5914 N N . GLU A 1 763 ? 30.127 -18.260 -17.011 1.00 36.00 763 GLU A N 1
ATOM 5915 C CA . GLU A 1 763 ? 29.994 -17.754 -18.373 1.00 36.00 763 GLU A CA 1
ATOM 5916 C C . GLU A 1 763 ? 29.994 -18.952 -19.341 1.00 36.00 763 GLU A C 1
ATOM 5918 O O . GLU A 1 763 ? 30.912 -19.781 -19.311 1.00 36.00 763 GLU A O 1
ATOM 5923 N N . PRO A 1 764 ? 28.956 -19.128 -20.173 1.00 41.34 764 PRO A N 1
ATOM 5924 C CA . PRO A 1 764 ? 28.948 -20.228 -21.116 1.00 41.34 764 PRO A CA 1
ATOM 5925 C C . PRO A 1 764 ? 29.998 -19.974 -22.206 1.00 41.34 764 PRO A C 1
ATOM 5927 O O . PRO A 1 764 ? 29.825 -19.110 -23.058 1.00 41.34 764 PRO A O 1
ATOM 5930 N N . VAL A 1 765 ? 31.055 -20.790 -22.251 1.00 45.19 765 VAL A N 1
ATOM 5931 C CA . VAL A 1 765 ? 31.995 -20.831 -23.386 1.00 45.19 765 VAL A CA 1
ATOM 5932 C C . VAL A 1 765 ? 31.366 -21.633 -24.534 1.00 45.19 765 VAL A C 1
ATOM 5934 O O . VAL A 1 765 ? 31.731 -22.786 -24.783 1.00 45.19 765 VAL A O 1
ATOM 5937 N N . VAL A 1 766 ? 30.366 -21.056 -25.211 1.00 53.69 766 VAL A N 1
ATOM 5938 C CA . VAL A 1 766 ? 29.945 -21.467 -26.563 1.00 53.69 766 VAL A CA 1
ATOM 5939 C C . VAL A 1 766 ? 29.628 -20.260 -27.410 1.00 53.69 766 VAL A C 1
ATOM 5941 O O . VAL A 1 766 ? 28.869 -19.383 -27.018 1.00 53.69 766 VAL A O 1
ATOM 5944 N N . GLN A 1 767 ? 30.196 -20.276 -28.608 1.00 60.38 767 GLN A N 1
ATOM 5945 C CA . GLN A 1 767 ? 29.992 -19.275 -29.635 1.00 60.38 767 GLN A CA 1
ATOM 5946 C C . GLN A 1 767 ? 29.211 -19.907 -30.790 1.00 60.38 767 GLN A C 1
ATOM 5948 O O . GLN A 1 767 ? 29.407 -21.078 -31.138 1.00 60.38 767 GLN A O 1
ATOM 5953 N N . THR A 1 768 ? 28.308 -19.139 -31.381 1.00 65.94 768 THR A N 1
ATOM 5954 C CA . THR A 1 768 ? 27.699 -19.462 -32.670 1.00 65.94 768 THR A CA 1
ATOM 5955 C C . THR A 1 768 ? 28.431 -18.689 -33.757 1.00 65.94 768 THR A C 1
ATOM 5957 O O . THR A 1 768 ? 28.847 -17.554 -33.541 1.00 65.94 768 THR A O 1
ATOM 5960 N N . LEU A 1 769 ? 28.635 -19.311 -34.918 1.00 77.38 769 LEU A N 1
ATOM 5961 C CA . LEU A 1 769 ? 29.336 -18.691 -36.042 1.00 77.38 769 LEU A CA 1
ATOM 5962 C C . LEU A 1 769 ? 28.483 -18.787 -37.302 1.00 77.38 769 LEU A C 1
ATOM 5964 O O . LEU A 1 769 ? 28.077 -19.879 -37.716 1.00 77.38 769 LEU A O 1
ATOM 5968 N N . GLY A 1 770 ? 28.248 -17.649 -37.948 1.00 80.81 770 GLY A N 1
ATOM 5969 C CA . GLY A 1 770 ? 27.683 -17.613 -39.289 1.00 80.81 770 GLY A CA 1
ATOM 5970 C C . GLY A 1 770 ? 28.750 -17.981 -40.317 1.00 80.81 770 GLY A C 1
ATOM 5971 O O . GLY A 1 770 ? 29.780 -17.324 -40.404 1.00 80.81 770 GLY A O 1
ATOM 5972 N N . ILE A 1 771 ? 28.506 -19.007 -41.129 1.00 89.50 771 ILE A N 1
ATOM 5973 C CA . ILE A 1 771 ? 29.342 -19.387 -42.270 1.00 89.50 771 ILE A CA 1
ATOM 5974 C C . ILE A 1 771 ? 28.529 -19.207 -43.553 1.00 89.50 771 ILE A C 1
ATOM 5976 O O . ILE A 1 771 ? 27.633 -19.985 -43.888 1.00 89.50 771 ILE A O 1
ATOM 5980 N N . GLN A 1 772 ? 28.859 -18.165 -44.297 1.00 90.19 772 GLN A N 1
ATOM 5981 C CA . GLN A 1 772 ? 28.246 -17.806 -45.563 1.00 90.19 772 GLN A CA 1
ATOM 5982 C C . GLN A 1 772 ? 28.901 -18.532 -46.742 1.00 90.19 772 GLN A C 1
ATOM 5984 O O . GLN A 1 772 ? 30.034 -19.008 -46.680 1.00 90.19 772 GLN A O 1
ATOM 5989 N N . GLN A 1 773 ? 28.191 -18.564 -47.868 1.00 91.62 773 GLN A N 1
ATOM 5990 C CA . GLN A 1 773 ? 28.647 -19.121 -49.144 1.00 91.62 773 GLN A CA 1
ATOM 5991 C C . GLN A 1 773 ? 28.924 -20.634 -49.119 1.00 91.62 773 GLN A C 1
ATOM 5993 O O . GLN A 1 773 ? 29.591 -21.152 -50.016 1.00 91.62 773 GLN A O 1
ATOM 5998 N N . VAL A 1 774 ? 28.419 -21.364 -48.121 1.00 94.06 774 VAL A N 1
ATOM 5999 C CA . VAL A 1 774 ? 28.710 -22.799 -47.951 1.00 94.06 774 VAL A CA 1
ATOM 6000 C C . VAL A 1 774 ? 28.200 -23.618 -49.140 1.00 94.06 774 VAL A C 1
ATOM 6002 O O . VAL A 1 774 ? 28.936 -24.438 -49.689 1.00 94.06 774 VAL A O 1
ATOM 6005 N N . TRP A 1 775 ? 26.980 -23.352 -49.617 1.00 94.69 775 TRP A N 1
ATOM 6006 C CA . TRP A 1 775 ? 26.427 -24.013 -50.806 1.00 94.69 775 TRP A CA 1
ATOM 6007 C C . TRP A 1 775 ? 27.232 -23.748 -52.075 1.00 94.69 775 TRP A C 1
ATOM 6009 O O . TRP A 1 775 ? 27.448 -24.667 -52.863 1.00 94.69 775 TRP A O 1
ATOM 6019 N N . PHE A 1 776 ? 27.714 -22.522 -52.264 1.00 94.06 776 PHE A N 1
ATOM 6020 C CA . PHE A 1 776 ? 28.481 -22.170 -53.452 1.00 94.06 776 PHE A CA 1
ATOM 6021 C C . PHE A 1 776 ? 29.836 -22.880 -53.445 1.00 94.06 776 PHE A C 1
ATOM 6023 O O . PHE A 1 776 ? 30.193 -23.542 -54.415 1.00 94.06 776 PHE A O 1
ATOM 6030 N N . ASN A 1 777 ? 30.536 -22.865 -52.309 1.00 93.56 777 ASN A N 1
ATOM 6031 C CA . ASN A 1 777 ? 31.807 -23.574 -52.167 1.00 93.56 777 ASN A CA 1
ATOM 6032 C C . ASN A 1 777 ? 31.643 -25.097 -52.296 1.00 93.56 777 ASN A C 1
ATOM 6034 O O . ASN A 1 777 ? 32.499 -25.767 -52.877 1.00 93.56 777 ASN A O 1
ATOM 6038 N N . ARG A 1 778 ? 30.526 -25.665 -51.821 1.00 93.25 778 ARG A N 1
ATOM 6039 C CA . ARG A 1 778 ? 30.193 -27.080 -52.045 1.00 93.25 778 ARG A CA 1
ATOM 6040 C C . ARG A 1 778 ? 30.010 -27.390 -53.531 1.00 93.25 778 ARG A C 1
ATOM 6042 O O . ARG A 1 778 ? 30.558 -28.391 -53.994 1.00 93.25 778 ARG A O 1
ATOM 6049 N N . LEU A 1 779 ? 29.283 -26.543 -54.262 1.00 92.44 779 LEU A N 1
ATOM 6050 C CA . LEU A 1 779 ? 29.089 -26.691 -55.705 1.00 92.44 779 LEU A CA 1
ATOM 6051 C C . LEU A 1 779 ? 30.424 -26.633 -56.456 1.00 92.44 779 LEU A C 1
ATOM 6053 O O . LEU A 1 779 ? 30.684 -27.504 -57.283 1.00 92.44 779 LEU A O 1
ATOM 6057 N N . CYS A 1 780 ? 31.287 -25.662 -56.140 1.00 91.62 780 CYS A N 1
ATOM 6058 C CA . CYS A 1 780 ? 32.596 -25.535 -56.782 1.00 91.62 780 CYS A CA 1
ATOM 6059 C C . CYS A 1 780 ? 33.449 -26.793 -56.575 1.00 91.62 780 CYS A C 1
ATOM 6061 O O . CYS A 1 780 ? 33.979 -27.342 -57.538 1.00 91.62 780 CYS A O 1
ATOM 6063 N N . ARG A 1 781 ? 33.487 -27.339 -55.351 1.00 89.38 781 ARG A N 1
ATOM 6064 C CA . ARG A 1 781 ? 34.179 -28.611 -55.063 1.00 89.38 781 ARG A CA 1
ATOM 6065 C C . ARG A 1 781 ? 33.601 -29.788 -55.851 1.00 89.38 781 ARG A C 1
ATOM 6067 O O . ARG A 1 781 ? 34.347 -30.645 -56.320 1.00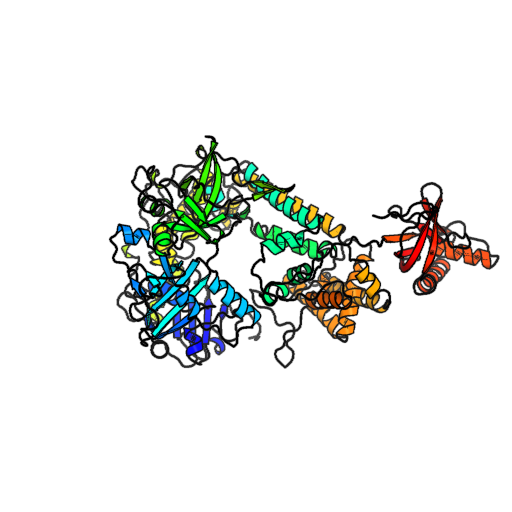 89.38 781 ARG A O 1
ATOM 6074 N N . GLN A 1 782 ? 32.276 -29.855 -55.984 1.00 90.19 782 GLN A N 1
ATOM 6075 C CA . GLN A 1 782 ? 31.623 -30.909 -56.754 1.00 90.19 782 GLN A CA 1
ATOM 6076 C C . GLN A 1 782 ? 31.989 -30.810 -58.240 1.00 90.19 782 GLN A C 1
ATOM 6078 O O . GLN A 1 782 ? 32.340 -31.828 -58.835 1.00 90.19 782 GLN A O 1
ATOM 6083 N N . ALA A 1 783 ? 31.974 -29.602 -58.812 1.00 88.62 783 ALA A N 1
ATOM 6084 C CA . ALA A 1 783 ? 32.386 -29.349 -60.190 1.00 88.62 783 ALA A CA 1
ATOM 6085 C C . ALA A 1 783 ? 33.855 -29.744 -60.427 1.00 88.62 783 ALA A C 1
ATOM 6087 O O . ALA A 1 783 ? 34.123 -30.514 -61.351 1.00 88.62 783 ALA A O 1
ATOM 6088 N N . GLU A 1 784 ? 34.769 -29.338 -59.535 1.00 88.75 784 GLU A N 1
ATOM 6089 C CA . GLU A 1 784 ? 36.188 -29.730 -59.569 1.00 88.75 784 GLU A CA 1
ATOM 6090 C C . GLU A 1 784 ? 36.357 -31.255 -59.569 1.00 88.75 784 GLU A C 1
ATOM 6092 O O . GLU A 1 784 ? 37.033 -31.812 -60.433 1.00 88.75 784 GLU A O 1
ATOM 6097 N N . SER A 1 785 ? 35.704 -31.953 -58.633 1.00 87.12 785 SER A N 1
ATOM 6098 C CA . SER A 1 785 ? 35.820 -33.414 -58.499 1.00 87.12 785 SER A CA 1
ATOM 6099 C C . SER A 1 785 ? 35.277 -34.192 -59.704 1.00 87.12 785 SER A C 1
ATOM 6101 O O . SER A 1 785 ? 35.654 -35.340 -59.924 1.00 87.12 785 SER A O 1
ATOM 6103 N N . GLN A 1 786 ? 34.394 -33.569 -60.487 1.00 90.00 786 GLN A N 1
ATOM 6104 C CA . GLN A 1 786 ? 33.766 -34.150 -61.673 1.00 90.00 786 GLN A CA 1
ATOM 6105 C C . GLN A 1 786 ? 34.436 -33.703 -62.982 1.00 90.00 786 GLN A C 1
ATOM 6107 O O . GLN A 1 786 ? 33.940 -34.052 -64.053 1.00 90.00 786 GLN A O 1
ATOM 6112 N N . GLY A 1 787 ? 35.522 -32.920 -62.918 1.00 88.62 787 GLY A N 1
ATOM 6113 C CA . GLY A 1 787 ? 36.191 -32.360 -64.097 1.00 88.62 787 GLY A CA 1
ATOM 6114 C C . GLY A 1 787 ? 35.314 -31.393 -64.900 1.00 88.62 787 GLY A C 1
ATOM 6115 O O . GLY A 1 787 ? 35.497 -31.258 -66.109 1.00 88.62 787 GLY A O 1
ATOM 6116 N N . ARG A 1 788 ? 34.323 -30.768 -64.255 1.00 90.19 788 ARG A N 1
ATOM 6117 C CA . ARG A 1 788 ? 33.435 -29.770 -64.864 1.00 90.19 788 ARG A CA 1
ATOM 6118 C C . ARG A 1 788 ? 33.996 -28.367 -64.657 1.00 90.19 788 ARG A C 1
ATOM 6120 O O . ARG A 1 788 ? 34.776 -28.132 -63.739 1.00 90.19 788 ARG A O 1
ATOM 6127 N N . GLU A 1 789 ? 33.565 -27.436 -65.502 1.00 88.56 789 GLU A N 1
ATOM 6128 C CA . GLU A 1 789 ? 33.885 -26.018 -65.343 1.00 88.56 789 GLU A CA 1
ATOM 6129 C C . GLU A 1 789 ? 33.372 -25.505 -63.987 1.00 88.56 789 GLU A C 1
ATOM 6131 O O . GLU A 1 789 ? 32.227 -25.763 -63.605 1.00 88.56 789 GLU A O 1
ATOM 6136 N N . VAL A 1 790 ? 34.251 -24.837 -63.235 1.00 89.25 790 VAL A N 1
ATOM 6137 C CA . VAL A 1 790 ? 33.985 -24.363 -61.872 1.00 89.25 790 VAL A CA 1
ATOM 6138 C C . VAL A 1 790 ? 33.432 -22.939 -61.954 1.00 89.25 790 VAL A C 1
ATOM 6140 O O . VAL A 1 790 ? 34.146 -22.061 -62.438 1.00 89.25 790 VAL A O 1
ATOM 6143 N N . PRO A 1 791 ? 32.195 -22.680 -61.489 1.00 89.00 791 PRO A N 1
ATOM 6144 C CA . PRO A 1 791 ? 31.635 -21.332 -61.487 1.00 89.00 791 PRO A CA 1
ATOM 6145 C C . PRO A 1 791 ? 32.492 -20.371 -60.660 1.00 89.00 791 PRO A C 1
ATOM 6147 O O . PRO A 1 791 ? 32.942 -20.719 -59.566 1.00 89.00 791 PRO A O 1
ATOM 6150 N N . THR A 1 792 ? 32.680 -19.150 -61.154 1.00 86.69 792 THR A N 1
ATOM 6151 C CA . THR A 1 792 ? 33.489 -18.125 -60.476 1.00 86.69 792 THR A CA 1
ATOM 6152 C C . THR A 1 792 ? 32.638 -17.169 -59.645 1.00 86.69 792 THR A C 1
ATOM 6154 O O . THR A 1 792 ? 33.126 -16.614 -58.660 1.00 86.69 792 THR A O 1
ATOM 6157 N N . ALA A 1 793 ? 31.344 -17.043 -59.964 1.00 89.25 793 ALA A N 1
ATOM 6158 C CA . ALA A 1 793 ? 30.385 -16.256 -59.193 1.00 89.25 793 ALA A CA 1
ATOM 6159 C C . ALA A 1 793 ? 29.046 -16.984 -58.979 1.00 89.25 793 ALA A C 1
ATOM 6161 O O . ALA A 1 793 ? 28.577 -17.742 -59.827 1.00 89.25 793 ALA A O 1
ATOM 6162 N N . MET A 1 794 ? 28.365 -16.697 -57.862 1.00 88.69 794 MET A N 1
ATOM 6163 C CA . MET A 1 794 ? 27.044 -17.280 -57.561 1.00 88.69 794 MET A CA 1
ATOM 6164 C C . MET A 1 794 ? 25.989 -16.961 -58.630 1.00 88.69 794 MET A C 1
ATOM 6166 O O . MET A 1 794 ? 25.091 -17.767 -58.858 1.00 88.69 794 MET A O 1
ATOM 6170 N N . SER A 1 795 ? 26.097 -15.803 -59.291 1.00 88.19 795 SER A N 1
ATOM 6171 C CA . SER A 1 795 ? 25.196 -15.369 -60.368 1.00 88.19 795 SER A CA 1
ATOM 6172 C C . SER A 1 795 ? 25.290 -16.223 -61.633 1.00 88.19 795 SER A C 1
ATOM 6174 O O . SER A 1 795 ? 24.375 -16.194 -62.450 1.00 88.19 795 SER A O 1
ATOM 6176 N N . GLU A 1 796 ? 26.375 -16.981 -61.800 1.00 88.25 796 GLU A N 1
ATOM 6177 C CA . GLU A 1 796 ? 26.603 -17.870 -62.946 1.00 88.25 796 GLU A CA 1
ATOM 6178 C C . GLU A 1 796 ? 25.919 -19.233 -62.756 1.00 88.25 796 GLU A C 1
ATOM 6180 O O . GLU A 1 796 ? 25.820 -20.022 -63.694 1.00 88.25 796 GLU A O 1
ATOM 6185 N N . VAL A 1 797 ? 25.420 -19.521 -61.547 1.00 89.75 797 VAL A N 1
ATOM 6186 C CA . VAL A 1 797 ? 24.810 -20.806 -61.205 1.00 89.75 797 VAL A CA 1
ATOM 6187 C C . VAL A 1 797 ? 23.313 -20.790 -61.536 1.00 89.75 797 VAL A C 1
ATOM 6189 O O . VAL A 1 797 ? 22.560 -20.004 -60.953 1.00 89.75 797 VAL A O 1
ATOM 6192 N N . PRO A 1 798 ? 22.818 -21.694 -62.405 1.00 91.94 798 PRO A N 1
ATOM 6193 C CA . PRO A 1 798 ? 21.388 -21.826 -62.655 1.00 91.94 798 PRO A CA 1
ATOM 6194 C C . PRO A 1 798 ? 20.604 -22.105 -61.366 1.00 91.94 798 PRO A C 1
ATOM 6196 O O . PRO A 1 798 ? 20.978 -22.970 -60.575 1.00 91.94 798 PRO A O 1
ATOM 6199 N N . ARG A 1 799 ? 19.461 -21.431 -61.182 1.00 87.81 799 ARG A N 1
ATOM 6200 C CA . ARG A 1 799 ? 18.653 -21.507 -59.948 1.00 87.81 799 ARG A CA 1
ATOM 6201 C C . ARG A 1 799 ? 18.320 -22.937 -59.507 1.00 87.81 799 ARG A C 1
ATOM 6203 O O . ARG A 1 799 ? 18.449 -23.255 -58.335 1.00 87.81 799 ARG A O 1
ATOM 6210 N N . HIS A 1 800 ? 17.958 -23.813 -60.446 1.00 90.56 800 HIS A N 1
ATOM 6211 C CA . HIS A 1 800 ? 17.637 -25.211 -60.134 1.00 90.56 800 HIS A CA 1
ATOM 6212 C C . HIS A 1 800 ? 18.835 -25.986 -59.553 1.00 90.56 800 HIS A C 1
ATOM 6214 O O . HIS A 1 800 ? 18.650 -26.840 -58.687 1.00 90.56 800 HIS A O 1
ATOM 6220 N N . LEU A 1 801 ? 20.055 -25.672 -60.006 1.00 90.19 801 LEU A N 1
ATOM 6221 C CA . LEU A 1 801 ? 21.292 -26.273 -59.518 1.00 90.19 801 LEU A CA 1
ATOM 6222 C C . LEU A 1 801 ? 21.661 -25.706 -58.144 1.00 90.19 801 LEU A C 1
ATOM 6224 O O . LEU A 1 801 ? 22.008 -26.469 -57.246 1.00 90.19 801 LEU A O 1
ATOM 6228 N N . ALA A 1 802 ? 21.502 -24.393 -57.945 1.00 87.69 802 ALA A N 1
ATOM 6229 C CA . ALA A 1 802 ? 21.657 -23.771 -56.631 1.00 87.69 802 ALA A CA 1
ATOM 6230 C C . ALA A 1 802 ? 20.698 -24.399 -55.603 1.00 87.69 802 ALA A C 1
ATOM 6232 O O . ALA A 1 802 ? 21.139 -24.833 -54.543 1.00 87.69 802 ALA A O 1
ATOM 6233 N N . ASP A 1 803 ? 19.413 -24.547 -55.937 1.00 88.00 803 ASP A N 1
ATOM 6234 C CA . ASP A 1 803 ? 18.410 -25.166 -55.059 1.00 88.00 803 ASP A CA 1
ATOM 6235 C C . ASP A 1 803 ? 18.737 -26.637 -54.746 1.00 88.00 803 ASP A C 1
ATOM 6237 O O . ASP A 1 803 ? 18.524 -27.107 -53.626 1.00 88.00 803 ASP A O 1
ATOM 6241 N N . GLN A 1 804 ? 19.272 -27.382 -55.721 1.00 91.56 804 GLN A N 1
ATOM 6242 C CA . GLN A 1 804 ? 19.723 -28.759 -55.514 1.00 91.56 804 GLN A CA 1
ATOM 6243 C C . GLN A 1 804 ? 20.878 -28.829 -54.510 1.00 91.56 804 GLN A C 1
ATOM 6245 O O . GLN A 1 804 ? 20.819 -29.633 -53.579 1.00 91.56 804 GLN A O 1
ATOM 6250 N N . VAL A 1 805 ? 21.896 -27.981 -54.667 1.00 91.44 805 VAL A N 1
ATOM 6251 C CA . VAL A 1 805 ? 23.060 -27.967 -53.771 1.00 91.44 805 VAL A CA 1
ATOM 6252 C C . VAL A 1 805 ? 22.682 -27.459 -52.386 1.00 91.44 805 VAL A C 1
ATOM 6254 O O . VAL A 1 805 ? 23.131 -28.026 -51.398 1.00 91.44 805 VAL A O 1
ATOM 6257 N N . LYS A 1 806 ? 21.804 -26.458 -52.275 1.00 89.94 806 LYS A N 1
ATOM 6258 C CA . LYS A 1 806 ? 21.289 -25.973 -50.983 1.00 89.94 806 LYS A CA 1
ATOM 6259 C C . LYS A 1 806 ? 20.591 -27.085 -50.190 1.00 89.94 806 LYS A C 1
ATOM 6261 O O . LYS A 1 806 ? 20.863 -27.237 -49.002 1.00 89.94 806 LYS A O 1
ATOM 6266 N N . ARG A 1 807 ? 19.779 -27.924 -50.849 1.00 86.69 807 ARG A N 1
ATOM 6267 C CA . ARG A 1 807 ? 19.189 -29.131 -50.230 1.00 86.69 807 ARG A CA 1
ATOM 6268 C C . ARG A 1 807 ? 20.242 -30.165 -49.830 1.00 86.69 807 ARG A C 1
ATOM 6270 O O . ARG A 1 807 ? 20.096 -30.842 -48.816 1.00 86.69 807 ARG A O 1
ATOM 6277 N N . GLU A 1 808 ? 21.310 -30.306 -50.612 1.00 88.88 808 GLU A N 1
ATOM 6278 C CA . GLU A 1 808 ? 22.417 -31.194 -50.254 1.00 88.88 808 GLU A CA 1
ATOM 6279 C C . GLU A 1 808 ? 23.187 -30.684 -49.029 1.00 88.88 808 GLU A C 1
ATOM 6281 O O . GLU A 1 808 ? 23.469 -31.473 -48.131 1.00 88.88 808 GLU A O 1
ATOM 6286 N N . VAL A 1 809 ? 23.475 -29.381 -48.957 1.00 89.19 809 VAL A N 1
ATOM 6287 C CA . VAL A 1 809 ? 24.066 -28.716 -47.783 1.00 89.19 809 VAL A CA 1
ATOM 6288 C C . VAL A 1 809 ? 23.208 -28.954 -46.548 1.00 89.19 809 VAL A C 1
ATOM 6290 O O . VAL A 1 809 ? 23.741 -29.330 -45.510 1.00 89.19 809 VAL A O 1
ATOM 6293 N N . GLU A 1 810 ? 21.888 -28.820 -46.665 1.00 82.06 810 GLU A N 1
ATOM 6294 C CA . GLU A 1 810 ? 20.956 -29.118 -45.576 1.00 82.06 810 GLU A CA 1
ATOM 6295 C C . GLU A 1 810 ? 21.066 -30.566 -45.088 1.00 82.06 810 GLU A C 1
ATOM 6297 O O . GLU A 1 810 ? 21.176 -30.817 -43.887 1.00 82.06 810 GLU A O 1
ATOM 6302 N N . ARG A 1 811 ? 21.132 -31.526 -46.013 1.00 85.44 811 ARG A N 1
ATOM 6303 C CA . ARG A 1 811 ? 21.331 -32.942 -45.680 1.00 85.44 811 ARG A CA 1
ATOM 6304 C C . ARG A 1 811 ? 22.692 -33.206 -45.022 1.00 85.44 811 ARG A C 1
ATOM 6306 O O . ARG A 1 811 ? 22.772 -34.027 -44.113 1.00 85.44 811 ARG A O 1
ATOM 6313 N N . LEU A 1 812 ? 23.762 -32.558 -45.487 1.00 87.31 812 LEU A N 1
ATOM 6314 C CA . LEU A 1 812 ? 25.118 -32.734 -44.950 1.00 87.31 812 LEU A CA 1
ATOM 6315 C C . LEU A 1 812 ? 25.266 -32.109 -43.558 1.00 87.31 812 LEU A C 1
ATOM 6317 O O . LEU A 1 812 ? 25.862 -32.731 -42.681 1.00 87.31 812 LEU A O 1
ATOM 6321 N N . ALA A 1 813 ? 24.678 -30.934 -43.335 1.00 82.00 813 ALA A N 1
ATOM 6322 C CA . ALA A 1 813 ? 24.689 -30.244 -42.049 1.00 82.00 813 ALA A CA 1
ATOM 6323 C C . ALA A 1 813 ? 24.010 -31.055 -40.937 1.00 82.00 813 ALA A C 1
ATOM 6325 O O . ALA A 1 813 ? 24.523 -31.104 -39.825 1.00 82.00 813 ALA A O 1
ATOM 6326 N N . ARG A 1 814 ? 22.911 -31.757 -41.252 1.00 70.88 814 ARG A N 1
ATOM 6327 C CA . ARG A 1 814 ? 22.172 -32.600 -40.293 1.00 70.88 814 ARG A CA 1
ATOM 6328 C C . ARG A 1 814 ? 22.907 -33.883 -39.873 1.00 70.88 814 ARG A C 1
ATOM 6330 O O . ARG A 1 814 ? 22.415 -34.581 -38.994 1.00 70.88 814 ARG A O 1
ATOM 6337 N N . GLY A 1 815 ? 24.042 -34.233 -40.485 1.00 73.69 815 GLY A N 1
ATOM 6338 C CA . GLY A 1 815 ? 24.733 -35.482 -40.143 1.00 73.69 815 GLY A CA 1
ATOM 6339 C C . GLY A 1 815 ? 26.228 -35.496 -40.426 1.00 73.69 815 GLY A C 1
ATOM 6340 O O . GLY A 1 815 ? 27.023 -35.674 -39.514 1.00 73.69 815 GLY A O 1
ATOM 6341 N N . VAL A 1 816 ? 26.628 -35.304 -41.684 1.00 82.62 816 VAL A N 1
ATOM 6342 C CA . VAL A 1 816 ? 28.024 -35.495 -42.128 1.00 82.62 816 VAL A CA 1
ATOM 6343 C C . VAL A 1 816 ? 28.977 -34.442 -41.563 1.00 82.62 816 VAL A C 1
ATOM 6345 O O . VAL A 1 816 ? 30.158 -34.720 -41.387 1.00 82.62 816 VAL A O 1
ATOM 6348 N N . TRP A 1 817 ? 28.491 -33.230 -41.306 1.00 88.62 817 TRP A N 1
ATOM 6349 C CA . TRP A 1 817 ? 29.321 -32.141 -40.787 1.00 88.62 817 TRP A CA 1
ATOM 6350 C C . TRP A 1 817 ? 29.316 -32.020 -39.266 1.00 88.62 817 TRP A C 1
ATOM 6352 O O . TRP A 1 817 ? 29.980 -31.129 -38.741 1.00 88.62 817 TRP A O 1
ATOM 6362 N N . ARG A 1 818 ? 28.628 -32.921 -38.554 1.00 79.50 818 ARG A N 1
ATOM 6363 C CA . ARG A 1 818 ? 28.792 -33.046 -37.106 1.00 79.50 818 ARG A CA 1
ATOM 6364 C C . ARG A 1 818 ? 30.234 -33.482 -36.821 1.00 79.50 818 ARG A C 1
ATOM 6366 O O . ARG A 1 818 ? 30.749 -34.397 -37.454 1.00 79.50 818 ARG A O 1
ATOM 6373 N N . ASP A 1 819 ? 30.889 -32.760 -35.926 1.00 82.88 819 ASP A N 1
ATOM 6374 C CA . ASP A 1 819 ? 32.302 -32.864 -35.547 1.00 82.88 819 ASP A CA 1
ATOM 6375 C C . ASP A 1 819 ? 33.324 -32.516 -36.647 1.00 82.88 819 ASP A C 1
ATOM 6377 O O . ASP A 1 819 ? 34.523 -32.774 -36.497 1.00 82.88 819 ASP A O 1
ATOM 6381 N N . LEU A 1 820 ? 32.894 -31.865 -37.737 1.00 89.56 820 LEU A N 1
ATOM 6382 C CA . LEU A 1 820 ? 33.816 -31.373 -38.761 1.00 89.56 820 LEU A CA 1
ATOM 6383 C C . LEU A 1 820 ? 34.682 -30.237 -38.200 1.00 89.56 820 LEU A C 1
ATOM 6385 O O . LEU A 1 820 ? 34.171 -29.201 -37.769 1.00 89.56 820 LEU A O 1
ATOM 6389 N N . ARG A 1 821 ? 36.004 -30.422 -38.254 1.00 90.88 821 ARG A N 1
ATOM 6390 C CA . ARG A 1 821 ? 36.994 -29.396 -37.902 1.00 90.88 821 ARG A CA 1
ATOM 6391 C C . ARG A 1 821 ? 37.249 -28.470 -39.083 1.00 90.88 821 ARG A C 1
ATOM 6393 O O . ARG A 1 821 ? 37.522 -28.953 -40.182 1.00 90.88 821 ARG A O 1
ATOM 6400 N N . LEU A 1 822 ? 37.191 -27.165 -38.849 1.00 92.62 822 LEU A N 1
ATOM 6401 C CA . LEU A 1 822 ? 37.498 -26.136 -39.830 1.00 92.62 822 LEU A CA 1
ATOM 6402 C C . LEU A 1 822 ? 38.605 -25.217 -39.315 1.00 92.62 822 LEU A C 1
ATOM 6404 O O . LEU A 1 822 ? 38.575 -24.793 -38.167 1.00 92.62 822 LEU A O 1
ATOM 6408 N N . GLU A 1 823 ? 39.556 -24.881 -40.173 1.00 93.06 823 GLU A N 1
ATOM 6409 C CA . GLU A 1 823 ? 40.625 -23.923 -39.890 1.00 93.06 823 GLU A CA 1
ATOM 6410 C C . GLU A 1 823 ? 40.200 -22.523 -40.351 1.00 93.06 823 GLU A C 1
ATOM 6412 O O . GLU A 1 823 ? 39.740 -22.353 -41.482 1.00 93.06 823 GLU A O 1
ATOM 6417 N N . VAL A 1 824 ? 40.342 -21.513 -39.495 1.00 91.62 824 VAL A N 1
ATOM 6418 C CA . VAL A 1 824 ? 40.013 -20.121 -39.820 1.00 91.62 824 VAL A CA 1
ATOM 6419 C C . VAL A 1 824 ? 41.244 -19.420 -40.383 1.00 91.62 824 VAL A C 1
ATOM 6421 O O . VAL A 1 824 ? 42.276 -19.328 -39.720 1.00 91.62 824 VAL A O 1
ATOM 6424 N N . ARG A 1 825 ? 41.133 -18.878 -41.596 1.00 93.31 825 ARG A N 1
ATOM 6425 C CA . ARG A 1 825 ? 42.196 -18.118 -42.269 1.00 93.31 825 ARG A CA 1
ATOM 6426 C C . ARG A 1 825 ? 41.718 -16.720 -42.639 1.00 93.31 825 ARG A C 1
ATOM 6428 O O . ARG A 1 825 ? 40.542 -16.522 -42.935 1.00 93.31 825 ARG A O 1
ATOM 6435 N N . GLN A 1 826 ? 42.635 -15.760 -42.651 1.00 91.81 826 GLN A N 1
ATOM 6436 C CA . GLN A 1 826 ? 42.368 -14.399 -43.111 1.00 91.81 826 GLN A CA 1
ATOM 6437 C C . GLN A 1 826 ? 42.604 -14.290 -44.626 1.00 91.81 826 GLN A C 1
ATOM 6439 O O . GLN A 1 826 ? 43.699 -14.583 -45.105 1.00 91.81 826 GLN A O 1
ATOM 6444 N N . GLU A 1 827 ? 41.608 -13.812 -45.374 1.00 90.88 827 GLU A N 1
ATOM 6445 C CA . GLU A 1 827 ? 41.714 -13.477 -46.800 1.00 90.88 827 GLU A CA 1
ATOM 6446 C C . GLU A 1 827 ? 41.270 -12.036 -47.045 1.00 90.88 827 GLU A C 1
ATOM 6448 O O . GLU A 1 827 ? 40.080 -11.712 -47.037 1.00 90.88 827 GLU A O 1
ATOM 6453 N N . GLY A 1 828 ? 42.236 -11.140 -47.258 1.00 89.00 828 GLY A N 1
ATOM 6454 C CA . GLY A 1 828 ? 41.949 -9.709 -47.327 1.00 89.00 828 GLY A CA 1
ATOM 6455 C C . GLY A 1 828 ? 41.292 -9.229 -46.028 1.00 89.00 828 GLY A C 1
ATOM 6456 O O . GLY A 1 828 ? 41.844 -9.418 -44.945 1.00 89.00 828 GLY A O 1
ATOM 6457 N N . SER A 1 829 ? 40.104 -8.631 -46.129 1.00 85.75 829 SER A N 1
ATOM 6458 C CA . SER A 1 829 ? 39.316 -8.170 -44.977 1.00 85.75 829 SER A CA 1
ATOM 6459 C C . SER A 1 829 ? 38.367 -9.224 -44.390 1.00 85.75 829 SER A C 1
ATOM 6461 O O . SER A 1 829 ? 37.680 -8.926 -43.418 1.00 85.75 829 SER A O 1
ATOM 6463 N N . GLN A 1 830 ? 38.302 -10.437 -44.949 1.00 89.62 830 GLN A N 1
ATOM 6464 C CA . GLN A 1 830 ? 37.348 -11.470 -44.537 1.00 89.62 830 GLN A CA 1
ATOM 6465 C C . GLN A 1 830 ? 38.034 -12.639 -43.828 1.00 89.62 830 GLN A C 1
ATOM 6467 O O . GLN A 1 830 ? 39.145 -13.032 -44.181 1.00 89.62 830 GLN A O 1
ATOM 6472 N N . GLN A 1 831 ? 37.336 -13.238 -42.864 1.00 91.31 831 GLN A N 1
ATOM 6473 C CA . GLN A 1 831 ? 37.718 -14.525 -42.290 1.00 91.31 831 GLN A CA 1
ATOM 6474 C C . GLN A 1 831 ? 37.030 -15.658 -43.054 1.00 91.31 831 GLN A C 1
ATOM 6476 O O . GLN A 1 831 ? 35.844 -15.583 -43.376 1.00 91.31 831 GLN A O 1
ATOM 6481 N N . VAL A 1 832 ? 37.770 -16.717 -43.365 1.00 93.38 832 VAL A N 1
ATOM 6482 C CA . VAL A 1 832 ? 37.314 -17.822 -44.211 1.00 93.38 832 VAL A CA 1
ATOM 6483 C C . VAL A 1 832 ? 37.608 -19.143 -43.513 1.00 93.38 832 VAL A C 1
ATOM 6485 O O . VAL A 1 832 ? 38.727 -19.386 -43.068 1.00 93.38 832 VAL A O 1
ATOM 6488 N N . ALA A 1 833 ? 36.600 -20.006 -43.429 1.00 93.69 833 ALA A N 1
ATOM 6489 C CA . ALA A 1 833 ? 36.724 -21.338 -42.859 1.00 93.69 833 ALA A CA 1
ATOM 6490 C C . ALA A 1 833 ? 37.170 -22.348 -43.926 1.00 93.69 833 ALA A C 1
ATOM 6492 O O . ALA A 1 833 ? 36.647 -22.362 -45.045 1.00 93.69 833 ALA A O 1
ATOM 6493 N N . TYR A 1 834 ? 38.101 -23.225 -43.563 1.00 95.19 834 TYR A N 1
ATOM 6494 C CA . TYR A 1 834 ? 38.724 -24.226 -44.425 1.00 95.19 834 TYR A CA 1
ATOM 6495 C C . TYR A 1 834 ? 38.539 -25.635 -43.871 1.00 95.19 834 TYR A C 1
ATOM 6497 O O . TYR A 1 834 ? 38.688 -25.848 -42.678 1.00 95.19 834 TYR A O 1
ATOM 6505 N N . THR A 1 835 ? 38.242 -26.617 -44.721 1.00 92.50 835 THR A N 1
ATOM 6506 C CA . THR A 1 835 ? 38.228 -28.032 -44.309 1.00 92.50 835 THR A CA 1
ATOM 6507 C C . THR A 1 835 ? 39.652 -28.586 -44.153 1.00 92.50 835 THR A C 1
ATOM 6509 O O . THR A 1 835 ? 40.588 -27.994 -44.695 1.00 92.50 835 THR A O 1
ATOM 6512 N N . PRO A 1 836 ? 39.851 -29.731 -43.464 1.00 88.00 836 PRO A N 1
ATOM 6513 C CA . PRO A 1 836 ? 41.189 -30.277 -43.190 1.00 88.00 836 PRO A CA 1
ATOM 6514 C C . PRO A 1 836 ? 42.005 -30.635 -44.443 1.00 88.00 836 PRO A C 1
ATOM 6516 O O . PRO A 1 836 ? 43.227 -30.695 -44.399 1.00 88.00 836 PRO A O 1
ATOM 6519 N N . ASP A 1 837 ? 41.336 -30.848 -45.576 1.00 89.00 837 ASP A N 1
ATOM 6520 C CA . ASP A 1 837 ? 41.931 -31.055 -46.902 1.00 89.00 837 ASP A CA 1
ATOM 6521 C C . ASP A 1 837 ? 42.338 -29.740 -47.606 1.00 89.00 837 ASP A C 1
ATOM 6523 O O . ASP A 1 837 ? 42.673 -29.739 -48.790 1.00 89.00 837 ASP A O 1
ATOM 6527 N N . GLY A 1 838 ? 42.288 -28.603 -46.903 1.00 89.75 838 GLY A N 1
ATOM 6528 C CA . GLY A 1 838 ? 42.698 -27.292 -47.403 1.00 89.75 838 GLY A CA 1
ATOM 6529 C C . GLY A 1 838 ? 41.696 -26.628 -48.348 1.00 89.75 838 GLY A C 1
ATOM 6530 O O . GLY A 1 838 ? 42.027 -25.624 -48.979 1.00 89.75 838 GLY A O 1
ATOM 6531 N N . LYS A 1 839 ? 40.470 -27.149 -48.463 1.00 92.38 839 LYS A N 1
ATOM 6532 C CA . LYS A 1 839 ? 39.434 -26.576 -49.333 1.00 92.38 839 LYS A CA 1
ATOM 6533 C C . LYS A 1 839 ? 38.599 -25.522 -48.599 1.00 92.38 839 LYS A C 1
ATOM 6535 O O . LYS A 1 839 ? 38.225 -25.702 -47.441 1.00 92.38 839 LYS A O 1
ATOM 6540 N N . ARG A 1 840 ? 38.228 -24.441 -49.296 1.00 94.25 840 ARG A N 1
ATOM 6541 C CA . ARG A 1 840 ? 37.376 -23.360 -48.763 1.00 94.25 840 ARG A CA 1
ATOM 6542 C C . ARG A 1 840 ? 35.985 -23.881 -48.423 1.00 94.25 840 ARG A C 1
ATOM 6544 O O . ARG A 1 840 ? 35.334 -24.486 -49.277 1.00 94.25 840 ARG A O 1
ATOM 6551 N N . PHE A 1 841 ? 35.558 -23.750 -47.174 1.00 95.31 841 PHE A N 1
ATOM 6552 C CA . PHE A 1 841 ? 34.254 -24.208 -46.684 1.00 95.31 841 PHE A CA 1
ATOM 6553 C C . PHE A 1 841 ? 33.207 -23.097 -46.781 1.00 95.31 841 PHE A C 1
ATOM 6555 O O . PHE A 1 841 ? 32.127 -23.319 -47.322 1.00 95.31 841 PHE A O 1
ATOM 6562 N N . GLY A 1 842 ? 33.557 -21.889 -46.341 1.00 94.19 842 GLY A N 1
ATOM 6563 C CA . GLY A 1 842 ? 32.708 -20.705 -46.435 1.00 94.19 842 GLY A CA 1
ATOM 6564 C C . GLY A 1 842 ? 33.342 -19.487 -45.767 1.00 94.19 842 GLY A C 1
ATOM 6565 O O . GLY A 1 842 ? 34.435 -19.580 -45.214 1.00 94.19 842 GLY A O 1
ATOM 6566 N N . VAL A 1 843 ? 32.680 -18.339 -45.858 1.00 92.19 843 VAL A N 1
ATOM 6567 C CA . VAL A 1 843 ? 33.141 -17.060 -45.292 1.00 92.19 843 VAL A CA 1
ATOM 6568 C C . VAL A 1 843 ? 32.472 -16.846 -43.944 1.00 92.19 843 VAL A C 1
ATOM 6570 O O . VAL A 1 843 ? 31.253 -16.953 -43.864 1.00 92.19 843 VAL A O 1
ATOM 6573 N N . LEU A 1 844 ? 33.241 -16.560 -42.899 1.00 87.00 844 LEU A N 1
ATOM 6574 C CA . LEU A 1 844 ? 32.682 -16.252 -41.586 1.00 87.00 844 LEU A CA 1
ATOM 6575 C C . LEU A 1 844 ? 32.009 -14.874 -41.604 1.00 87.00 844 LEU A C 1
ATOM 6577 O O . LEU A 1 844 ? 32.449 -13.968 -42.317 1.00 87.00 844 LEU A O 1
ATOM 6581 N N . SER A 1 845 ? 30.925 -14.719 -40.846 1.00 80.25 845 SER A N 1
ATOM 6582 C CA . SER A 1 845 ? 30.246 -13.433 -40.690 1.00 80.25 845 SER A CA 1
ATOM 6583 C C . SER A 1 845 ? 31.172 -12.391 -40.042 1.00 80.25 845 SER A C 1
ATOM 6585 O O . SER A 1 845 ? 32.126 -12.725 -39.342 1.00 80.25 845 SER A O 1
ATOM 6587 N N . CYS A 1 846 ? 30.948 -11.106 -40.328 1.00 67.00 846 CYS A N 1
ATOM 6588 C CA . CYS A 1 846 ? 31.848 -10.019 -39.912 1.00 67.00 846 CYS A CA 1
ATOM 6589 C C . CYS A 1 846 ? 31.916 -9.796 -38.391 1.00 67.00 846 CYS A C 1
ATOM 6591 O O . CYS A 1 846 ? 32.827 -9.135 -37.908 1.00 67.00 846 CYS A O 1
ATOM 6593 N N . ASP A 1 847 ? 30.949 -10.339 -37.666 1.00 57.59 847 ASP A N 1
ATOM 6594 C CA . ASP A 1 847 ? 30.790 -10.358 -36.215 1.00 57.59 847 ASP A CA 1
ATOM 6595 C C . ASP A 1 847 ? 31.303 -11.661 -35.571 1.00 57.59 847 ASP A C 1
ATOM 6597 O O . ASP A 1 847 ? 31.113 -11.875 -34.377 1.00 57.59 847 ASP A O 1
ATOM 6601 N N . SER A 1 848 ? 31.966 -12.530 -36.344 1.00 66.88 848 SER A N 1
ATOM 6602 C CA . SER A 1 848 ? 32.503 -13.798 -35.855 1.00 66.88 848 SER A CA 1
ATOM 6603 C C . SER A 1 848 ? 33.559 -13.566 -34.756 1.00 66.88 848 SER A C 1
ATOM 6605 O O . SER A 1 848 ? 34.586 -12.946 -35.038 1.00 66.88 848 SER A O 1
ATOM 6607 N N . PRO A 1 849 ? 33.384 -14.096 -33.529 1.00 64.81 849 PRO A N 1
ATOM 6608 C CA . PRO A 1 849 ? 34.345 -13.966 -32.421 1.00 64.81 849 PRO A CA 1
ATOM 6609 C C . PRO A 1 849 ? 35.665 -14.741 -32.620 1.00 64.81 849 PRO A C 1
ATOM 6611 O O . PRO A 1 849 ? 36.513 -14.785 -31.729 1.00 64.81 849 PRO A O 1
ATOM 6614 N N . THR A 1 850 ? 35.856 -15.364 -33.782 1.00 73.88 850 THR A N 1
ATOM 6615 C CA . THR A 1 850 ? 37.065 -16.108 -34.137 1.00 73.88 850 THR A CA 1
ATOM 6616 C C . THR A 1 850 ? 38.191 -15.201 -34.631 1.00 73.88 850 THR A C 1
ATOM 6618 O O . THR A 1 850 ? 37.983 -14.099 -35.126 1.00 73.88 850 THR A O 1
ATOM 6621 N N . SER A 1 851 ? 39.416 -15.701 -34.554 1.00 82.06 851 SER A N 1
ATOM 6622 C CA . SER A 1 851 ? 40.641 -15.094 -35.063 1.00 82.06 851 SER A CA 1
ATOM 6623 C C . SER A 1 851 ? 41.337 -16.044 -36.038 1.00 82.06 851 SER A C 1
ATOM 6625 O O . SER A 1 851 ? 41.181 -17.265 -35.981 1.00 82.06 851 SER A O 1
ATOM 6627 N N . CYS A 1 852 ? 42.130 -15.481 -36.949 1.00 84.44 852 CYS A N 1
ATOM 6628 C CA . CYS A 1 852 ? 42.931 -16.259 -37.892 1.00 84.44 852 CYS A CA 1
ATOM 6629 C C . CYS A 1 852 ? 43.876 -17.231 -37.158 1.00 84.44 852 CYS A C 1
ATOM 6631 O O . CYS A 1 852 ? 44.507 -16.859 -36.172 1.00 84.44 852 CYS A O 1
ATOM 6633 N N . GLY A 1 853 ? 44.001 -18.459 -37.665 1.00 81.56 853 GLY A N 1
ATOM 6634 C CA . GLY A 1 853 ? 44.831 -19.524 -37.091 1.00 81.56 853 GLY A CA 1
ATOM 6635 C C . GLY A 1 853 ? 44.107 -20.426 -36.087 1.00 81.56 853 GLY A C 1
ATOM 6636 O O . GLY A 1 853 ? 44.701 -21.387 -35.606 1.00 81.56 853 GLY A O 1
ATOM 6637 N N . GLN A 1 854 ? 42.838 -20.153 -35.781 1.00 85.25 854 GLN A N 1
ATOM 6638 C CA . GLN A 1 854 ? 42.036 -20.977 -34.878 1.00 85.25 854 GLN A CA 1
ATOM 6639 C C . GLN A 1 854 ? 41.370 -22.145 -35.613 1.00 85.25 854 GLN A C 1
ATOM 6641 O O . GLN A 1 854 ? 41.022 -22.045 -36.791 1.00 85.25 854 GLN A O 1
ATOM 6646 N N . THR A 1 855 ? 41.160 -23.256 -34.904 1.00 86.19 855 THR A N 1
ATOM 6647 C CA . THR A 1 855 ? 40.359 -24.385 -35.396 1.00 86.19 855 THR A CA 1
ATOM 6648 C C . THR A 1 855 ? 39.008 -24.403 -34.695 1.00 86.19 855 THR A C 1
ATOM 6650 O O . THR A 1 855 ? 38.944 -24.432 -33.471 1.00 86.19 855 THR A O 1
ATOM 6653 N N . ILE A 1 856 ? 37.927 -24.441 -35.468 1.00 86.38 856 ILE A N 1
ATOM 6654 C CA . ILE A 1 856 ? 36.560 -24.578 -34.966 1.00 86.38 856 ILE A CA 1
ATOM 6655 C C . ILE A 1 856 ? 36.036 -25.986 -35.247 1.00 86.38 856 ILE A C 1
ATOM 6657 O O . ILE A 1 856 ? 36.290 -26.548 -36.307 1.00 86.38 856 ILE A O 1
ATOM 6661 N N . THR A 1 857 ? 35.298 -26.578 -34.309 1.00 85.12 857 THR A N 1
ATOM 6662 C CA . THR A 1 857 ? 34.648 -27.886 -34.507 1.00 85.12 857 THR A CA 1
ATOM 6663 C C . THR A 1 857 ? 33.142 -27.689 -34.547 1.00 85.12 857 THR A C 1
ATOM 6665 O O . THR A 1 857 ? 32.568 -27.246 -33.553 1.00 85.12 857 THR A O 1
ATOM 6668 N N . ILE A 1 858 ? 32.501 -28.029 -35.668 1.00 84.81 858 ILE A N 1
ATOM 6669 C CA . ILE A 1 858 ? 31.041 -27.958 -35.807 1.00 84.81 858 ILE A CA 1
ATOM 6670 C C . ILE A 1 858 ? 30.417 -29.016 -34.897 1.00 84.81 858 ILE A C 1
ATOM 6672 O O . ILE A 1 858 ? 30.569 -30.203 -35.149 1.00 84.81 858 ILE A O 1
ATOM 6676 N N . ARG A 1 859 ? 29.690 -28.615 -33.857 1.00 73.12 859 ARG A N 1
ATOM 6677 C CA . ARG A 1 859 ? 28.927 -29.546 -33.001 1.00 73.12 859 ARG A CA 1
ATOM 6678 C C . ARG A 1 859 ? 27.463 -29.642 -33.403 1.00 73.12 859 ARG A C 1
ATOM 6680 O O . ARG A 1 859 ? 26.857 -30.698 -33.260 1.00 73.12 859 ARG A O 1
ATOM 6687 N N . GLY A 1 860 ? 26.939 -28.567 -33.979 1.00 74.69 860 GLY A N 1
ATOM 6688 C CA . GLY A 1 860 ? 25.624 -28.499 -34.602 1.00 74.69 860 GLY A CA 1
ATOM 6689 C C . GLY A 1 860 ? 25.640 -27.471 -35.727 1.00 74.69 860 GLY A C 1
ATOM 6690 O O . GLY A 1 860 ? 26.440 -26.535 -35.699 1.00 74.69 860 GLY A O 1
ATOM 6691 N N . ALA A 1 861 ? 24.793 -27.654 -36.737 1.00 78.25 861 ALA A N 1
ATOM 6692 C CA . ALA A 1 861 ? 24.714 -26.752 -37.878 1.00 78.25 861 ALA A CA 1
ATOM 6693 C C . ALA A 1 861 ? 23.273 -26.616 -38.371 1.00 78.25 861 ALA A C 1
ATOM 6695 O O . ALA A 1 861 ? 22.597 -27.615 -38.621 1.00 78.25 861 ALA A O 1
ATOM 6696 N N . PHE A 1 862 ? 22.834 -25.378 -38.575 1.00 69.88 862 PHE A N 1
ATOM 6697 C CA . PHE A 1 862 ? 21.552 -25.061 -39.196 1.00 69.88 862 PHE A CA 1
ATOM 6698 C C . PHE A 1 862 ? 21.756 -24.396 -40.532 1.00 69.88 862 PHE A C 1
ATOM 6700 O O . PHE A 1 862 ? 22.659 -23.580 -40.692 1.00 69.88 862 PHE A O 1
ATOM 6707 N N . VAL A 1 863 ? 20.897 -24.740 -41.486 1.00 77.81 863 VAL A N 1
ATOM 6708 C CA . VAL A 1 863 ? 21.034 -24.274 -42.860 1.00 77.81 863 VAL A CA 1
ATOM 6709 C C . VAL A 1 863 ? 19.978 -23.225 -43.152 1.00 77.81 863 VAL A C 1
ATOM 6711 O O . VAL A 1 863 ? 18.784 -23.509 -43.093 1.00 77.81 863 VAL A O 1
ATOM 6714 N N . HIS A 1 864 ? 20.416 -22.021 -43.514 1.00 72.94 864 HIS A N 1
ATOM 6715 C CA . HIS A 1 864 ? 19.542 -20.977 -44.037 1.00 72.94 864 HIS A CA 1
ATOM 6716 C C . HIS A 1 864 ? 20.008 -20.565 -45.429 1.00 72.94 864 HIS A C 1
ATOM 6718 O O . HIS A 1 864 ? 21.111 -20.050 -45.601 1.00 72.94 864 HIS A O 1
ATOM 6724 N N . ASP A 1 865 ? 19.180 -20.835 -46.438 1.00 79.44 865 ASP A N 1
ATOM 6725 C CA . ASP A 1 865 ? 19.478 -20.564 -47.851 1.00 79.44 865 ASP A CA 1
ATOM 6726 C C . ASP A 1 865 ? 20.840 -21.121 -48.334 1.00 79.44 865 ASP A C 1
ATOM 6728 O O . ASP A 1 865 ? 21.515 -20.550 -49.188 1.00 79.44 865 ASP A O 1
ATOM 6732 N N . GLY A 1 866 ? 21.270 -22.255 -47.772 1.00 77.81 866 GLY A N 1
ATOM 6733 C CA . GLY A 1 866 ? 22.564 -22.873 -48.076 1.00 77.81 866 GLY A CA 1
ATOM 6734 C C . GLY A 1 866 ? 23.777 -22.257 -47.376 1.00 77.81 866 GLY A C 1
ATOM 6735 O O . GLY A 1 866 ? 24.903 -22.635 -47.700 1.00 77.81 866 GLY A O 1
ATOM 6736 N N . ASN A 1 867 ? 23.573 -21.320 -46.454 1.00 87.12 867 ASN A N 1
ATOM 6737 C CA . ASN A 1 867 ? 24.572 -20.874 -45.480 1.00 87.12 867 ASN A CA 1
ATOM 6738 C C . ASN A 1 867 ? 24.389 -21.642 -44.171 1.00 87.12 867 ASN A C 1
ATOM 6740 O O . ASN A 1 867 ? 23.319 -22.209 -43.948 1.00 87.12 867 ASN A O 1
ATOM 6744 N N . LEU A 1 868 ? 25.406 -21.646 -43.313 1.00 81.56 868 LEU A N 1
ATOM 6745 C CA . LEU A 1 868 ? 25.346 -22.303 -42.013 1.00 81.56 868 LEU A CA 1
ATOM 6746 C C . LEU A 1 868 ? 25.358 -21.296 -40.868 1.00 81.56 868 LEU A C 1
ATOM 6748 O O . LEU A 1 868 ? 26.127 -20.345 -40.897 1.00 81.56 868 LEU A O 1
ATOM 6752 N N . CYS A 1 869 ? 24.567 -21.556 -39.836 1.00 75.75 869 CYS A N 1
ATOM 6753 C CA . CYS A 1 869 ? 24.851 -21.094 -38.483 1.00 75.75 869 CYS A CA 1
ATOM 6754 C C . CYS A 1 869 ? 25.328 -22.316 -37.700 1.00 75.75 869 CYS A C 1
ATOM 6756 O O . CYS A 1 869 ? 24.589 -23.302 -37.593 1.00 75.75 869 CYS A O 1
ATOM 6758 N N . VAL A 1 870 ? 26.583 -22.304 -37.256 1.00 79.31 870 VAL A N 1
ATOM 6759 C CA . VAL A 1 870 ? 27.199 -23.445 -36.573 1.00 79.31 870 VAL A CA 1
ATOM 6760 C C . VAL A 1 870 ? 27.400 -23.149 -35.099 1.00 79.31 870 VAL A C 1
ATOM 6762 O O . VAL A 1 870 ? 27.802 -22.051 -34.726 1.00 79.31 870 VAL A O 1
ATOM 6765 N N . VAL A 1 871 ? 27.158 -24.153 -34.267 1.00 67.81 871 VAL A N 1
ATOM 6766 C CA . VAL A 1 871 ? 27.543 -24.142 -32.857 1.00 67.81 871 VAL A CA 1
ATOM 6767 C C . VAL A 1 871 ? 28.918 -24.773 -32.752 1.00 67.81 871 VAL A C 1
ATOM 6769 O O . VAL A 1 871 ? 29.109 -25.912 -33.195 1.00 67.81 871 VAL A O 1
ATOM 6772 N N . VAL A 1 872 ? 29.877 -24.040 -32.188 1.00 76.38 872 VAL A N 1
ATOM 6773 C CA . VAL A 1 872 ? 31.241 -24.541 -31.996 1.00 76.38 872 VAL A CA 1
ATOM 6774 C C . VAL A 1 872 ? 31.453 -24.986 -30.554 1.00 76.38 872 VAL A C 1
ATOM 6776 O O . VAL A 1 872 ? 31.038 -24.308 -29.619 1.00 76.38 872 VAL A O 1
ATOM 6779 N N . GLY A 1 873 ? 32.069 -26.156 -30.359 1.00 54.28 873 GLY A N 1
ATOM 6780 C CA . GLY A 1 873 ? 32.293 -26.718 -29.023 1.00 54.28 873 GLY A CA 1
ATOM 6781 C C . GLY A 1 873 ? 33.732 -27.165 -28.795 1.00 54.28 873 GLY A C 1
ATOM 6782 O O . GLY A 1 873 ? 34.211 -28.065 -29.492 1.00 54.28 873 GLY A O 1
ATOM 6783 N N . GLY A 1 874 ? 34.354 -26.581 -27.769 1.00 55.47 874 GLY A N 1
ATOM 6784 C CA . GLY A 1 874 ? 35.745 -26.791 -27.352 1.00 55.47 874 GLY A CA 1
ATOM 6785 C C . GLY A 1 874 ? 36.508 -25.466 -27.313 1.00 55.47 874 GLY A C 1
ATOM 6786 O O . GLY A 1 874 ? 36.134 -24.540 -28.031 1.00 55.47 874 GLY A O 1
ATOM 6787 N N . GLU A 1 875 ? 37.536 -25.376 -26.465 1.00 49.22 875 GLU A N 1
ATOM 6788 C CA . GLU A 1 875 ? 38.445 -24.228 -26.404 1.00 49.22 875 GLU A CA 1
ATOM 6789 C C . GLU A 1 875 ? 38.942 -23.867 -27.800 1.00 49.22 875 GLU A C 1
ATOM 6791 O O . GLU A 1 875 ? 39.337 -24.728 -28.593 1.00 49.22 875 GLU A O 1
ATOM 6796 N N . ILE A 1 876 ? 38.908 -22.575 -28.102 1.00 52.59 876 ILE A N 1
ATOM 6797 C CA . ILE A 1 876 ? 39.446 -22.047 -29.338 1.00 52.59 876 ILE A CA 1
ATOM 6798 C C . ILE A 1 876 ? 40.970 -22.086 -29.223 1.00 52.59 876 ILE A C 1
ATOM 6800 O O . ILE A 1 876 ? 41.611 -21.119 -28.822 1.00 52.59 876 ILE A O 1
ATOM 6804 N N . THR A 1 877 ? 41.559 -23.237 -29.527 1.00 47.72 877 THR A N 1
ATOM 6805 C CA . THR A 1 877 ? 43.004 -23.428 -29.430 1.00 47.72 877 THR A CA 1
ATOM 6806 C C . THR A 1 877 ? 43.698 -22.582 -30.490 1.00 47.72 877 THR A C 1
ATOM 6808 O O . THR A 1 877 ? 43.460 -22.760 -31.691 1.00 47.72 877 THR A O 1
ATOM 6811 N N . SER A 1 878 ? 44.553 -21.662 -30.047 1.00 47.84 878 SER A N 1
ATOM 6812 C CA . SER A 1 878 ? 45.486 -20.953 -30.913 1.00 47.84 878 SER A CA 1
ATOM 6813 C C . SER A 1 878 ? 46.533 -21.930 -31.470 1.00 47.84 878 SER A C 1
ATOM 6815 O O . SER A 1 878 ? 46.789 -22.993 -30.897 1.00 47.84 878 SER A O 1
ATOM 6817 N N . ALA A 1 879 ? 47.129 -21.597 -32.618 1.00 46.16 879 ALA A N 1
ATOM 6818 C CA . ALA A 1 879 ? 48.066 -22.466 -33.344 1.00 46.16 879 ALA A CA 1
ATOM 6819 C C . ALA A 1 879 ? 49.334 -22.864 -32.543 1.00 46.16 879 ALA A C 1
ATOM 6821 O O . ALA A 1 879 ? 50.098 -23.724 -32.976 1.00 46.16 879 ALA A O 1
ATOM 6822 N N . ASP A 1 880 ? 49.556 -22.254 -31.382 1.00 44.09 880 ASP A N 1
ATOM 6823 C CA . ASP A 1 880 ? 50.691 -22.405 -30.474 1.00 44.09 880 ASP A CA 1
ATOM 6824 C C . ASP A 1 880 ? 50.418 -23.283 -29.232 1.00 44.09 880 ASP A C 1
ATOM 6826 O O . ASP A 1 880 ? 51.323 -23.487 -28.421 1.00 44.09 880 ASP A O 1
ATOM 6830 N N . GLY A 1 881 ? 49.226 -23.881 -29.106 1.00 37.03 881 GLY A N 1
ATOM 6831 C CA . GLY A 1 881 ? 48.962 -24.973 -28.155 1.00 37.03 881 GLY A CA 1
ATOM 6832 C C . GLY A 1 881 ? 49.052 -24.602 -26.670 1.00 37.03 881 GLY A C 1
ATOM 6833 O O . GLY A 1 881 ? 49.253 -25.486 -25.838 1.00 37.03 881 GLY A O 1
ATOM 6834 N N . ARG A 1 882 ? 48.930 -23.315 -26.322 1.00 36.56 882 ARG A N 1
ATOM 6835 C CA . ARG A 1 882 ? 48.856 -22.854 -24.929 1.00 36.56 882 ARG A CA 1
ATOM 6836 C C . ARG A 1 882 ? 47.400 -22.633 -24.533 1.00 36.56 882 ARG A C 1
ATOM 6838 O O . ARG A 1 882 ? 46.721 -21.805 -25.131 1.00 36.56 882 ARG A O 1
ATOM 6845 N N . GLU A 1 883 ? 46.951 -23.366 -23.519 1.00 34.03 883 GLU A N 1
ATOM 6846 C CA . GLU A 1 883 ? 45.696 -23.099 -22.814 1.00 34.03 883 GLU A CA 1
ATOM 6847 C C . GLU A 1 883 ? 45.785 -21.702 -22.177 1.00 34.03 883 GLU A C 1
ATOM 6849 O O . GLU A 1 883 ? 46.660 -21.436 -21.347 1.00 34.03 883 GLU A O 1
ATOM 6854 N N . HIS A 1 884 ? 44.911 -20.783 -22.587 1.00 33.84 884 HIS A N 1
ATOM 6855 C CA . HIS A 1 884 ? 44.671 -19.561 -21.829 1.00 33.84 884 HIS A CA 1
ATOM 6856 C C . HIS A 1 884 ? 43.663 -19.899 -20.730 1.00 33.84 884 HIS A C 1
ATOM 6858 O O . HIS A 1 884 ? 42.470 -19.985 -20.993 1.00 33.84 884 HIS A O 1
ATOM 6864 N N . LEU A 1 885 ? 44.158 -20.108 -19.508 1.00 27.17 885 LEU A N 1
ATOM 6865 C CA . LEU A 1 885 ? 43.323 -20.129 -18.308 1.00 27.17 885 LEU A CA 1
ATOM 6866 C C . LEU A 1 885 ? 42.690 -18.739 -18.130 1.00 27.17 885 LEU A C 1
ATOM 6868 O O . LEU A 1 885 ? 43.415 -17.766 -17.903 1.00 27.17 885 LEU A O 1
ATOM 6872 N N . SER A 1 886 ? 41.363 -18.667 -18.254 1.00 31.67 886 SER A N 1
ATOM 6873 C CA . SER A 1 886 ? 40.514 -17.571 -17.766 1.00 31.67 886 SER A CA 1
ATOM 6874 C C . SER A 1 886 ? 39.668 -18.067 -16.609 1.00 31.67 886 SER A C 1
ATOM 6876 O O . SER A 1 886 ? 38.973 -19.087 -16.836 1.00 31.67 886 SER A O 1
#

pLDDT: mean 83.8, std 15.91, range [26.14, 98.38]

Solvent-accessible surface area (backbone atoms only — not comparable to full-atom values): 47753 Å² total; per-residue (Å²): 129,78,93,77,69,80,70,94,47,52,78,44,41,88,87,51,89,55,84,76,29,40,46,69,72,52,65,77,65,79,52,63,47,24,37,44,36,30,49,66,84,58,90,78,78,80,53,58,83,60,35,62,70,51,93,66,60,29,42,62,39,52,57,99,74,27,38,38,34,32,22,39,61,93,38,52,46,68,55,45,28,63,75,65,19,48,45,71,36,19,81,57,2,36,44,43,29,13,57,53,47,52,68,60,72,40,72,36,69,44,52,49,79,38,52,58,83,75,61,39,74,45,66,54,91,63,56,76,66,52,45,63,64,35,36,35,36,33,30,31,18,42,62,49,55,68,67,57,72,74,66,88,87,44,56,66,70,60,48,55,48,51,53,50,44,57,72,66,56,42,25,30,37,44,38,36,32,23,71,76,10,34,41,67,34,27,23,37,47,8,79,68,43,77,96,76,30,28,33,42,33,57,85,66,58,40,62,34,40,24,22,68,68,63,33,28,37,42,38,47,41,84,48,78,38,38,68,64,34,60,43,40,54,58,56,51,44,45,41,42,61,46,63,40,54,69,58,48,52,45,44,43,49,31,52,52,48,39,51,51,49,24,52,76,71,67,41,48,59,61,63,48,48,71,77,42,81,84,57,48,72,63,66,31,58,71,36,55,68,49,32,38,41,55,18,50,41,59,50,56,35,35,37,44,49,37,41,53,55,51,51,50,59,47,50,65,36,28,65,95,46,56,72,63,28,34,47,49,47,62,10,19,33,28,27,37,39,34,39,67,57,43,47,75,29,64,45,90,79,75,80,47,54,84,70,28,31,31,38,36,67,91,49,15,30,32,32,28,20,56,60,32,44,59,32,29,93,88,39,91,67,56,44,8,51,26,58,36,51,59,64,48,50,33,64,38,56,31,42,37,34,45,21,25,32,79,86,68,49,64,33,29,43,35,32,49,82,86,64,58,70,20,30,54,47,81,29,28,62,43,96,86,32,57,76,35,54,28,75,37,63,95,76,47,72,43,45,54,49,81,43,44,70,84,42,43,63,71,39,40,66,77,55,83,74,53,57,66,60,45,61,48,67,88,49,37,29,53,51,46,45,81,42,79,80,47,64,74,49,38,45,60,38,50,52,46,49,48,64,32,59,62,30,59,62,39,45,57,31,46,44,45,49,28,23,67,76,71,72,36,72,57,78,64,37,44,53,61,68,49,61,46,48,38,20,69,74,43,35,50,21,54,34,61,58,44,38,50,49,32,29,51,55,36,45,48,39,55,75,68,57,50,61,40,45,66,74,51,53,84,45,46,54,55,61,70,81,64,47,74,69,52,42,60,50,90,81,45,67,66,46,53,36,51,52,50,51,52,51,49,51,52,50,51,54,53,49,40,53,54,52,23,69,67,27,50,69,56,55,66,59,50,65,72,34,67,88,41,62,67,29,30,56,50,7,42,48,46,50,47,46,23,54,51,50,63,64,44,77,90,55,77,87,56,59,68,66,60,42,50,52,52,16,48,52,50,37,53,61,57,42,71,76,47,58,71,74,55,33,26,47,24,46,50,9,28,56,49,40,45,80,70,47,92,57,91,85,71,73,61,49,68,52,56,37,57,75,56,60,59,95,85,40,67,57,77,56,72,59,49,98,82,72,56,75,57,76,32,48,22,51,45,37,51,50,36,38,34,77,69,66,69,26,54,83,74,44,65,43,100,84,68,45,72,48,59,70,82,62,75,82,67,82,66,89,59,54,71,38,46,30,37,57,28,25,57,36,50,48,34,52,52,24,53,78,68,76,43,85,56,73,90,49,78,88,74,51,56,66,72,58,50,55,51,38,24,53,48,43,45,58,35,35,73,52,74,42,48,67,40,54,28,42,29,39,72,56,90,97,42,46,31,34,22,37,88,86,72,44,69,41,25,37,44,43,97,82,42,92,73,56,69,54,26,50,45,29,26,65,42,48,44,65,58,98,22,19,34,45,28,36,37,63,72,80,74,48,49,83,80,75,66,86,80,89,127

Mean predicted aligned error: 13.07 Å

Radius of gyration: 33.61 Å; Cα contacts (8 Å, |Δi|>4): 1632; chains: 1; bounding box: 85×69×102 Å

Sequence (886 aa):
MSRDEEPPYARIAEDTPLGAAIYPFLENLGRAWTIVAYDLDAEVTPREVDTFGLSEPTLRWVGDDGVSDLYVDGMTTEEFLAATGLELSLAKGGFVLSKRISRIMRPHVVSGFFDAGEVAIRYLDQDEAGKKVWDGAGVISRAMLRKFVLSDEMEPAKRARLERELATVRRVEFTILSERGQDKGHAIVADELPDGMDFLLPRETKREVRLTSGRTFVGISAVHGAAEMRLDIQSVVNLYPFFEPEQLLEWLRQEGDLFLEGIEAGRVNEAMQQIDRHATLEEVTGWHLREFVASGGDVRWFPSLVRTLVDQHLARLNHSTLENLRLPIPGGRLYVMPAAVGWAAGLNGLDVPRGQIQLDVAGGTAWVNDEDWLRLPDSPKDAGIAAILGGADNDDALWLHPFTDHDGERKVLAWRSPNQPGEYLLLRPTDDSDDLCWSAPGGEEISFPSGDSRLLGPRADRLMPDYLGLVDPDTAGGLGEGQEYDVGVVQATVERARANRGALGQYCNALMLAKALFGGLPERPPAPLEDIIDSAVKTGADLSDVRTWCQVYSQELVRKETPVPAILHRRLSVPGRRRASVRATTEHWLDRLLAGVQAHIQAVEARREVLAGKAYPPRRLFDGVFDEPEMIELGARFNAVYAGTLNRRKIGAVPQETRLAMARQAAESFLDQFLPERQEAILRGAMVSLAMNDRPGRGDAAVWLGDVTVGGVVLPGGRRVGGERQPGIARRSIRALRAIGLLDEIDQTADGMLVYPAAEVREPVVQTLGIQQVWFNRLCRQAESQGREVPTAMSEVPRHLADQVKREVERLARGVWRDLRLEVRQEGSQQVAYTPDGKRFGVLSCDSPTSCGQTITIRGAFVHDGNLCVVVGGEITSADGREHLS

Foldseek 3Di:
DDPPDDFQWDKDWPPDPPQQFDLVLQVVLVWTKIKTKHFLPDPHDDDCVRQLVDPAALDWADDLGTIIGMHTHPDHVVRSCVSSQKAAALQQHRLQRRVQCVVSRDTFNWKDKAALVVAFEDADDDDPLRCLQQFLEKAFELVLLVPTDGDPPNDPLVVLLSVVCSVQFQKKWKWKAAQQAIDTHMHGYANDAPPRHGMYHYPPHDHRMHRRPSIMMMGIDGDAKWLWAWDWLLNVLQFPPQPFLVNLLVLQLQVLCVQLVCLVVLVVLVVVCVVDVSPFPCNQVQALLSVCVLLLHRLLQFLVSLVVSLVVVVVQQVVVQVLGGITIDFFIKAFEHEVVSVVSSVVPPDDADALEWAADNSNSYIYHHSCQQAAHPPQPQRHHLCVLQLNDGRRFMWTWAWAQEPVRAIWIWIHGPPGFRQSIGIGHYDPNHDFSWDAGPPGDTDRHHYTYCVRRDHHPSPDDAQEQQQFDCVQFGDQQNPHGDDNVSCVVVSVLLVQLPCLLLLLSLLRSQCCQQPNHGDNYQHDRSSSSVCCNNPGSTGSNVSLVVSQVSLVVCLVVLPAGAPSSLVSRSDDPVSSVSRHHDDDRSNNVSVVSSVVSSVVSVVSSNVSSVSRHRFPLLVVLQLVPVVLLVLLCVLLCLLVVQLPPPVCPPPDPVVSNVRSQVSSVVSLVVDDLLSSLSNLSSNSVNVNPDPDPPSGNVSQQDAFDDDPNRGDQPDQDPPRDGDGGSSVSNSVSCVVSPNTHDFDAPPSSDTDSPPSPPDPRPKDKWWFPPQLLLQQQVVCVVVVHDGDPDPVVDDPVSLVVSLVVLQVCQSPVLAFFKWAWADDPLWIFTAGPVRGTRGTIDNPGPDDHQWIWTFNHWDGDSSITTGMTDDPRDHNVRDDDDD

Nearest PDB structures (foldseek):
  1zxu-assembly1_A  TM=4.371E-01  e=5.798E+00  Arabidopsis thaliana
  2c45-assembly1_C  TM=4.600E-01  e=4.342E+00  Mycobacterium tuberculosis
  8vxc-assembly1_A  TM=1.085E-01  e=6.021E-01  Escherichia coli